Protein AF-0000000074325023 (afdb_homodimer)

Organism: Artemisia annua (NCBI:txid35608)

Secondary structure (DSSP, 8-state):
-HHHHSS--SSS-----EEEEEEEEEEEEETTTEEEEEEEESS---THHHHTHHHH--SEEEEEE-GGGS-SSS-HHHHHHTTTHHHHHHHTT--EEEEEE-TT-HHHHHHHHHHHHTT-EEEEEEES---SS--HHHHHHHHHSEEEEE-HHHHTTHHHHHHHHHHHH-SEEEEHHHHHHHHHH-SSSHHHHHHTTSSS------EEEE--GGG-SGGGHHHHHHHHHHHTSTTTT-SSS-EEEEEEESSSHHHHHHHHHHHHHT-SEEEEEEE-SS-HHHHHHHHHHHHHHHHHHHT--------EEEEE-SS---TT---TTHHHHHHHHHHHHS----TTTHHHHHHHHHHHHHHGGGT-PEEEEE----TTHHHHHHHHTGGG-/-HHHHSS--SSS-----EEEEEEEEEEEEETTTEEEEEEEESS---THHHHTHHHH--SEEEEEE-GGGS-SSS-HHHHHHHTTHHHHHHHTT--EEEEEE-TT-HHHHHHHHHHHHTT-EEEEEEES---SS--HHHHHHHHHSEEEEE-HHHHTTHHHHHHHHHHHH-SEEEEHHHHHHHHHH-SSSHHHHHHTTSSSS-----EEEE--GGG-SGGGHHHHHHHHHHHTSTTTT-SSS-EEEEEEESSSHHHHHHHHHHHHHT-SEEEEEEE-SS-HHHHHHHHHHHHHHHHHHHT--------EEEEE-SS---TT---TTHHHHHHHHHHHHS----TTTHHHHHHHHHHHHHHGGGT-PEEEEE----TTHHHHHHHHTGGG-

Sequence (778 aa):
MSKILNRRWTLMNPDTKVHQIKVSTSLKTLQHLGKVSFSNDSNPPLGEHVKEWHKVDQSSSFYIVRDDLLHPLVNGNKARKLDALFPLVEDHLGTDVVTCGGCQSAHAAAVAVSCAERGLKAHLLLRGEPPQILTGYNLISKLYGNVTYVPRSLYSNREEMLSSHAELIGGSVVSLDVLLKSSFTNHNSIKSNLSKVENGQSSNSKKIVIVNEGAGDAVALPGLIRLVQYLSQDHILGKEQPLKIIVDAGTGTTAVGLAIGILCLGLPWEVTAVMLADTSEGYKKQEEHLISELCHCFDLPITHNRLVNWVDRQHPRKFGNVLKGEIEACQQIAQETGVLVDPIYTLAAWELATQLSQEERKGGAKVVMLHTGGTLGMFGLAQRYKSYFMSKILNRRWTLMNPDTKVHQIKVSTSLKTLQHLGKVSFSNDSNPPLGEHVKEWHKVDQSSSFYIVRDDLLHPLVNGNKARKLDALFPLVEDHLGTDVVTCGGCQSAHAAAVAVSCAERGLKAHLLLRGEPPQILTGYNLISKLYGNVTYVPRSLYSNREEMLSSHAELIGGSVVSLDVLLKSSFTNHNSIKSNLSKVENGQSSNSKKIVIVNEGAGDAVALPGLIRLVQYLSQDHILGKEQPLKIIVDAGTGTTAVGLAIGILCLGLPWEVTAVMLADTSEGYKKQEEHLISELCHCFDLPITHNRLVNWVDRQHPRKFGNVLKGEIEACQQIAQETGVLVDPIYTLAAWELATQLSQEERKGGAKVVMLHTGGTLGMFGLAQRYKSYF

Solvent-accessible surface area (backbone atoms only — not comparable to full-atom values): 40148 Å² total; per-residue (Å²): 108,64,83,67,65,68,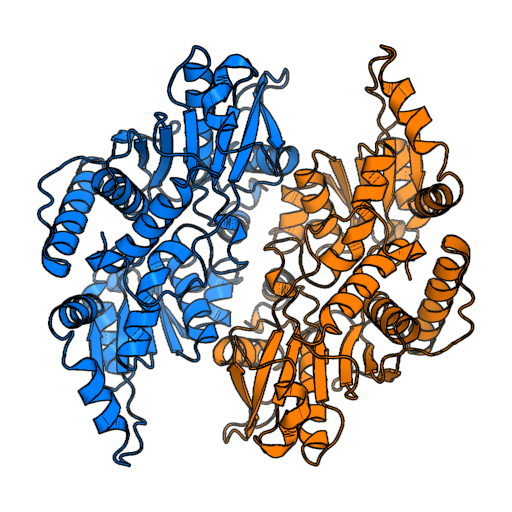66,67,56,61,56,91,59,72,78,71,51,56,30,32,38,39,50,42,84,34,92,58,68,40,88,67,73,36,39,54,43,58,40,50,37,78,75,49,78,42,12,72,44,54,72,49,38,73,78,72,50,81,61,26,40,31,34,34,36,41,31,43,62,70,28,62,75,46,23,15,50,57,37,29,29,44,15,40,40,52,42,54,41,52,76,69,59,43,41,31,37,36,37,33,35,52,54,65,22,62,49,42,21,28,48,9,43,55,23,4,49,67,63,26,43,26,37,35,42,24,43,41,74,82,62,84,55,50,35,32,28,35,33,49,22,52,40,23,23,49,69,41,69,33,52,62,78,56,53,73,43,48,69,61,46,53,53,53,51,53,56,69,73,48,63,50,76,45,48,50,70,58,52,53,43,46,60,57,72,43,67,81,49,58,69,55,62,59,56,60,66,65,64,78,70,78,76,78,70,42,24,33,34,41,43,59,60,70,50,69,49,48,62,17,29,51,27,30,24,49,37,42,58,52,46,36,32,58,74,42,60,27,59,78,58,49,32,36,36,28,28,51,21,68,77,36,50,67,50,45,16,38,28,51,26,33,59,77,67,67,38,56,55,43,35,37,28,31,46,49,66,60,49,72,67,54,42,53,51,44,46,51,48,40,53,52,48,37,22,68,50,66,73,46,93,76,79,82,82,76,67,52,46,77,39,74,47,94,75,79,67,62,65,85,56,79,58,91,45,37,59,56,43,30,28,49,43,13,29,30,33,44,47,74,50,37,67,74,45,40,37,55,25,49,52,52,44,53,54,47,18,59,67,28,58,87,69,52,60,46,37,34,30,52,40,51,37,63,67,51,48,53,37,45,44,27,59,75,43,41,90,75,107,107,65,83,66,63,70,67,66,58,60,56,93,60,72,77,70,52,56,31,32,39,37,50,41,83,33,91,59,70,40,88,66,70,35,39,54,43,58,40,49,36,77,76,51,78,42,13,70,43,56,74,51,38,72,79,72,51,79,63,27,40,32,34,33,37,42,30,45,62,71,26,62,75,47,24,16,49,56,37,28,29,44,16,39,40,52,42,53,40,53,75,67,58,44,41,32,37,37,36,33,36,53,54,63,22,63,48,42,20,30,49,9,43,56,24,4,50,69,63,26,45,26,36,36,42,24,43,41,71,83,62,85,56,50,37,32,28,34,34,48,21,53,40,23,23,48,70,41,69,33,52,62,79,55,52,73,43,48,69,60,47,52,53,52,52,52,58,70,74,49,63,48,75,44,48,50,70,58,51,54,42,47,61,58,72,45,68,82,49,59,70,55,61,58,59,58,68,65,62,77,70,80,77,76,71,43,23,33,33,41,43,61,58,71,50,69,49,47,62,17,29,50,27,30,25,47,38,43,59,54,46,36,33,60,73,42,59,28,58,80,59,48,32,36,36,28,28,50,22,68,78,37,50,67,51,45,15,38,28,51,25,33,58,76,67,66,39,54,55,43,36,37,27,32,48,48,65,60,50,74,67,54,43,52,52,43,45,51,49,41,50,51,47,38,22,68,50,67,73,45,90,76,78,82,78,78,68,52,46,76,39,76,47,94,75,82,69,64,66,86,56,78,59,91,46,40,60,55,43,31,27,51,44,13,28,30,33,43,48,73,49,38,68,71,44,42,37,56,23,49,52,50,43,54,53,48,18,60,68,29,55,86,69,51,59,47,37,33,31,53,40,52,37,62,67,51,47,53,37,45,44,28,61,73,42,41,88,75,106

Structure (mmCIF, N/CA/C/O backbone):
data_AF-0000000074325023-model_v1
#
loop_
_entity.id
_entity.type
_entity.pdbx_description
1 polymer "Pyridoxal-5'-phosphate-dependent enzyme family protein"
#
loop_
_atom_site.group_PDB
_atom_site.id
_atom_site.type_symbol
_atom_site.label_atom_id
_atom_site.label_alt_id
_atom_site.label_comp_id
_atom_site.label_asym_id
_atom_site.label_entity_id
_atom_site.label_seq_id
_atom_site.pdbx_PDB_ins_code
_atom_site.Cartn_x
_atom_site.Cartn_y
_atom_site.Cartn_z
_atom_site.occupancy
_atom_site.B_iso_or_equiv
_atom_site.auth_seq_id
_atom_site.auth_comp_id
_atom_site.auth_asym_id
_atom_site.auth_atom_id
_atom_site.pdbx_PDB_model_num
ATOM 1 N N . MET A 1 1 ? -2.748 31.547 -6.715 1 79.19 1 MET A N 1
ATOM 2 C CA . MET A 1 1 ? -2.746 30.109 -6.949 1 79.19 1 MET A CA 1
ATOM 3 C C . MET A 1 1 ? -1.544 29.703 -7.793 1 79.19 1 MET A C 1
ATOM 5 O O . MET A 1 1 ? -0.86 28.734 -7.473 1 79.19 1 MET A O 1
ATOM 9 N N . SER A 1 2 ? -1.269 30.5 -8.75 1 79.69 2 SER A N 1
ATOM 10 C CA . SER A 1 2 ? -0.156 30.141 -9.625 1 79.69 2 SER A CA 1
ATOM 11 C C . SER A 1 2 ? 1.169 30.156 -8.867 1 79.69 2 SER A C 1
ATOM 13 O O . SER A 1 2 ? 2.016 29.281 -9.07 1 79.69 2 SER A O 1
ATOM 15 N N . LYS A 1 3 ? 1.312 31.109 -8.008 1 78.88 3 LYS A N 1
ATOM 16 C CA . LYS A 1 3 ? 2.537 31.234 -7.223 1 78.88 3 LYS A CA 1
ATOM 17 C C . LYS A 1 3 ? 2.746 30 -6.34 1 78.88 3 LYS A C 1
ATOM 19 O O . LYS A 1 3 ? 3.879 29.547 -6.148 1 78.88 3 LYS A O 1
ATOM 24 N N . ILE A 1 4 ? 1.7 29.438 -5.891 1 86.19 4 ILE A N 1
ATOM 25 C CA . ILE A 1 4 ? 1.752 28.312 -4.973 1 86.19 4 ILE A CA 1
ATOM 26 C C . ILE A 1 4 ? 1.945 27.016 -5.762 1 86.19 4 ILE A C 1
ATOM 28 O O . ILE A 1 4 ? 2.73 26.141 -5.363 1 86.19 4 ILE A O 1
ATOM 32 N N . LEU A 1 5 ? 1.318 26.891 -6.93 1 92.06 5 LEU A N 1
ATOM 33 C CA . LEU A 1 5 ? 1.194 25.594 -7.578 1 92.06 5 LEU A CA 1
ATOM 34 C C . LEU A 1 5 ? 2.234 25.438 -8.68 1 92.06 5 LEU A C 1
ATOM 36 O O . LEU A 1 5 ? 2.475 24.328 -9.156 1 92.06 5 LEU A O 1
ATOM 40 N N . ASN A 1 6 ? 2.838 26.469 -9.109 1 89.88 6 ASN A N 1
ATOM 41 C CA . ASN A 1 6 ? 3.895 26.375 -10.109 1 89.88 6 ASN A CA 1
ATOM 42 C C . ASN A 1 6 ? 5.223 25.953 -9.484 1 89.88 6 ASN A C 1
ATOM 44 O O . ASN A 1 6 ? 6.094 26.797 -9.25 1 89.88 6 ASN A O 1
ATOM 48 N N . ARG A 1 7 ? 5.406 24.734 -9.344 1 91.56 7 ARG A N 1
ATOM 49 C CA . ARG A 1 7 ? 6.574 24.172 -8.68 1 91.56 7 ARG A CA 1
ATOM 50 C C . ARG A 1 7 ? 6.73 22.688 -9.031 1 91.56 7 ARG A C 1
ATOM 52 O O . ARG A 1 7 ? 5.887 22.125 -9.719 1 91.56 7 ARG A O 1
ATOM 59 N N . ARG A 1 8 ? 7.863 22.141 -8.609 1 92.88 8 ARG A N 1
ATOM 60 C CA . ARG A 1 8 ? 8.07 20.703 -8.758 1 92.88 8 ARG A CA 1
ATOM 61 C C . ARG A 1 8 ? 7.309 19.922 -7.684 1 92.88 8 ARG A C 1
ATOM 63 O O . ARG A 1 8 ? 7.078 20.438 -6.586 1 92.88 8 ARG A O 1
ATOM 70 N N . TRP A 1 9 ? 6.875 18.766 -8.023 1 95.88 9 TRP A N 1
ATOM 71 C CA . TRP A 1 9 ? 6.07 17.938 -7.121 1 95.88 9 TRP A CA 1
ATOM 72 C C . TRP A 1 9 ? 6.668 16.547 -6.98 1 95.88 9 TRP A C 1
ATOM 74 O O . TRP A 1 9 ? 7.348 16.062 -7.887 1 95.88 9 TRP A O 1
ATOM 84 N N . THR A 1 10 ? 6.453 15.945 -5.844 1 95.25 10 THR A N 1
ATOM 85 C CA . THR A 1 10 ? 6.836 14.555 -5.629 1 95.25 10 THR A CA 1
ATOM 86 C C . THR A 1 10 ? 5.914 13.617 -6.395 1 95.25 10 THR A C 1
ATOM 88 O O . THR A 1 10 ? 6.383 12.727 -7.109 1 95.25 10 THR A O 1
ATOM 91 N N . LEU A 1 11 ? 4.629 13.828 -6.23 1 94.81 11 LEU A N 1
ATOM 92 C CA . LEU A 1 11 ? 3.664 13.039 -6.988 1 94.81 11 LEU A CA 1
ATOM 93 C C . LEU A 1 11 ? 3.646 13.453 -8.453 1 94.81 11 LEU A C 1
ATOM 95 O O . LEU A 1 11 ? 3.508 14.641 -8.766 1 94.81 11 LEU A O 1
ATOM 99 N N . MET A 1 12 ? 3.781 12.555 -9.352 1 89.88 12 MET A N 1
ATOM 100 C CA . MET A 1 12 ? 3.791 12.852 -10.781 1 89.88 12 MET A CA 1
ATOM 101 C C . MET A 1 12 ? 2.504 13.555 -11.195 1 89.88 12 MET A C 1
ATOM 103 O O . MET A 1 12 ? 2.529 14.461 -12.031 1 89.88 12 MET A O 1
ATOM 107 N N . ASN A 1 13 ? 1.428 13.125 -10.648 1 92.69 13 ASN A N 1
ATOM 108 C CA . ASN A 1 13 ? 0.147 13.797 -10.836 1 92.69 13 ASN A CA 1
ATOM 109 C C . ASN A 1 13 ? -0.682 13.789 -9.555 1 92.69 13 ASN A C 1
ATOM 111 O O . ASN A 1 13 ? -0.45 12.969 -8.664 1 92.69 13 ASN A O 1
ATOM 115 N N . PRO A 1 14 ? -1.529 14.719 -9.477 1 94.81 14 PRO A N 1
ATOM 116 C CA . PRO A 1 14 ? -2.32 14.836 -8.25 1 94.81 14 PRO A CA 1
ATOM 117 C C . PRO A 1 14 ? -3.504 13.875 -8.211 1 94.81 14 PRO A C 1
ATOM 119 O O . PRO A 1 14 ? -4.293 13.898 -7.262 1 94.81 14 PRO A O 1
ATOM 122 N N . ASP A 1 15 ? -3.621 12.969 -9.18 1 94.25 15 ASP A N 1
ATOM 123 C CA . ASP A 1 15 ? -4.816 12.148 -9.352 1 94.25 15 ASP A CA 1
ATOM 124 C C . ASP A 1 15 ? -5.004 11.195 -8.172 1 94.25 15 ASP A C 1
ATOM 126 O O . ASP A 1 15 ? -4.035 10.805 -7.516 1 94.25 15 ASP A O 1
ATOM 130 N N . THR A 1 16 ? -6.223 10.891 -7.855 1 96.62 16 THR A N 1
ATOM 131 C CA . THR A 1 16 ? -6.652 9.891 -6.879 1 96.62 16 THR A CA 1
ATOM 132 C C . THR A 1 16 ? -7.996 9.289 -7.277 1 96.62 16 THR A C 1
ATOM 134 O O . THR A 1 16 ? -8.68 9.812 -8.156 1 96.62 16 THR A O 1
ATOM 137 N N . LYS A 1 17 ? -8.297 8.18 -6.695 1 96.06 17 LYS A N 1
ATOM 138 C CA . LYS A 1 17 ? -9.586 7.547 -6.969 1 96.06 17 LYS A CA 1
ATOM 139 C C . LYS A 1 17 ? -10.68 8.125 -6.078 1 96.06 17 LYS A C 1
ATOM 141 O O . LYS A 1 17 ? -10.422 8.484 -4.926 1 96.06 17 LYS A O 1
ATOM 146 N N . VAL A 1 18 ? -11.852 8.258 -6.668 1 97.56 18 VAL A N 1
ATOM 147 C CA . VAL A 1 18 ? -13.031 8.656 -5.914 1 97.56 18 VAL A CA 1
ATOM 148 C C . VAL A 1 18 ? -14.086 7.555 -5.992 1 97.56 18 VAL A C 1
ATOM 150 O O . VAL A 1 18 ? -14.5 7.152 -7.086 1 97.56 18 VAL A O 1
ATOM 153 N N . HIS A 1 19 ? -14.438 6.992 -4.812 1 97.56 19 HIS A N 1
ATOM 154 C CA . HIS A 1 19 ? -15.5 5.988 -4.719 1 97.56 19 HIS A CA 1
ATOM 155 C C . HIS A 1 19 ? -16.781 6.598 -4.176 1 97.56 19 HIS A C 1
ATOM 157 O O . HIS A 1 19 ? -16.797 7.738 -3.707 1 97.56 19 HIS A O 1
ATOM 163 N N . GLN A 1 20 ? -17.844 5.898 -4.348 1 96.12 20 GLN A N 1
ATOM 164 C CA . GLN A 1 20 ? -19.125 6.254 -3.721 1 96.12 20 GLN A CA 1
ATOM 165 C C . GLN A 1 20 ? -19.578 5.156 -2.768 1 96.12 20 GLN A C 1
ATOM 167 O O . GLN A 1 20 ? -19.672 3.986 -3.148 1 96.12 20 GLN A O 1
ATOM 172 N N . ILE A 1 21 ? -19.797 5.508 -1.55 1 96.75 21 ILE A N 1
ATOM 173 C CA . ILE A 1 21 ? -20.266 4.59 -0.52 1 96.75 21 ILE A CA 1
ATOM 174 C C . ILE A 1 21 ? -21.766 4.77 -0.316 1 96.75 21 ILE A C 1
ATOM 176 O O . ILE A 1 21 ? -22.234 5.855 0.043 1 96.75 21 ILE A O 1
ATOM 180 N N . LYS A 1 22 ? -22.484 3.756 -0.513 1 94.31 22 LYS A N 1
ATOM 181 C CA . LYS A 1 22 ? -23.922 3.766 -0.237 1 94.31 22 LYS A CA 1
ATOM 182 C C . LYS A 1 22 ? -24.219 3.277 1.181 1 94.31 22 LYS A C 1
ATOM 184 O O . LYS A 1 22 ? -23.578 2.332 1.658 1 94.31 22 LYS A O 1
ATOM 189 N N . VAL A 1 23 ? -25.125 3.939 1.834 1 93.19 23 VAL A N 1
ATOM 190 C CA . VAL A 1 23 ? -25.5 3.619 3.209 1 93.19 23 VAL A CA 1
ATOM 191 C C . VAL A 1 23 ? -26.938 3.098 3.248 1 93.19 23 VAL A C 1
ATOM 193 O O . VAL A 1 23 ? -27.844 3.76 2.766 1 93.19 23 VAL A O 1
ATOM 196 N N . SER A 1 24 ? -27.062 1.909 3.768 1 89.56 24 SER A N 1
ATOM 197 C CA . SER A 1 24 ? -28.391 1.311 3.9 1 89.56 24 SER A CA 1
ATOM 198 C C . SER A 1 24 ? -28.672 0.937 5.352 1 89.56 24 SER A C 1
ATOM 200 O O . SER A 1 24 ? -27.766 0.877 6.18 1 89.56 24 SER A O 1
ATOM 202 N N . THR A 1 25 ? -29.953 0.865 5.602 1 82.12 25 THR A N 1
ATOM 203 C CA . THR A 1 25 ? -30.359 0.438 6.934 1 82.12 25 THR A CA 1
ATOM 204 C C . THR A 1 25 ? -30.234 -1.076 7.078 1 82.12 25 THR A C 1
ATOM 206 O O . THR A 1 25 ? -30.578 -1.822 6.16 1 82.12 25 THR A O 1
ATOM 209 N N . SER A 1 26 ? -29.453 -1.44 8.086 1 71.19 26 SER A N 1
ATOM 210 C CA . SER A 1 26 ? -29.281 -2.865 8.344 1 71.19 26 SER A CA 1
ATOM 211 C C . SER A 1 26 ? -30.109 -3.309 9.539 1 71.19 26 SER A C 1
ATOM 213 O O . SER A 1 26 ? -30.422 -2.506 10.43 1 71.19 26 SER A O 1
ATOM 215 N N . LEU A 1 27 ? -30.672 -4.516 9.531 1 61.94 27 LEU A N 1
ATOM 216 C CA . LEU A 1 27 ? -31.422 -5.098 10.633 1 61.94 27 LEU A CA 1
ATOM 217 C C . LEU A 1 27 ? -30.5 -5.465 11.789 1 61.94 27 LEU A C 1
ATOM 219 O O . LEU A 1 27 ? -30.938 -5.527 12.938 1 61.94 27 LEU A O 1
ATOM 223 N N . LYS A 1 28 ? -29.359 -5.707 11.484 1 56.19 28 LYS A N 1
ATOM 224 C CA . LYS A 1 28 ? -28.406 -6.105 12.523 1 56.19 28 LYS A CA 1
ATOM 225 C C . LYS A 1 28 ? -27.719 -4.887 13.133 1 56.19 28 LYS A C 1
ATOM 227 O O . LYS A 1 28 ? -27.25 -4.008 12.406 1 56.19 28 LYS A O 1
ATOM 232 N N . THR A 1 29 ? -27.922 -4.688 14.461 1 51.03 29 THR A N 1
ATOM 233 C CA . THR A 1 29 ? -27.297 -3.562 15.156 1 51.03 29 THR A CA 1
ATOM 234 C C . THR A 1 29 ? -25.844 -3.865 15.477 1 51.03 29 THR A C 1
ATOM 236 O O . THR A 1 29 ? -25.531 -4.895 16.078 1 51.03 29 THR A O 1
ATOM 239 N N . LEU A 1 30 ? -25.016 -3.244 14.672 1 57.03 30 LEU A N 1
ATOM 240 C CA . LEU A 1 30 ? -23.672 -3.287 15.234 1 57.03 30 LEU A CA 1
ATOM 241 C C . LEU A 1 30 ? -23.438 -2.104 16.172 1 57.03 30 LEU A C 1
ATOM 243 O O . LEU A 1 30 ? -23.797 -0.97 15.844 1 57.03 30 LEU A O 1
ATOM 247 N N . GLN A 1 31 ? -23.062 -2.42 17.375 1 56.72 31 GLN A N 1
ATOM 248 C CA . GLN A 1 31 ? -22.969 -1.546 18.547 1 56.72 31 GLN A CA 1
ATOM 249 C C . GLN A 1 31 ? -22.422 -0.171 18.156 1 56.72 31 GLN A C 1
ATOM 251 O O . GLN A 1 31 ? -22.984 0.854 18.547 1 56.72 31 GLN A O 1
ATOM 256 N N . HIS A 1 32 ? -21.344 -0.097 17.344 1 70.25 32 HIS A N 1
ATOM 257 C CA . HIS A 1 32 ? -20.703 1.201 17.219 1 70.25 32 HIS A CA 1
ATOM 258 C C . HIS A 1 32 ? -21.25 1.974 16.016 1 70.25 32 HIS A C 1
ATOM 260 O O . HIS A 1 32 ? -21.422 3.191 16.094 1 70.25 32 HIS A O 1
ATOM 266 N N . LEU A 1 33 ? -21.641 1.295 14.938 1 73.94 33 LEU A N 1
ATOM 267 C CA . LEU A 1 33 ? -22.109 1.97 13.734 1 73.94 33 LEU A CA 1
ATOM 268 C C . LEU A 1 33 ? -23.641 1.991 13.688 1 73.94 33 LEU A C 1
ATOM 270 O O . LEU A 1 33 ? -24.234 2.699 12.867 1 73.94 33 LEU A O 1
ATOM 274 N N . GLY A 1 34 ? -24.25 1.383 14.633 1 75.44 34 GLY A N 1
ATOM 275 C CA . GLY A 1 34 ? -25.703 1.271 14.594 1 75.44 34 GLY A CA 1
ATOM 276 C C . GLY A 1 34 ? -26.203 0.246 13.586 1 75.44 34 GLY A C 1
ATOM 277 O O . GLY A 1 34 ? -25.547 -0.775 13.367 1 75.44 34 GLY A O 1
ATOM 278 N N . LYS A 1 35 ? -27.344 0.442 13.078 1 83.75 35 LYS A N 1
ATOM 279 C CA . LYS A 1 35 ? -27.984 -0.499 12.172 1 83.75 35 LYS A CA 1
ATOM 280 C C . LYS A 1 35 ? -27.781 -0.099 10.711 1 83.75 35 LYS A C 1
ATOM 282 O O . LYS A 1 35 ? -28.75 0.126 9.977 1 83.75 35 LYS A O 1
ATOM 287 N N . VAL A 1 36 ? -26.484 0.056 10.398 1 90.56 36 VAL A N 1
ATOM 288 C CA . VAL A 1 36 ? -26.219 0.477 9.023 1 90.56 36 VAL A CA 1
ATOM 289 C C . VAL A 1 36 ? -25.328 -0.548 8.328 1 90.56 36 VAL A C 1
ATOM 291 O O . VAL A 1 36 ? -24.562 -1.259 8.977 1 90.56 36 VAL A O 1
ATOM 294 N N . SER A 1 37 ? -25.469 -0.678 7.016 1 92.81 37 SER A N 1
ATOM 295 C CA . SER A 1 37 ? -24.594 -1.437 6.125 1 92.81 37 SER A CA 1
ATOM 296 C C . SER A 1 37 ? -24.094 -0.571 4.977 1 92.81 37 SER A C 1
ATOM 298 O O . SER A 1 37 ? -24.672 0.474 4.676 1 92.81 37 SER A O 1
ATOM 300 N N . PHE A 1 38 ? -23 -0.989 4.43 1 95.75 38 PHE A N 1
ATOM 301 C CA . PHE A 1 38 ? -22.359 -0.174 3.4 1 95.75 38 PHE A CA 1
ATOM 302 C C . PHE A 1 38 ? -22.125 -0.991 2.137 1 95.75 38 PHE A C 1
ATOM 304 O O . PHE A 1 38 ? -22 -2.217 2.195 1 95.75 38 PHE A O 1
ATOM 311 N N . SER A 1 39 ? -22.125 -0.355 1.052 1 95.31 39 SER A N 1
ATOM 312 C CA . SER A 1 39 ? -21.656 -0.9 -0.221 1 95.31 39 SER A CA 1
ATOM 313 C C . SER A 1 39 ? -20.797 0.108 -0.975 1 95.31 39 SER A C 1
ATOM 315 O O . SER A 1 39 ? -21 1.318 -0.851 1 95.31 39 SER A O 1
ATOM 317 N N . ASN A 1 40 ? -19.859 -0.362 -1.725 1 97.12 40 ASN A N 1
ATOM 318 C CA . ASN A 1 40 ? -18.875 0.492 -2.387 1 97.12 40 ASN A CA 1
ATOM 319 C C . ASN A 1 40 ? -19 0.414 -3.904 1 97.12 40 ASN A C 1
ATOM 321 O O . ASN A 1 40 ? -18.969 -0.676 -4.48 1 97.12 40 ASN A O 1
ATOM 325 N N . ASP A 1 41 ? -19.203 1.534 -4.516 1 95.44 41 ASP A N 1
ATOM 326 C CA . ASP A 1 41 ? -19 1.683 -5.953 1 95.44 41 ASP A CA 1
ATOM 327 C C . ASP A 1 41 ? -17.641 2.311 -6.258 1 95.44 41 ASP A C 1
ATOM 329 O O . ASP A 1 41 ? -17.469 3.518 -6.086 1 95.44 41 ASP A O 1
ATOM 333 N N . SER A 1 42 ? -16.75 1.48 -6.75 1 94.81 42 SER A N 1
ATOM 334 C CA . SER A 1 42 ? -15.375 1.92 -6.945 1 94.81 42 SER A CA 1
ATOM 335 C C . SER A 1 42 ? -15.227 2.738 -8.227 1 94.81 42 SER A C 1
ATOM 337 O O . SER A 1 42 ? -14.188 3.354 -8.461 1 94.81 42 SER A O 1
ATOM 339 N N . ASN A 1 43 ? -16.203 2.75 -9.055 1 92.19 43 ASN A N 1
ATOM 340 C CA . ASN A 1 43 ? -16.234 3.533 -10.281 1 92.19 43 ASN A CA 1
ATOM 341 C C . ASN A 1 43 ? -17.562 4.258 -10.461 1 92.19 43 ASN A C 1
ATOM 343 O O . ASN A 1 43 ? -18.234 4.082 -11.477 1 92.19 43 ASN A O 1
ATOM 347 N N . PRO A 1 44 ? -17.781 5.141 -9.547 1 93.38 44 PRO A N 1
ATOM 348 C CA . PRO A 1 44 ? -19.047 5.855 -9.672 1 93.38 44 PRO A CA 1
ATOM 349 C C . PRO A 1 44 ? -19.047 6.887 -10.797 1 93.38 44 PRO A C 1
ATOM 351 O O . PRO A 1 44 ? -17.984 7.375 -11.188 1 93.38 44 PRO A O 1
ATOM 354 N N . PRO A 1 45 ? -20.234 7.094 -11.328 1 89.56 45 PRO A N 1
ATOM 355 C CA . PRO A 1 45 ? -20.281 8.234 -12.242 1 89.56 45 PRO A CA 1
ATOM 356 C C . PRO A 1 45 ? -19.969 9.555 -11.555 1 89.56 45 PRO A C 1
ATOM 358 O O . PRO A 1 45 ? -20.484 9.836 -10.477 1 89.56 45 PRO A O 1
ATOM 361 N N . LEU A 1 46 ? -19.047 10.273 -12.086 1 92.62 46 LEU A N 1
ATOM 362 C CA . LEU A 1 46 ? -18.641 11.57 -11.539 1 92.62 46 LEU A CA 1
ATOM 363 C C . LEU A 1 46 ? -19 12.695 -12.5 1 92.62 46 LEU A C 1
ATOM 365 O O . LEU A 1 46 ? -19.906 12.562 -13.32 1 92.62 46 LEU A O 1
ATOM 369 N N . GLY A 1 47 ? -18.5 13.844 -12.32 1 87.75 47 GLY A N 1
ATOM 370 C CA . GLY A 1 47 ? -18.797 14.969 -13.188 1 87.75 47 GLY A CA 1
ATOM 371 C C . GLY A 1 47 ? -20.25 15.414 -13.109 1 87.75 47 GLY A C 1
ATOM 372 O O . GLY A 1 47 ? -20.766 15.703 -12.031 1 87.75 47 GLY A O 1
ATOM 373 N N . GLU A 1 48 ? -20.906 15.297 -14.266 1 79.62 48 GLU A N 1
ATOM 374 C CA . GLU A 1 48 ? -22.281 15.758 -14.383 1 79.62 48 GLU A CA 1
ATOM 375 C C . GLU A 1 48 ? -23.219 14.953 -13.477 1 79.62 48 GLU A C 1
ATOM 377 O O . GLU A 1 48 ? -24.219 15.469 -12.992 1 79.62 48 GLU A O 1
ATOM 382 N N . HIS A 1 49 ? -22.781 13.797 -13.219 1 75.25 49 HIS A N 1
ATOM 383 C CA . HIS A 1 49 ? -23.609 12.914 -12.398 1 75.25 49 HIS A CA 1
ATOM 384 C C . HIS A 1 49 ? -23.578 13.336 -10.938 1 75.25 49 HIS A C 1
ATOM 386 O O . HIS A 1 49 ? -24.547 13.109 -10.203 1 75.25 49 HIS A O 1
ATOM 392 N N . VAL A 1 50 ? -22.578 13.867 -10.539 1 73.5 50 VAL A N 1
ATOM 393 C CA . VAL A 1 50 ? -22.516 14.398 -9.18 1 73.5 50 VAL A CA 1
ATOM 394 C C . VAL A 1 50 ? -23.516 15.547 -9.023 1 73.5 50 VAL A C 1
ATOM 396 O O . VAL A 1 50 ? -24.141 15.688 -7.977 1 73.5 50 VAL A O 1
ATOM 399 N N . LYS A 1 51 ? -23.656 16.172 -10.102 1 67.25 51 LYS A N 1
ATOM 400 C CA . LYS A 1 51 ? -24.594 17.297 -10.109 1 67.25 51 LYS A CA 1
ATOM 401 C C . LYS A 1 51 ? -26.031 16.812 -10 1 67.25 51 LYS A C 1
ATOM 403 O O . LYS A 1 51 ? -26.844 17.422 -9.297 1 67.25 51 LYS A O 1
ATOM 408 N N . GLU A 1 52 ? -26.266 15.664 -10.656 1 66.5 52 GLU A N 1
ATOM 409 C CA . GLU A 1 52 ? -27.641 15.18 -10.75 1 66.5 52 GLU A CA 1
ATOM 410 C C . GLU A 1 52 ? -27.938 14.141 -9.672 1 66.5 52 GLU A C 1
ATOM 412 O O . GLU A 1 52 ? -28.938 13.43 -9.742 1 66.5 52 GLU A O 1
ATOM 417 N N . TRP A 1 53 ? -27.172 14 -8.734 1 62.16 53 TRP A N 1
ATOM 418 C CA . TRP A 1 53 ? -27.156 12.969 -7.699 1 62.16 53 TRP A CA 1
ATOM 419 C C . TRP A 1 53 ? -28.516 12.844 -7.02 1 62.16 53 TRP A C 1
ATOM 421 O O . TRP A 1 53 ? -29.031 11.742 -6.832 1 62.16 53 TRP A O 1
ATOM 431 N N . HIS A 1 54 ? -29.047 13.836 -6.527 1 55.66 54 HIS A N 1
ATOM 432 C CA . HIS A 1 54 ? -30.25 13.781 -5.719 1 55.66 54 HIS A CA 1
ATOM 433 C C . HIS A 1 54 ? -31.469 13.422 -6.562 1 55.66 54 HIS A C 1
ATOM 435 O O . HIS A 1 54 ? -32.5 13.016 -6.031 1 55.66 54 HIS A O 1
ATOM 441 N N . LYS A 1 55 ? -31.328 13.562 -7.766 1 53.72 55 LYS A N 1
ATOM 442 C CA . LYS A 1 55 ? -32.5 13.289 -8.586 1 53.72 55 LYS A CA 1
ATOM 443 C C . LYS A 1 55 ? -32.688 11.789 -8.812 1 53.72 55 LYS A C 1
ATOM 445 O O . LYS A 1 55 ? -33.781 11.305 -9.016 1 53.72 55 LYS A O 1
ATOM 450 N N . VAL A 1 56 ? -31.688 11.133 -8.68 1 51.72 56 VAL A N 1
ATOM 451 C CA . VAL A 1 56 ? -31.75 9.773 -9.203 1 51.72 56 VAL A CA 1
ATOM 452 C C . VAL A 1 56 ? -31.766 8.773 -8.039 1 51.72 56 VAL A C 1
ATOM 454 O O . VAL A 1 56 ? -32.5 7.785 -8.078 1 51.72 56 VAL A O 1
ATOM 457 N N . ASP A 1 57 ? -30.875 8.969 -7.078 1 56.38 57 ASP A N 1
ATOM 458 C CA . ASP A 1 57 ? -30.703 7.922 -6.074 1 56.38 57 ASP A CA 1
ATOM 459 C C . ASP A 1 57 ? -31.031 8.438 -4.676 1 56.38 57 ASP A C 1
ATOM 461 O O . ASP A 1 57 ? -30.359 9.352 -4.176 1 56.38 57 ASP A O 1
ATOM 465 N N . GLN A 1 58 ? -32.188 8.047 -4.215 1 62.78 58 GLN A N 1
ATOM 466 C CA . GLN A 1 58 ? -32.719 8.445 -2.92 1 62.78 58 GLN A CA 1
ATOM 467 C C . GLN A 1 58 ? -31.969 7.762 -1.778 1 62.78 58 GLN A C 1
ATOM 469 O O . GLN A 1 58 ? -32.219 8.039 -0.605 1 62.78 58 GLN A O 1
ATOM 474 N N . SER A 1 59 ? -30.953 7.016 -2.186 1 76.31 59 SER A N 1
ATOM 475 C CA . SER A 1 59 ? -30.25 6.32 -1.11 1 76.31 59 SER A CA 1
ATOM 476 C C . SER A 1 59 ? -29.141 7.184 -0.532 1 76.31 59 SER A C 1
ATOM 478 O O . SER A 1 59 ? -28.609 8.055 -1.219 1 76.31 59 SER A O 1
ATOM 480 N N . SER A 1 60 ? -29.031 7.133 0.802 1 89.06 60 SER A N 1
ATOM 481 C CA . SER A 1 60 ? -27.953 7.844 1.476 1 89.06 60 SER A CA 1
ATOM 482 C C . SER A 1 60 ? -26.594 7.34 1.011 1 89.06 60 SER A C 1
ATOM 484 O O . SER A 1 60 ? -26.359 6.129 0.944 1 89.06 60 SER A O 1
ATOM 486 N N . SER A 1 61 ? -25.812 8.297 0.55 1 92.94 61 SER A N 1
ATOM 487 C CA . SER A 1 61 ? -24.469 7.93 0.094 1 92.94 61 SER A CA 1
ATOM 488 C C . SER A 1 61 ? -23.5 9.078 0.276 1 92.94 61 SER A C 1
ATOM 490 O O . SER A 1 61 ? -23.906 10.219 0.5 1 92.94 61 SER A O 1
ATOM 492 N N . PHE A 1 62 ? -22.312 8.828 0.236 1 95.25 62 PHE A N 1
ATOM 493 C CA . PHE A 1 62 ? -21.25 9.836 0.206 1 95.25 62 PHE A CA 1
ATOM 494 C C . PHE A 1 62 ? -20.078 9.375 -0.656 1 95.25 62 PHE A C 1
ATOM 496 O O . PHE A 1 62 ? -19.906 8.172 -0.888 1 95.25 62 PHE A O 1
ATOM 503 N N . TYR A 1 63 ? -19.328 10.312 -1.18 1 96.81 63 TYR A N 1
ATOM 504 C CA . TYR A 1 63 ? -18.109 10 -1.912 1 96.81 63 TYR A CA 1
ATOM 505 C C . TYR A 1 63 ? -16.922 9.906 -0.967 1 96.81 63 TYR A C 1
ATOM 507 O O . TYR A 1 63 ? -16.922 10.516 0.104 1 96.81 63 TYR A O 1
ATOM 515 N N . ILE A 1 64 ? -15.984 9.133 -1.317 1 98.5 64 ILE A N 1
ATOM 516 C CA . ILE A 1 64 ? -14.742 9.023 -0.558 1 98.5 64 ILE A CA 1
ATOM 517 C C . ILE A 1 64 ? -13.547 9.172 -1.497 1 98.5 64 ILE A C 1
ATOM 519 O O . ILE A 1 64 ? -13.484 8.5 -2.533 1 98.5 64 ILE A O 1
ATOM 523 N N . VAL A 1 65 ? -12.688 10.148 -1.202 1 98.75 65 VAL A N 1
ATOM 524 C CA . VAL A 1 65 ? -11.406 10.305 -1.883 1 98.75 65 VAL A CA 1
ATOM 525 C C . VAL A 1 65 ? -10.406 9.297 -1.328 1 98.75 65 VAL A C 1
ATOM 527 O O . VAL A 1 65 ? -10.016 9.383 -0.161 1 98.75 65 VAL A O 1
ATOM 530 N N . ARG A 1 66 ? -9.93 8.406 -2.195 1 98.31 66 ARG A N 1
ATOM 531 C CA . ARG A 1 66 ? -9.172 7.238 -1.749 1 98.31 66 ARG A CA 1
ATOM 532 C C . ARG A 1 66 ? -7.668 7.512 -1.805 1 98.31 66 ARG A C 1
ATOM 534 O O . ARG A 1 66 ? -6.922 6.766 -2.438 1 98.31 66 ARG A O 1
ATOM 541 N N . ASP A 1 67 ? -7.254 8.484 -1.04 1 98.38 67 ASP A N 1
ATOM 542 C CA . ASP A 1 67 ? -5.836 8.82 -0.981 1 98.38 67 ASP A CA 1
ATOM 543 C C . ASP A 1 67 ? -5.035 7.711 -0.304 1 98.38 67 ASP A C 1
ATOM 545 O O . ASP A 1 67 ? -3.807 7.68 -0.396 1 98.38 67 ASP A O 1
ATOM 549 N N . ASP A 1 68 ? -5.723 6.77 0.455 1 97.5 68 ASP A N 1
ATOM 550 C CA . ASP A 1 68 ? -5.055 5.617 1.046 1 97.5 68 ASP A CA 1
ATOM 551 C C . ASP A 1 68 ? -4.48 4.703 -0.035 1 97.5 68 ASP A C 1
ATOM 553 O O . ASP A 1 68 ? -3.615 3.869 0.245 1 97.5 68 ASP A O 1
ATOM 557 N N . LEU A 1 69 ? -4.867 4.895 -1.285 1 96.31 69 LEU A N 1
ATOM 558 C CA . LEU A 1 69 ? -4.449 4 -2.361 1 96.31 69 LEU A CA 1
ATOM 559 C C . LEU A 1 69 ? -3.293 4.605 -3.15 1 96.31 69 LEU A C 1
ATOM 561 O O . LEU A 1 69 ? -2.805 3.996 -4.105 1 96.31 69 LEU A O 1
ATOM 565 N N . LEU A 1 70 ? -2.758 5.766 -2.746 1 96.19 70 LEU A N 1
ATOM 566 C CA . LEU A 1 70 ? -1.76 6.488 -3.523 1 96.19 70 LEU A CA 1
ATOM 567 C C . LEU A 1 70 ? -0.443 5.723 -3.568 1 96.19 70 LEU A C 1
ATOM 569 O O . LEU A 1 70 ? 0.304 5.816 -4.543 1 96.19 70 LEU A O 1
ATOM 573 N N . HIS A 1 71 ? -0.12 5.035 -2.576 1 95.12 71 HIS A N 1
ATOM 574 C CA . HIS A 1 71 ? 1.148 4.348 -2.367 1 95.12 71 HIS A CA 1
ATOM 575 C C . HIS A 1 71 ? 1.051 3.352 -1.215 1 95.12 71 HIS A C 1
ATOM 577 O O . HIS A 1 71 ? 0.355 3.604 -0.229 1 95.12 71 HIS A O 1
ATOM 583 N N . PRO A 1 72 ? 1.75 2.295 -1.27 1 94.69 72 PRO A N 1
ATOM 584 C CA . PRO A 1 72 ? 1.62 1.281 -0.219 1 94.69 72 PRO A CA 1
ATOM 585 C C . PRO A 1 72 ? 2.105 1.776 1.142 1 94.69 72 PRO A C 1
ATOM 587 O O . PRO A 1 72 ? 1.574 1.368 2.178 1 94.69 72 PRO A O 1
ATOM 590 N N . LEU A 1 73 ? 3.127 2.668 1.081 1 96.12 73 LEU A N 1
ATOM 591 C CA . LEU A 1 73 ? 3.758 3.016 2.35 1 96.12 73 LEU A CA 1
ATOM 592 C C . LEU A 1 73 ? 3.643 4.512 2.621 1 96.12 73 LEU A C 1
ATOM 594 O O . LEU A 1 73 ? 3.738 4.949 3.77 1 96.12 73 LEU A O 1
ATOM 598 N N . VAL A 1 74 ? 3.564 5.301 1.574 1 96.31 74 VAL A N 1
ATOM 599 C CA . VAL A 1 74 ? 3.422 6.746 1.688 1 96.31 74 VAL A CA 1
ATOM 600 C C . VAL A 1 74 ? 2.121 7.191 1.023 1 96.31 74 VAL A C 1
ATOM 602 O O . VAL A 1 74 ? 2.092 7.465 -0.179 1 96.31 74 VAL A O 1
ATOM 605 N N . ASN A 1 75 ? 1.09 7.273 1.825 1 94.69 75 ASN A N 1
ATOM 606 C CA . ASN A 1 75 ? -0.204 7.59 1.232 1 94.69 75 ASN A CA 1
ATOM 607 C C . ASN A 1 75 ? -1.021 8.516 2.133 1 94.69 75 ASN A C 1
ATOM 609 O O . ASN A 1 75 ? -0.485 9.109 3.072 1 94.69 75 ASN A O 1
ATOM 613 N N . GLY A 1 76 ? -2.203 8.773 1.701 1 97.06 76 GLY A N 1
ATOM 614 C CA . GLY A 1 76 ? -3.059 9.664 2.473 1 97.06 76 GLY A CA 1
ATOM 615 C C . GLY A 1 76 ? -2.531 11.086 2.545 1 97.06 76 GLY A C 1
ATOM 616 O O . GLY A 1 76 ? -1.96 11.586 1.577 1 97.06 76 GLY A O 1
ATOM 617 N N . ASN A 1 77 ? -2.846 11.664 3.699 1 97.56 77 ASN A N 1
ATOM 618 C CA . ASN A 1 77 ? -2.494 13.07 3.859 1 97.56 77 ASN A CA 1
ATOM 619 C C . ASN A 1 77 ? -0.983 13.266 3.951 1 97.56 77 ASN A C 1
ATOM 621 O O . ASN A 1 77 ? -0.468 14.336 3.627 1 97.56 77 ASN A O 1
ATOM 625 N N . LYS A 1 78 ? -0.257 12.188 4.34 1 97.69 78 LYS A N 1
ATOM 626 C CA . LYS A 1 78 ? 1.194 12.336 4.398 1 97.69 78 LYS A CA 1
ATOM 627 C C . LYS A 1 78 ? 1.791 12.484 3.002 1 97.69 78 LYS A C 1
ATOM 629 O O . LYS A 1 78 ? 2.725 13.266 2.801 1 97.69 78 LYS A O 1
ATOM 634 N N . ALA A 1 79 ? 1.262 11.766 2.082 1 97.56 79 ALA A N 1
ATOM 635 C CA . ALA A 1 79 ? 1.716 11.93 0.705 1 97.56 79 ALA A CA 1
ATOM 636 C C . ALA A 1 79 ? 1.472 13.359 0.214 1 97.56 79 ALA A C 1
ATOM 638 O O . ALA A 1 79 ? 2.322 13.938 -0.462 1 97.56 79 ALA A O 1
ATOM 639 N N . ARG A 1 80 ? 0.366 13.914 0.53 1 98.38 80 ARG A N 1
ATOM 640 C CA . ARG A 1 80 ? 0.005 15.258 0.096 1 98.38 80 ARG A CA 1
ATOM 641 C C . ARG A 1 80 ? 0.878 16.312 0.779 1 98.38 80 ARG A C 1
ATOM 643 O O . ARG A 1 80 ? 1.346 17.25 0.134 1 98.38 80 ARG A O 1
ATOM 650 N N . LYS A 1 81 ? 1.104 16.109 2.053 1 97.5 81 LYS A N 1
ATOM 651 C CA . LYS A 1 81 ? 1.888 17.078 2.812 1 97.5 81 LYS A CA 1
ATOM 652 C C . LYS A 1 81 ? 3.35 17.062 2.377 1 97.5 81 LYS A C 1
ATOM 654 O O . LYS A 1 81 ? 4.023 18.094 2.414 1 97.5 81 LYS A O 1
ATOM 659 N N . LEU A 1 82 ? 3.865 15.93 1.929 1 97.69 82 LEU A N 1
ATOM 660 C CA . LEU A 1 82 ? 5.262 15.797 1.533 1 97.69 82 LEU A CA 1
ATOM 661 C C . LEU A 1 82 ? 5.445 16.141 0.057 1 97.69 82 LEU A C 1
ATOM 663 O O . LEU A 1 82 ? 6.57 16.188 -0.439 1 97.69 82 LEU A O 1
ATOM 667 N N . ASP A 1 83 ? 4.367 16.406 -0.633 1 97.25 83 ASP A N 1
ATOM 668 C CA . ASP A 1 83 ? 4.344 16.547 -2.086 1 97.25 83 ASP A CA 1
ATOM 669 C C . ASP A 1 83 ? 5.23 17.703 -2.539 1 97.25 83 ASP A C 1
ATOM 671 O O . ASP A 1 83 ? 5.988 17.578 -3.5 1 97.25 83 ASP A O 1
ATOM 675 N N . ALA A 1 84 ? 5.227 18.812 -1.885 1 94.94 84 ALA A N 1
ATOM 676 C CA . ALA A 1 84 ? 6.051 19.953 -2.24 1 94.94 84 ALA A CA 1
ATOM 677 C C . ALA A 1 84 ? 7.352 19.969 -1.441 1 94.94 84 ALA A C 1
ATOM 679 O O . ALA A 1 84 ? 8.289 20.703 -1.778 1 94.94 84 ALA A O 1
ATOM 680 N N . LEU A 1 85 ? 7.391 19.203 -0.404 1 95.69 85 LEU A N 1
ATOM 681 C CA . LEU A 1 85 ? 8.484 19.266 0.559 1 95.69 85 LEU A CA 1
ATOM 682 C C . LEU A 1 85 ? 9.766 18.703 -0.043 1 95.69 85 LEU A C 1
ATOM 684 O O . LEU A 1 85 ? 10.812 19.359 0.004 1 95.69 85 LEU A O 1
ATOM 688 N N . PHE A 1 86 ? 9.719 17.547 -0.653 1 96.12 86 PHE A N 1
ATOM 689 C CA . PHE A 1 86 ? 10.945 16.844 -1.019 1 96.12 86 PHE A CA 1
ATOM 690 C C . PHE A 1 86 ? 11.602 17.5 -2.229 1 96.12 86 PHE A C 1
ATOM 692 O O . PHE A 1 86 ? 12.828 17.594 -2.295 1 96.12 86 PHE A O 1
ATOM 699 N N . PRO A 1 87 ? 10.797 17.969 -3.229 1 94.56 87 PRO A N 1
ATOM 700 C CA . PRO A 1 87 ? 11.461 18.75 -4.277 1 94.56 87 PRO A CA 1
ATOM 701 C C . PRO A 1 87 ? 12.242 19.938 -3.725 1 94.56 87 PRO A C 1
ATOM 703 O O . PRO A 1 87 ? 13.312 20.266 -4.234 1 94.56 87 PRO A O 1
ATOM 706 N N . LEU A 1 88 ? 11.703 20.547 -2.695 1 93.06 88 LEU A N 1
ATOM 707 C CA . LEU A 1 88 ? 12.398 21.656 -2.055 1 93.06 88 LEU A CA 1
ATOM 708 C C . LEU A 1 88 ? 13.719 21.203 -1.439 1 93.06 88 LEU A C 1
ATOM 710 O O . LEU A 1 88 ? 14.742 21.875 -1.562 1 93.06 88 LEU A O 1
ATOM 714 N N . VAL A 1 89 ? 13.742 20.047 -0.752 1 95.38 89 VAL A N 1
ATOM 715 C CA . VAL A 1 89 ? 14.938 19.469 -0.16 1 95.38 89 VAL A CA 1
ATOM 716 C C . VAL A 1 89 ? 15.961 19.172 -1.253 1 95.38 89 VAL A C 1
ATOM 718 O O . VAL A 1 89 ? 17.141 19.516 -1.117 1 95.38 89 VAL A O 1
ATOM 721 N N . GLU A 1 90 ? 15.484 18.594 -2.342 1 94 90 GLU A N 1
ATOM 722 C CA . GLU A 1 90 ? 16.344 18.234 -3.453 1 94 90 GLU A CA 1
ATOM 723 C C . GLU A 1 90 ? 16.938 19.453 -4.133 1 94 90 GLU A C 1
ATOM 725 O O . GLU A 1 90 ? 18.125 19.484 -4.445 1 94 90 GLU A O 1
ATOM 730 N N . ASP A 1 91 ? 16.094 20.422 -4.367 1 91.44 91 ASP A N 1
ATOM 731 C CA . ASP A 1 91 ? 16.516 21.641 -5.051 1 91.44 91 ASP A CA 1
ATOM 732 C C . ASP A 1 91 ? 17.609 22.375 -4.254 1 91.44 91 ASP A C 1
ATOM 734 O O . ASP A 1 91 ? 18.406 23.125 -4.824 1 91.44 91 ASP A O 1
ATOM 738 N N . HIS A 1 92 ? 17.703 22.141 -3.021 1 91.38 92 HIS A N 1
ATOM 739 C CA . HIS A 1 92 ? 18.703 22.781 -2.172 1 91.38 92 HIS A CA 1
ATOM 740 C C . HIS A 1 92 ? 19.797 21.812 -1.788 1 91.38 92 HIS A C 1
ATOM 742 O O . HIS A 1 92 ? 20.484 22 -0.785 1 91.38 92 HIS A O 1
ATOM 748 N N . LEU A 1 93 ? 19.812 20.672 -2.434 1 92.94 93 LEU A N 1
ATOM 749 C CA . LEU A 1 93 ? 20.875 19.688 -2.371 1 92.94 93 LEU A CA 1
ATOM 750 C C . LEU A 1 93 ? 20.953 19.047 -0.988 1 92.94 93 LEU A C 1
ATOM 752 O O . LEU A 1 93 ? 22.031 18.766 -0.479 1 92.94 93 LEU A O 1
ATOM 756 N N . GLY A 1 94 ? 19.781 18.953 -0.374 1 95.44 94 GLY A N 1
ATOM 757 C CA . GLY A 1 94 ? 19.734 18.203 0.872 1 95.44 94 GLY A CA 1
ATOM 758 C C . GLY A 1 94 ? 20.188 16.766 0.722 1 95.44 94 GLY A C 1
ATOM 759 O O . GLY A 1 94 ? 19.875 16.109 -0.274 1 95.44 94 GLY A O 1
ATOM 760 N N . THR A 1 95 ? 20.984 16.297 1.745 1 97.06 95 THR A N 1
ATOM 761 C CA . THR A 1 95 ? 21.453 14.914 1.711 1 97.06 95 THR A CA 1
ATOM 762 C C . THR A 1 95 ? 20.797 14.078 2.803 1 97.06 95 THR A C 1
ATOM 764 O O . THR A 1 95 ? 20.641 12.867 2.658 1 97.06 95 THR A O 1
ATOM 767 N N . ASP A 1 96 ? 20.453 14.734 3.914 1 97.94 96 ASP A N 1
ATOM 768 C CA . ASP A 1 96 ? 19.859 14.094 5.082 1 97.94 96 ASP A CA 1
ATOM 769 C C . ASP A 1 96 ? 18.625 14.852 5.555 1 97.94 96 ASP A C 1
ATOM 771 O O . ASP A 1 96 ? 18.562 16.078 5.445 1 97.94 96 ASP A O 1
ATOM 775 N N . VAL A 1 97 ? 17.719 14.125 6.031 1 98.31 97 VAL A N 1
ATOM 776 C CA . VAL A 1 97 ? 16.531 14.711 6.633 1 98.31 97 VAL A CA 1
ATOM 777 C C . VAL A 1 97 ? 16.375 14.211 8.07 1 98.31 97 VAL A C 1
ATOM 779 O O . VAL A 1 97 ? 16.5 13.016 8.336 1 98.31 97 VAL A O 1
ATOM 782 N N . VAL A 1 98 ? 16.172 15.133 9.023 1 98.44 98 VAL A N 1
ATOM 783 C CA . VAL A 1 98 ? 15.938 14.805 10.422 1 98.44 98 VAL A CA 1
ATOM 784 C C . VAL A 1 98 ? 14.508 15.164 10.812 1 98.44 98 VAL A C 1
ATOM 786 O O . VAL A 1 98 ? 14.047 16.281 10.539 1 98.44 98 VAL A O 1
ATOM 789 N N . THR A 1 99 ? 13.82 14.289 11.336 1 98.31 99 THR A N 1
ATOM 790 C CA . THR A 1 99 ? 12.461 14.539 11.812 1 98.31 99 THR A CA 1
ATOM 791 C C . THR A 1 99 ? 12.156 13.688 13.047 1 98.31 99 THR A C 1
ATOM 793 O O . THR A 1 99 ? 13.039 12.984 13.555 1 98.31 99 THR A O 1
ATOM 796 N N . CYS A 1 100 ? 10.969 13.82 13.625 1 98.19 100 CYS A N 1
ATOM 797 C CA . CYS A 1 100 ? 10.625 13.102 14.844 1 98.19 100 CYS A CA 1
ATOM 798 C C . CYS A 1 100 ? 9.148 12.727 14.859 1 98.19 100 CYS A C 1
ATOM 800 O O . CYS A 1 100 ? 8.391 13.133 13.984 1 98.19 100 CYS A O 1
ATOM 802 N N . GLY A 1 101 ? 8.758 11.875 15.734 1 97 101 GLY A N 1
ATOM 803 C CA . GLY A 1 101 ? 7.395 11.422 15.922 1 97 101 GLY A CA 1
ATOM 804 C C . GLY A 1 101 ? 7.266 10.352 16.984 1 97 101 GLY A C 1
ATOM 805 O O . GLY A 1 101 ? 8.258 9.969 17.609 1 97 101 GLY A O 1
ATOM 806 N N . GLY A 1 102 ? 6.051 9.953 17.25 1 95.06 102 GLY A N 1
ATOM 807 C CA . GLY A 1 102 ? 5.84 8.82 18.141 1 95.06 102 GLY A CA 1
ATOM 808 C C . GLY A 1 102 ? 6.367 7.516 17.578 1 95.06 102 GLY A C 1
ATOM 809 O O . GLY A 1 102 ? 6.785 7.453 16.422 1 95.06 102 GLY A O 1
ATOM 810 N N . CYS A 1 103 ? 6.266 6.469 18.344 1 94.38 103 CYS A N 1
ATOM 811 C CA . CYS A 1 103 ? 6.777 5.156 17.969 1 94.38 103 CYS A CA 1
ATOM 812 C C . CYS A 1 103 ? 6.047 4.617 16.734 1 94.38 103 CYS A C 1
ATOM 814 O O . CYS A 1 103 ? 6.629 3.891 15.938 1 94.38 103 CYS A O 1
ATOM 816 N N . GLN A 1 104 ? 4.77 4.93 16.578 1 95.62 104 GLN A N 1
ATOM 817 C CA . GLN A 1 104 ? 3.955 4.48 15.461 1 95.62 104 GLN A CA 1
ATOM 818 C C . GLN A 1 104 ? 3.617 5.641 14.531 1 95.62 104 GLN A C 1
ATOM 820 O O . GLN A 1 104 ? 2.521 5.699 13.969 1 95.62 104 GLN A O 1
ATOM 825 N N . SER A 1 105 ? 4.547 6.566 14.344 1 96.5 105 SER A N 1
ATOM 826 C CA . SER A 1 105 ? 4.305 7.773 13.562 1 96.5 105 SER A CA 1
ATOM 827 C C . SER A 1 105 ? 4.262 7.461 12.07 1 96.5 105 SER A C 1
ATOM 829 O O . SER A 1 105 ? 5.277 7.102 11.477 1 96.5 105 SER A O 1
ATOM 831 N N . ALA A 1 106 ? 3.1 7.754 11.484 1 97.06 106 ALA A N 1
ATOM 832 C CA . ALA A 1 106 ? 2.965 7.645 10.039 1 97.06 106 ALA A CA 1
ATOM 833 C C . ALA A 1 106 ? 3.859 8.656 9.32 1 97.06 106 ALA A C 1
ATOM 835 O O . ALA A 1 106 ? 4.414 8.359 8.258 1 97.06 106 ALA A O 1
ATOM 836 N N . HIS A 1 107 ? 4.059 9.789 9.883 1 97.44 107 HIS A N 1
ATOM 837 C CA . HIS A 1 107 ? 4.895 10.844 9.32 1 97.44 107 HIS A CA 1
ATOM 838 C C . HIS A 1 107 ? 6.352 10.406 9.234 1 97.44 107 HIS A C 1
ATOM 840 O O . HIS A 1 107 ? 6.973 10.508 8.172 1 97.44 107 HIS A O 1
ATOM 846 N N . ALA A 1 108 ? 6.859 9.906 10.359 1 98.44 108 ALA A N 1
ATOM 847 C CA . ALA A 1 108 ? 8.258 9.469 10.383 1 98.44 108 ALA A CA 1
ATOM 848 C C . ALA A 1 108 ? 8.508 8.375 9.352 1 98.44 108 ALA A C 1
ATOM 850 O O . ALA A 1 108 ? 9.508 8.422 8.625 1 98.44 108 ALA A O 1
ATOM 851 N N . ALA A 1 109 ? 7.574 7.473 9.281 1 98.5 109 ALA A N 1
ATOM 852 C CA . ALA A 1 109 ? 7.707 6.387 8.312 1 98.5 109 ALA A CA 1
ATOM 853 C C . ALA A 1 109 ? 7.648 6.922 6.883 1 98.5 109 ALA A C 1
ATOM 855 O O . ALA A 1 109 ? 8.43 6.504 6.023 1 98.5 109 ALA A O 1
ATOM 856 N N . ALA A 1 110 ? 6.727 7.785 6.629 1 98.5 110 ALA A N 1
ATOM 857 C CA . ALA A 1 110 ? 6.586 8.367 5.297 1 98.5 110 ALA A CA 1
ATOM 858 C C . ALA A 1 110 ? 7.852 9.109 4.887 1 98.5 110 ALA A C 1
ATOM 860 O O . ALA A 1 110 ? 8.289 9.023 3.736 1 98.5 110 ALA A O 1
ATOM 861 N N . VAL A 1 111 ? 8.43 9.836 5.801 1 98.62 111 VAL A N 1
ATOM 862 C CA . VAL A 1 111 ? 9.664 10.555 5.527 1 98.62 111 VAL A CA 1
ATOM 863 C C . VAL A 1 111 ? 10.781 9.555 5.223 1 98.62 111 VAL A C 1
ATOM 865 O O . VAL A 1 111 ? 11.547 9.742 4.273 1 98.62 111 VAL A O 1
ATOM 868 N N . ALA A 1 112 ? 10.875 8.508 6.004 1 98.81 112 ALA A N 1
ATOM 869 C CA . ALA A 1 112 ? 11.906 7.488 5.797 1 98.81 112 ALA A CA 1
ATOM 870 C C . ALA A 1 112 ? 11.82 6.891 4.398 1 98.81 112 ALA A C 1
ATOM 872 O O . ALA A 1 112 ? 12.812 6.84 3.672 1 98.81 112 ALA A O 1
ATOM 873 N N . VAL A 1 113 ? 10.648 6.48 4.031 1 98.44 113 VAL A N 1
ATOM 874 C CA . VAL A 1 113 ? 10.43 5.848 2.734 1 98.44 113 VAL A CA 1
ATOM 875 C C . VAL A 1 113 ? 10.711 6.848 1.617 1 98.44 113 VAL A C 1
ATOM 877 O O . VAL A 1 113 ? 11.391 6.527 0.643 1 98.44 113 VAL A O 1
ATOM 880 N N . SER A 1 114 ? 10.188 8.039 1.761 1 98.31 114 SER A N 1
ATOM 881 C CA . SER A 1 114 ? 10.367 9.07 0.739 1 98.31 114 SER A CA 1
ATOM 882 C C . SER A 1 114 ? 11.836 9.406 0.543 1 98.31 114 SER A C 1
ATOM 884 O O . SER A 1 114 ? 12.289 9.602 -0.587 1 98.31 114 SER A O 1
ATOM 886 N N . CYS A 1 115 ? 12.555 9.516 1.622 1 98.44 115 CYS A N 1
ATOM 887 C CA . CYS A 1 115 ? 13.992 9.758 1.534 1 98.44 115 CYS A CA 1
ATOM 888 C C . CYS A 1 115 ? 14.688 8.625 0.781 1 98.44 115 CYS A C 1
ATOM 890 O O . CYS A 1 115 ? 15.453 8.883 -0.155 1 98.44 115 CYS A O 1
ATOM 892 N N . ALA A 1 116 ? 14.391 7.434 1.145 1 98.19 116 ALA A N 1
ATOM 893 C CA . ALA A 1 116 ? 15.039 6.27 0.539 1 98.19 116 ALA A CA 1
ATOM 894 C C . ALA A 1 116 ? 14.773 6.219 -0.963 1 98.19 116 ALA A C 1
ATOM 896 O O . ALA A 1 116 ? 15.672 5.914 -1.749 1 98.19 116 ALA A O 1
ATOM 897 N N . GLU A 1 117 ? 13.609 6.547 -1.358 1 96.88 117 GLU A N 1
ATOM 898 C CA . GLU A 1 117 ? 13.234 6.523 -2.77 1 96.88 117 GLU A CA 1
ATOM 899 C C . GLU A 1 117 ? 14.008 7.566 -3.564 1 96.88 117 GLU A C 1
ATOM 901 O O . GLU A 1 117 ? 14.07 7.504 -4.793 1 96.88 117 GLU A O 1
ATOM 906 N N . ARG A 1 118 ? 14.633 8.477 -2.873 1 95.69 118 ARG A N 1
ATOM 907 C CA . ARG A 1 118 ? 15.305 9.594 -3.531 1 95.69 118 ARG A CA 1
ATOM 908 C C . ARG A 1 118 ? 16.812 9.562 -3.277 1 95.69 118 ARG A C 1
ATOM 910 O O . ARG A 1 118 ? 17.531 10.484 -3.662 1 95.69 118 ARG A O 1
ATOM 917 N N . GLY A 1 119 ? 17.219 8.539 -2.582 1 94.81 119 GLY A N 1
ATOM 918 C CA . GLY A 1 119 ? 18.641 8.422 -2.264 1 94.81 119 GLY A CA 1
ATOM 919 C C . GLY A 1 119 ? 19.062 9.336 -1.132 1 94.81 119 GLY A C 1
ATOM 920 O O . GLY A 1 119 ? 20.25 9.656 -1.003 1 94.81 119 GLY A O 1
ATOM 921 N N . LEU A 1 120 ? 18.141 9.867 -0.352 1 97.25 120 LEU A N 1
ATOM 922 C CA . LEU A 1 120 ? 18.422 10.672 0.832 1 97.25 120 LEU A CA 1
ATOM 923 C C . LEU A 1 120 ? 18.438 9.805 2.088 1 97.25 120 LEU A C 1
ATOM 925 O O . LEU A 1 120 ? 17.906 8.695 2.09 1 97.25 120 LEU A O 1
ATOM 929 N N . LYS A 1 121 ? 19.078 10.32 3.082 1 97.94 121 LYS A N 1
ATOM 930 C CA . LYS A 1 121 ? 19.125 9.609 4.352 1 97.94 121 LYS A CA 1
ATOM 931 C C . LYS A 1 121 ? 18.141 10.195 5.359 1 97.94 121 LYS A C 1
ATOM 933 O O . LYS A 1 121 ? 18.078 11.414 5.531 1 97.94 121 LYS A O 1
ATOM 938 N N . ALA A 1 122 ? 17.422 9.359 5.969 1 98.62 122 ALA A N 1
ATOM 939 C CA . ALA A 1 122 ? 16.453 9.812 6.969 1 98.62 122 ALA A CA 1
ATOM 940 C C . ALA A 1 122 ? 16.922 9.477 8.383 1 98.62 122 ALA A C 1
ATOM 942 O O . ALA A 1 122 ? 17.328 8.344 8.656 1 98.62 122 ALA A O 1
ATOM 943 N N . HIS A 1 123 ? 16.922 10.422 9.227 1 98.75 123 HIS A N 1
ATOM 944 C CA . HIS A 1 123 ? 17.156 10.281 10.664 1 98.75 123 HIS A CA 1
ATOM 945 C C . HIS A 1 123 ? 15.883 10.539 11.453 1 98.75 123 HIS A C 1
ATOM 947 O O . HIS A 1 123 ? 15.367 11.664 11.461 1 98.75 123 HIS A O 1
ATOM 953 N N . LEU A 1 124 ? 15.445 9.516 12.156 1 98.75 124 LEU A N 1
ATOM 954 C CA . LEU A 1 124 ? 14.133 9.578 12.805 1 98.75 124 LEU A CA 1
ATOM 955 C C . LEU A 1 124 ? 14.273 9.484 14.32 1 98.75 124 LEU A C 1
ATOM 957 O O . LEU A 1 124 ? 14.734 8.469 14.844 1 98.75 124 LEU A O 1
ATOM 961 N N . LEU A 1 125 ? 13.93 10.516 14.977 1 98.69 125 LEU A N 1
ATOM 962 C CA . LEU A 1 125 ? 13.875 10.516 16.438 1 98.69 125 LEU A CA 1
ATOM 963 C C . LEU A 1 125 ? 12.492 10.125 16.938 1 98.69 125 LEU A C 1
ATOM 965 O O . LEU A 1 125 ? 11.555 10.93 16.859 1 98.69 125 LEU A O 1
ATOM 969 N N . LEU A 1 126 ? 12.344 8.898 17.438 1 98.31 126 LEU A N 1
ATOM 970 C CA . LEU A 1 126 ? 11.055 8.367 17.859 1 98.31 126 LEU A CA 1
ATOM 971 C C . LEU A 1 126 ? 10.914 8.414 19.375 1 98.31 126 LEU A C 1
ATOM 973 O O . LEU A 1 126 ? 11.836 8.023 20.094 1 98.31 126 LEU A O 1
ATOM 977 N N . ARG A 1 127 ? 9.812 8.836 19.812 1 97.38 127 ARG A N 1
ATOM 978 C CA . ARG A 1 127 ? 9.555 9.031 21.234 1 97.38 127 ARG A CA 1
ATOM 979 C C . ARG A 1 127 ? 9.391 7.691 21.953 1 97.38 127 ARG A C 1
ATOM 981 O O . ARG A 1 127 ? 8.57 6.863 21.531 1 97.38 127 ARG A O 1
ATOM 988 N N . GLY A 1 128 ? 10.125 7.508 23.062 1 94.94 128 GLY A N 1
ATOM 989 C CA . GLY A 1 128 ? 9.953 6.34 23.906 1 94.94 128 GLY A CA 1
ATOM 990 C C . GLY A 1 128 ? 11.016 5.285 23.703 1 94.94 128 GLY A C 1
ATOM 991 O O . GLY A 1 128 ? 12.188 5.609 23.469 1 94.94 128 GLY A O 1
ATOM 992 N N . GLU A 1 129 ? 10.609 3.984 23.891 1 93.75 129 GLU A N 1
ATOM 993 C CA . GLU A 1 129 ? 11.516 2.846 23.797 1 93.75 129 GLU A CA 1
ATOM 994 C C . GLU A 1 129 ? 11.125 1.926 22.641 1 93.75 129 GLU A C 1
ATOM 996 O O . GLU A 1 129 ? 9.969 1.911 22.219 1 93.75 129 GLU A O 1
ATOM 1001 N N . PRO A 1 130 ? 12.094 1.251 22.141 1 91.25 130 PRO A N 1
ATOM 1002 C CA . PRO A 1 130 ? 11.75 0.28 21.094 1 91.25 130 PRO A CA 1
ATOM 1003 C C . PRO A 1 130 ? 10.781 -0.794 21.594 1 91.25 130 PRO A C 1
ATOM 1005 O O . PRO A 1 130 ? 10.945 -1.316 22.703 1 91.25 130 PRO A O 1
ATOM 1008 N N . PRO A 1 131 ? 9.828 -1.096 20.812 1 91.69 131 PRO A N 1
ATOM 1009 C CA . PRO A 1 131 ? 8.961 -2.213 21.188 1 91.69 131 PRO A CA 1
ATOM 1010 C C . PRO A 1 131 ? 9.664 -3.564 21.094 1 91.69 131 PRO A C 1
ATOM 1012 O O . PRO A 1 131 ? 10.68 -3.691 20.406 1 91.69 131 PRO A O 1
ATOM 1015 N N . GLN A 1 132 ? 9.117 -4.496 21.828 1 90.31 132 GLN A N 1
ATOM 1016 C CA . GLN A 1 132 ? 9.688 -5.84 21.797 1 90.31 132 GLN A CA 1
ATOM 1017 C C . GLN A 1 132 ? 9.602 -6.441 20.391 1 90.31 132 GLN A C 1
ATOM 1019 O O . GLN A 1 132 ? 10.555 -7.059 19.922 1 90.31 132 GLN A O 1
ATOM 1024 N N . ILE A 1 133 ? 8.469 -6.273 19.828 1 94.44 133 ILE A N 1
ATOM 1025 C CA . ILE A 1 133 ? 8.25 -6.707 18.453 1 94.44 133 ILE A CA 1
ATOM 1026 C C . ILE A 1 133 ? 7.941 -5.496 17.578 1 94.44 133 ILE A C 1
ATOM 1028 O O . ILE A 1 133 ? 6.938 -4.809 17.797 1 94.44 133 ILE A O 1
ATOM 1032 N N . LEU A 1 134 ? 8.82 -5.258 16.641 1 96.06 134 LEU A N 1
ATOM 1033 C CA . LEU A 1 134 ? 8.586 -4.148 15.711 1 96.06 134 LEU A CA 1
ATOM 1034 C C . LEU A 1 134 ? 7.41 -4.453 14.789 1 96.06 134 LEU A C 1
ATOM 1036 O O . LEU A 1 134 ? 7.277 -5.574 14.289 1 96.06 134 LEU A O 1
ATOM 1040 N N . THR A 1 135 ? 6.523 -3.496 14.633 1 96.75 135 THR A N 1
ATOM 1041 C CA . THR A 1 135 ? 5.379 -3.637 13.742 1 96.75 135 THR A CA 1
ATOM 1042 C C . THR A 1 135 ? 4.887 -2.271 13.273 1 96.75 135 THR A C 1
ATOM 1044 O O . THR A 1 135 ? 5.406 -1.238 13.695 1 96.75 135 THR A O 1
ATOM 1047 N N . GLY A 1 136 ? 3.99 -2.279 12.297 1 96.44 136 GLY A N 1
ATOM 1048 C CA . GLY A 1 136 ? 3.377 -1.047 11.828 1 96.44 136 GLY A CA 1
ATOM 1049 C C . GLY A 1 136 ? 4.387 -0.034 11.32 1 96.44 136 GLY A C 1
ATOM 1050 O O . GLY A 1 136 ? 5.34 -0.394 10.625 1 96.44 136 GLY A O 1
ATOM 1051 N N . TYR A 1 137 ? 4.102 1.199 11.672 1 97.44 137 TYR A N 1
ATOM 1052 C CA . TYR A 1 137 ? 4.949 2.281 11.18 1 97.44 137 TYR A CA 1
ATOM 1053 C C . TYR A 1 137 ? 6.328 2.229 11.828 1 97.44 137 TYR A C 1
ATOM 1055 O O . TYR A 1 137 ? 7.316 2.656 11.227 1 97.44 137 TYR A O 1
ATOM 1063 N N . ASN A 1 138 ? 6.398 1.657 13.016 1 97.75 138 ASN A N 1
ATOM 1064 C CA . ASN A 1 138 ? 7.695 1.516 13.672 1 97.75 138 ASN A CA 1
ATOM 1065 C C . ASN A 1 138 ? 8.641 0.625 12.867 1 97.75 138 ASN A C 1
ATOM 1067 O O . ASN A 1 138 ? 9.805 0.961 12.672 1 97.75 138 ASN A O 1
ATOM 1071 N N . LEU A 1 139 ? 8.094 -0.45 12.383 1 97.94 139 LEU A N 1
ATOM 1072 C CA . LEU A 1 139 ? 8.906 -1.353 11.57 1 97.94 139 LEU A CA 1
ATOM 1073 C C . LEU A 1 139 ? 9.336 -0.681 10.273 1 97.94 139 LEU A C 1
ATOM 1075 O O . LEU A 1 139 ? 10.492 -0.784 9.867 1 97.94 139 LEU A O 1
ATOM 1079 N N . ILE A 1 140 ? 8.43 -0.015 9.633 1 98.25 140 ILE A N 1
ATOM 1080 C CA . ILE A 1 140 ? 8.727 0.658 8.375 1 98.25 140 ILE A CA 1
ATOM 1081 C C . ILE A 1 140 ? 9.82 1.702 8.602 1 98.25 140 ILE A C 1
ATOM 1083 O O . ILE A 1 140 ? 10.766 1.802 7.812 1 98.25 140 ILE A O 1
ATOM 1087 N N . SER A 1 141 ? 9.688 2.465 9.672 1 98.44 141 SER A N 1
ATOM 1088 C CA . SER A 1 141 ? 10.711 3.451 10.008 1 98.44 141 SER A CA 1
ATOM 1089 C C . SER A 1 141 ? 12.078 2.799 10.164 1 98.44 141 SER A C 1
ATOM 1091 O O . SER A 1 141 ? 13.07 3.301 9.633 1 98.44 141 SER A O 1
ATOM 1093 N N . LYS A 1 142 ? 12.094 1.706 10.812 1 97.75 142 LYS A N 1
ATOM 1094 C CA . LYS A 1 142 ? 13.352 1.013 11.07 1 97.75 142 LYS A CA 1
ATOM 1095 C C . LYS A 1 142 ? 13.945 0.455 9.781 1 97.75 142 LYS A C 1
ATOM 1097 O O . LYS A 1 142 ? 15.164 0.474 9.586 1 97.75 142 LYS A O 1
ATOM 1102 N N . LEU A 1 143 ? 13.125 -0.035 8.922 1 97.88 143 LEU A N 1
ATOM 1103 C CA . LEU A 1 143 ? 13.586 -0.664 7.691 1 97.88 143 LEU A CA 1
ATOM 1104 C C . LEU A 1 143 ? 14.141 0.377 6.727 1 97.88 143 LEU A C 1
ATOM 1106 O O . LEU A 1 143 ? 15.109 0.108 6.008 1 97.88 143 LEU A O 1
ATOM 1110 N N . TYR A 1 144 ? 13.578 1.583 6.742 1 98.38 144 TYR A N 1
ATOM 1111 C CA . TYR A 1 144 ? 13.906 2.549 5.699 1 98.38 144 TYR A CA 1
ATOM 1112 C C . TYR A 1 144 ? 14.805 3.656 6.242 1 98.38 144 TYR A C 1
ATOM 1114 O O . TYR A 1 144 ? 15.438 4.383 5.477 1 98.38 144 TYR A O 1
ATOM 1122 N N . GLY A 1 145 ? 14.781 3.844 7.562 1 98.06 145 GLY A N 1
ATOM 1123 C CA . GLY A 1 145 ? 15.469 5 8.117 1 98.06 145 GLY A CA 1
ATOM 1124 C C . GLY A 1 145 ? 16.406 4.645 9.25 1 98.06 145 GLY A C 1
ATOM 1125 O O . GLY A 1 145 ? 16.469 3.486 9.672 1 98.06 145 GLY A O 1
ATOM 1126 N N . ASN A 1 146 ? 17.25 5.621 9.695 1 97.94 146 ASN A N 1
ATOM 1127 C CA . ASN A 1 146 ? 18.031 5.539 10.922 1 97.94 146 ASN A CA 1
ATOM 1128 C C . ASN A 1 146 ? 17.234 6 12.133 1 97.94 146 ASN A C 1
ATOM 1130 O O . ASN A 1 146 ? 17 7.199 12.32 1 97.94 146 ASN A O 1
ATOM 1134 N N . VAL A 1 147 ? 16.906 5.059 12.977 1 98.19 147 VAL A N 1
ATOM 1135 C CA . VAL A 1 147 ? 15.977 5.355 14.07 1 98.19 147 VAL A CA 1
ATOM 1136 C C . VAL A 1 147 ? 16.75 5.539 15.375 1 98.19 147 VAL A C 1
ATOM 1138 O O . VAL A 1 147 ? 17.641 4.746 15.688 1 98.19 147 VAL A O 1
ATOM 1141 N N . THR A 1 148 ? 16.453 6.551 16.062 1 98.06 148 THR A N 1
ATOM 1142 C CA . THR A 1 148 ? 16.906 6.777 17.422 1 98.06 148 THR A CA 1
ATOM 1143 C C . THR A 1 148 ? 15.703 6.961 18.359 1 98.06 148 THR A C 1
ATOM 1145 O O . THR A 1 148 ? 14.875 7.848 18.141 1 98.06 148 THR A O 1
ATOM 1148 N N . TYR A 1 149 ? 15.641 6.137 19.375 1 97.88 149 TYR A N 1
ATOM 1149 C CA . TYR A 1 149 ? 14.594 6.305 20.375 1 97.88 149 TYR A CA 1
ATOM 1150 C C . TYR A 1 149 ? 15 7.328 21.438 1 97.88 149 TYR A C 1
ATOM 1152 O O . TYR A 1 149 ? 16.125 7.301 21.938 1 97.88 149 TYR A O 1
ATOM 1160 N N . VAL A 1 150 ? 14.062 8.188 21.703 1 97.62 150 VAL A N 1
ATOM 1161 C CA . VAL A 1 150 ? 14.375 9.305 22.594 1 97.62 150 VAL A CA 1
ATOM 1162 C C . VAL A 1 150 ? 13.438 9.289 23.797 1 97.62 150 VAL A C 1
ATOM 1164 O O . VAL A 1 150 ? 12.234 9.055 23.641 1 97.62 150 VAL A O 1
ATOM 1167 N N . PRO A 1 151 ? 13.977 9.555 24.984 1 96 151 PRO A N 1
ATOM 1168 C CA . PRO A 1 151 ? 13.117 9.641 26.172 1 96 151 PRO A CA 1
ATOM 1169 C C . PRO A 1 151 ? 12.086 10.766 26.062 1 96 151 PRO A C 1
ATOM 1171 O O . PRO A 1 151 ? 12.359 11.797 25.453 1 96 151 PRO A O 1
ATOM 1174 N N . ARG A 1 152 ? 11.023 10.562 26.766 1 93.44 152 ARG A N 1
ATOM 1175 C CA . ARG A 1 152 ? 9.914 11.508 26.75 1 93.44 152 ARG A CA 1
ATOM 1176 C C . ARG A 1 152 ? 10.359 12.883 27.234 1 93.44 152 ARG A C 1
ATOM 1178 O O . ARG A 1 152 ? 9.875 13.906 26.75 1 93.44 152 ARG A O 1
ATOM 1185 N N . SER A 1 153 ? 11.234 12.922 28.156 1 94.25 153 SER A N 1
ATOM 1186 C CA . SER A 1 153 ? 11.711 14.18 28.734 1 94.25 153 SER A CA 1
ATOM 1187 C C . SER A 1 153 ? 12.438 15.023 27.688 1 94.25 153 SER A C 1
ATOM 1189 O O . SER A 1 153 ? 12.25 16.234 27.625 1 94.25 153 SER A O 1
ATOM 1191 N N . LEU A 1 154 ? 13.172 14.359 26.844 1 94.19 154 LEU A N 1
ATOM 1192 C CA . LEU A 1 154 ? 13.883 15.062 25.781 1 94.19 154 LEU A CA 1
ATOM 1193 C C . LEU A 1 154 ? 12.938 15.445 24.656 1 94.19 154 LEU A C 1
ATOM 1195 O O . LEU A 1 154 ? 13.07 16.516 24.062 1 94.19 154 LEU A O 1
ATOM 1199 N N . TYR A 1 155 ? 11.953 14.633 24.453 1 95.12 155 TYR A N 1
ATOM 1200 C CA . TYR A 1 155 ? 11.008 14.82 23.359 1 95.12 155 TYR A CA 1
ATOM 1201 C C . TYR A 1 155 ? 10.148 16.047 23.594 1 95.12 155 TYR A C 1
ATOM 1203 O O . TYR A 1 155 ? 9.625 16.641 22.641 1 95.12 155 TYR A O 1
ATOM 1211 N N . SER A 1 156 ? 10.031 16.5 24.812 1 92.44 156 SER A N 1
ATOM 1212 C CA . SER A 1 156 ? 9.195 17.641 25.156 1 92.44 156 SER A CA 1
ATOM 1213 C C . SER A 1 156 ? 9.734 18.922 24.531 1 92.44 156 SER A C 1
ATOM 1215 O O . SER A 1 156 ? 8.977 19.875 24.281 1 92.44 156 SER A O 1
ATOM 1217 N N . ASN A 1 157 ? 11.016 18.953 24.297 1 94 157 ASN A N 1
ATOM 1218 C CA . ASN A 1 157 ? 11.641 20.062 23.578 1 94 157 ASN A CA 1
ATOM 1219 C C . ASN A 1 157 ? 12.102 19.641 22.188 1 94 157 ASN A C 1
ATOM 1221 O O . ASN A 1 157 ? 13.305 19.594 21.906 1 94 157 ASN A O 1
ATOM 1225 N N . ARG A 1 158 ? 11.18 19.484 21.328 1 93.12 158 ARG A N 1
ATOM 1226 C CA . ARG A 1 158 ? 11.398 18.875 20.016 1 93.12 158 ARG A CA 1
ATOM 1227 C C . ARG A 1 158 ? 12.32 19.734 19.156 1 93.12 158 ARG A C 1
ATOM 1229 O O . ARG A 1 158 ? 13.172 19.203 18.438 1 93.12 158 ARG A O 1
ATOM 1236 N N . GLU A 1 159 ? 12.141 21.016 19.234 1 92.06 159 GLU A N 1
ATOM 1237 C CA . GLU A 1 159 ? 12.945 21.906 18.406 1 92.06 159 GLU A CA 1
ATOM 1238 C C . GLU A 1 159 ? 14.43 21.766 18.734 1 92.06 159 GLU A C 1
ATOM 1240 O O . GLU A 1 159 ? 15.258 21.594 17.828 1 92.06 159 GLU A O 1
ATOM 1245 N N . GLU A 1 160 ? 14.688 21.859 20 1 95.38 160 GLU A N 1
ATOM 1246 C CA . GLU A 1 160 ? 16.062 21.719 20.438 1 95.38 160 GLU A CA 1
ATOM 1247 C C . GLU A 1 160 ? 16.594 20.312 20.156 1 95.38 160 GLU A C 1
ATOM 1249 O O . GLU A 1 160 ? 17.75 20.156 19.75 1 95.38 160 GLU A O 1
ATOM 1254 N N . MET A 1 161 ? 15.797 19.344 20.375 1 97.31 161 MET A N 1
ATOM 1255 C CA . MET A 1 161 ? 16.172 17.953 20.141 1 97.31 161 MET A CA 1
ATOM 1256 C C . MET A 1 161 ? 16.562 17.719 18.688 1 97.31 161 MET A C 1
ATOM 1258 O O . MET A 1 161 ? 17.609 17.141 18.406 1 97.31 161 MET A O 1
ATOM 1262 N N . LEU A 1 162 ? 15.773 18.219 17.812 1 97.56 162 LEU A N 1
ATOM 1263 C CA . LEU A 1 162 ? 16.016 18.047 16.375 1 97.56 162 LEU A CA 1
ATOM 1264 C C . LEU A 1 162 ? 17.281 18.781 15.953 1 97.56 162 LEU A C 1
ATOM 1266 O O . LEU A 1 162 ? 18.125 18.234 15.234 1 97.56 162 LEU A O 1
ATOM 1270 N N . SER A 1 163 ? 17.453 20.016 16.422 1 96.31 163 SER A N 1
ATOM 1271 C CA . SER A 1 163 ? 18.625 20.812 16.094 1 96.31 163 SER A CA 1
ATOM 1272 C C . SER A 1 163 ? 19.906 20.156 16.594 1 96.31 163 SER A C 1
ATOM 1274 O O . SER A 1 163 ? 20.891 20.078 15.867 1 96.31 163 SER A O 1
ATOM 1276 N N . SER A 1 164 ? 19.859 19.688 17.812 1 97.06 164 SER A N 1
ATOM 1277 C CA . SER A 1 164 ? 21.016 19.047 18.406 1 97.06 164 SER A CA 1
ATOM 1278 C C . SER A 1 164 ? 21.406 17.781 17.641 1 97.06 164 SER A C 1
ATOM 1280 O O . SER A 1 164 ? 22.594 17.547 17.406 1 97.06 164 SER A O 1
ATOM 1282 N N . HIS A 1 165 ? 20.453 17.016 17.297 1 97.56 165 HIS A N 1
ATOM 1283 C CA . HIS A 1 165 ? 20.734 15.789 16.562 1 97.56 165 HIS A CA 1
ATOM 1284 C C . HIS A 1 165 ? 21.312 16.094 15.18 1 97.56 165 HIS A C 1
ATOM 1286 O O . HIS A 1 165 ? 22.234 15.422 14.727 1 97.56 165 HIS A O 1
ATOM 1292 N N . ALA A 1 166 ? 20.688 17.031 14.508 1 97.38 166 ALA A N 1
ATOM 1293 C CA . ALA A 1 166 ? 21.188 17.438 13.195 1 97.38 166 ALA A CA 1
ATOM 1294 C C . ALA A 1 166 ? 22.641 17.859 13.258 1 97.38 166 ALA A C 1
ATOM 1296 O O . ALA A 1 166 ? 23.438 17.516 12.375 1 97.38 166 ALA A O 1
ATOM 1297 N N . GLU A 1 167 ? 23.031 18.547 14.289 1 96.12 167 GLU A N 1
ATOM 1298 C CA . GLU A 1 167 ? 24.406 18.984 14.484 1 96.12 167 GLU A CA 1
ATOM 1299 C C . GLU A 1 167 ? 25.344 17.797 14.695 1 96.12 167 GLU A C 1
ATOM 1301 O O . GLU A 1 167 ? 26.484 17.812 14.227 1 96.12 167 GLU A O 1
ATOM 1306 N N . LEU A 1 168 ? 24.891 16.844 15.375 1 96.25 168 LEU A N 1
ATOM 1307 C CA . LEU A 1 168 ? 25.688 15.664 15.672 1 96.25 168 LEU A CA 1
ATOM 1308 C C . LEU A 1 168 ? 26.016 14.891 14.391 1 96.25 168 LEU A C 1
ATOM 1310 O O . LEU A 1 168 ? 27.062 14.25 14.297 1 96.25 168 LEU A O 1
ATOM 1314 N N . ILE A 1 169 ? 25.078 14.828 13.438 1 94.5 169 ILE A N 1
ATOM 1315 C CA . ILE A 1 169 ? 25.297 14.133 12.172 1 94.5 169 ILE A CA 1
ATOM 1316 C C . ILE A 1 169 ? 26.484 14.758 11.438 1 94.5 169 ILE A C 1
ATOM 1318 O O . ILE A 1 169 ? 27.281 14.047 10.812 1 94.5 169 ILE A O 1
ATOM 1322 N N . GLY A 1 170 ? 26.656 16.094 11.547 1 91.5 170 GLY A N 1
ATOM 1323 C CA . GLY A 1 170 ? 27.75 16.797 10.883 1 91.5 170 GLY A CA 1
ATOM 1324 C C . GLY A 1 170 ? 27.375 17.328 9.516 1 91.5 170 GLY A C 1
ATOM 1325 O O . GLY A 1 170 ? 26.625 16.688 8.773 1 91.5 170 GLY A O 1
ATOM 1326 N N . GLY A 1 171 ? 27.797 18.484 9.219 1 92.81 171 GLY A N 1
ATOM 1327 C CA . GLY A 1 171 ? 27.484 19.172 7.98 1 92.81 171 GLY A CA 1
ATOM 1328 C C . GLY A 1 171 ? 26.703 20.469 8.195 1 92.81 171 GLY A C 1
ATOM 1329 O O . GLY A 1 171 ? 26.688 21.016 9.297 1 92.81 171 GLY A O 1
ATOM 1330 N N . SER A 1 172 ? 26.172 20.984 7.137 1 95.06 172 SER A N 1
ATOM 1331 C CA . SER A 1 172 ? 25.328 22.172 7.242 1 95.06 172 SER A CA 1
ATOM 1332 C C . SER A 1 172 ? 23.891 21.812 7.594 1 95.06 172 SER A C 1
ATOM 1334 O O . SER A 1 172 ? 23.359 20.828 7.09 1 95.06 172 SER A O 1
ATOM 1336 N N . VAL A 1 173 ? 23.328 22.609 8.469 1 95.88 173 VAL A N 1
ATOM 1337 C CA . VAL A 1 173 ? 21.969 22.359 8.93 1 95.88 173 VAL A CA 1
ATOM 1338 C C . VAL A 1 173 ? 21.047 23.484 8.477 1 95.88 173 VAL A C 1
ATOM 1340 O O . VAL A 1 173 ? 21.391 24.656 8.578 1 95.88 173 VAL A O 1
ATOM 1343 N N . VAL A 1 174 ? 19.922 23.125 7.988 1 93.38 174 VAL A N 1
ATOM 1344 C CA . VAL A 1 174 ? 18.922 24.125 7.598 1 93.38 174 VAL A CA 1
ATOM 1345 C C . VAL A 1 174 ? 17.531 23.625 7.938 1 93.38 174 VAL A C 1
ATOM 1347 O O . VAL A 1 174 ? 17.234 22.438 7.832 1 93.38 174 VAL A O 1
ATOM 1350 N N . SER A 1 175 ? 16.688 24.578 8.336 1 91 175 SER A N 1
ATOM 1351 C CA . SER A 1 175 ? 15.289 24.234 8.602 1 91 175 SER A CA 1
ATOM 1352 C C . SER A 1 175 ? 14.43 24.406 7.355 1 91 175 SER A C 1
ATOM 1354 O O . SER A 1 175 ? 14.703 25.266 6.523 1 91 175 SER A O 1
ATOM 1356 N N . LEU A 1 176 ? 13.383 23.656 7.34 1 87.06 176 LEU A N 1
ATOM 1357 C CA . LEU A 1 176 ? 12.523 23.641 6.16 1 87.06 176 LEU A CA 1
ATOM 1358 C C . LEU A 1 176 ? 11.859 25 5.953 1 87.06 176 LEU A C 1
ATOM 1360 O O . LEU A 1 176 ? 11.641 25.422 4.816 1 87.06 176 LEU A O 1
ATOM 1364 N N . ASP A 1 177 ? 11.531 25.656 7.016 1 80.25 177 ASP A N 1
ATOM 1365 C CA . ASP A 1 177 ? 10.883 26.953 6.914 1 80.25 177 ASP A CA 1
ATOM 1366 C C . ASP A 1 177 ? 11.797 27.969 6.211 1 80.25 177 ASP A C 1
ATOM 1368 O O . ASP A 1 177 ? 11.32 28.812 5.457 1 80.25 177 ASP A O 1
ATOM 1372 N N . VAL A 1 178 ? 13.055 27.797 6.449 1 82.25 178 VAL A N 1
ATOM 1373 C CA . VAL A 1 178 ? 14.039 28.672 5.828 1 82.25 178 VAL A CA 1
ATOM 1374 C C . VAL A 1 178 ? 14.133 28.375 4.332 1 82.25 178 VAL A C 1
ATOM 1376 O O . VAL A 1 178 ? 14.211 29.297 3.512 1 82.25 178 VAL A O 1
ATOM 1379 N N . LEU A 1 179 ? 14.055 27.141 4.051 1 85.44 179 LEU A N 1
ATOM 1380 C CA . LEU A 1 179 ? 14.109 26.75 2.65 1 85.44 179 LEU A CA 1
ATOM 1381 C C . LEU A 1 179 ? 12.891 27.266 1.891 1 85.44 179 LEU A C 1
ATOM 1383 O O . LEU A 1 179 ? 13.016 27.719 0.75 1 85.44 179 LEU A O 1
ATOM 1387 N N . LEU A 1 180 ? 11.797 27.188 2.514 1 82.19 180 LEU A N 1
ATOM 1388 C CA . LEU A 1 180 ? 10.555 27.625 1.885 1 82.19 180 LEU A CA 1
ATOM 1389 C C . LEU A 1 180 ? 10.594 29.109 1.583 1 82.19 180 LEU A C 1
ATOM 1391 O O . LEU A 1 180 ? 10.219 29.547 0.489 1 82.19 180 LEU A O 1
ATOM 1395 N N . LYS A 1 181 ? 11.086 29.891 2.459 1 77.44 181 LYS A N 1
ATOM 1396 C CA . LYS A 1 181 ? 11.18 31.344 2.295 1 77.44 181 LYS A CA 1
ATOM 1397 C C . LYS A 1 181 ? 12.156 31.703 1.179 1 77.44 181 LYS A C 1
ATOM 1399 O O . LYS A 1 181 ? 11.906 32.625 0.396 1 77.44 181 LYS A O 1
ATOM 1404 N N . SER A 1 182 ? 13.203 30.969 1.104 1 76.56 182 SER A N 1
ATOM 1405 C CA . SER A 1 182 ? 14.234 31.234 0.105 1 76.56 182 SER A CA 1
ATOM 1406 C C . SER A 1 182 ? 13.742 30.891 -1.299 1 76.56 182 SER A C 1
ATOM 1408 O O . SER A 1 182 ? 14.195 31.484 -2.279 1 76.56 182 SER A O 1
ATOM 1410 N N . SER A 1 183 ? 12.961 29.891 -1.402 1 73.06 183 SER A N 1
ATOM 1411 C CA . SER A 1 183 ? 12.477 29.438 -2.703 1 73.06 183 SER A CA 1
ATOM 1412 C C . SER A 1 183 ? 11.602 30.5 -3.369 1 73.06 183 SER A C 1
ATOM 1414 O O . SER A 1 183 ? 11.453 30.516 -4.594 1 73.06 183 SER A O 1
ATOM 1416 N N . PHE A 1 184 ? 11.07 31.375 -2.752 1 65.88 184 PHE A N 1
ATOM 1417 C CA . PHE A 1 184 ? 10.211 32.406 -3.314 1 65.88 184 PHE A CA 1
ATOM 1418 C C . PHE A 1 184 ? 10.984 33.719 -3.525 1 65.88 184 PHE A C 1
ATOM 1420 O O . PHE A 1 184 ? 10.633 34.531 -4.383 1 65.88 184 PHE A O 1
ATOM 1427 N N . THR A 1 185 ? 11.875 34 -2.578 1 57.56 185 THR A N 1
ATOM 1428 C CA . THR A 1 185 ? 12.633 35.25 -2.791 1 57.56 185 THR A CA 1
ATOM 1429 C C . THR A 1 185 ? 13.547 35.094 -4.004 1 57.56 185 THR A C 1
ATOM 1431 O O . THR A 1 185 ? 13.812 36.094 -4.703 1 57.56 185 THR A O 1
ATOM 1434 N N . ASN A 1 186 ? 14.352 33.938 -4.141 1 50.81 186 ASN A N 1
ATOM 1435 C CA . ASN A 1 186 ? 15.398 33.844 -5.156 1 50.81 186 ASN A CA 1
ATOM 1436 C C . ASN A 1 186 ? 14.867 33.219 -6.445 1 50.81 186 ASN A C 1
ATOM 1438 O O . ASN A 1 186 ? 15.133 32.062 -6.723 1 50.81 186 ASN A O 1
ATOM 1442 N N . HIS A 1 187 ? 13.828 33.469 -6.906 1 45.75 187 HIS A N 1
ATOM 1443 C CA . HIS A 1 187 ? 13.5 33 -8.242 1 45.75 187 HIS A CA 1
ATOM 1444 C C . HIS A 1 187 ? 14.695 33.094 -9.18 1 45.75 187 HIS A C 1
ATOM 1446 O O . HIS A 1 187 ? 14.844 32.281 -10.094 1 45.75 187 HIS A O 1
ATOM 1452 N N . ASN A 1 188 ? 15.383 34.219 -9.266 1 39.78 188 ASN A N 1
ATOM 1453 C CA . ASN A 1 188 ? 16.469 34.469 -10.211 1 39.78 188 ASN A CA 1
ATOM 1454 C C . ASN A 1 188 ? 17.688 33.594 -9.898 1 39.78 188 ASN A C 1
ATOM 1456 O O . ASN A 1 188 ? 18.578 33.438 -10.734 1 39.78 188 ASN A O 1
ATOM 1460 N N . SER A 1 189 ? 18.109 33.25 -8.734 1 40.69 189 SER A N 1
ATOM 1461 C CA . SER A 1 189 ? 19.422 32.75 -8.32 1 40.69 189 SER A CA 1
ATOM 1462 C C . SER A 1 189 ? 19.469 31.234 -8.359 1 40.69 189 SER A C 1
ATOM 1464 O O . SER A 1 189 ? 20.484 30.641 -8.016 1 40.69 189 SER A O 1
ATOM 1466 N N . ILE A 1 190 ? 18.484 30.594 -8.484 1 38.59 190 ILE A N 1
ATOM 1467 C CA . ILE A 1 190 ? 18.531 29.141 -8.406 1 38.59 190 ILE A CA 1
ATOM 1468 C C . ILE A 1 190 ? 19.406 28.594 -9.531 1 38.59 190 ILE A C 1
ATOM 1470 O O . ILE A 1 190 ? 20.016 27.531 -9.398 1 38.59 190 ILE A O 1
ATOM 1474 N N . LYS A 1 191 ? 19.328 29.188 -10.68 1 40.75 191 LYS A N 1
ATOM 1475 C CA . LYS A 1 191 ? 20.219 28.75 -11.75 1 40.75 191 LYS A CA 1
ATOM 1476 C C . LYS A 1 191 ? 21.672 28.938 -11.344 1 40.75 191 LYS A C 1
ATOM 1478 O O . LYS A 1 191 ? 22.578 28.375 -11.977 1 40.75 191 LYS A O 1
ATOM 1483 N N . SER A 1 192 ? 21.984 29.953 -10.633 1 35.94 192 SER A N 1
ATOM 1484 C CA . SER A 1 192 ? 23.359 30.328 -10.344 1 35.94 192 SER A CA 1
ATOM 1485 C C . SER A 1 192 ? 24.016 29.344 -9.391 1 35.94 192 SER A C 1
ATOM 1487 O O . SER A 1 192 ? 25.219 29.062 -9.5 1 35.94 192 SER A O 1
ATOM 1489 N N . ASN A 1 193 ? 23.297 28.859 -8.359 1 38 193 ASN A N 1
ATOM 1490 C CA . ASN A 1 193 ? 23.984 28 -7.41 1 38 193 ASN A CA 1
ATOM 1491 C C . ASN A 1 193 ? 24.156 26.578 -7.953 1 38 193 ASN A C 1
ATOM 1493 O O . ASN A 1 193 ? 24.844 25.75 -7.348 1 38 193 ASN A O 1
ATOM 1497 N N . LEU A 1 194 ? 23.344 26.172 -8.898 1 38.75 194 LEU A N 1
ATOM 1498 C CA . LEU A 1 194 ? 23.625 24.938 -9.625 1 38.75 194 LEU A CA 1
ATOM 1499 C C . LEU A 1 194 ? 24.953 25.047 -10.375 1 38.75 194 LEU A C 1
ATOM 1501 O O . LEU A 1 194 ? 25.609 24.031 -10.609 1 38.75 194 LEU A O 1
ATOM 1505 N N . SER A 1 195 ? 25.281 26.172 -10.953 1 36.75 195 SER A N 1
ATOM 1506 C CA . SER A 1 195 ? 26.547 26.391 -11.641 1 36.75 195 SER A CA 1
ATOM 1507 C C . SER A 1 195 ? 27.734 26.234 -10.695 1 36.75 195 SER A C 1
ATOM 1509 O O . SER A 1 195 ? 28.875 26 -11.133 1 36.75 195 SER A O 1
ATOM 1511 N N . LYS A 1 196 ? 27.594 26.719 -9.461 1 37.81 196 LYS A N 1
ATOM 1512 C CA . LYS A 1 196 ? 28.766 26.547 -8.609 1 37.81 196 LYS A CA 1
ATOM 1513 C C . LYS A 1 196 ? 28.984 25.078 -8.266 1 37.81 196 LYS A C 1
ATOM 1515 O O . LYS A 1 196 ? 29.969 24.734 -7.609 1 37.81 196 LYS A O 1
ATOM 1520 N N . VAL A 1 197 ? 28.016 24.297 -8.453 1 38.28 197 VAL A N 1
ATOM 1521 C CA . VAL A 1 197 ? 28.219 22.875 -8.211 1 38.28 197 VAL A CA 1
ATOM 1522 C C . VAL A 1 197 ? 29.125 22.297 -9.297 1 38.28 197 VAL A C 1
ATOM 1524 O O . VAL A 1 197 ? 29.531 21.125 -9.219 1 38.28 197 VAL A O 1
ATOM 1527 N N . GLU A 1 198 ? 29.312 22.906 -10.367 1 35.78 198 GLU A N 1
ATOM 1528 C CA . GLU A 1 198 ? 30.219 22.359 -11.367 1 35.78 198 GLU A CA 1
ATOM 1529 C C . GLU A 1 198 ? 31.656 22.375 -10.867 1 35.78 198 GLU A C 1
ATOM 1531 O O . GLU A 1 198 ? 32.531 21.797 -11.5 1 35.78 198 GLU A O 1
ATOM 1536 N N . ASN A 1 199 ? 32.125 23.469 -10.281 1 32.44 199 ASN A N 1
ATOM 1537 C CA . ASN A 1 199 ? 33.562 23.594 -10.078 1 32.44 199 ASN A CA 1
ATOM 1538 C C . ASN A 1 199 ? 34.062 22.625 -9.008 1 32.44 199 ASN A C 1
ATOM 1540 O O . ASN A 1 199 ? 33.688 22.75 -7.836 1 32.44 199 ASN A O 1
ATOM 1544 N N . GLY A 1 200 ? 34.531 21.422 -9.188 1 37.25 200 GLY A N 1
ATOM 1545 C CA . GLY A 1 200 ? 35.344 20.297 -8.773 1 37.25 200 GLY A CA 1
ATOM 1546 C C . GLY A 1 200 ? 35.188 19.938 -7.312 1 37.25 200 GLY A C 1
ATOM 1547 O O . GLY A 1 200 ? 35.969 19.156 -6.762 1 37.25 200 GLY A O 1
ATOM 1548 N N . GLN A 1 201 ? 35.031 20.984 -6.398 1 37.75 201 GLN A N 1
ATOM 1549 C CA . GLN A 1 201 ? 35.125 20.547 -5.012 1 37.75 201 GLN A CA 1
ATOM 1550 C C . GLN A 1 201 ? 34.156 19.391 -4.738 1 37.75 201 GLN A C 1
ATOM 1552 O O . GLN A 1 201 ? 33 19.453 -5.086 1 37.75 201 GLN A O 1
ATOM 1557 N N . SER A 1 202 ? 34.531 18.172 -4.684 1 42.16 202 SER A N 1
ATOM 1558 C CA . SER A 1 202 ? 34.031 16.875 -4.227 1 42.16 202 SER A CA 1
ATOM 1559 C C . SER A 1 202 ? 32.875 17.078 -3.232 1 42.16 202 SER A C 1
ATOM 1561 O O . SER A 1 202 ? 33.094 17.547 -2.115 1 42.16 202 SER A O 1
ATOM 1563 N N . SER A 1 203 ? 31.812 17.656 -3.355 1 47.66 203 SER A N 1
ATOM 1564 C CA . SER A 1 203 ? 30.562 18.094 -2.734 1 47.66 203 SER A CA 1
ATOM 1565 C C . SER A 1 203 ? 30.062 17.047 -1.73 1 47.66 203 SER A C 1
ATOM 1567 O O . SER A 1 203 ? 28.984 16.484 -1.908 1 47.66 203 SER A O 1
ATOM 1569 N N . ASN A 1 204 ? 30.875 16.297 -1.225 1 59.16 204 ASN A N 1
ATOM 1570 C CA . ASN A 1 204 ? 30.734 15.281 -0.178 1 59.16 204 ASN A CA 1
ATOM 1571 C C . ASN A 1 204 ? 30.172 15.883 1.104 1 59.16 204 ASN A C 1
ATOM 1573 O O . ASN A 1 204 ? 30.125 15.219 2.139 1 59.16 204 ASN A O 1
ATOM 1577 N N . SER A 1 205 ? 29.859 17.125 1.129 1 83.81 205 SER A N 1
ATOM 1578 C CA . SER A 1 205 ? 29.406 17.672 2.408 1 83.81 205 SER A CA 1
ATOM 1579 C C . SER A 1 205 ? 27.938 17.391 2.65 1 83.81 205 SER A C 1
ATOM 1581 O O . SER A 1 205 ? 27.109 17.531 1.742 1 83.81 205 SER A O 1
ATOM 1583 N N . LYS A 1 206 ? 27.625 16.922 3.828 1 93.5 206 LYS A N 1
ATOM 1584 C CA . LYS A 1 206 ? 26.266 16.609 4.254 1 93.5 206 LYS A CA 1
ATOM 1585 C C . LYS A 1 206 ? 25.453 17.891 4.465 1 93.5 206 LYS A C 1
ATOM 1587 O O . LYS A 1 206 ? 25.969 18.875 4.988 1 93.5 206 LYS A O 1
ATOM 1592 N N . LYS A 1 207 ? 24.375 17.984 3.941 1 96.31 207 LYS A N 1
ATOM 1593 C CA . LYS A 1 207 ? 23.375 19.016 4.219 1 96.31 207 LYS A CA 1
ATOM 1594 C C . LYS A 1 207 ? 22.125 18.422 4.863 1 96.31 207 LYS A C 1
ATOM 1596 O O . LYS A 1 207 ? 21.391 17.672 4.219 1 96.31 207 LYS A O 1
ATOM 1601 N N . ILE A 1 208 ? 21.906 18.797 6.121 1 97.69 208 ILE A N 1
ATOM 1602 C CA . ILE A 1 208 ? 20.844 18.203 6.93 1 97.69 208 ILE A CA 1
ATOM 1603 C C . ILE A 1 208 ? 19.641 19.141 6.969 1 97.69 208 ILE A C 1
ATOM 1605 O O . ILE A 1 208 ? 19.766 20.312 7.336 1 97.69 208 ILE A O 1
ATOM 1609 N N . VAL A 1 209 ? 18.547 18.688 6.535 1 97.31 209 VAL A N 1
ATOM 1610 C CA . VAL A 1 209 ? 17.312 19.453 6.57 1 97.31 209 VAL A CA 1
ATOM 1611 C C . VAL A 1 209 ? 16.438 18.969 7.727 1 97.31 209 VAL A C 1
ATOM 1613 O O . VAL A 1 209 ? 16.156 17.766 7.84 1 97.31 209 VAL A O 1
ATOM 1616 N N . ILE A 1 210 ? 15.961 19.875 8.578 1 97.5 210 ILE A N 1
ATOM 1617 C CA . ILE A 1 210 ? 15.094 19.547 9.703 1 97.5 210 ILE A CA 1
ATOM 1618 C C . ILE A 1 210 ? 13.633 19.703 9.289 1 97.5 210 ILE A C 1
ATOM 1620 O O . ILE A 1 210 ? 13.234 20.75 8.781 1 97.5 210 ILE A O 1
ATOM 1624 N N . VAL A 1 211 ? 12.914 18.672 9.406 1 96.69 211 VAL A N 1
ATOM 1625 C CA . VAL A 1 211 ? 11.469 18.672 9.203 1 96.69 211 VAL A CA 1
ATOM 1626 C C . VAL A 1 211 ? 10.75 18.5 10.539 1 96.69 211 VAL A C 1
ATOM 1628 O O . VAL A 1 211 ? 10.984 17.5 11.234 1 96.69 211 VAL A O 1
ATOM 1631 N N . ASN A 1 212 ? 9.875 19.391 10.859 1 93.81 212 ASN A N 1
ATOM 1632 C CA . ASN A 1 212 ? 9.164 19.312 12.125 1 93.81 212 ASN A CA 1
ATOM 1633 C C . ASN A 1 212 ? 8.211 18.125 12.164 1 93.81 212 ASN A C 1
ATOM 1635 O O . ASN A 1 212 ? 7.879 17.562 11.125 1 93.81 212 ASN A O 1
ATOM 1639 N N . GLU A 1 213 ? 7.781 17.797 13.383 1 93.44 213 GLU A N 1
ATOM 1640 C CA . GLU A 1 213 ? 6.852 16.703 13.594 1 93.44 213 GLU A CA 1
ATOM 1641 C C . GLU A 1 213 ? 5.594 16.859 12.75 1 93.44 213 GLU A C 1
ATOM 1643 O O . GLU A 1 213 ? 4.996 17.938 12.719 1 93.44 213 GLU A O 1
ATOM 1648 N N . GLY A 1 214 ? 5.285 15.812 12 1 91.38 214 GLY A N 1
ATOM 1649 C CA . GLY A 1 214 ? 4.039 15.781 11.242 1 91.38 214 GLY A CA 1
ATOM 1650 C C . GLY A 1 214 ? 4.078 16.641 9.992 1 91.38 214 GLY A C 1
ATOM 1651 O O . GLY A 1 214 ? 3.088 16.734 9.266 1 91.38 214 GLY A O 1
ATOM 1652 N N . ALA A 1 215 ? 5.176 17.297 9.711 1 88.75 215 ALA A N 1
ATOM 1653 C CA . ALA A 1 215 ? 5.215 18.266 8.625 1 88.75 215 ALA A CA 1
ATOM 1654 C C . ALA A 1 215 ? 4.027 19.234 8.703 1 88.75 215 ALA A C 1
ATOM 1656 O O . ALA A 1 215 ? 3.342 19.453 7.707 1 88.75 215 ALA A O 1
ATOM 1657 N N . GLY A 1 216 ? 3.77 19.688 9.836 1 88.06 216 GLY A N 1
ATOM 1658 C CA . GLY A 1 216 ? 2.611 20.516 10.102 1 88.06 216 GLY A CA 1
ATOM 1659 C C . GLY A 1 216 ? 2.871 22 9.852 1 88.06 216 GLY A C 1
ATOM 1660 O O . GLY A 1 216 ? 2.352 22.859 10.57 1 88.06 216 GLY A O 1
ATOM 1661 N N . ASP A 1 217 ? 3.73 22.312 8.867 1 91 217 ASP A N 1
ATOM 1662 C CA . ASP A 1 217 ? 4.086 23.672 8.516 1 91 217 ASP A CA 1
ATOM 1663 C C . ASP A 1 217 ? 3.508 24.062 7.152 1 91 217 ASP A C 1
ATOM 1665 O O . ASP A 1 217 ? 2.895 23.234 6.477 1 91 217 ASP A O 1
ATOM 1669 N N . ALA A 1 218 ? 3.74 25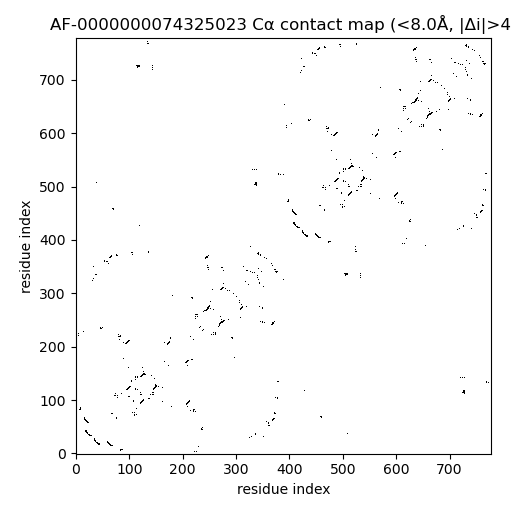.266 6.797 1 91.12 218 ALA A N 1
ATOM 1670 C CA . ALA A 1 218 ? 3.135 25.828 5.59 1 91.12 218 ALA A CA 1
ATOM 1671 C C . ALA A 1 218 ? 3.605 25.078 4.344 1 91.12 218 ALA A C 1
ATOM 1673 O O . ALA A 1 218 ? 2.916 25.062 3.322 1 91.12 218 ALA A O 1
ATOM 1674 N N . VAL A 1 219 ? 4.719 24.438 4.418 1 91.31 219 VAL A N 1
ATOM 1675 C CA . VAL A 1 219 ? 5.285 23.734 3.271 1 91.31 219 VAL A CA 1
ATOM 1676 C C . VAL A 1 219 ? 4.379 22.562 2.883 1 91.31 219 VAL A C 1
ATOM 1678 O O . VAL A 1 219 ? 4.438 22.062 1.754 1 91.31 219 VAL A O 1
ATOM 1681 N N . ALA A 1 220 ? 3.51 22.156 3.814 1 94.81 220 ALA A N 1
ATOM 1682 C CA . ALA A 1 220 ? 2.613 21.016 3.59 1 94.81 220 ALA A CA 1
ATOM 1683 C C . ALA A 1 220 ? 1.381 21.438 2.799 1 94.81 220 ALA A C 1
ATOM 1685 O O . ALA A 1 220 ? 0.677 20.609 2.236 1 94.81 220 ALA A O 1
ATOM 1686 N N . LEU A 1 221 ? 1.051 22.719 2.775 1 95.69 221 LEU A N 1
ATOM 1687 C CA . LEU A 1 221 ? -0.254 23.219 2.35 1 95.69 221 LEU A CA 1
ATOM 1688 C C . LEU A 1 221 ? -0.397 23.125 0.834 1 95.69 221 LEU A C 1
ATOM 1690 O O . LEU A 1 221 ? -1.458 22.766 0.325 1 95.69 221 LEU A O 1
ATOM 1694 N N . PRO A 1 222 ? 0.678 23.391 0.047 1 95.19 222 PRO A N 1
ATOM 1695 C CA . PRO A 1 222 ? 0.529 23.375 -1.41 1 95.19 222 PRO A CA 1
ATOM 1696 C C . PRO A 1 222 ? 0.015 22.031 -1.936 1 95.19 222 PRO A C 1
ATOM 1698 O O . PRO A 1 222 ? -0.787 22 -2.873 1 95.19 222 PRO A O 1
ATOM 1701 N N . GLY A 1 223 ? 0.469 20.906 -1.356 1 97.38 223 GLY A N 1
ATOM 1702 C CA . GLY A 1 223 ? -0.002 19.609 -1.797 1 97.38 223 GLY A CA 1
ATOM 1703 C C . GLY A 1 223 ? -1.497 19.422 -1.619 1 97.38 223 GLY A C 1
ATOM 1704 O O . GLY A 1 223 ? -2.152 18.781 -2.451 1 97.38 223 GLY A O 1
ATOM 1705 N N . LEU A 1 224 ? -2.021 19.984 -0.577 1 98.12 224 LEU A N 1
ATOM 1706 C CA . LEU A 1 224 ? -3.453 19.891 -0.314 1 98.12 224 LEU A CA 1
ATOM 1707 C C . LEU A 1 224 ? -4.23 20.812 -1.249 1 98.12 224 LEU A C 1
ATOM 1709 O O . LEU A 1 224 ? -5.312 20.453 -1.724 1 98.12 224 LEU A O 1
ATOM 1713 N N . ILE A 1 225 ? -3.68 21.953 -1.481 1 97.19 225 ILE A N 1
ATOM 1714 C CA . ILE A 1 225 ? -4.293 22.891 -2.416 1 97.19 225 ILE A CA 1
ATOM 1715 C C . ILE A 1 225 ? -4.336 22.281 -3.812 1 97.19 225 ILE A C 1
ATOM 1717 O O . ILE A 1 225 ? -5.348 22.375 -4.512 1 97.19 225 ILE A O 1
ATOM 1721 N N . ARG A 1 226 ? -3.236 21.609 -4.176 1 97.94 226 ARG A N 1
ATOM 1722 C CA . ARG A 1 226 ? -3.15 20.891 -5.449 1 97.94 226 ARG A CA 1
ATOM 1723 C C . ARG A 1 226 ? -4.234 19.828 -5.559 1 97.94 226 ARG A C 1
ATOM 1725 O O . ARG A 1 226 ? -4.816 19.625 -6.625 1 97.94 226 ARG A O 1
ATOM 1732 N N . LEU A 1 227 ? -4.516 19.141 -4.496 1 98.5 227 LEU A N 1
ATOM 1733 C CA . LEU A 1 227 ? -5.57 18.141 -4.461 1 98.5 227 LEU A CA 1
ATOM 1734 C C . LEU A 1 227 ? -6.934 18.766 -4.727 1 98.5 227 LEU A C 1
ATOM 1736 O O . LEU A 1 227 ? -7.73 18.234 -5.5 1 98.5 227 LEU A O 1
ATOM 1740 N N . VAL A 1 228 ? -7.215 19.875 -4.078 1 98.31 228 VAL A N 1
ATOM 1741 C CA . VAL A 1 228 ? -8.492 20.562 -4.258 1 98.31 228 VAL A CA 1
ATOM 1742 C C . VAL A 1 228 ? -8.656 20.969 -5.719 1 98.31 228 VAL A C 1
ATOM 1744 O O . VAL A 1 228 ? -9.734 20.828 -6.293 1 98.31 228 VAL A O 1
ATOM 1747 N N . GLN A 1 229 ? -7.586 21.469 -6.285 1 97.81 229 GLN A N 1
ATOM 1748 C CA . GLN A 1 229 ? -7.629 21.844 -7.695 1 97.81 229 GLN A CA 1
ATOM 1749 C C . GLN A 1 229 ? -7.977 20.625 -8.562 1 97.81 229 GLN A C 1
ATOM 1751 O O . GLN A 1 229 ? -8.789 20.734 -9.492 1 97.81 229 GLN A O 1
ATOM 1756 N N . TYR A 1 230 ? -7.395 19.547 -8.281 1 98 230 TYR A N 1
ATOM 1757 C CA . TYR A 1 230 ? -7.688 18.328 -9.039 1 98 230 TYR A CA 1
ATOM 1758 C C . TYR A 1 230 ? -9.148 17.922 -8.875 1 98 230 TYR A C 1
ATOM 1760 O O . TYR A 1 230 ? -9.836 17.656 -9.859 1 98 230 TYR A O 1
ATOM 1768 N N . LEU A 1 231 ? -9.609 17.859 -7.633 1 98 231 LEU A N 1
ATOM 1769 C CA . LEU A 1 231 ? -10.945 17.375 -7.32 1 98 231 LEU A CA 1
ATOM 1770 C C . LEU A 1 231 ? -12.008 18.281 -7.914 1 98 231 LEU A C 1
ATOM 1772 O O . LEU A 1 231 ? -13.125 17.844 -8.195 1 98 231 LEU A O 1
ATOM 1776 N N . SER A 1 232 ? -11.688 19.531 -8.156 1 97.25 232 SER A N 1
ATOM 1777 C CA . SER A 1 232 ? -12.672 20.516 -8.617 1 97.25 232 SER A CA 1
ATOM 1778 C C . SER A 1 232 ? -12.828 20.469 -10.133 1 97.25 232 SER A C 1
ATOM 1780 O O . SER A 1 232 ? -13.625 21.219 -10.703 1 97.25 232 SER A O 1
ATOM 1782 N N . GLN A 1 233 ? -12.086 19.609 -10.773 1 97 233 GLN A N 1
ATOM 1783 C CA . GLN A 1 233 ? -12.25 19.469 -12.211 1 97 233 GLN A CA 1
ATOM 1784 C C . GLN A 1 233 ? -13.664 19.016 -12.562 1 97 233 GLN A C 1
ATOM 1786 O O . GLN A 1 233 ? -14.281 18.25 -11.812 1 97 233 GLN A O 1
ATOM 1791 N N . ASP A 1 234 ? -14.07 19.312 -13.773 1 95.12 234 ASP A N 1
ATOM 1792 C CA . ASP A 1 234 ? -15.453 19.094 -14.203 1 95.12 234 ASP A CA 1
ATOM 1793 C C . ASP A 1 234 ? -15.766 17.594 -14.258 1 95.12 234 ASP A C 1
ATOM 1795 O O . ASP A 1 234 ? -16.891 17.188 -13.945 1 95.12 234 ASP A O 1
ATOM 1799 N N . HIS A 1 235 ? -14.797 16.844 -14.609 1 94.56 235 HIS A N 1
ATOM 1800 C CA . HIS A 1 235 ? -15.055 15.422 -14.805 1 94.56 235 HIS A CA 1
ATOM 1801 C C . HIS A 1 235 ? -14.914 14.656 -13.5 1 94.56 235 HIS A C 1
ATOM 1803 O O . HIS A 1 235 ? -15.117 13.438 -13.461 1 94.56 235 HIS A O 1
ATOM 1809 N N . ILE A 1 236 ? -14.539 15.336 -12.422 1 96.12 236 ILE A N 1
ATOM 1810 C CA . ILE A 1 236 ? -14.414 14.703 -11.109 1 96.12 236 ILE A CA 1
ATOM 1811 C C . ILE A 1 236 ? -15.562 15.148 -10.211 1 96.12 236 ILE A C 1
ATOM 1813 O O . ILE A 1 236 ? -16.672 14.609 -10.289 1 96.12 236 ILE A O 1
ATOM 1817 N N . LEU A 1 237 ? -15.422 16.219 -9.328 1 95.56 237 LEU A N 1
ATOM 1818 C CA . LEU A 1 237 ? -16.5 16.656 -8.461 1 95.56 237 LEU A CA 1
ATOM 1819 C C . LEU A 1 237 ? -17.141 17.938 -8.984 1 95.56 237 LEU A C 1
ATOM 1821 O O . LEU A 1 237 ? -18.25 18.297 -8.602 1 95.56 237 LEU A O 1
ATOM 1825 N N . GLY A 1 238 ? -16.438 18.734 -9.805 1 93.94 238 GLY A N 1
ATOM 1826 C CA . GLY A 1 238 ? -16.953 19.969 -10.383 1 93.94 238 GLY A CA 1
ATOM 1827 C C . GLY A 1 238 ? -16.812 21.172 -9.461 1 93.94 238 GLY A C 1
ATOM 1828 O O . GLY A 1 238 ? -16.375 21.031 -8.32 1 93.94 238 GLY A O 1
ATOM 1829 N N . LYS A 1 239 ? -17.188 22.375 -9.953 1 94.12 239 LYS A N 1
ATOM 1830 C CA . LYS A 1 239 ? -16.938 23.625 -9.227 1 94.12 239 LYS A CA 1
ATOM 1831 C C . LYS A 1 239 ? -18.25 24.25 -8.75 1 94.12 239 LYS A C 1
ATOM 1833 O O . LYS A 1 239 ? -18.234 25.172 -7.945 1 94.12 239 LYS A O 1
ATOM 1838 N N . GLU A 1 240 ? -19.312 23.766 -9.203 1 90.75 240 GLU A N 1
ATOM 1839 C CA . GLU A 1 240 ? -20.562 24.531 -9.055 1 90.75 240 GLU A CA 1
ATOM 1840 C C . GLU A 1 240 ? -21.391 24 -7.883 1 90.75 240 GLU A C 1
ATOM 1842 O O . GLU A 1 240 ? -22.156 24.75 -7.273 1 90.75 240 GLU A O 1
ATOM 1847 N N . GLN A 1 241 ? -21.266 22.781 -7.598 1 88.5 241 GLN A N 1
ATOM 1848 C CA . GLN A 1 241 ? -22.141 22.203 -6.582 1 88.5 241 GLN A CA 1
ATOM 1849 C C . GLN A 1 241 ? -21.547 22.359 -5.188 1 88.5 241 GLN A C 1
ATOM 1851 O O . GLN A 1 241 ? -20.328 22.25 -5.016 1 88.5 241 GLN A O 1
ATOM 1856 N N . PRO A 1 242 ? -22.469 22.609 -4.23 1 92.31 242 PRO A N 1
ATOM 1857 C CA . PRO A 1 242 ? -21.969 22.641 -2.852 1 92.31 242 PRO A CA 1
ATOM 1858 C C . PRO A 1 242 ? -21.547 21.266 -2.338 1 92.31 242 PRO A C 1
ATOM 1860 O O . PRO A 1 242 ? -22.234 20.281 -2.586 1 92.31 242 PRO A O 1
ATOM 1863 N N . LEU A 1 243 ? -20.422 21.234 -1.714 1 95.31 243 LEU A N 1
ATOM 1864 C CA . LEU A 1 243 ? -19.922 19.984 -1.132 1 95.31 243 LEU A CA 1
ATOM 1865 C C . LEU A 1 243 ? -19.516 20.203 0.322 1 95.31 243 LEU A C 1
ATOM 1867 O O . LEU A 1 243 ? -19.078 21.281 0.697 1 95.31 243 LEU A O 1
ATOM 1871 N N . LYS A 1 244 ? -19.719 19.203 1.084 1 96.31 244 LYS A N 1
ATOM 1872 C CA . LYS A 1 244 ? -19.156 19.125 2.43 1 96.31 244 LYS A CA 1
ATOM 1873 C C . LYS A 1 244 ? -17.984 18.141 2.484 1 96.31 244 LYS A C 1
ATOM 1875 O O . LYS A 1 244 ? -18.188 16.938 2.373 1 96.31 244 LYS A O 1
ATOM 1880 N N . ILE A 1 245 ? -16.859 18.672 2.648 1 98.44 245 ILE A N 1
ATOM 1881 C CA . ILE A 1 245 ? -15.648 17.844 2.73 1 98.44 245 ILE A CA 1
ATOM 1882 C C . ILE A 1 245 ? -15.398 17.438 4.184 1 98.44 245 ILE A C 1
ATOM 1884 O O . ILE A 1 245 ? -15.172 18.297 5.039 1 98.44 245 ILE A O 1
ATOM 1888 N N . ILE A 1 246 ? -15.406 16.172 4.441 1 98.62 246 ILE A N 1
ATOM 1889 C CA . ILE A 1 246 ? -15.219 15.648 5.793 1 98.62 246 ILE A CA 1
ATOM 1890 C C . ILE A 1 246 ? -13.812 15.07 5.938 1 98.62 246 ILE A C 1
ATOM 1892 O O . ILE A 1 246 ? -13.367 14.281 5.102 1 98.62 246 ILE A O 1
ATOM 1896 N N . VAL A 1 247 ? -13.109 15.461 7 1 98.75 247 VAL A N 1
ATOM 1897 C CA . VAL A 1 247 ? -11.75 14.977 7.219 1 98.75 247 VAL A CA 1
ATOM 1898 C C . VAL A 1 247 ? -11.477 14.867 8.719 1 98.75 247 VAL A C 1
ATOM 1900 O O . VAL A 1 247 ? -12.078 15.586 9.516 1 98.75 247 VAL A O 1
ATOM 1903 N N . ASP A 1 248 ? -10.664 13.914 9.117 1 98.06 248 ASP A N 1
ATOM 1904 C CA . ASP A 1 248 ? -10.188 13.812 10.492 1 98.06 248 ASP A CA 1
ATOM 1905 C C . ASP A 1 248 ? -8.977 14.719 10.711 1 98.06 248 ASP A C 1
ATOM 1907 O O . ASP A 1 248 ? -8.203 14.977 9.781 1 98.06 248 ASP A O 1
ATOM 1911 N N . ALA A 1 249 ? -8.836 15.227 11.984 1 97.44 249 ALA A N 1
ATOM 1912 C CA . ALA A 1 249 ? -7.781 16.203 12.211 1 97.44 249 ALA A CA 1
ATOM 1913 C C . ALA A 1 249 ? -6.918 15.812 13.406 1 97.44 249 ALA A C 1
ATOM 1915 O O . ALA A 1 249 ? -7.391 15.812 14.547 1 97.44 249 ALA A O 1
ATOM 1916 N N . GLY A 1 250 ? -5.695 15.43 13.086 1 94.69 250 GLY A N 1
ATOM 1917 C CA . GLY A 1 250 ? -4.688 15.375 14.133 1 94.69 250 GLY A CA 1
ATOM 1918 C C . GLY A 1 250 ? -4.105 16.734 14.477 1 94.69 250 GLY A C 1
ATOM 1919 O O . GLY A 1 250 ? -4.555 17.375 15.422 1 94.69 250 GLY A O 1
ATOM 1920 N N . THR A 1 251 ? -3.291 17.281 13.57 1 93.12 251 THR A N 1
ATOM 1921 C CA . THR A 1 251 ? -2.74 18.625 13.75 1 93.12 251 THR A CA 1
ATOM 1922 C C . THR A 1 251 ? -3.66 19.672 13.133 1 93.12 251 THR A C 1
ATOM 1924 O O . THR A 1 251 ? -3.557 20.859 13.453 1 93.12 251 THR A O 1
ATOM 1927 N N . GLY A 1 252 ? -4.465 19.25 12.242 1 96.62 252 GLY A N 1
ATOM 1928 C CA . GLY A 1 252 ? -5.367 20.156 11.555 1 96.62 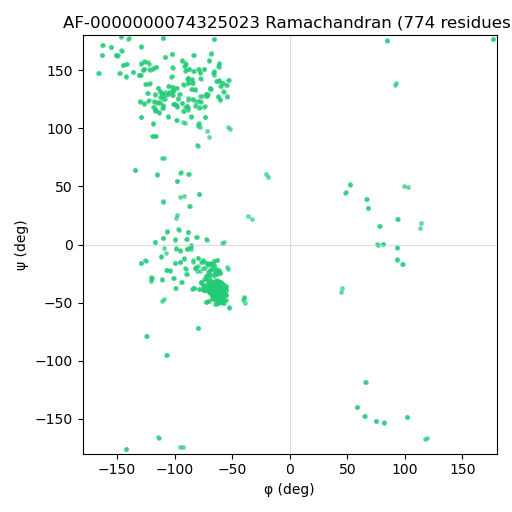252 GLY A CA 1
ATOM 1929 C C . GLY A 1 252 ? -4.801 20.688 10.25 1 96.62 252 GLY A C 1
ATOM 1930 O O . GLY A 1 252 ? -5.512 21.328 9.477 1 96.62 252 GLY A O 1
ATOM 1931 N N . THR A 1 253 ? -3.604 20.328 9.906 1 97.19 253 THR A N 1
ATOM 1932 C CA . THR A 1 253 ? -2.906 20.875 8.742 1 97.19 253 THR A CA 1
ATOM 1933 C C . THR A 1 253 ? -3.631 20.5 7.453 1 97.19 253 THR A C 1
ATOM 1935 O O . THR A 1 253 ? -3.807 21.328 6.562 1 97.19 253 THR A O 1
ATOM 1938 N N . THR A 1 254 ? -4.086 19.281 7.352 1 98.38 254 THR A N 1
ATOM 1939 C CA . THR A 1 254 ? -4.789 18.812 6.156 1 98.38 254 THR A CA 1
ATOM 1940 C C . THR A 1 254 ? -6.082 19.609 5.957 1 98.38 254 THR A C 1
ATOM 1942 O O . THR A 1 254 ? -6.359 20.078 4.855 1 98.38 254 THR A O 1
ATOM 1945 N N . ALA A 1 255 ? -6.816 19.766 7.012 1 98.44 255 ALA A N 1
ATOM 1946 C CA . ALA A 1 255 ? -8.078 20.5 6.941 1 98.44 255 ALA A CA 1
ATOM 1947 C C . ALA A 1 255 ? -7.852 21.938 6.492 1 98.44 255 ALA A C 1
ATOM 1949 O O . ALA A 1 255 ? -8.562 22.438 5.617 1 98.44 255 ALA A O 1
ATOM 1950 N N . VAL A 1 256 ? -6.887 22.562 7.066 1 97.62 256 VAL A N 1
ATOM 1951 C CA . VAL A 1 256 ? -6.59 23.953 6.75 1 97.62 256 VAL A CA 1
ATOM 1952 C C . VAL A 1 256 ? -6.152 24.078 5.293 1 97.62 256 VAL A C 1
ATOM 1954 O O . VAL A 1 256 ? -6.586 24.984 4.578 1 97.62 256 VAL A O 1
ATOM 1957 N N . GLY A 1 257 ? -5.297 23.141 4.84 1 97.5 257 GLY A N 1
ATOM 1958 C CA . GLY A 1 257 ? -4.871 23.141 3.451 1 97.5 257 GLY A CA 1
ATOM 1959 C C . GLY A 1 257 ? -6.023 23.016 2.473 1 97.5 257 GLY A C 1
ATOM 1960 O O . GLY A 1 257 ? -6.07 23.719 1.465 1 97.5 257 GLY A O 1
ATOM 1961 N N . LEU A 1 258 ? -6.91 22.109 2.74 1 98.5 258 LEU A N 1
ATOM 1962 C CA . LEU A 1 258 ? -8.094 21.953 1.91 1 98.5 258 LEU A CA 1
ATOM 1963 C C . LEU A 1 258 ? -8.914 23.234 1.874 1 98.5 258 LEU A C 1
ATOM 1965 O O . LEU A 1 258 ? -9.328 23.688 0.802 1 98.5 258 LEU A O 1
ATOM 1969 N N . ALA A 1 259 ? -9.117 23.828 3.012 1 97.81 259 ALA A N 1
ATOM 1970 C CA . ALA A 1 259 ? -9.938 25.031 3.127 1 97.81 259 ALA A CA 1
ATOM 1971 C C . ALA A 1 259 ? -9.328 26.203 2.344 1 97.81 259 ALA A C 1
ATOM 1973 O O . ALA A 1 259 ? -10.047 26.953 1.688 1 97.81 259 ALA A O 1
ATOM 1974 N N . ILE A 1 260 ? -8.047 26.344 2.443 1 96.06 260 ILE A N 1
ATOM 1975 C CA . ILE A 1 260 ? -7.367 27.406 1.711 1 96.06 260 ILE A CA 1
ATOM 1976 C C . ILE A 1 260 ? -7.539 27.188 0.209 1 96.06 260 ILE A C 1
ATOM 1978 O O . ILE A 1 260 ? -7.805 28.141 -0.534 1 96.06 260 ILE A O 1
ATOM 1982 N N . GLY A 1 261 ? -7.336 25.906 -0.246 1 96.44 261 GLY A N 1
ATOM 1983 C CA . GLY A 1 261 ? -7.566 25.609 -1.649 1 96.44 261 GLY A CA 1
ATOM 1984 C C . GLY A 1 261 ? -8.961 25.969 -2.117 1 96.44 261 GLY A C 1
ATOM 1985 O O . GLY A 1 261 ? -9.133 26.547 -3.191 1 96.44 261 GLY A O 1
ATOM 1986 N N . ILE A 1 262 ? -9.93 25.656 -1.312 1 97.19 262 ILE A N 1
ATOM 1987 C CA . ILE A 1 262 ? -11.328 25.938 -1.615 1 97.19 262 ILE A CA 1
ATOM 1988 C C . ILE A 1 262 ? -11.547 27.453 -1.712 1 97.19 262 ILE A C 1
ATOM 1990 O O . ILE A 1 262 ? -12.195 27.922 -2.645 1 97.19 262 ILE A O 1
ATOM 1994 N N . LEU A 1 263 ? -11.016 28.172 -0.789 1 94.88 263 LEU A N 1
ATOM 1995 C CA . LEU A 1 263 ? -11.109 29.625 -0.779 1 94.88 263 LEU A CA 1
ATOM 1996 C C . LEU A 1 263 ? -10.469 30.219 -2.029 1 94.88 263 LEU A C 1
ATOM 1998 O O . LEU A 1 263 ? -11.078 31.047 -2.707 1 94.88 263 LEU A O 1
ATOM 2002 N N . CYS A 1 264 ? -9.25 29.781 -2.33 1 92.44 264 CYS A N 1
ATOM 2003 C CA . CYS A 1 264 ? -8.492 30.328 -3.449 1 92.44 264 CYS A CA 1
ATOM 2004 C C . CYS A 1 264 ? -9.203 30.062 -4.773 1 92.44 264 CYS A C 1
ATOM 2006 O O . CYS A 1 264 ? -9.125 30.891 -5.691 1 92.44 264 CYS A O 1
ATOM 2008 N N . LEU A 1 265 ? -9.914 28.984 -4.824 1 94.69 265 LEU A N 1
ATOM 2009 C CA . LEU A 1 265 ? -10.555 28.594 -6.078 1 94.69 265 LEU A CA 1
ATOM 2010 C C . LEU A 1 265 ? -11.992 29.094 -6.125 1 94.69 265 LEU A C 1
ATOM 2012 O O . LEU A 1 265 ? -12.68 28.922 -7.137 1 94.69 265 LEU A O 1
ATOM 2016 N N . GLY A 1 266 ? -12.445 29.656 -5.047 1 95.06 266 GLY A N 1
ATOM 2017 C CA . GLY A 1 266 ? -13.797 30.188 -4.984 1 95.06 266 GLY A CA 1
ATOM 2018 C C . GLY A 1 266 ? -14.867 29.109 -5.062 1 95.06 266 GLY A C 1
ATOM 2019 O O . GLY A 1 266 ? -15.883 29.281 -5.738 1 95.06 266 GLY A O 1
ATOM 2020 N N . LEU A 1 267 ? -14.633 27.984 -4.426 1 96.62 267 LEU A N 1
ATOM 2021 C CA . LEU A 1 267 ? -15.562 26.859 -4.504 1 96.62 267 LEU A CA 1
ATOM 2022 C C . LEU A 1 267 ? -16.625 26.953 -3.422 1 96.62 267 LEU A C 1
ATOM 2024 O O . LEU A 1 267 ? -16.344 27.391 -2.301 1 96.62 267 LEU A O 1
ATOM 2028 N N . PRO A 1 268 ? -17.844 26.578 -3.762 1 96.06 268 PRO A N 1
ATOM 2029 C CA . PRO A 1 268 ? -18.875 26.516 -2.73 1 96.06 268 PRO A CA 1
ATOM 2030 C C . PRO A 1 268 ? -18.781 25.25 -1.876 1 96.06 268 PRO A C 1
ATOM 2032 O O . PRO A 1 268 ? -19.797 24.609 -1.612 1 96.06 268 PRO A O 1
ATOM 2035 N N . TRP A 1 269 ? -17.641 24.859 -1.479 1 96.94 269 TRP A N 1
ATOM 2036 C CA . TRP A 1 269 ? -17.359 23.703 -0.624 1 96.94 269 TRP A CA 1
ATOM 2037 C C . TRP A 1 269 ? -17.094 24.156 0.81 1 96.94 269 TRP A C 1
ATOM 2039 O O . TRP A 1 269 ? -16.672 25.281 1.05 1 96.94 269 TRP A O 1
ATOM 2049 N N . GLU A 1 270 ? -17.375 23.312 1.727 1 96.88 270 GLU A N 1
ATOM 2050 C CA . GLU A 1 270 ? -17.047 23.516 3.135 1 96.88 270 GLU A CA 1
ATOM 2051 C C . GLU A 1 270 ? -16.234 22.359 3.691 1 96.88 270 GLU A C 1
ATOM 2053 O O . GLU A 1 270 ? -16.5 21.203 3.375 1 96.88 270 GLU A O 1
ATOM 2058 N N . VAL A 1 271 ? -15.234 22.703 4.477 1 98.44 271 VAL A N 1
ATOM 2059 C CA . VAL A 1 271 ? -14.445 21.672 5.141 1 98.44 271 VAL A CA 1
ATOM 2060 C C . VAL A 1 271 ? -14.93 21.5 6.582 1 98.44 271 VAL A C 1
ATOM 2062 O O . VAL A 1 271 ? -14.984 22.469 7.344 1 98.44 271 VAL A O 1
ATOM 2065 N N . THR A 1 272 ? -15.352 20.391 6.902 1 98.38 272 THR A N 1
ATOM 2066 C CA . THR A 1 272 ? -15.664 20 8.273 1 98.38 272 THR A CA 1
ATOM 2067 C C . THR A 1 272 ? -14.656 18.984 8.789 1 98.38 272 THR A C 1
ATOM 2069 O O . THR A 1 272 ? -14.508 17.891 8.219 1 98.38 272 THR A O 1
ATOM 2072 N N . ALA A 1 273 ? -13.953 19.328 9.875 1 98.69 273 ALA A N 1
ATOM 2073 C CA . ALA A 1 273 ? -12.875 18.484 10.391 1 98.69 273 ALA A CA 1
ATOM 2074 C C . ALA A 1 273 ? -13.195 17.984 11.797 1 98.69 273 ALA A C 1
ATOM 2076 O O . ALA A 1 273 ? -13.562 18.766 12.68 1 98.69 273 ALA A O 1
ATOM 2077 N N . VAL A 1 274 ? -13.078 16.719 11.984 1 98.44 274 VAL A N 1
ATOM 2078 C CA . VAL A 1 274 ? -13.297 16.109 13.297 1 98.44 274 VAL A CA 1
ATOM 2079 C C . VAL A 1 274 ? -12.039 16.266 14.148 1 98.44 274 VAL A C 1
ATOM 2081 O O . VAL A 1 274 ? -10.984 15.734 13.797 1 98.44 274 VAL A O 1
ATOM 2084 N N . MET A 1 275 ? -12.156 16.938 15.297 1 98.06 275 MET A N 1
ATOM 2085 C CA . MET A 1 275 ? -11.031 17.188 16.188 1 98.06 275 MET A CA 1
ATOM 2086 C C . MET A 1 275 ? -10.695 15.938 17 1 98.06 275 MET A C 1
ATOM 2088 O O . MET A 1 275 ? -11.562 15.398 17.688 1 98.06 275 MET A O 1
ATOM 2092 N N . LEU A 1 276 ? -9.367 15.555 16.953 1 97 276 LEU A N 1
ATOM 2093 C CA . LEU A 1 276 ? -9.031 14.281 17.578 1 97 276 LEU A CA 1
ATOM 2094 C C . LEU A 1 276 ? -8 14.469 18.688 1 97 276 LEU A C 1
ATOM 2096 O O . LEU A 1 276 ? -7.996 13.734 19.672 1 97 276 LEU A O 1
ATOM 2100 N N . ALA A 1 277 ? -7.105 15.453 18.562 1 93.88 277 ALA A N 1
ATOM 2101 C CA . ALA A 1 277 ? -5.875 15.391 19.344 1 93.88 277 ALA A CA 1
ATOM 2102 C C . ALA A 1 277 ? -5.688 16.656 20.172 1 93.88 277 ALA A C 1
ATOM 2104 O O . ALA A 1 277 ? -4.789 16.734 21.016 1 93.88 277 ALA A O 1
ATOM 2105 N N . ASP A 1 278 ? -6.438 17.688 19.875 1 93.81 278 ASP A N 1
ATOM 2106 C CA . ASP A 1 278 ? -6.277 18.969 20.547 1 93.81 278 ASP A CA 1
ATOM 2107 C C . ASP A 1 278 ? -7.633 19.609 20.844 1 93.81 278 ASP A C 1
ATOM 2109 O O . ASP A 1 278 ? -8.672 19.062 20.469 1 93.81 278 ASP A O 1
ATOM 2113 N N . THR A 1 279 ? -7.598 20.75 21.5 1 94.81 279 THR A N 1
ATOM 2114 C CA . THR A 1 279 ? -8.805 21.5 21.781 1 94.81 279 THR A CA 1
ATOM 2115 C C . THR A 1 279 ? -9.203 22.375 20.594 1 94.81 279 THR A C 1
ATOM 2117 O O . THR A 1 279 ? -8.398 22.594 19.688 1 94.81 279 THR A O 1
ATOM 2120 N N . SER A 1 280 ? -10.43 22.766 20.688 1 95.31 280 SER A N 1
ATOM 2121 C CA . SER A 1 280 ? -10.93 23.672 19.641 1 95.31 280 SER A CA 1
ATOM 2122 C C . SER A 1 280 ? -10.047 24.906 19.531 1 95.31 280 SER A C 1
ATOM 2124 O O . SER A 1 280 ? -9.734 25.344 18.422 1 95.31 280 SER A O 1
ATOM 2126 N N . GLU A 1 281 ? -9.664 25.453 20.641 1 96.19 281 GLU A N 1
ATOM 2127 C CA . GLU A 1 281 ? -8.789 26.625 20.641 1 96.19 281 GLU A CA 1
ATOM 2128 C C . GLU A 1 281 ? -7.434 26.312 20.031 1 96.19 281 GLU A C 1
ATOM 2130 O O . GLU A 1 281 ? -6.871 27.125 19.297 1 96.19 281 GLU A O 1
ATOM 2135 N N . GLY A 1 282 ? -6.934 25.141 20.328 1 96 282 GLY A N 1
ATOM 2136 C CA . GLY A 1 282 ? -5.672 24.719 19.75 1 96 282 GLY A CA 1
ATOM 2137 C C . GLY A 1 282 ? -5.719 24.625 18.234 1 96 282 GLY A C 1
ATOM 2138 O O . GLY A 1 282 ? -4.793 25.078 17.547 1 96 282 GLY A O 1
ATOM 2139 N N . TYR A 1 283 ? -6.801 24.094 17.703 1 96.56 283 TYR A N 1
ATOM 2140 C CA . TYR A 1 283 ? -6.957 23.969 16.266 1 96.56 283 TYR A CA 1
ATOM 2141 C C . TYR A 1 283 ? -7.109 25.328 15.602 1 96.56 283 TYR A C 1
ATOM 2143 O O . TYR A 1 283 ? -6.562 25.578 14.523 1 96.56 283 TYR A O 1
ATOM 2151 N N . LYS A 1 284 ? -7.832 26.219 16.25 1 95.94 284 LYS A N 1
ATOM 2152 C CA . LYS A 1 284 ? -8.008 27.562 15.711 1 95.94 284 LYS A CA 1
ATOM 2153 C C . LYS A 1 284 ? -6.68 28.312 15.664 1 95.94 284 LYS A C 1
ATOM 2155 O O . LYS A 1 284 ? -6.391 29.016 14.695 1 95.94 284 LYS A O 1
ATOM 2160 N N . LYS A 1 285 ? -5.91 28.156 16.719 1 95.12 285 LYS A N 1
ATOM 2161 C CA . LYS A 1 285 ? -4.586 28.781 16.75 1 95.12 285 LYS A CA 1
ATOM 2162 C C . LYS A 1 285 ? -3.689 28.219 15.656 1 95.12 285 LYS A C 1
ATOM 2164 O O . LYS A 1 285 ? -2.961 28.969 15 1 95.12 285 LYS A O 1
ATOM 2169 N N . GLN A 1 286 ? -3.721 26.922 15.508 1 94.38 286 GLN A N 1
ATOM 2170 C CA . GLN A 1 286 ? -2.943 26.281 14.453 1 94.38 286 GLN A CA 1
ATOM 2171 C C . GLN A 1 286 ? -3.379 26.766 13.078 1 94.38 286 GLN A C 1
ATOM 2173 O O . GLN A 1 286 ? -2.543 27 12.203 1 94.38 286 GLN A O 1
ATOM 2178 N N . GLU A 1 287 ? -4.645 26.859 12.875 1 96.19 287 GLU A N 1
ATOM 2179 C CA . GLU A 1 287 ? -5.195 27.375 11.633 1 96.19 287 GLU A CA 1
ATOM 2180 C C . GLU A 1 287 ? -4.664 28.781 11.328 1 96.19 287 GLU A C 1
ATOM 2182 O O . GLU A 1 287 ? -4.191 29.047 10.219 1 96.19 287 GLU A O 1
ATOM 2187 N N . GLU A 1 288 ? -4.691 29.641 12.305 1 94.81 288 GLU A N 1
ATOM 2188 C CA . GLU A 1 288 ? -4.191 31 12.148 1 94.81 288 GLU A CA 1
ATOM 2189 C C . GLU A 1 288 ? -2.699 31.016 11.828 1 94.81 288 GLU A C 1
ATOM 2191 O O . GLU A 1 288 ? -2.246 31.766 10.969 1 94.81 288 GLU A O 1
ATOM 2196 N N . HIS A 1 289 ? -2.021 30.188 12.523 1 93.31 289 HIS A N 1
ATOM 2197 C CA . HIS A 1 289 ? -0.576 30.109 12.336 1 93.31 289 HIS A CA 1
ATOM 2198 C C . HIS A 1 289 ? -0.226 29.672 10.922 1 93.31 289 HIS A C 1
ATOM 2200 O O . HIS A 1 289 ? 0.614 30.281 10.266 1 93.31 289 HIS A O 1
ATOM 2206 N N . LEU A 1 290 ? -0.865 28.609 10.461 1 93.94 290 LEU A N 1
ATOM 2207 C CA . LEU A 1 290 ? -0.595 28.078 9.133 1 93.94 290 LEU A CA 1
ATOM 2208 C C . LEU A 1 290 ? -0.932 29.094 8.047 1 93.94 290 LEU A C 1
ATOM 2210 O O . LEU A 1 290 ? -0.172 29.266 7.094 1 93.94 290 LEU A O 1
ATOM 2214 N N . ILE A 1 291 ? -2.02 29.781 8.203 1 93.62 291 ILE A N 1
ATOM 2215 C CA . ILE A 1 291 ? -2.445 30.781 7.227 1 93.62 291 ILE A CA 1
ATOM 2216 C C . ILE A 1 291 ? -1.444 31.938 7.203 1 93.62 291 ILE A C 1
ATOM 2218 O O . ILE A 1 291 ? -1.024 32.375 6.129 1 93.62 291 ILE A O 1
ATOM 2222 N N . SER A 1 292 ? -1.058 32.375 8.367 1 91.75 292 SER A N 1
ATOM 2223 C CA . SER A 1 292 ? -0.098 33.469 8.469 1 91.75 292 SER A CA 1
ATOM 2224 C C . SER A 1 292 ? 1.231 33.094 7.82 1 91.75 292 SER A C 1
ATOM 2226 O O . SER A 1 292 ? 1.804 33.906 7.074 1 91.75 292 SER A O 1
ATOM 2228 N N . GLU A 1 293 ? 1.671 31.922 8.117 1 89.62 293 GLU A N 1
ATOM 2229 C CA . GLU A 1 293 ? 2.932 31.453 7.539 1 89.62 293 GLU A CA 1
ATOM 2230 C C . GLU A 1 293 ? 2.842 31.359 6.02 1 89.62 293 GLU A C 1
ATOM 2232 O O . GLU A 1 293 ? 3.779 31.75 5.312 1 89.62 293 GLU A O 1
ATOM 2237 N N . LEU A 1 294 ? 1.758 30.797 5.594 1 89.38 294 LEU A N 1
ATOM 2238 C CA . LEU A 1 294 ? 1.562 30.688 4.152 1 89.38 294 LEU A CA 1
ATOM 2239 C C . LEU A 1 294 ? 1.562 32.062 3.496 1 89.38 294 LEU A C 1
ATOM 2241 O O . LEU A 1 294 ? 2.189 32.25 2.453 1 89.38 294 LEU A O 1
ATOM 2245 N N . CYS A 1 295 ? 0.865 32.969 4.102 1 88.5 295 CYS A N 1
ATOM 2246 C CA . CYS A 1 295 ? 0.778 34.344 3.582 1 88.5 295 CYS A CA 1
ATOM 2247 C C . CYS A 1 295 ? 2.152 35 3.541 1 88.5 295 CYS A C 1
ATOM 2249 O O . CYS A 1 295 ? 2.484 35.688 2.58 1 88.5 295 CYS A O 1
ATOM 2251 N N . HIS A 1 296 ? 2.891 34.781 4.488 1 85.12 296 HIS A N 1
ATOM 2252 C CA . HIS A 1 296 ? 4.23 35.375 4.555 1 85.12 296 HIS A CA 1
ATOM 2253 C C . HIS A 1 296 ? 5.137 34.781 3.484 1 85.12 296 HIS A C 1
ATOM 2255 O O . HIS A 1 296 ? 5.891 35.5 2.826 1 85.12 296 HIS A O 1
ATOM 2261 N N . CYS A 1 297 ? 5.016 33.5 3.307 1 82.44 297 CYS A N 1
ATOM 2262 C CA . CYS A 1 297 ? 5.898 32.781 2.383 1 82.44 297 CYS A CA 1
ATOM 2263 C C . CYS A 1 297 ? 5.52 33.094 0.936 1 82.44 297 CYS A C 1
ATOM 2265 O O . CYS A 1 297 ? 6.391 33.219 0.074 1 82.44 297 CYS A O 1
ATOM 2267 N N . PHE A 1 298 ? 4.199 33.188 0.69 1 80.62 298 PHE A N 1
ATOM 2268 C CA . PHE A 1 298 ? 3.764 33.281 -0.699 1 80.62 298 PHE A CA 1
ATOM 2269 C C . PHE A 1 298 ? 3.215 34.656 -1.014 1 80.62 298 PHE A C 1
ATOM 2271 O O . PHE A 1 298 ? 2.732 34.906 -2.121 1 80.62 298 PHE A O 1
ATOM 2278 N N . ASP A 1 299 ? 3.303 35.594 -0.087 1 78.5 299 ASP A N 1
ATOM 2279 C CA . ASP A 1 299 ? 2.809 36.969 -0.247 1 78.5 299 ASP A CA 1
ATOM 2280 C C . ASP A 1 299 ? 1.35 36.969 -0.695 1 78.5 299 ASP A C 1
ATOM 2282 O O . ASP A 1 299 ? 1.011 37.562 -1.712 1 78.5 299 ASP A O 1
ATOM 2286 N N . LEU A 1 300 ? 0.599 36.219 0.079 1 79.94 300 LEU A N 1
ATOM 2287 C CA . LEU A 1 300 ? -0.829 36.094 -0.204 1 79.94 300 LEU A CA 1
ATOM 2288 C C . LEU A 1 300 ? -1.645 36.906 0.808 1 79.94 300 LEU A C 1
ATOM 2290 O O . LEU A 1 300 ? -1.31 36.938 1.994 1 79.94 300 LEU A O 1
ATOM 2294 N N . PRO A 1 301 ? -2.615 37.594 0.293 1 79.88 301 PRO A N 1
ATOM 2295 C CA . PRO A 1 301 ? -3.445 38.406 1.194 1 79.88 301 PRO A CA 1
ATOM 2296 C C . PRO A 1 301 ? -4.625 37.625 1.763 1 79.88 301 PRO A C 1
ATOM 2298 O O . PRO A 1 301 ? -5.781 37.938 1.456 1 79.88 301 PRO A O 1
ATOM 2301 N N . ILE A 1 302 ? -4.402 36.625 2.439 1 77.12 302 ILE A N 1
ATOM 2302 C CA . ILE A 1 302 ? -5.52 35.906 3.041 1 77.12 302 ILE A CA 1
ATOM 2303 C C . ILE A 1 302 ? -5.84 36.5 4.41 1 77.12 302 ILE A C 1
ATOM 2305 O O . ILE A 1 302 ? -4.977 36.531 5.289 1 77.12 302 ILE A O 1
ATOM 2309 N N . THR A 1 303 ? -7.012 37.031 4.539 1 75.31 303 THR A N 1
ATOM 2310 C CA . THR A 1 303 ? -7.418 37.656 5.785 1 75.31 303 THR A CA 1
ATOM 2311 C C . THR A 1 303 ? -8.469 36.844 6.504 1 75.31 303 THR A C 1
ATOM 2313 O O . THR A 1 303 ? -8.914 37.188 7.598 1 75.31 303 THR A O 1
ATOM 2316 N N . HIS A 1 304 ? -8.875 35.812 5.926 1 70.31 304 HIS A N 1
ATOM 2317 C CA . HIS A 1 304 ? -9.953 35.031 6.508 1 70.31 304 HIS A CA 1
ATOM 2318 C C . HIS A 1 304 ? -9.414 34.094 7.578 1 70.31 304 HIS A C 1
ATOM 2320 O O . HIS A 1 304 ? -8.43 33.375 7.352 1 70.31 304 HIS A O 1
ATOM 2326 N N . ASN A 1 305 ? -10.148 34.406 8.766 1 74.62 305 ASN A N 1
ATOM 2327 C CA . ASN A 1 305 ? -9.867 33.469 9.859 1 74.62 305 ASN A CA 1
ATOM 2328 C C . ASN A 1 305 ? -11.07 32.562 10.148 1 74.62 305 ASN A C 1
ATOM 2330 O O . ASN A 1 305 ? -12.203 32.906 9.805 1 74.62 305 ASN A O 1
ATOM 2334 N N . ARG A 1 306 ? -10.961 31.234 10.195 1 87.19 306 ARG A N 1
ATOM 2335 C CA . ARG A 1 306 ? -11.961 30.234 10.539 1 87.19 306 ARG A CA 1
ATOM 2336 C C . ARG A 1 306 ? -12.508 29.562 9.289 1 87.19 306 ARG A C 1
ATOM 2338 O O . ARG A 1 306 ? -13.719 29.5 9.086 1 87.19 306 ARG A O 1
ATOM 2345 N N . LEU A 1 307 ? -11.641 29.141 8.492 1 95.25 307 LEU A N 1
ATOM 2346 C CA . LEU A 1 307 ? -11.969 28.5 7.219 1 95.25 307 LEU A CA 1
ATOM 2347 C C . LEU A 1 307 ? -12.5 27.094 7.434 1 95.25 307 LEU A C 1
ATOM 2349 O O . LEU A 1 307 ? -13.219 26.562 6.586 1 95.25 307 LEU A O 1
ATOM 2353 N N . VAL A 1 308 ? -12.203 26.547 8.57 1 98.06 308 VAL A N 1
ATOM 2354 C CA . VAL A 1 308 ? -12.531 25.141 8.812 1 98.06 308 VAL A CA 1
ATOM 2355 C C . VAL A 1 308 ? -13.641 25.062 9.867 1 98.06 308 VAL A C 1
ATOM 2357 O O . VAL A 1 308 ? -13.609 25.766 10.867 1 98.06 308 VAL A O 1
ATOM 2360 N N . ASN A 1 309 ? -14.664 24.312 9.594 1 98 309 ASN A N 1
ATOM 2361 C CA . ASN A 1 309 ? -15.641 23.953 10.617 1 98 309 ASN A CA 1
ATOM 2362 C C . ASN A 1 309 ? -15.133 22.812 11.5 1 98 309 ASN A C 1
ATOM 2364 O O . ASN A 1 309 ? -15.172 21.641 11.102 1 98 309 ASN A O 1
ATOM 2368 N N . TRP A 1 310 ? -14.672 23.188 12.711 1 97.94 310 TRP A N 1
ATOM 2369 C CA . TRP A 1 310 ? -14.133 22.219 13.656 1 97.94 310 TRP A CA 1
ATOM 2370 C C . TRP A 1 310 ? -15.25 21.578 14.484 1 97.94 310 TRP A C 1
ATOM 2372 O O . TRP A 1 310 ? -16.031 22.297 15.125 1 97.94 310 TRP A O 1
ATOM 2382 N N . VAL A 1 311 ? -15.328 20.203 14.477 1 97.75 311 VAL A N 1
ATOM 2383 C CA . VAL A 1 311 ? -16.406 19.547 15.203 1 97.75 311 VAL A CA 1
ATOM 2384 C C . VAL A 1 311 ? -15.82 18.469 16.109 1 97.75 311 VAL A C 1
ATOM 2386 O O . VAL A 1 311 ? -14.734 17.938 15.852 1 97.75 311 VAL A O 1
ATOM 2389 N N . ASP A 1 312 ? -16.547 18.125 17.156 1 96.12 312 ASP A N 1
ATOM 2390 C CA . ASP A 1 312 ? -16.125 17.094 18.078 1 96.12 312 ASP A CA 1
ATOM 2391 C C . ASP A 1 312 ? -16.406 15.703 17.516 1 96.12 312 ASP A C 1
ATOM 2393 O O . ASP A 1 312 ? -17.328 15.523 16.719 1 96.12 312 ASP A O 1
ATOM 2397 N N . ARG A 1 313 ? -15.57 14.82 17.953 1 92.44 313 ARG A N 1
ATOM 2398 C CA . ARG A 1 313 ? -15.828 13.414 17.641 1 92.44 313 ARG A CA 1
ATOM 2399 C C . ARG A 1 313 ? -17.094 12.93 18.328 1 92.44 313 ARG A C 1
ATOM 2401 O O . ARG A 1 313 ? -17.422 13.359 19.438 1 92.44 313 ARG A O 1
ATOM 2408 N N . GLN A 1 314 ? -17.828 12.047 17.688 1 87.19 314 GLN A N 1
ATOM 2409 C CA . GLN A 1 314 ? -19.094 11.531 18.219 1 87.19 314 GLN A CA 1
ATOM 2410 C C . GLN A 1 314 ? -18.891 10.836 19.547 1 87.19 314 GLN A C 1
ATOM 2412 O O . GLN A 1 314 ? -19.719 10.969 20.469 1 87.19 314 GLN A O 1
ATOM 2417 N N . HIS A 1 315 ? -17.781 10.07 19.688 1 88.38 315 HIS A N 1
ATOM 2418 C CA . HIS A 1 315 ? -17.453 9.344 20.906 1 88.38 315 HIS A CA 1
ATOM 2419 C C . HIS A 1 315 ? -16.156 9.859 21.531 1 88.38 315 HIS A C 1
ATOM 2421 O O . HIS A 1 315 ? -15.07 9.398 21.188 1 88.38 315 HIS A O 1
ATOM 2427 N N . PRO A 1 316 ? -16.297 10.781 22.438 1 88.94 316 PRO A N 1
ATOM 2428 C CA . PRO A 1 316 ? -15.102 11.414 23 1 88.94 316 PRO A CA 1
ATOM 2429 C C . PRO A 1 316 ? -14.195 10.422 23.719 1 88.94 316 PRO A C 1
ATOM 2431 O O . PRO A 1 316 ? -14.672 9.469 24.344 1 88.94 316 PRO A O 1
ATOM 2434 N N . ARG A 1 317 ? -12.898 10.547 23.609 1 91.81 317 ARG A N 1
ATOM 2435 C CA . ARG A 1 317 ? -11.859 9.789 24.297 1 91.81 317 ARG A CA 1
ATOM 2436 C C . ARG A 1 317 ? -10.516 10.5 24.203 1 91.81 317 ARG A C 1
ATOM 2438 O O . ARG A 1 317 ? -10.344 11.414 23.391 1 91.81 317 ARG A O 1
ATOM 2445 N N . LYS A 1 318 ? -9.641 10.086 25.062 1 92.31 318 LYS A N 1
ATOM 2446 C CA . LYS A 1 318 ? -8.266 10.562 24.922 1 92.31 318 LYS A CA 1
ATOM 2447 C C . LYS A 1 318 ? -7.652 10.086 23.609 1 92.31 318 LYS A C 1
ATOM 2449 O O . LYS A 1 318 ? -7.84 8.938 23.203 1 92.31 318 LYS A O 1
ATOM 2454 N N . PHE A 1 319 ? -6.926 10.984 23.062 1 92.81 319 PHE A N 1
ATOM 2455 C CA . PHE A 1 319 ? -6.285 10.656 21.781 1 92.81 319 PHE A CA 1
ATOM 2456 C C . PHE A 1 319 ? -5.441 9.391 21.906 1 92.81 319 PHE A C 1
ATOM 2458 O O . PHE A 1 319 ? -4.715 9.219 22.891 1 92.81 319 PHE A O 1
ATOM 2465 N N . GLY A 1 320 ? -5.551 8.555 20.891 1 91.5 320 GLY A N 1
ATOM 2466 C CA . GLY A 1 320 ? -4.758 7.34 20.859 1 91.5 320 GLY A C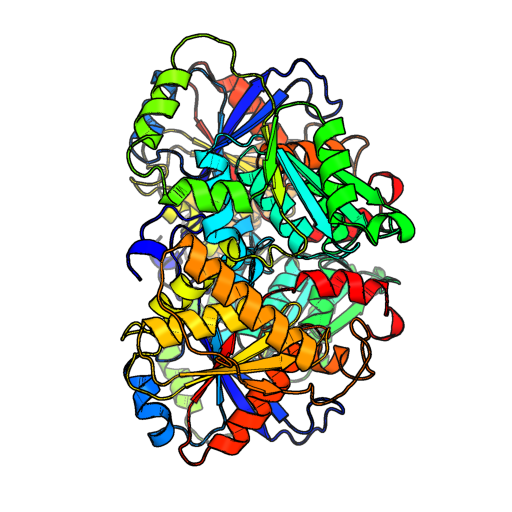A 1
ATOM 2467 C C . GLY A 1 320 ? -5.473 6.141 21.453 1 91.5 320 GLY A C 1
ATOM 2468 O O . GLY A 1 320 ? -5.039 5 21.281 1 91.5 320 GLY A O 1
ATOM 2469 N N . ASN A 1 321 ? -6.535 6.352 22.141 1 94.25 321 ASN A N 1
ATOM 2470 C CA . ASN A 1 321 ? -7.273 5.25 22.734 1 94.25 321 ASN A CA 1
ATOM 2471 C C . ASN A 1 321 ? -8.352 4.719 21.797 1 94.25 321 ASN A C 1
ATOM 2473 O O . ASN A 1 321 ? -8.938 5.48 21.016 1 94.25 321 ASN A O 1
ATOM 2477 N N . VAL A 1 322 ? -8.617 3.439 21.938 1 95.06 322 VAL A N 1
ATOM 2478 C CA . VAL A 1 322 ? -9.633 2.76 21.141 1 95.06 322 VAL A CA 1
ATOM 2479 C C . VAL A 1 322 ? -10.789 2.326 22.047 1 95.06 322 VAL A C 1
ATOM 2481 O O . VAL A 1 322 ? -10.57 1.762 23.109 1 95.06 322 VAL A O 1
ATOM 2484 N N . LEU A 1 323 ? -11.992 2.604 21.641 1 93.44 323 LEU A N 1
ATOM 2485 C CA . LEU A 1 323 ? -13.172 2.201 22.406 1 93.44 323 LEU A CA 1
ATOM 2486 C C . LEU A 1 323 ? -13.664 0.828 21.953 1 93.44 323 LEU A C 1
ATOM 2488 O O . LEU A 1 323 ? -13.43 0.419 20.812 1 93.44 323 LEU A O 1
ATOM 2492 N N . LYS A 1 324 ? -14.383 0.195 22.922 1 91.38 324 LYS A N 1
ATOM 2493 C CA . LYS A 1 324 ? -14.977 -1.099 22.609 1 91.38 324 LYS A CA 1
ATOM 2494 C C . LYS A 1 324 ? -15.914 -0.993 21.406 1 91.38 324 LYS A C 1
ATOM 2496 O O . LYS A 1 324 ? -16.703 -0.047 21.297 1 91.38 324 LYS A O 1
ATOM 2501 N N . GLY A 1 325 ? -15.773 -1.891 20.469 1 93.12 325 GLY A N 1
ATOM 2502 C CA . GLY A 1 325 ? -16.656 -1.925 19.312 1 93.12 325 GLY A CA 1
ATOM 2503 C C . GLY A 1 325 ? -16.078 -1.242 18.094 1 93.12 325 GLY A C 1
ATOM 2504 O O . GLY A 1 325 ? -16.562 -1.451 16.969 1 93.12 325 GLY A O 1
ATOM 2505 N N . GLU A 1 326 ? -15.047 -0.416 18.266 1 95.12 326 GLU A N 1
ATOM 2506 C CA . GLU A 1 326 ? -14.523 0.356 17.156 1 95.12 326 GLU A CA 1
ATOM 2507 C C . GLU A 1 326 ? -13.75 -0.534 16.188 1 95.12 326 GLU A C 1
ATOM 2509 O O . GLU A 1 326 ? -13.781 -0.316 14.969 1 95.12 326 GLU A O 1
ATOM 2514 N N . ILE A 1 327 ? -13.039 -1.523 16.734 1 95.44 327 ILE A N 1
ATOM 2515 C CA . ILE A 1 327 ? -12.328 -2.445 15.852 1 95.44 327 ILE A CA 1
ATOM 2516 C C . ILE A 1 327 ? -13.336 -3.254 15.031 1 95.44 327 ILE A C 1
ATOM 2518 O O . ILE A 1 327 ? -13.141 -3.457 13.828 1 95.44 327 ILE A O 1
ATOM 2522 N N . GLU A 1 328 ? -14.406 -3.652 15.625 1 94.88 328 GLU A N 1
ATOM 2523 C CA . GLU A 1 328 ? -15.469 -4.363 14.922 1 94.88 328 GLU A CA 1
ATOM 2524 C C . GLU A 1 328 ? -16.094 -3.498 13.828 1 94.88 328 GLU A C 1
ATOM 2526 O O . GLU A 1 328 ? -16.438 -3.996 12.75 1 94.88 328 GLU A O 1
ATOM 2531 N N . ALA A 1 329 ? -16.25 -2.246 14.133 1 95.44 329 ALA A N 1
ATOM 2532 C CA . ALA A 1 329 ? -16.781 -1.314 13.141 1 95.44 329 ALA A CA 1
ATOM 2533 C C . ALA A 1 329 ? -15.844 -1.219 11.938 1 95.44 329 ALA A C 1
ATOM 2535 O O . ALA A 1 329 ? -16.297 -1.234 10.789 1 95.44 329 ALA A O 1
ATOM 2536 N N . CYS A 1 330 ? -14.562 -1.124 12.234 1 96.75 330 CYS A N 1
ATOM 2537 C CA . CYS A 1 330 ? -13.578 -1.074 11.164 1 96.75 330 CYS A CA 1
ATOM 2538 C C . CYS A 1 330 ? -13.625 -2.342 10.312 1 96.75 330 CYS A C 1
ATOM 2540 O O . CYS A 1 330 ? -13.531 -2.279 9.086 1 96.75 330 CYS A O 1
ATOM 2542 N N . GLN A 1 331 ? -13.789 -3.461 10.945 1 96.12 331 GLN A N 1
ATOM 2543 C CA . GLN A 1 331 ? -13.867 -4.742 10.25 1 96.12 331 GLN A CA 1
ATOM 2544 C C . GLN A 1 331 ? -15.102 -4.809 9.359 1 96.12 331 GLN A C 1
ATOM 2546 O O . GLN A 1 331 ? -15.023 -5.266 8.219 1 96.12 331 GLN A O 1
ATOM 2551 N N . GLN A 1 332 ? -16.203 -4.348 9.898 1 96 332 GLN A N 1
ATOM 2552 C CA . GLN A 1 332 ? -17.422 -4.328 9.102 1 96 332 GLN A CA 1
ATOM 2553 C C . GLN A 1 332 ? -17.25 -3.486 7.844 1 96 332 GLN A C 1
ATOM 2555 O O . GLN A 1 332 ? -17.594 -3.93 6.742 1 96 332 GLN A O 1
ATOM 2560 N N . ILE A 1 333 ? -16.734 -2.312 8.023 1 97.31 333 ILE A N 1
ATOM 2561 C CA . ILE A 1 333 ? -16.516 -1.408 6.895 1 97.31 333 ILE A CA 1
ATOM 2562 C C . ILE A 1 333 ? -15.594 -2.064 5.875 1 97.31 333 ILE A C 1
ATOM 2564 O O . ILE A 1 333 ? -15.875 -2.047 4.672 1 97.31 333 ILE A O 1
ATOM 2568 N N . ALA A 1 334 ? -14.5 -2.654 6.34 1 98 334 ALA A N 1
ATOM 2569 C CA . ALA A 1 334 ? -13.539 -3.312 5.461 1 98 334 ALA A CA 1
ATOM 2570 C C . ALA A 1 334 ? -14.203 -4.445 4.68 1 98 334 ALA A C 1
ATOM 2572 O O . ALA A 1 334 ? -14.047 -4.539 3.459 1 98 334 ALA A O 1
ATOM 2573 N N . GLN A 1 335 ? -14.945 -5.234 5.336 1 97.38 335 GLN A N 1
ATOM 2574 C CA . GLN A 1 335 ? -15.547 -6.418 4.73 1 97.38 335 GLN A CA 1
ATOM 2575 C C . GLN A 1 335 ? -16.656 -6.031 3.754 1 97.38 335 GLN A C 1
ATOM 2577 O O . GLN A 1 335 ? -16.844 -6.703 2.738 1 97.38 335 GLN A O 1
ATOM 2582 N N . GLU A 1 336 ? -17.297 -4.949 4.027 1 96.56 336 GLU A N 1
ATOM 2583 C CA . GLU A 1 336 ? -18.453 -4.574 3.213 1 96.56 336 GLU A CA 1
ATOM 2584 C C . GLU A 1 336 ? -18.016 -3.713 2.027 1 96.56 336 GLU A C 1
ATOM 2586 O O . GLU A 1 336 ? -18.688 -3.699 0.993 1 96.56 336 GLU A O 1
ATOM 2591 N N . THR A 1 337 ? -16.859 -2.996 2.16 1 97.94 337 THR A N 1
ATOM 2592 C CA . THR A 1 337 ? -16.609 -1.967 1.158 1 97.94 337 THR A CA 1
ATOM 2593 C C . THR A 1 337 ? -15.203 -2.121 0.573 1 97.94 337 THR A C 1
ATOM 2595 O O . THR A 1 337 ? -14.883 -1.521 -0.457 1 97.94 337 THR A O 1
ATOM 2598 N N . GLY A 1 338 ? -14.344 -2.875 1.232 1 97.94 338 GLY A N 1
ATOM 2599 C CA . GLY A 1 338 ? -12.953 -2.938 0.825 1 97.94 338 GLY A CA 1
ATOM 2600 C C . GLY A 1 338 ? -12.133 -1.762 1.323 1 97.94 338 GLY A C 1
ATOM 2601 O O . GLY A 1 338 ? -10.922 -1.698 1.092 1 97.94 338 GLY A O 1
ATOM 2602 N N . VAL A 1 339 ? -12.758 -0.829 2.068 1 98.31 339 VAL A N 1
ATOM 2603 C CA . VAL A 1 339 ? -12.055 0.337 2.6 1 98.31 339 VAL A CA 1
ATOM 2604 C C . VAL A 1 339 ? -11.641 0.076 4.047 1 98.31 339 VAL A C 1
ATOM 2606 O O . VAL A 1 339 ? -12.469 -0.296 4.879 1 98.31 339 VAL A O 1
ATOM 2609 N N . LEU A 1 340 ? -10.383 0.24 4.32 1 98 340 LEU A N 1
ATOM 2610 C CA . LEU A 1 340 ? -9.914 0.08 5.691 1 98 340 LEU A CA 1
ATOM 2611 C C . LEU A 1 340 ? -9.781 1.434 6.379 1 98 340 LEU A C 1
ATOM 2613 O O . LEU A 1 340 ? -9.031 2.299 5.914 1 98 340 LEU A O 1
ATOM 2617 N N . VAL A 1 341 ? -10.531 1.618 7.438 1 97.69 341 VAL A N 1
ATOM 2618 C CA . VAL A 1 341 ? -10.406 2.787 8.305 1 97.69 341 VAL A CA 1
ATOM 2619 C C . VAL A 1 341 ? -9.773 2.383 9.633 1 97.69 341 VAL A C 1
ATOM 2621 O O . VAL A 1 341 ? -9.656 1.192 9.93 1 97.69 341 VAL A O 1
ATOM 2624 N N . ASP A 1 342 ? -9.266 3.309 10.352 1 95.81 342 ASP A N 1
ATOM 2625 C CA . ASP A 1 342 ? -8.688 3.014 11.664 1 95.81 342 ASP A CA 1
ATOM 2626 C C . ASP A 1 342 ? -9.422 3.766 12.773 1 95.81 342 ASP A C 1
ATOM 2628 O O . ASP A 1 342 ? -9.875 4.895 12.57 1 95.81 342 ASP A O 1
ATOM 2632 N N . PRO A 1 343 ? -9.438 3.252 13.906 1 95.38 343 PRO A N 1
ATOM 2633 C CA . PRO A 1 343 ? -10.25 3.824 14.984 1 95.38 343 PRO A CA 1
ATOM 2634 C C . PRO A 1 343 ? -9.672 5.133 15.523 1 95.38 343 PRO A C 1
ATOM 2636 O O . PRO A 1 343 ? -10.375 5.891 16.188 1 95.38 343 PRO A O 1
ATOM 2639 N N . ILE A 1 344 ? -8.453 5.426 15.234 1 95.44 344 ILE A N 1
ATOM 2640 C CA . ILE A 1 344 ? -7.816 6.617 15.781 1 95.44 344 ILE A CA 1
ATOM 2641 C C . ILE A 1 344 ? -8.156 7.828 14.914 1 95.44 344 ILE A C 1
ATOM 2643 O O . ILE A 1 344 ? -8.414 8.914 15.438 1 95.44 344 ILE A O 1
ATOM 2647 N N . TYR A 1 345 ? -8.203 7.613 13.625 1 96.38 345 TYR A N 1
ATOM 2648 C CA . TYR A 1 345 ? -8.359 8.742 12.719 1 96.38 345 TYR A CA 1
ATOM 2649 C C . TYR A 1 345 ? -9.578 8.562 11.82 1 96.38 345 TYR A C 1
ATOM 2651 O O . TYR A 1 345 ? -10.68 8.992 12.164 1 96.38 345 TYR A O 1
ATOM 2659 N N . THR A 1 346 ? -9.531 7.789 10.781 1 97.81 346 THR A N 1
ATOM 2660 C CA . THR A 1 346 ? -10.43 7.797 9.633 1 97.81 346 THR A CA 1
ATOM 2661 C C . THR A 1 346 ? -11.805 7.277 10.016 1 97.81 346 THR A C 1
ATOM 2663 O O . THR A 1 346 ? -12.805 7.613 9.375 1 97.81 346 THR A O 1
ATOM 2666 N N . LEU A 1 347 ? -11.898 6.469 11.102 1 97 347 LEU A N 1
ATOM 2667 C CA . LEU A 1 347 ? -13.219 6.035 11.539 1 97 347 LEU A CA 1
ATOM 2668 C C . LEU A 1 347 ? -14.07 7.23 11.961 1 97 347 LEU A C 1
ATOM 2670 O O . LEU A 1 347 ? -15.281 7.254 11.703 1 97 347 LEU A O 1
ATOM 2674 N N . ALA A 1 348 ? -13.438 8.211 12.594 1 97 348 ALA A N 1
ATOM 2675 C CA . ALA A 1 348 ? -14.172 9.398 13.023 1 97 348 ALA A CA 1
ATOM 2676 C C . ALA A 1 348 ? -14.766 10.141 11.836 1 97 348 ALA A C 1
ATOM 2678 O O . ALA A 1 348 ? -15.922 10.562 11.875 1 97 348 ALA A O 1
ATOM 2679 N N . ALA A 1 349 ? -14 10.305 10.82 1 97.94 349 ALA A N 1
ATOM 2680 C CA . ALA A 1 349 ? -14.484 10.961 9.609 1 97.94 349 ALA A CA 1
ATOM 2681 C C . ALA A 1 349 ? -15.586 10.133 8.945 1 97.94 349 ALA A C 1
ATOM 2683 O O . ALA A 1 349 ? -16.578 10.68 8.461 1 97.94 349 ALA A O 1
ATOM 2684 N N . TRP A 1 350 ? -15.406 8.812 8.922 1 97.62 350 TRP A N 1
ATOM 2685 C CA . TRP A 1 350 ? -16.391 7.918 8.328 1 97.62 350 TRP A CA 1
ATOM 2686 C C . TRP A 1 350 ? -17.734 8.047 9.047 1 97.62 350 TRP A C 1
ATOM 2688 O O . TRP A 1 350 ? -18.781 8.133 8.398 1 97.62 350 TRP A O 1
ATOM 2698 N N . GLU A 1 351 ? -17.703 8.055 10.359 1 96.19 351 GLU A N 1
ATOM 2699 C CA . GLU A 1 351 ? -18.922 8.164 11.156 1 96.19 351 GLU A CA 1
ATOM 2700 C C . GLU A 1 351 ? -19.641 9.469 10.867 1 96.19 351 GLU A C 1
ATOM 2702 O O . GLU A 1 351 ? -20.875 9.484 10.695 1 96.19 351 GLU A O 1
ATOM 2707 N N . LEU A 1 352 ? -18.922 10.523 10.797 1 96.5 352 LEU A N 1
ATOM 2708 C CA . LEU A 1 352 ? -19.547 11.82 10.516 1 96.5 352 LEU A CA 1
ATOM 2709 C C . LEU A 1 352 ? -20.094 11.852 9.094 1 96.5 352 LEU A C 1
ATOM 2711 O O . LEU A 1 352 ? -21.203 12.352 8.875 1 96.5 352 LEU A O 1
ATOM 2715 N N . ALA A 1 353 ? -19.328 11.344 8.133 1 96.5 353 ALA A N 1
ATOM 2716 C CA . ALA A 1 353 ? -19.797 11.297 6.754 1 96.5 353 ALA A CA 1
ATOM 2717 C C . ALA A 1 353 ? -21.078 10.484 6.645 1 96.5 353 ALA A C 1
ATOM 2719 O O . ALA A 1 353 ? -22.016 10.883 5.938 1 96.5 353 ALA A O 1
ATOM 2720 N N . THR A 1 354 ? -21.094 9.359 7.316 1 94.62 354 THR A N 1
ATOM 2721 C CA . THR A 1 354 ? -22.266 8.508 7.328 1 94.62 354 THR A CA 1
ATOM 2722 C C . THR A 1 354 ? -23.469 9.258 7.898 1 94.62 354 THR A C 1
ATOM 2724 O O . THR A 1 354 ? -24.547 9.266 7.293 1 94.62 354 THR A O 1
ATOM 2727 N N . GLN A 1 355 ? -23.297 9.898 9.016 1 92.44 355 GLN A N 1
ATOM 2728 C CA . GLN A 1 355 ? -24.359 10.656 9.672 1 92.44 355 GLN A CA 1
ATOM 2729 C C . GLN A 1 355 ? -24.891 11.766 8.758 1 92.44 355 GLN A C 1
ATOM 2731 O O . GLN A 1 355 ? -26.094 11.891 8.547 1 92.44 355 GLN A O 1
ATOM 2736 N N . LEU A 1 356 ? -24 12.508 8.203 1 92.94 356 LEU A N 1
ATOM 2737 C CA . LEU A 1 356 ? -24.375 13.656 7.387 1 92.94 356 LEU A CA 1
ATOM 2738 C C . LEU A 1 356 ? -25.047 13.203 6.094 1 92.94 356 LEU A C 1
ATOM 2740 O O . LEU A 1 356 ? -25.938 13.883 5.582 1 92.94 356 LEU A O 1
ATOM 2744 N N . SER A 1 357 ? -24.531 12.109 5.559 1 91 357 SER A N 1
ATOM 2745 C CA . SER A 1 357 ? -25.156 11.594 4.34 1 91 357 SER A CA 1
ATOM 2746 C C . SER A 1 357 ? -26.609 11.242 4.562 1 91 357 SER A C 1
ATOM 2748 O O . SER A 1 357 ? -27.438 11.359 3.648 1 91 357 SER A O 1
ATOM 2750 N N . GLN A 1 358 ? -26.953 10.797 5.746 1 86.56 358 GLN A N 1
ATOM 2751 C CA . GLN A 1 358 ? -28.328 10.461 6.086 1 86.56 358 GLN A CA 1
ATOM 2752 C C . GLN A 1 358 ? -29.156 11.719 6.336 1 86.56 358 GLN A C 1
ATOM 2754 O O . GLN A 1 358 ? -30.344 11.758 6.023 1 86.56 358 GLN A O 1
ATOM 2759 N N . GLU A 1 359 ? -28.562 12.672 6.84 1 84.19 359 GLU A N 1
ATOM 2760 C CA . GLU A 1 359 ? -29.25 13.93 7.125 1 84.19 359 GLU A CA 1
ATOM 2761 C C . GLU A 1 359 ? -29.516 14.711 5.844 1 84.19 359 GLU A C 1
ATOM 2763 O O . GLU A 1 359 ? -30.531 15.406 5.73 1 84.19 359 GLU A O 1
ATOM 2768 N N . GLU A 1 360 ? -28.672 14.656 4.922 1 73.38 360 GLU A N 1
ATOM 2769 C CA . GLU A 1 360 ? -28.734 15.469 3.713 1 73.38 360 GLU A CA 1
ATOM 2770 C C . GLU A 1 360 ? -29.531 14.766 2.611 1 73.38 360 GLU A C 1
ATOM 2772 O O . GLU A 1 360 ? -29.594 15.25 1.48 1 73.38 360 GLU A O 1
ATOM 2777 N N . ARG A 1 361 ? -30.094 13.711 2.791 1 65 361 ARG A N 1
ATOM 2778 C CA . ARG A 1 361 ? -30.828 12.945 1.797 1 65 361 ARG A CA 1
ATOM 2779 C C . ARG A 1 361 ? -31.906 13.805 1.131 1 65 361 ARG A C 1
ATOM 2781 O O . ARG A 1 361 ? -32.219 13.609 -0.043 1 65 361 ARG A O 1
ATOM 2788 N N . LYS A 1 362 ? -32.312 14.898 1.729 1 60.59 362 LYS A N 1
ATOM 2789 C CA . LYS A 1 362 ? -33.438 15.672 1.236 1 60.59 362 LYS A CA 1
ATOM 2790 C C . LYS A 1 362 ? -33 16.875 0.413 1 60.59 362 LYS A C 1
ATOM 2792 O O . LYS A 1 362 ? -33.719 17.859 0.285 1 60.59 362 LYS A O 1
ATOM 2797 N N . GLY A 1 363 ? -31.719 16.734 -0.124 1 63.25 363 GLY A N 1
ATOM 2798 C CA . GLY A 1 363 ? -31.375 17.797 -1.067 1 63.25 363 GLY A CA 1
ATOM 2799 C C . GLY A 1 363 ? -30.25 18.688 -0.584 1 63.25 363 GLY A C 1
ATOM 2800 O O . GLY A 1 363 ? -29.969 19.719 -1.192 1 63.25 363 GLY A O 1
ATOM 2801 N N . GLY A 1 364 ? -29.547 18.266 0.292 1 66.62 364 GLY A N 1
ATOM 2802 C CA . GLY A 1 364 ? -28.484 19.141 0.767 1 66.62 364 GLY A CA 1
ATOM 2803 C C . GLY A 1 364 ? -27.141 18.875 0.099 1 66.62 364 GLY A C 1
ATOM 2804 O O . GLY A 1 364 ? -27.094 18.328 -1.011 1 66.62 364 GLY A O 1
ATOM 2805 N N . ALA A 1 365 ? -26.172 19.531 0.552 1 74.38 365 ALA A N 1
ATOM 2806 C CA . ALA A 1 365 ? -24.812 19.391 0.05 1 74.38 365 ALA A CA 1
ATOM 2807 C C . ALA A 1 365 ? -24.375 17.938 0.071 1 74.38 365 ALA A C 1
ATOM 2809 O O . ALA A 1 365 ? -24.719 17.188 0.988 1 74.38 365 ALA A O 1
ATOM 2810 N N . LYS A 1 366 ? -23.656 17.609 -0.952 1 88.94 366 LYS A N 1
ATOM 2811 C CA . LYS A 1 366 ? -23.125 16.25 -1.029 1 88.94 366 LYS A CA 1
ATOM 2812 C C . LYS A 1 366 ? -21.906 16.094 -0.123 1 88.94 366 LYS A C 1
ATOM 2814 O O . LYS A 1 366 ? -21.109 17.016 0.02 1 88.94 366 LYS A O 1
ATOM 2819 N N . VAL A 1 367 ? -21.844 14.992 0.425 1 95.56 367 VAL A N 1
ATOM 2820 C CA . VAL A 1 367 ? -20.797 14.719 1.395 1 95.56 367 VAL A CA 1
ATOM 2821 C C . VAL A 1 367 ? -19.625 14.008 0.708 1 95.56 367 VAL A C 1
ATOM 2823 O O . VAL A 1 367 ? -19.844 13.07 -0.067 1 95.56 367 VAL A O 1
ATOM 2826 N N . VAL A 1 368 ? -18.438 14.484 0.885 1 97.62 368 VAL A N 1
ATOM 2827 C CA . VAL A 1 368 ? -17.203 13.867 0.394 1 97.62 368 VAL A CA 1
ATOM 2828 C C . VAL A 1 368 ? -16.219 13.68 1.55 1 97.62 368 VAL A C 1
ATOM 2830 O O . VAL A 1 368 ? -15.844 14.641 2.221 1 97.62 368 VAL A O 1
ATOM 2833 N N . MET A 1 369 ? -15.812 12.469 1.795 1 98.69 369 MET A N 1
ATOM 2834 C CA . MET A 1 369 ? -14.828 12.172 2.83 1 98.69 369 MET A CA 1
ATOM 2835 C C . MET A 1 369 ? -13.438 12.008 2.229 1 98.69 369 MET A C 1
ATOM 2837 O O . MET A 1 369 ? -13.281 11.391 1.174 1 98.69 369 MET A O 1
ATOM 2841 N N . LEU A 1 370 ? -12.469 12.602 2.836 1 98.88 370 LEU A N 1
ATOM 2842 C CA . LEU A 1 370 ? -11.078 12.336 2.469 1 98.88 370 LEU A CA 1
ATOM 2843 C C . LEU A 1 370 ? -10.5 11.219 3.328 1 98.88 370 LEU A C 1
ATOM 2845 O O . LEU A 1 370 ? -10.445 11.336 4.555 1 98.88 370 LEU A O 1
ATOM 2849 N N . HIS A 1 371 ? -10.172 10.117 2.719 1 98.81 371 HIS A N 1
ATOM 2850 C CA . HIS A 1 371 ? -9.43 9.078 3.428 1 98.81 371 HIS A CA 1
ATOM 2851 C C . HIS A 1 371 ? -7.977 9.477 3.629 1 98.81 371 HIS A C 1
ATOM 2853 O O . HIS A 1 371 ? -7.188 9.469 2.68 1 98.81 371 HIS A O 1
ATOM 2859 N N . THR A 1 372 ? -7.578 9.758 4.797 1 98.31 372 THR A N 1
ATOM 2860 C CA . THR A 1 372 ? -6.285 10.375 5.07 1 98.31 372 THR A CA 1
ATOM 2861 C C . THR A 1 372 ? -5.203 9.312 5.242 1 98.31 372 THR A C 1
ATOM 2863 O O . THR A 1 372 ? -4.086 9.617 5.66 1 98.31 372 THR A O 1
ATOM 2866 N N . GLY A 1 373 ? -5.504 8.086 4.926 1 97.06 373 GLY A N 1
ATOM 2867 C CA . GLY A 1 373 ? -4.535 7.008 5.051 1 97.06 373 GLY A CA 1
ATOM 2868 C C . GLY A 1 373 ? -4.422 6.469 6.465 1 97.06 373 GLY A C 1
ATOM 2869 O O . GLY A 1 373 ? -5.418 6.391 7.188 1 97.06 373 GLY A O 1
ATOM 2870 N N . GLY A 1 374 ? -3.238 5.922 6.789 1 91.06 374 GLY A N 1
ATOM 2871 C CA . GLY A 1 374 ? -2.992 5.438 8.141 1 91.06 374 GLY A CA 1
ATOM 2872 C C . GLY A 1 374 ? -3.311 3.967 8.312 1 91.06 374 GLY A C 1
ATOM 2873 O O . GLY A 1 374 ? -3.479 3.492 9.438 1 91.06 374 GLY A O 1
ATOM 2874 N N . THR A 1 375 ? -3.326 3.199 7.258 1 89.5 375 THR A N 1
ATOM 2875 C CA . THR A 1 375 ? -3.807 1.822 7.312 1 89.5 375 THR A CA 1
ATOM 2876 C C . THR A 1 375 ? -2.809 0.928 8.039 1 89.5 375 THR A C 1
ATOM 2878 O O . THR A 1 375 ? -3.199 -0.024 8.719 1 89.5 375 THR A O 1
ATOM 2881 N N . LEU A 1 376 ? -1.541 1.303 8.008 1 95.12 376 LEU A N 1
ATOM 2882 C CA . LEU A 1 376 ? -0.544 0.486 8.695 1 95.12 376 LEU A CA 1
ATOM 2883 C C . LEU A 1 376 ? -0.624 0.681 10.203 1 95.12 376 LEU A C 1
ATOM 2885 O O . LEU A 1 376 ? -0.054 -0.103 10.969 1 95.12 376 LEU A O 1
ATOM 2889 N N . GLY A 1 377 ? -1.339 1.719 10.602 1 95.25 377 GLY A N 1
ATOM 2890 C CA . GLY A 1 377 ? -1.553 1.931 12.023 1 95.25 377 GLY A CA 1
ATOM 2891 C C . GLY A 1 377 ? -2.279 0.782 12.695 1 95.25 377 GLY A C 1
ATOM 2892 O O . GLY A 1 377 ? -2.125 0.561 13.898 1 95.25 377 GLY A O 1
ATOM 2893 N N . MET A 1 378 ? -3.041 0.011 11.953 1 96.5 378 MET A N 1
ATOM 2894 C CA . MET A 1 378 ? -3.801 -1.12 12.477 1 96.5 378 MET A CA 1
ATOM 2895 C C . MET A 1 378 ? -2.869 -2.17 13.07 1 96.5 378 MET A C 1
ATOM 2897 O O . MET A 1 378 ? -3.223 -2.84 14.047 1 96.5 378 MET A O 1
ATOM 2901 N N . PHE A 1 379 ? -1.668 -2.322 12.531 1 96.94 379 PHE A N 1
ATOM 2902 C CA . PHE A 1 379 ? -0.717 -3.305 13.039 1 96.94 379 PHE A CA 1
ATOM 2903 C C . PHE A 1 379 ? -0.268 -2.941 14.453 1 96.94 379 PHE A C 1
ATOM 2905 O O . PHE A 1 379 ? -0.172 -3.811 15.32 1 96.94 379 PHE A O 1
ATOM 2912 N N . GLY A 1 380 ? 0.014 -1.642 14.672 1 95.88 380 GLY A N 1
ATOM 2913 C CA . GLY A 1 380 ? 0.339 -1.188 16.016 1 95.88 380 GLY A CA 1
ATOM 2914 C C . GLY A 1 380 ? -0.806 -1.355 16.984 1 95.88 380 GLY A C 1
ATOM 2915 O O . GLY A 1 380 ? -0.592 -1.724 18.141 1 95.88 380 GLY A O 1
ATOM 2916 N N . LEU A 1 381 ? -1.992 -1.122 16.547 1 96.19 381 LEU A N 1
ATOM 2917 C CA . LEU A 1 381 ? -3.172 -1.241 17.391 1 96.19 381 LEU A CA 1
ATOM 2918 C C . LEU A 1 381 ? -3.428 -2.697 17.766 1 96.19 381 LEU A C 1
ATOM 2920 O O . LEU A 1 381 ? -3.811 -2.994 18.906 1 96.19 381 LEU A O 1
ATOM 2924 N N . ALA A 1 382 ? -3.229 -3.568 16.781 1 96.5 382 ALA A N 1
ATOM 2925 C CA . ALA A 1 382 ? -3.41 -4.992 17.062 1 96.5 382 ALA A CA 1
ATOM 2926 C C . ALA A 1 382 ? -2.449 -5.465 18.141 1 96.5 382 ALA A C 1
ATOM 2928 O O . ALA A 1 382 ? -2.779 -6.359 18.922 1 96.5 382 ALA A O 1
ATOM 2929 N N . GLN A 1 383 ? -1.288 -4.918 18.141 1 95.56 383 GLN A N 1
ATOM 2930 C CA . GLN A 1 383 ? -0.297 -5.254 19.156 1 95.56 383 GLN A CA 1
ATOM 2931 C C . GLN A 1 383 ? -0.69 -4.68 20.516 1 95.56 383 GLN A C 1
ATOM 2933 O O . GLN A 1 383 ? -0.556 -5.355 21.531 1 95.56 383 GLN A O 1
ATOM 2938 N N . ARG A 1 384 ? -1.2 -3.49 20.547 1 93.94 384 ARG A N 1
ATOM 2939 C CA . ARG A 1 384 ? -1.538 -2.797 21.797 1 93.94 384 ARG A CA 1
ATOM 2940 C C . ARG A 1 384 ? -2.852 -3.312 22.359 1 93.94 384 ARG A C 1
ATOM 2942 O O . ARG A 1 384 ? -2.998 -3.432 23.578 1 93.94 384 ARG A O 1
ATOM 2949 N N . TYR A 1 385 ? -3.83 -3.6 21.5 1 94.38 385 TYR A N 1
ATOM 2950 C CA . TYR A 1 385 ? -5.168 -4.031 21.891 1 94.38 385 TYR A CA 1
ATOM 2951 C C . TYR A 1 385 ? -5.441 -5.457 21.422 1 94.38 385 TYR A C 1
ATOM 2953 O O . TYR A 1 385 ? -6.441 -5.715 20.75 1 94.38 385 TYR A O 1
ATOM 2961 N N . LYS A 1 386 ? -4.66 -6.398 21.859 1 91.62 386 LYS A N 1
ATOM 2962 C CA . LYS A 1 386 ? -4.703 -7.777 21.391 1 91.62 386 LYS A CA 1
ATOM 2963 C C . LYS A 1 386 ? -6.094 -8.383 21.578 1 91.62 386 LYS A C 1
ATOM 2965 O O . LYS A 1 386 ? -6.594 -9.086 20.703 1 91.62 386 LYS A O 1
ATOM 2970 N N . SER A 1 387 ? -6.77 -8 22.625 1 91.44 387 SER A N 1
ATOM 2971 C CA . SER A 1 387 ? -8.039 -8.625 22.984 1 91.44 387 SER A CA 1
ATOM 2972 C C . SER A 1 387 ? -9.172 -8.133 22.094 1 91.44 387 SER A C 1
ATOM 2974 O O . SER A 1 387 ? -10.234 -8.758 22.031 1 91.44 387 SER A O 1
ATOM 2976 N N . TYR A 1 388 ? -8.914 -7.031 21.391 1 90.62 388 TYR A N 1
ATOM 2977 C CA . TYR A 1 388 ? -9.953 -6.469 20.547 1 90.62 388 TYR A CA 1
ATOM 2978 C C . T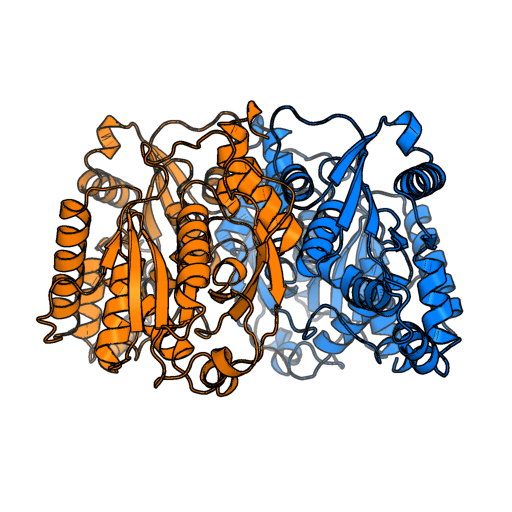YR A 1 388 ? -9.984 -7.176 19.188 1 90.62 388 TYR A C 1
ATOM 2980 O O . TYR A 1 388 ? -10.945 -7.031 18.438 1 90.62 388 TYR A O 1
ATOM 2988 N N . PHE A 1 389 ? -8.938 -7.895 18.922 1 90.62 389 PHE A N 1
ATOM 2989 C CA . PHE A 1 389 ? -8.805 -8.508 17.609 1 90.62 389 PHE A CA 1
ATOM 2990 C C . PHE A 1 389 ? -9.023 -10.016 17.688 1 90.62 389 PHE A C 1
ATOM 2992 O O . PHE A 1 389 ? -9.406 -10.648 16.703 1 90.62 389 PHE A O 1
ATOM 2999 N N . MET B 1 1 ? -3.479 -15.898 -28.531 1 79.12 1 MET B N 1
ATOM 3000 C CA . MET B 1 1 ? -3.344 -14.789 -27.594 1 79.12 1 MET B CA 1
ATOM 3001 C C . MET B 1 1 ? -4.672 -14.055 -27.422 1 79.12 1 MET B C 1
ATOM 3003 O O . MET B 1 1 ? -5.078 -13.75 -26.297 1 79.12 1 MET B O 1
ATOM 3007 N N . SER B 1 2 ? -5.336 -13.891 -28.5 1 79.38 2 SER B N 1
ATOM 3008 C CA . SER B 1 2 ? -6.598 -13.164 -28.422 1 79.38 2 SER B CA 1
ATOM 3009 C C . SER B 1 2 ? -7.617 -13.922 -27.578 1 79.38 2 SER B C 1
ATOM 3011 O O . SER B 1 2 ? -8.352 -13.32 -26.797 1 79.38 2 SER B O 1
ATOM 3013 N N . LYS B 1 3 ? -7.609 -15.211 -27.719 1 78.88 3 LYS B N 1
ATOM 3014 C CA . LYS B 1 3 ? -8.547 -16.031 -26.969 1 78.88 3 LYS B CA 1
ATOM 3015 C C . LYS B 1 3 ? -8.297 -15.906 -25.453 1 78.88 3 LYS B C 1
ATOM 3017 O O . LYS B 1 3 ? -9.242 -15.906 -24.672 1 78.88 3 LYS B O 1
ATOM 3022 N N . ILE B 1 4 ? -7.098 -15.719 -25.094 1 86.31 4 ILE B N 1
ATOM 3023 C CA . ILE B 1 4 ? -6.707 -15.656 -23.688 1 86.31 4 ILE B CA 1
ATOM 3024 C C . ILE B 1 4 ? -6.945 -14.25 -23.141 1 86.31 4 ILE B C 1
ATOM 3026 O O . ILE B 1 4 ? -7.441 -14.078 -22.031 1 86.31 4 ILE B O 1
ATOM 3030 N N . LEU B 1 5 ? -6.703 -13.227 -23.953 1 92 5 LEU B N 1
ATOM 3031 C CA . LEU B 1 5 ? -6.598 -11.867 -23.422 1 92 5 LEU B CA 1
ATOM 3032 C C . LEU B 1 5 ? -7.895 -11.102 -23.641 1 92 5 LEU B C 1
ATOM 3034 O O . LEU B 1 5 ? -8.109 -10.047 -23.031 1 92 5 LEU B O 1
ATOM 3038 N N . ASN B 1 6 ? -8.75 -11.555 -24.484 1 89.69 6 ASN B N 1
ATOM 3039 C CA . ASN B 1 6 ? -10.031 -10.898 -24.672 1 89.69 6 ASN B CA 1
ATOM 3040 C C . ASN B 1 6 ? -11.031 -11.281 -23.594 1 89.69 6 ASN B C 1
ATOM 3042 O O . ASN B 1 6 ? -11.898 -12.133 -23.797 1 89.69 6 ASN B O 1
ATOM 3046 N N . ARG B 1 7 ? -10.984 -10.602 -22.547 1 91.44 7 ARG B N 1
ATOM 3047 C CA . ARG B 1 7 ? -11.797 -10.883 -21.359 1 91.44 7 ARG B CA 1
ATOM 3048 C C . ARG B 1 7 ? -11.844 -9.672 -20.438 1 91.44 7 ARG B C 1
ATOM 3050 O O . ARG B 1 7 ? -11.18 -8.664 -20.688 1 91.44 7 ARG B O 1
ATOM 3057 N N . ARG B 1 8 ? -12.703 -9.789 -19.422 1 92.75 8 ARG B N 1
ATOM 3058 C CA . ARG B 1 8 ? -12.742 -8.766 -18.391 1 92.75 8 ARG B CA 1
ATOM 3059 C C . ARG B 1 8 ? -11.586 -8.938 -17.406 1 92.75 8 ARG B C 1
ATOM 3061 O O . ARG B 1 8 ? -11.102 -10.047 -17.188 1 92.75 8 ARG B O 1
ATOM 3068 N N . TRP B 1 9 ? -11.117 -7.859 -16.875 1 95.81 9 TRP B N 1
ATOM 3069 C CA . TRP B 1 9 ? -9.969 -7.867 -15.977 1 95.81 9 TRP B CA 1
ATOM 3070 C C . TRP B 1 9 ? -10.297 -7.137 -14.68 1 95.81 9 TRP B C 1
ATOM 3072 O O . TRP B 1 9 ? -11.148 -6.246 -14.656 1 95.81 9 TRP B O 1
ATOM 3082 N N . THR B 1 10 ? -9.664 -7.559 -13.633 1 95.12 10 THR B N 1
ATOM 3083 C CA . THR B 1 10 ? -9.766 -6.855 -12.359 1 95.12 10 THR B CA 1
ATOM 3084 C C . THR B 1 10 ? -9 -5.539 -12.398 1 95.12 10 THR B C 1
ATOM 3086 O O . THR B 1 10 ? -9.531 -4.488 -12.031 1 95.12 10 THR B O 1
ATOM 3089 N N . LEU B 1 11 ? -7.754 -5.629 -12.852 1 94.81 11 LEU B N 1
ATOM 3090 C CA . LEU B 1 11 ? -6.965 -4.414 -13.016 1 94.81 11 LEU B CA 1
ATOM 3091 C C . LEU B 1 11 ? -7.457 -3.602 -14.203 1 94.81 11 LEU B C 1
ATOM 3093 O O . LEU B 1 11 ? -7.582 -4.129 -15.312 1 94.81 11 LEU B O 1
ATOM 3097 N N . MET B 1 12 ? -7.734 -2.348 -14.031 1 89.81 12 MET B N 1
ATOM 3098 C CA . MET B 1 12 ? -8.227 -1.49 -15.102 1 89.81 12 MET B CA 1
ATOM 3099 C C . MET B 1 12 ? -7.242 -1.46 -16.266 1 89.81 12 MET B C 1
ATOM 3101 O O . MET B 1 12 ? -7.652 -1.431 -17.438 1 89.81 12 MET B O 1
ATOM 3105 N N . ASN B 1 13 ? -6 -1.426 -15.953 1 92.62 13 ASN B N 1
ATOM 3106 C CA . ASN B 1 13 ? -4.945 -1.545 -16.953 1 92.62 13 ASN B CA 1
ATOM 3107 C C . ASN B 1 13 ? -3.773 -2.375 -16.438 1 92.62 13 ASN B C 1
ATOM 3109 O O . ASN B 1 13 ? -3.598 -2.525 -15.234 1 92.62 13 ASN B O 1
ATOM 3113 N N . PRO B 1 14 ? -3.09 -2.918 -17.344 1 94.88 14 PRO B N 1
ATOM 3114 C CA . PRO B 1 14 ? -1.987 -3.799 -16.953 1 94.88 14 PRO B CA 1
ATOM 3115 C C . PRO B 1 14 ? -0.723 -3.029 -16.578 1 94.88 14 PRO B C 1
ATOM 3117 O O . PRO B 1 14 ? 0.307 -3.637 -16.266 1 94.88 14 PRO B O 1
ATOM 3120 N N . ASP B 1 15 ? -0.777 -1.698 -16.516 1 94.12 15 ASP B N 1
ATOM 3121 C CA . ASP B 1 15 ? 0.412 -0.863 -16.375 1 94.12 15 ASP B CA 1
ATOM 3122 C C . ASP B 1 15 ? 1.086 -1.084 -15.023 1 94.12 15 ASP B C 1
ATOM 3124 O O . ASP B 1 15 ? 0.427 -1.455 -14.047 1 94.12 15 ASP B O 1
ATOM 3128 N N . THR B 1 16 ? 2.367 -0.938 -14.984 1 96.62 16 THR B N 1
ATOM 3129 C CA . THR B 1 16 ? 3.211 -0.947 -13.789 1 96.62 16 THR B CA 1
ATOM 3130 C C . THR B 1 16 ? 4.438 -0.063 -13.992 1 96.62 16 THR B C 1
ATOM 3132 O O . THR B 1 16 ? 4.742 0.34 -15.117 1 96.62 16 THR B O 1
ATOM 3135 N N . LYS B 1 17 ? 5.059 0.283 -12.914 1 96.12 17 LYS B N 1
ATOM 3136 C CA . LYS B 1 17 ? 6.277 1.083 -13 1 96.12 17 LYS B CA 1
ATOM 3137 C C . LYS B 1 17 ? 7.5 0.199 -13.234 1 96.12 17 LYS B C 1
ATOM 3139 O O . LYS B 1 17 ? 7.562 -0.926 -12.734 1 96.12 17 LYS B O 1
ATOM 3144 N N . VAL B 1 18 ? 8.406 0.707 -14.055 1 97.56 18 VAL B N 1
ATOM 3145 C CA . VAL B 1 18 ? 9.695 0.056 -14.258 1 97.56 18 VAL B CA 1
ATOM 3146 C C . VAL B 1 18 ? 10.82 0.985 -13.812 1 97.56 18 VAL B C 1
ATOM 3148 O O . VAL B 1 18 ? 10.93 2.115 -14.289 1 97.56 18 VAL B O 1
ATOM 3151 N N . HIS B 1 19 ? 11.586 0.541 -12.797 1 97.56 19 HIS B N 1
ATOM 3152 C CA . HIS B 1 19 ? 12.75 1.278 -12.32 1 97.56 19 HIS B CA 1
ATOM 3153 C C . HIS B 1 19 ? 14.047 0.662 -12.844 1 97.56 19 HIS B C 1
ATOM 3155 O O . HIS B 1 19 ? 14.031 -0.439 -13.398 1 97.56 19 HIS B O 1
ATOM 3161 N N . GLN B 1 20 ? 15.086 1.402 -12.758 1 96.12 20 GLN B N 1
ATOM 3162 C CA . GLN B 1 20 ? 16.422 0.885 -13.031 1 96.12 20 GLN B CA 1
ATOM 3163 C C . GLN B 1 20 ? 17.312 0.965 -11.789 1 96.12 20 GLN B C 1
ATOM 3165 O O . GLN B 1 20 ? 17.438 2.027 -11.18 1 96.12 20 GLN B O 1
ATOM 3170 N N . ILE B 1 21 ? 17.828 -0.141 -11.383 1 96.75 21 ILE B N 1
ATOM 3171 C CA . ILE B 1 21 ? 18.719 -0.233 -10.234 1 96.75 21 ILE B CA 1
ATOM 3172 C C . ILE B 1 21 ? 20.172 -0.289 -10.703 1 96.75 21 ILE B C 1
ATOM 3174 O O . ILE B 1 21 ? 20.562 -1.204 -11.43 1 96.75 21 ILE B O 1
ATOM 3178 N N . LYS B 1 22 ? 20.938 0.626 -10.289 1 94.38 22 LYS B N 1
ATOM 3179 C CA . LYS B 1 22 ? 22.359 0.62 -10.562 1 94.38 22 LYS B CA 1
ATOM 3180 C C . LYS B 1 22 ? 23.141 -0.066 -9.445 1 94.38 22 LYS B C 1
ATOM 3182 O O . LYS B 1 22 ? 22.828 0.113 -8.266 1 94.38 22 LYS B O 1
ATOM 3187 N N . VAL B 1 23 ? 24.094 -0.862 -9.82 1 93.19 23 VAL B N 1
ATOM 3188 C CA . VAL B 1 23 ? 24.922 -1.613 -8.867 1 93.19 23 VAL B CA 1
ATOM 3189 C C . VAL B 1 23 ? 26.359 -1.094 -8.898 1 93.19 23 VAL B C 1
ATOM 3191 O O . VAL B 1 23 ? 26.984 -1.046 -9.961 1 93.19 23 VAL B O 1
ATOM 3194 N N . SER B 1 24 ? 26.797 -0.664 -7.754 1 89.44 24 SER B N 1
ATOM 3195 C CA . SER B 1 24 ? 28.172 -0.178 -7.637 1 89.44 24 SER B CA 1
ATOM 3196 C C . SER B 1 24 ? 28.953 -0.958 -6.578 1 89.44 24 SER B C 1
ATOM 3198 O O . SER B 1 24 ? 28.359 -1.646 -5.746 1 89.44 24 SER B O 1
ATOM 3200 N N . THR B 1 25 ? 30.219 -0.942 -6.766 1 81.88 25 THR B N 1
ATOM 3201 C CA . THR B 1 25 ? 31.078 -1.587 -5.777 1 81.88 25 THR B CA 1
ATOM 3202 C C . THR B 1 25 ? 31.234 -0.709 -4.535 1 81.88 25 THR B C 1
ATOM 3204 O O . THR B 1 25 ? 31.359 0.51 -4.645 1 81.88 25 THR B O 1
ATOM 3207 N N . SER B 1 26 ? 30.844 -1.319 -3.43 1 70.69 26 SER B N 1
ATOM 3208 C CA . SER B 1 26 ? 30.969 -0.592 -2.17 1 70.69 26 SER B CA 1
ATOM 3209 C C . SER B 1 26 ? 32.188 -1.062 -1.377 1 70.69 26 SER B C 1
ATOM 3211 O O . SER B 1 26 ? 32.625 -2.203 -1.53 1 70.69 26 SER B O 1
ATOM 3213 N N . LEU B 1 27 ? 32.875 -0.182 -0.658 1 61.41 27 LEU B N 1
ATOM 3214 C CA . LEU B 1 27 ? 34 -0.502 0.209 1 61.41 27 LEU B CA 1
ATOM 3215 C C . LEU B 1 27 ? 33.531 -1.254 1.452 1 61.41 27 LEU B C 1
ATOM 3217 O O . LEU B 1 27 ? 34.312 -2 2.057 1 61.41 27 LEU B O 1
ATOM 3221 N N . LYS B 1 28 ? 32.375 -1.042 1.798 1 55.59 28 LYS B N 1
ATOM 3222 C CA . LYS B 1 28 ? 31.875 -1.688 3.004 1 55.59 28 LYS B CA 1
ATOM 3223 C C . LYS B 1 28 ? 31.234 -3.035 2.678 1 55.59 28 LYS B C 1
ATOM 3225 O O . LYS B 1 28 ? 30.453 -3.143 1.74 1 55.59 28 LYS B O 1
ATOM 3230 N N . THR B 1 29 ? 31.812 -4.121 3.244 1 50.78 29 THR B N 1
ATOM 3231 C CA . THR B 1 29 ? 31.281 -5.465 3.02 1 50.78 29 THR B CA 1
ATOM 3232 C C . THR B 1 29 ? 30.062 -5.719 3.891 1 50.78 29 THR B C 1
ATOM 3234 O O . THR B 1 29 ? 30.109 -5.527 5.109 1 50.78 29 THR B O 1
ATOM 3237 N N . LEU B 1 30 ? 28.953 -5.676 3.219 1 57.19 30 LEU B N 1
ATOM 3238 C CA . LEU B 1 30 ? 27.859 -6.25 4.008 1 57.19 30 LEU B CA 1
ATOM 3239 C C . LEU B 1 30 ? 27.766 -7.754 3.771 1 57.19 30 LEU B C 1
ATOM 3241 O O . LEU B 1 30 ? 27.844 -8.219 2.633 1 57.19 30 LEU B O 1
ATOM 3245 N N . GLN B 1 31 ? 27.797 -8.477 4.84 1 56.28 31 GLN B N 1
ATOM 3246 C CA . GLN B 1 31 ? 27.938 -9.93 4.938 1 56.28 31 GLN B CA 1
ATOM 3247 C C . GLN B 1 31 ? 27.125 -10.625 3.846 1 56.28 31 GLN B C 1
ATOM 3249 O O . GLN B 1 31 ? 27.641 -11.531 3.176 1 56.28 31 GLN B O 1
ATOM 3254 N N . HIS B 1 32 ? 25.859 -10.211 3.609 1 69.94 32 HIS B N 1
ATOM 3255 C CA . HIS B 1 32 ? 25.031 -11.062 2.76 1 69.94 32 HIS B CA 1
ATOM 3256 C C . HIS B 1 32 ? 25.078 -10.602 1.308 1 69.94 32 HIS B C 1
ATOM 3258 O O . HIS B 1 32 ? 25.109 -11.422 0.39 1 69.94 32 HIS B O 1
ATOM 3264 N N . LEU B 1 33 ? 25.219 -9.305 1.041 1 73.62 33 LEU B N 1
ATOM 3265 C CA . LEU B 1 33 ? 25.203 -8.789 -0.323 1 73.62 33 LEU B CA 1
ATOM 3266 C C . LEU B 1 33 ? 26.625 -8.562 -0.833 1 73.62 33 LEU B C 1
ATOM 3268 O O . LEU B 1 33 ? 26.828 -8.352 -2.029 1 73.62 33 LEU B O 1
ATOM 3272 N N . GLY B 1 34 ? 27.594 -8.766 -0.001 1 75.12 34 GLY B N 1
ATOM 3273 C CA . GLY B 1 34 ? 28.953 -8.453 -0.386 1 75.12 34 GLY B CA 1
ATOM 3274 C C . GLY B 1 34 ? 29.25 -6.969 -0.38 1 75.12 34 GLY B C 1
ATOM 3275 O O . GLY B 1 34 ? 28.719 -6.227 0.446 1 75.12 34 GLY B O 1
ATOM 3276 N N . LYS B 1 35 ? 30.141 -6.555 -1.181 1 83.62 35 LYS B N 1
ATOM 3277 C CA . LYS B 1 35 ? 30.609 -5.172 -1.226 1 83.62 35 LYS B CA 1
ATOM 3278 C C . LYS B 1 35 ? 29.906 -4.391 -2.33 1 83.62 35 LYS B C 1
ATOM 3280 O O . LYS B 1 35 ? 30.547 -3.855 -3.23 1 83.62 35 LYS B O 1
ATOM 3285 N N . VAL B 1 36 ? 28.547 -4.438 -2.238 1 90.56 36 VAL B N 1
ATOM 3286 C CA . VAL B 1 36 ? 27.828 -3.734 -3.295 1 90.56 36 VAL B CA 1
ATOM 3287 C C . VAL B 1 36 ? 26.922 -2.676 -2.682 1 90.56 36 VAL B C 1
ATOM 3289 O O . VAL B 1 36 ? 26.5 -2.803 -1.531 1 90.56 36 VAL B O 1
ATOM 3292 N N . SER B 1 37 ? 26.672 -1.606 -3.414 1 92.81 37 SER B N 1
ATOM 3293 C CA . SER B 1 37 ? 25.672 -0.575 -3.117 1 92.81 37 SER B CA 1
ATOM 3294 C C . SER B 1 37 ? 24.734 -0.363 -4.293 1 92.81 37 SER B C 1
ATOM 3296 O O . SER B 1 37 ? 25.047 -0.747 -5.426 1 92.81 37 SER B O 1
ATOM 3298 N N . PHE B 1 38 ? 23.594 0.159 -3.977 1 95.75 38 PHE B N 1
ATOM 3299 C CA . PHE B 1 38 ? 22.562 0.296 -5 1 95.75 38 PHE B CA 1
ATOM 3300 C C . PHE B 1 38 ? 22.062 1.734 -5.078 1 95.75 38 PHE B C 1
ATOM 3302 O O . PHE B 1 38 ? 22.141 2.477 -4.098 1 95.75 38 PHE B O 1
ATOM 3309 N N . SER B 1 39 ? 21.641 2.121 -6.207 1 95.38 39 SER B N 1
ATOM 3310 C CA . SER B 1 39 ? 20.891 3.355 -6.422 1 95.38 39 SER B CA 1
ATOM 3311 C C . SER B 1 39 ? 19.719 3.127 -7.359 1 95.38 39 SER B C 1
ATOM 3313 O O . SER B 1 39 ? 19.766 2.268 -8.242 1 95.38 39 SER B O 1
ATOM 3315 N N . ASN B 1 40 ? 18.656 3.85 -7.168 1 97.12 40 ASN B N 1
ATOM 3316 C CA . ASN B 1 40 ? 17.406 3.639 -7.895 1 97.12 40 ASN B CA 1
ATOM 3317 C C . ASN B 1 40 ? 17.062 4.832 -8.781 1 97.12 40 ASN B C 1
ATOM 3319 O O . ASN B 1 40 ? 17.016 5.969 -8.312 1 97.12 40 ASN B O 1
ATOM 3323 N N . ASP B 1 41 ? 16.922 4.586 -10.047 1 95.44 41 ASP B N 1
ATOM 3324 C CA . ASP B 1 41 ? 16.266 5.523 -10.953 1 95.44 41 ASP B CA 1
ATOM 3325 C C . ASP B 1 41 ? 14.812 5.141 -11.188 1 95.44 41 ASP B C 1
ATOM 3327 O O . ASP B 1 41 ? 14.523 4.191 -11.922 1 95.44 41 ASP B O 1
ATOM 3331 N N . SER B 1 42 ? 13.93 5.922 -10.594 1 94.94 42 SER B N 1
ATOM 3332 C CA . SER B 1 42 ? 12.516 5.578 -10.617 1 94.94 42 SER B CA 1
ATOM 3333 C C . SER B 1 42 ? 11.875 5.969 -11.945 1 94.94 42 SER B C 1
ATOM 3335 O O . SER B 1 42 ? 10.734 5.59 -12.227 1 94.94 42 SER B O 1
ATOM 3337 N N . ASN B 1 43 ? 12.547 6.707 -12.734 1 92.31 43 ASN B N 1
ATOM 3338 C CA . ASN B 1 43 ? 12.078 7.109 -14.062 1 92.31 43 ASN B CA 1
ATOM 3339 C C . ASN B 1 43 ? 13.172 6.953 -15.109 1 92.31 43 ASN B C 1
ATOM 3341 O O . ASN B 1 43 ? 13.523 7.918 -15.797 1 92.31 43 ASN B O 1
ATOM 3345 N N . PRO B 1 44 ? 13.539 5.727 -15.289 1 93.38 44 PRO B N 1
ATOM 3346 C CA . PRO B 1 44 ? 14.594 5.531 -16.281 1 93.38 44 PRO B CA 1
ATOM 3347 C C . PRO B 1 44 ? 14.094 5.676 -17.719 1 93.38 44 PRO B C 1
ATOM 3349 O O . PRO B 1 44 ? 12.906 5.488 -17.984 1 93.38 44 PRO B O 1
ATOM 3352 N N . PRO B 1 45 ? 15.023 6.105 -18.547 1 89.62 45 PRO B N 1
ATOM 3353 C CA . PRO B 1 45 ? 14.625 6.039 -19.953 1 89.62 45 PRO B CA 1
ATOM 3354 C C . PRO B 1 45 ? 14.352 4.613 -20.422 1 89.62 45 PRO B C 1
ATOM 3356 O O . PRO B 1 45 ? 15.133 3.703 -20.141 1 89.62 45 PRO B O 1
ATOM 3359 N N . LEU B 1 46 ? 13.219 4.402 -21 1 92.69 46 LEU B N 1
ATOM 3360 C CA . LEU B 1 46 ? 12.828 3.092 -21.5 1 92.69 46 LEU B CA 1
ATOM 3361 C C . LEU B 1 46 ? 12.711 3.105 -23.016 1 92.69 46 LEU B C 1
ATOM 3363 O O . LEU B 1 46 ? 13.344 3.924 -23.688 1 92.69 46 LEU B O 1
ATOM 3367 N N . GLY B 1 47 ? 12.133 2.162 -23.609 1 87.69 47 GLY B N 1
ATOM 3368 C CA . GLY B 1 47 ? 11.984 2.105 -25.047 1 87.69 47 GLY B CA 1
ATOM 3369 C C . GLY B 1 47 ? 13.312 1.964 -25.781 1 87.69 47 GLY B C 1
ATOM 3370 O O . GLY B 1 47 ? 14.078 1.045 -25.5 1 87.69 47 GLY B O 1
ATOM 3371 N N . GLU B 1 48 ? 13.578 2.98 -26.594 1 79.88 48 GLU B N 1
ATOM 3372 C CA . GLU B 1 48 ? 14.781 2.955 -27.422 1 79.88 48 GLU B CA 1
ATOM 3373 C C . GLU B 1 48 ? 16.047 2.955 -26.562 1 79.88 48 GLU B C 1
ATOM 3375 O O . GLU B 1 48 ? 17.078 2.408 -26.969 1 79.88 48 GLU B O 1
ATOM 3380 N N . HIS B 1 49 ? 15.883 3.469 -25.422 1 75.75 49 HIS B N 1
ATOM 3381 C CA . HIS B 1 49 ? 17.031 3.562 -24.531 1 75.75 49 HIS B CA 1
ATOM 3382 C C . HIS B 1 49 ? 17.406 2.199 -23.953 1 75.75 49 HIS B C 1
ATOM 3384 O O . HIS B 1 49 ? 18.562 1.948 -23.641 1 75.75 49 HIS B O 1
ATOM 3390 N N . VAL B 1 50 ? 16.516 1.412 -23.812 1 74.06 50 VAL B N 1
ATOM 3391 C CA . VAL B 1 50 ? 16.797 0.051 -23.359 1 74.06 50 VAL B CA 1
ATOM 3392 C C . VAL B 1 50 ? 17.625 -0.683 -24.406 1 74.06 50 VAL B C 1
ATOM 3394 O O . VAL B 1 50 ? 18.516 -1.452 -24.078 1 74.06 50 VAL B O 1
ATOM 3397 N N . LYS B 1 51 ? 17.359 -0.286 -25.562 1 67.94 51 LYS B N 1
ATOM 3398 C CA . LYS B 1 51 ? 18.062 -0.893 -26.688 1 67.94 51 LYS B CA 1
ATOM 3399 C C . LYS B 1 51 ? 19.531 -0.449 -26.703 1 67.94 51 LYS B C 1
ATOM 3401 O O . LYS B 1 51 ? 20.422 -1.254 -26.969 1 67.94 51 LYS B O 1
ATOM 3406 N N . GLU B 1 52 ? 19.703 0.84 -26.344 1 66.31 52 GLU B N 1
ATOM 3407 C CA . GLU B 1 52 ? 21.047 1.427 -26.469 1 66.31 52 GLU B CA 1
ATOM 3408 C C . GLU B 1 52 ? 21.797 1.365 -25.156 1 66.31 52 GLU B C 1
ATOM 3410 O O . GLU B 1 52 ? 22.828 2.033 -24.984 1 66.31 52 GLU B O 1
ATOM 3415 N N . TRP B 1 53 ? 21.391 0.678 -24.219 1 61.88 53 TRP B N 1
ATOM 3416 C CA . TRP B 1 53 ? 21.844 0.619 -22.828 1 61.88 53 TRP B CA 1
ATOM 3417 C C . TRP B 1 53 ? 23.359 0.381 -22.766 1 61.88 53 TRP B C 1
ATOM 3419 O O . TRP B 1 53 ? 24.062 1.051 -22 1 61.88 53 TRP B O 1
ATOM 3429 N N . HIS B 1 54 ? 23.859 -0.578 -23.359 1 55.44 54 HIS B N 1
ATOM 3430 C CA . HIS B 1 54 ? 25.266 -0.971 -23.203 1 55.44 54 HIS B CA 1
ATOM 3431 C C . HIS B 1 54 ? 26.203 0.06 -23.828 1 55.44 54 HIS B C 1
ATOM 3433 O O . HIS B 1 54 ? 27.391 0.089 -23.516 1 55.44 54 HIS B O 1
ATOM 3439 N N . LYS B 1 55 ? 25.656 0.837 -24.594 1 53.12 55 LYS B N 1
ATOM 3440 C CA . LYS B 1 55 ? 26.562 1.781 -25.25 1 53.12 55 LYS B CA 1
ATOM 3441 C C . LYS B 1 55 ? 26.875 2.965 -24.344 1 53.12 55 LYS B C 1
ATOM 3443 O O . LYS B 1 55 ? 27.938 3.586 -24.453 1 53.12 55 LYS B O 1
ATOM 3448 N N . VAL B 1 56 ? 26.094 3.141 -23.453 1 51.28 56 VAL B N 1
ATOM 3449 C CA . VAL B 1 56 ? 26.188 4.43 -22.781 1 51.28 56 VAL B CA 1
ATOM 3450 C C . VAL B 1 56 ? 26.703 4.223 -21.359 1 51.28 56 VAL B C 1
ATOM 3452 O O . VAL B 1 56 ? 27.531 4.996 -20.875 1 51.28 56 VAL B O 1
ATOM 3455 N N . ASP B 1 57 ? 26.125 3.283 -20.625 1 56.28 57 ASP B N 1
ATOM 3456 C CA . ASP B 1 57 ? 26.438 3.201 -19.203 1 56.28 57 ASP B CA 1
ATOM 3457 C C . ASP B 1 57 ? 27.078 1.858 -18.844 1 56.28 57 ASP B C 1
ATOM 3459 O O . ASP B 1 57 ? 26.453 0.809 -19.016 1 56.28 57 ASP B O 1
ATOM 3463 N N . GLN B 1 58 ? 28.359 1.912 -18.641 1 62.72 58 GLN B N 1
ATOM 3464 C CA . GLN B 1 58 ? 29.172 0.746 -18.328 1 62.72 58 GLN B CA 1
ATOM 3465 C C . GLN B 1 58 ? 28.922 0.251 -16.906 1 62.72 58 GLN B C 1
ATOM 3467 O O . GLN B 1 58 ? 29.469 -0.774 -16.5 1 62.72 58 GLN B O 1
ATOM 3472 N N . SER B 1 59 ? 27.953 0.914 -16.297 1 76.06 59 SER B N 1
ATOM 3473 C CA . SER B 1 59 ? 27.719 0.476 -14.922 1 76.06 59 SER B CA 1
ATOM 3474 C C . SER B 1 59 ? 26.719 -0.673 -14.875 1 76.06 59 SER B C 1
ATOM 3476 O O . SER B 1 59 ? 25.875 -0.811 -15.766 1 76.06 59 SER B O 1
ATOM 3478 N N . SER B 1 60 ? 27.031 -1.643 -14 1 89 60 SER B N 1
ATOM 3479 C CA . SER B 1 60 ? 26.109 -2.758 -13.789 1 89 60 SER B CA 1
ATOM 3480 C C . SER B 1 60 ? 24.766 -2.275 -13.281 1 89 60 SER B C 1
ATOM 3482 O O . SER B 1 60 ? 24.688 -1.46 -12.359 1 89 60 SER B O 1
ATOM 3484 N N . SER B 1 61 ? 23.75 -2.678 -14.039 1 92.88 61 SER B N 1
ATOM 3485 C CA . SER B 1 61 ? 22.406 -2.291 -13.625 1 92.88 61 SER B CA 1
ATOM 3486 C C . SER B 1 61 ? 21.375 -3.324 -14.07 1 92.88 61 SER B C 1
ATOM 3488 O O . SER B 1 61 ? 21.656 -4.18 -14.906 1 92.88 61 SER B O 1
ATOM 3490 N N . PHE B 1 62 ? 20.266 -3.295 -13.531 1 95.25 62 PHE B N 1
ATOM 3491 C CA . PHE B 1 62 ? 19.125 -4.086 -13.969 1 95.25 62 PHE B CA 1
ATOM 3492 C C . PHE B 1 62 ? 17.828 -3.309 -13.789 1 95.25 62 PHE B C 1
ATOM 3494 O O . PHE B 1 62 ? 17.766 -2.371 -12.992 1 95.25 62 PHE B O 1
ATOM 3501 N N . TYR B 1 63 ? 16.828 -3.645 -14.57 1 96.81 63 TYR B N 1
ATOM 3502 C CA . TYR B 1 63 ? 15.5 -3.072 -14.406 1 96.81 63 TYR B CA 1
ATOM 3503 C C . TYR B 1 63 ? 14.688 -3.879 -13.398 1 96.81 63 TYR B C 1
ATOM 3505 O O . TYR B 1 63 ? 14.922 -5.074 -13.211 1 96.81 63 TYR B O 1
ATOM 3513 N N . ILE B 1 64 ? 13.812 -3.242 -12.758 1 98.5 64 ILE B N 1
ATOM 3514 C CA . ILE B 1 64 ? 12.891 -3.91 -11.844 1 98.5 64 ILE B CA 1
ATOM 3515 C C . ILE B 1 64 ? 11.453 -3.479 -12.156 1 98.5 64 ILE B C 1
ATOM 3517 O O . ILE B 1 64 ? 11.172 -2.285 -12.266 1 98.5 64 ILE B O 1
ATOM 3521 N N . VAL B 1 65 ? 10.594 -4.465 -12.438 1 98.75 65 VAL B N 1
ATOM 3522 C CA . VAL B 1 65 ? 9.156 -4.242 -12.57 1 98.75 65 VAL B CA 1
ATOM 3523 C C . VAL B 1 65 ? 8.523 -4.133 -11.18 1 98.75 65 VAL B C 1
ATOM 3525 O O . VAL B 1 65 ? 8.5 -5.109 -10.422 1 98.75 65 VAL B O 1
ATOM 3528 N N . ARG B 1 66 ? 7.941 -2.969 -10.891 1 98.31 66 ARG B N 1
ATOM 3529 C CA . ARG B 1 66 ? 7.527 -2.643 -9.523 1 98.31 66 ARG B CA 1
ATOM 3530 C C . ARG B 1 66 ? 6.059 -2.992 -9.305 1 98.31 66 ARG B C 1
ATOM 3532 O O . ARG B 1 66 ? 5.266 -2.139 -8.898 1 98.31 66 ARG B O 1
ATOM 3539 N N . ASP B 1 67 ? 5.766 -4.258 -9.438 1 98.31 67 ASP B N 1
ATOM 3540 C CA . ASP B 1 67 ? 4.398 -4.723 -9.219 1 98.31 67 ASP B CA 1
ATOM 3541 C C . ASP B 1 67 ? 4.012 -4.602 -7.746 1 98.31 67 ASP B C 1
ATOM 3543 O O . ASP B 1 67 ? 2.83 -4.688 -7.402 1 98.31 67 ASP B O 1
ATOM 3547 N N . ASP B 1 68 ? 5.02 -4.445 -6.809 1 97.44 68 ASP B N 1
ATOM 3548 C CA . ASP B 1 68 ? 4.73 -4.219 -5.395 1 97.44 68 ASP B CA 1
ATOM 3549 C C . ASP B 1 68 ? 3.988 -2.902 -5.191 1 97.44 68 ASP B C 1
ATOM 3551 O O . ASP B 1 68 ? 3.377 -2.684 -4.145 1 97.44 68 ASP B O 1
ATOM 3555 N N . LEU B 1 69 ? 3.945 -2.049 -6.191 1 96.25 69 LEU B N 1
ATOM 3556 C CA . LEU B 1 69 ? 3.35 -0.724 -6.051 1 96.25 69 LEU B CA 1
ATOM 3557 C C . LEU B 1 69 ? 1.933 -0.702 -6.617 1 96.25 69 LEU B C 1
ATOM 3559 O O . LEU B 1 69 ? 1.267 0.335 -6.594 1 96.25 69 LEU B O 1
ATOM 3563 N N . LEU B 1 70 ? 1.387 -1.841 -7.07 1 96.19 70 LEU B N 1
ATOM 3564 C CA . LEU B 1 70 ? 0.106 -1.885 -7.766 1 96.19 70 LEU B CA 1
ATOM 3565 C C . LEU B 1 70 ? -1.038 -1.533 -6.82 1 96.19 70 LEU B C 1
ATOM 3567 O O . LEU B 1 70 ? -2.053 -0.977 -7.246 1 96.19 70 LEU B O 1
ATOM 3571 N N . HIS B 1 71 ? -0.942 -1.872 -5.617 1 95.06 71 HIS B N 1
ATOM 3572 C CA . HIS B 1 71 ? -1.975 -1.753 -4.594 1 95.06 71 HIS B CA 1
ATOM 3573 C C . HIS B 1 71 ? -1.39 -1.938 -3.197 1 95.06 71 HIS B C 1
ATOM 3575 O O . HIS B 1 71 ? -0.469 -2.736 -3.006 1 95.06 71 HIS B O 1
ATOM 3581 N N . PRO B 1 72 ? -1.911 -1.29 -2.236 1 94.62 72 PRO B N 1
ATOM 3582 C CA . PRO B 1 72 ? -1.324 -1.383 -0.896 1 94.62 72 PRO B CA 1
ATOM 3583 C C . PRO B 1 72 ? -1.435 -2.783 -0.299 1 94.62 72 PRO B C 1
ATOM 3585 O O . PRO B 1 72 ? -0.559 -3.205 0.46 1 94.62 72 PRO B O 1
ATOM 3588 N N . LEU B 1 73 ? -2.545 -3.469 -0.682 1 96.12 73 LEU B N 1
ATOM 3589 C CA . LEU B 1 73 ? -2.799 -4.727 0.011 1 96.12 73 LEU B CA 1
ATOM 3590 C C . LEU B 1 73 ? -2.814 -5.895 -0.97 1 96.12 73 LEU B C 1
ATOM 3592 O O . LEU B 1 73 ? -2.605 -7.047 -0.577 1 96.12 73 LEU B O 1
ATOM 3596 N N . VAL B 1 74 ? -3.176 -5.637 -2.195 1 96.31 74 VAL B N 1
ATOM 3597 C CA . VAL B 1 74 ? -3.209 -6.652 -3.244 1 96.31 74 VAL B CA 1
ATOM 3598 C C . VAL B 1 74 ? -2.252 -6.266 -4.371 1 96.31 74 VAL B C 1
ATOM 3600 O O . VAL B 1 74 ? -2.635 -5.555 -5.301 1 96.31 74 VAL B O 1
ATOM 3603 N N . ASN B 1 75 ? -1.047 -6.77 -4.27 1 94.56 75 ASN B N 1
ATOM 3604 C CA . ASN B 1 75 ? -0.056 -6.355 -5.258 1 94.56 75 ASN B CA 1
ATOM 3605 C C . ASN B 1 75 ? 0.859 -7.512 -5.652 1 94.56 75 ASN B C 1
ATOM 3607 O O . ASN B 1 75 ? 0.557 -8.672 -5.367 1 94.56 75 ASN B O 1
ATOM 3611 N N . GLY B 1 76 ? 1.808 -7.195 -6.465 1 97 76 GLY B N 1
ATOM 3612 C CA . GLY B 1 76 ? 2.725 -8.227 -6.926 1 97 76 GLY B CA 1
ATOM 3613 C C . GLY B 1 76 ? 2.051 -9.289 -7.77 1 97 76 GLY B C 1
ATOM 3614 O O . GLY B 1 76 ? 1.146 -8.984 -8.555 1 97 76 GLY B O 1
ATOM 3615 N N . ASN B 1 77 ? 2.617 -10.484 -7.609 1 97.56 77 ASN B N 1
ATOM 3616 C CA . ASN B 1 77 ? 2.137 -11.578 -8.445 1 97.56 77 ASN B CA 1
ATOM 3617 C C . ASN B 1 77 ? 0.717 -11.992 -8.07 1 97.56 77 ASN B C 1
ATOM 3619 O O . ASN B 1 77 ? -0.015 -12.539 -8.891 1 97.56 77 ASN B O 1
ATOM 3623 N N . LYS B 1 78 ? 0.299 -11.672 -6.816 1 97.69 78 LYS B N 1
ATOM 3624 C CA . LYS B 1 78 ? -1.069 -12.016 -6.441 1 97.69 78 LYS B CA 1
ATOM 3625 C C . LYS B 1 78 ? -2.08 -11.172 -7.207 1 97.69 78 LYS B C 1
ATOM 3627 O O . LYS B 1 78 ? -3.131 -11.664 -7.617 1 97.69 78 LYS B O 1
ATOM 3632 N N . ALA B 1 79 ? -1.766 -9.938 -7.379 1 97.56 79 ALA B N 1
ATOM 3633 C CA . ALA B 1 79 ? -2.641 -9.094 -8.188 1 97.56 79 ALA B CA 1
ATOM 3634 C C . ALA B 1 79 ? -2.76 -9.633 -9.609 1 97.56 79 ALA B C 1
ATOM 3636 O O . ALA B 1 79 ? -3.848 -9.633 -10.195 1 97.56 79 ALA B O 1
ATOM 3637 N N . ARG B 1 80 ? -1.701 -10.078 -10.172 1 98.38 80 ARG B N 1
ATOM 3638 C CA . ARG B 1 80 ? -1.684 -10.594 -11.539 1 98.38 80 ARG B CA 1
ATOM 3639 C C . ARG B 1 80 ? -2.443 -11.906 -11.641 1 98.38 80 ARG B C 1
ATOM 3641 O O . ARG B 1 80 ? -3.217 -12.117 -12.578 1 98.38 80 ARG B O 1
ATOM 3648 N N . LYS B 1 81 ? -2.234 -12.75 -10.656 1 97.44 81 LYS B N 1
ATOM 3649 C CA . LYS B 1 81 ? -2.873 -14.062 -10.68 1 97.44 81 LYS B CA 1
ATOM 3650 C C . LYS B 1 81 ? -4.383 -13.938 -10.484 1 97.44 81 LYS B C 1
ATOM 3652 O O . LYS B 1 81 ? -5.148 -14.742 -11.023 1 97.44 81 LYS B O 1
ATOM 3657 N N . LEU B 1 82 ? -4.852 -12.945 -9.758 1 97.69 82 LEU B N 1
ATOM 3658 C CA . LEU B 1 82 ? -6.27 -12.766 -9.469 1 97.69 82 LEU B CA 1
ATOM 3659 C C . LEU B 1 82 ? -6.941 -11.922 -10.539 1 97.69 82 LEU B C 1
ATOM 3661 O O . LEU B 1 82 ? -8.164 -11.75 -10.531 1 97.69 82 LEU B O 1
ATOM 3665 N N . ASP B 1 83 ? -6.176 -11.43 -11.484 1 97.25 83 ASP B N 1
ATOM 3666 C CA . ASP B 1 83 ? -6.621 -10.445 -12.461 1 97.25 83 ASP B CA 1
ATOM 3667 C C . ASP B 1 83 ? -7.758 -10.992 -13.32 1 97.25 83 ASP B C 1
ATOM 3669 O O . ASP B 1 83 ? -8.75 -10.305 -13.562 1 97.25 83 ASP B O 1
ATOM 3673 N N . ALA B 1 84 ? -7.707 -12.203 -13.75 1 94.88 84 ALA B N 1
ATOM 3674 C CA . ALA B 1 84 ? -8.758 -12.812 -14.562 1 94.88 84 ALA B CA 1
ATOM 3675 C C . ALA B 1 84 ? -9.734 -13.602 -13.695 1 94.88 84 ALA B C 1
ATOM 3677 O O . ALA B 1 84 ? -10.82 -13.961 -14.148 1 94.88 84 ALA B O 1
ATOM 3678 N N . LEU B 1 85 ? -9.344 -13.867 -12.5 1 95.62 85 LEU B N 1
ATOM 3679 C CA . LEU B 1 85 ? -10.094 -14.773 -11.633 1 95.62 85 LEU B CA 1
ATOM 3680 C C . LEU B 1 85 ? -11.406 -14.148 -11.188 1 95.62 85 LEU B C 1
ATOM 3682 O O . LEU B 1 85 ? -12.469 -14.758 -11.32 1 95.62 85 LEU B O 1
ATOM 3686 N N . PHE B 1 86 ? -11.383 -12.93 -10.711 1 96.12 86 PHE B N 1
ATOM 3687 C CA . PHE B 1 86 ? -12.547 -12.367 -10.031 1 96.12 86 PHE B CA 1
ATOM 3688 C C . PHE B 1 86 ? -13.633 -12 -11.039 1 96.12 86 PHE B C 1
ATOM 3690 O O . PHE B 1 86 ? -14.82 -12.188 -10.773 1 96.12 86 PHE B O 1
ATOM 3697 N N . PRO B 1 87 ? -13.242 -11.445 -12.234 1 94.38 87 PRO B N 1
ATOM 3698 C CA . PRO B 1 87 ? -14.297 -11.273 -13.234 1 94.38 87 PRO B CA 1
ATOM 3699 C C . PRO B 1 87 ? -15.031 -12.578 -13.547 1 94.38 87 PRO B C 1
ATOM 3701 O O . PRO B 1 87 ? -16.25 -12.578 -13.773 1 94.38 87 PRO B O 1
ATOM 3704 N N . LEU B 1 88 ? -14.297 -13.68 -13.547 1 93 88 LEU B N 1
ATOM 3705 C CA . LEU B 1 88 ? -14.914 -14.977 -13.766 1 93 88 LEU B CA 1
ATOM 3706 C C . LEU B 1 88 ? -15.898 -15.312 -12.648 1 93 88 LEU B C 1
ATOM 3708 O O . LEU B 1 88 ? -17 -15.812 -12.914 1 93 88 LEU B O 1
ATOM 3712 N N . VAL B 1 89 ? -15.539 -15.07 -11.375 1 95.38 89 VAL B N 1
ATOM 3713 C CA . VAL B 1 89 ? -16.406 -15.289 -10.227 1 95.38 89 VAL B CA 1
ATOM 3714 C C . VAL B 1 89 ? -17.672 -14.438 -10.344 1 95.38 89 VAL B C 1
ATOM 3716 O O . VAL B 1 89 ? -18.781 -14.93 -10.156 1 95.38 89 VAL B O 1
ATOM 3719 N N . GLU B 1 90 ? -17.469 -13.188 -10.727 1 93.88 90 GLU B N 1
ATOM 3720 C CA . GLU B 1 90 ? -18.562 -12.242 -10.852 1 93.88 90 GLU B CA 1
ATOM 3721 C C . GLU B 1 90 ? -19.5 -12.633 -11.984 1 93.88 90 GLU B C 1
ATOM 3723 O O . GLU B 1 90 ? -20.734 -12.594 -11.836 1 93.88 90 GLU B O 1
ATOM 3728 N N . ASP B 1 91 ? -18.922 -12.984 -13.094 1 91.12 91 ASP B N 1
ATOM 3729 C CA . ASP B 1 91 ? -19.703 -13.344 -14.273 1 91.12 91 ASP B CA 1
ATOM 3730 C C . ASP B 1 91 ? -20.578 -14.555 -14 1 91.12 91 ASP B C 1
ATOM 3732 O O . ASP B 1 91 ? -21.609 -14.742 -14.648 1 91.12 91 ASP B O 1
ATOM 3736 N N . HIS B 1 92 ? -20.266 -15.336 -13.07 1 91.19 92 HIS B N 1
ATOM 3737 C CA . HIS B 1 92 ? -21.031 -16.531 -12.727 1 91.19 92 HIS B CA 1
ATOM 3738 C C . HIS B 1 92 ? -21.812 -16.328 -11.438 1 91.19 92 HIS B C 1
ATOM 3740 O O . HIS B 1 92 ? -22.188 -17.297 -10.766 1 91.19 92 HIS B O 1
ATOM 3746 N N . LEU B 1 93 ? -21.859 -15.109 -10.984 1 92.75 93 LEU B N 1
ATOM 3747 C CA . LEU B 1 93 ? -22.703 -14.648 -9.883 1 92.75 93 LEU B CA 1
ATOM 3748 C C . LEU B 1 93 ? -22.25 -15.258 -8.562 1 92.75 93 LEU B C 1
ATOM 3750 O O . LEU B 1 93 ? -23.078 -15.609 -7.715 1 92.75 93 LEU B O 1
ATOM 3754 N N . GLY B 1 94 ? -20.953 -15.484 -8.492 1 95.38 94 GLY B N 1
ATOM 3755 C CA . GLY B 1 94 ? -20.422 -15.906 -7.203 1 95.38 94 GLY B CA 1
ATOM 3756 C C . GLY B 1 94 ? -20.703 -14.914 -6.09 1 95.38 94 GLY B C 1
ATOM 3757 O O . GLY B 1 94 ? -20.625 -13.703 -6.293 1 95.38 94 GLY B O 1
ATOM 3758 N N . THR B 1 95 ? -21.062 -15.461 -4.883 1 97.06 95 THR B N 1
ATOM 3759 C CA . THR B 1 95 ? -21.328 -14.602 -3.734 1 97.06 95 THR B CA 1
ATOM 3760 C C . THR B 1 95 ? -20.25 -14.766 -2.666 1 97.06 95 THR B C 1
ATOM 3762 O O . THR B 1 95 ? -19.984 -13.836 -1.898 1 97.06 95 THR B O 1
ATOM 3765 N N . ASP B 1 96 ? -19.688 -15.969 -2.598 1 97.88 96 ASP B N 1
ATOM 3766 C CA . ASP B 1 96 ? -18.672 -16.328 -1.605 1 97.88 96 ASP B CA 1
ATOM 3767 C C . ASP B 1 96 ? -17.469 -17 -2.264 1 97.88 96 ASP B C 1
ATOM 3769 O O . ASP B 1 96 ? -17.625 -17.719 -3.258 1 97.88 96 ASP B O 1
ATOM 3773 N N . VAL B 1 97 ? -16.375 -16.75 -1.72 1 98.31 97 VAL B N 1
ATOM 3774 C CA . VAL B 1 97 ? -15.148 -17.422 -2.156 1 98.31 97 VAL B CA 1
ATOM 3775 C C . VAL B 1 97 ? -14.5 -18.125 -0.976 1 98.31 97 VAL B C 1
ATOM 3777 O O . VAL B 1 97 ? -14.352 -17.547 0.105 1 98.31 97 VAL B O 1
ATOM 3780 N N . VAL B 1 98 ? -14.141 -19.406 -1.151 1 98.44 98 VAL B N 1
ATOM 3781 C CA . VAL B 1 98 ? -13.445 -20.188 -0.138 1 98.44 98 VAL B CA 1
ATOM 3782 C C . VAL B 1 98 ? -12.031 -20.516 -0.613 1 98.44 98 VAL B C 1
ATOM 3784 O O . VAL B 1 98 ? -11.836 -20.984 -1.739 1 98.44 98 VAL B O 1
ATOM 3787 N N . THR B 1 99 ? -11.094 -20.234 0.138 1 98.31 99 THR B N 1
ATOM 3788 C CA . THR B 1 99 ? -9.711 -20.547 -0.175 1 98.31 99 THR B CA 1
ATOM 3789 C C . THR B 1 99 ? -8.93 -20.875 1.098 1 98.31 99 THR B C 1
ATOM 3791 O O . THR B 1 99 ? -9.5 -20.906 2.189 1 98.31 99 THR B O 1
ATOM 3794 N N . CYS B 1 100 ? -7.648 -21.203 0.978 1 98.19 100 CYS B N 1
ATOM 3795 C CA . CYS B 1 100 ? -6.848 -21.594 2.137 1 98.19 100 CYS B CA 1
ATOM 3796 C C . CYS B 1 100 ? -5.402 -21.141 1.971 1 98.19 100 CYS B C 1
ATOM 3798 O O . CYS B 1 100 ? -5.016 -20.656 0.906 1 98.19 100 CYS B O 1
ATOM 3800 N N . GLY B 1 101 ? -4.648 -21.188 2.996 1 96.94 101 GLY B N 1
ATOM 3801 C CA . GLY B 1 101 ? -3.24 -20.828 3.027 1 96.94 101 GLY B CA 1
ATOM 3802 C C . GLY B 1 101 ? -2.637 -20.906 4.418 1 96.94 101 GLY B C 1
ATOM 3803 O O . GLY B 1 101 ? -3.32 -21.25 5.379 1 96.94 101 GLY B O 1
ATOM 3804 N N . GLY B 1 102 ? -1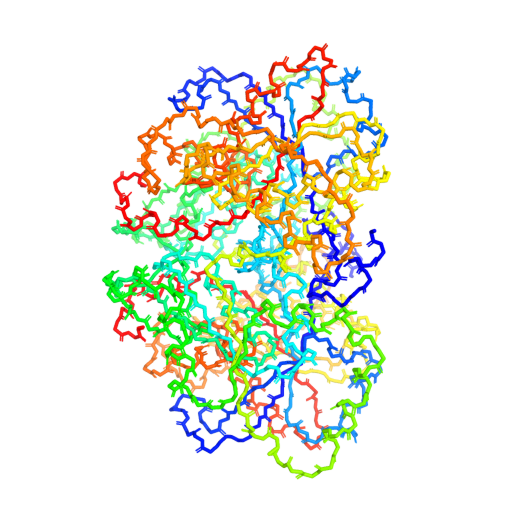.353 -20.656 4.504 1 95 102 GLY B N 1
ATOM 3805 C CA . GLY B 1 102 ? -0.721 -20.531 5.809 1 95 102 GLY B CA 1
ATOM 3806 C C . GLY B 1 102 ? -1.205 -19.344 6.602 1 95 102 GLY B C 1
ATOM 3807 O O . GLY B 1 102 ? -1.941 -18.5 6.078 1 95 102 GLY B O 1
ATOM 3808 N N . CYS B 1 103 ? -0.714 -19.219 7.797 1 94.31 103 CYS B N 1
ATOM 3809 C CA . CYS B 1 103 ? -1.123 -18.141 8.703 1 94.31 103 CYS B CA 1
ATOM 3810 C C . CYS B 1 103 ? -0.737 -16.781 8.141 1 94.31 103 CYS B C 1
ATOM 3812 O O . CYS B 1 103 ? -1.427 -15.789 8.383 1 94.31 103 CYS B O 1
ATOM 3814 N N . GLN B 1 104 ? 0.363 -16.688 7.422 1 95.62 104 GLN B N 1
ATOM 3815 C CA . GLN B 1 104 ? 0.845 -15.438 6.832 1 95.62 104 GLN B CA 1
ATOM 3816 C C . GLN B 1 104 ? 0.712 -15.469 5.312 1 95.62 104 GLN B C 1
ATOM 3818 O O . GLN B 1 104 ? 1.564 -14.93 4.598 1 95.62 104 GLN B O 1
ATOM 3823 N N . SER B 1 105 ? -0.349 -16.062 4.801 1 96.44 105 SER B N 1
ATOM 3824 C CA . SER B 1 105 ? -0.534 -16.25 3.365 1 96.44 105 SER B CA 1
ATOM 3825 C C . SER B 1 105 ? -0.906 -14.93 2.689 1 96.44 105 SER B C 1
ATOM 3827 O O . SER B 1 105 ? -1.997 -14.398 2.91 1 96.44 105 SER B O 1
ATOM 3829 N N . ALA B 1 106 ? -0.03 -14.523 1.77 1 97.06 106 ALA B N 1
ATOM 3830 C CA . ALA B 1 106 ? -0.334 -13.359 0.943 1 97.06 106 ALA B CA 1
ATOM 3831 C C . ALA B 1 106 ? -1.538 -13.625 0.044 1 97.06 106 ALA B C 1
ATOM 3833 O O . ALA B 1 106 ? -2.348 -12.727 -0.201 1 97.06 106 ALA B O 1
ATOM 3834 N N . HIS B 1 107 ? -1.715 -14.812 -0.397 1 97.38 107 HIS B N 1
ATOM 3835 C CA . HIS B 1 107 ? -2.824 -15.211 -1.257 1 97.38 107 HIS B CA 1
ATOM 3836 C C . HIS B 1 107 ? -4.16 -15.062 -0.537 1 97.38 107 HIS B C 1
ATOM 3838 O O . HIS B 1 107 ? -5.086 -14.43 -1.06 1 97.38 107 HIS B O 1
ATOM 3844 N N . ALA B 1 108 ? -4.219 -15.641 0.663 1 98.44 108 ALA B N 1
ATOM 3845 C CA . ALA B 1 108 ? -5.461 -15.57 1.428 1 98.44 108 ALA B CA 1
ATOM 3846 C C . ALA B 1 108 ? -5.863 -14.125 1.691 1 98.44 108 ALA B C 1
ATOM 3848 O O . ALA B 1 108 ? -7.031 -13.758 1.531 1 98.44 108 ALA B O 1
ATOM 3849 N N . ALA B 1 109 ? -4.883 -13.336 2.035 1 98.5 109 ALA B N 1
ATOM 3850 C CA . ALA B 1 109 ? -5.152 -11.922 2.297 1 98.5 109 ALA B CA 1
ATOM 3851 C C . ALA B 1 109 ? -5.609 -11.211 1.027 1 98.5 109 ALA B C 1
ATOM 3853 O O . ALA B 1 109 ? -6.547 -10.414 1.061 1 98.5 109 ALA B O 1
ATOM 3854 N N . ALA B 1 110 ? -4.945 -11.461 -0.042 1 98.5 110 ALA B N 1
ATOM 3855 C CA . ALA B 1 110 ? -5.301 -10.836 -1.314 1 98.5 110 ALA B CA 1
ATOM 3856 C C . ALA B 1 110 ? -6.727 -11.211 -1.724 1 98.5 110 ALA B C 1
ATOM 3858 O O . ALA B 1 110 ? -7.477 -10.367 -2.219 1 98.5 110 ALA B O 1
ATOM 3859 N N . VAL B 1 111 ? -7.086 -12.445 -1.533 1 98.62 111 VAL B N 1
ATOM 3860 C CA . VAL B 1 111 ? -8.438 -12.891 -1.849 1 98.62 111 VAL B CA 1
ATOM 3861 C C . VAL B 1 111 ? -9.445 -12.172 -0.95 1 98.62 111 VAL B C 1
ATOM 3863 O O . VAL B 1 111 ? -10.477 -11.695 -1.421 1 98.62 111 VAL B O 1
ATOM 3866 N N . ALA B 1 112 ? -9.141 -12.07 0.331 1 98.81 112 ALA B N 1
ATOM 3867 C CA . ALA B 1 112 ? -10.031 -11.391 1.274 1 98.81 112 ALA B CA 1
ATOM 3868 C C . ALA B 1 112 ? -10.289 -9.953 0.848 1 98.81 112 ALA B C 1
ATOM 3870 O O . ALA B 1 112 ? -11.445 -9.523 0.758 1 98.81 112 ALA B O 1
ATOM 3871 N N . VAL B 1 113 ? -9.25 -9.25 0.575 1 98.38 113 VAL B N 1
ATOM 3872 C CA . VAL B 1 113 ? -9.352 -7.84 0.2 1 98.38 113 VAL B CA 1
ATOM 3873 C C . VAL B 1 113 ? -10.102 -7.715 -1.124 1 98.38 113 VAL B C 1
ATOM 3875 O O . VAL B 1 113 ? -11 -6.879 -1.259 1 98.38 113 VAL B O 1
ATOM 3878 N N . SER B 1 114 ? -9.734 -8.523 -2.08 1 98.31 114 SER B N 1
ATOM 3879 C CA . SER B 1 114 ? -10.359 -8.469 -3.398 1 98.31 114 SER B CA 1
ATOM 3880 C C . SER B 1 114 ? -11.852 -8.758 -3.314 1 98.31 114 SER B C 1
ATOM 3882 O O . SER B 1 114 ? -12.656 -8.109 -3.996 1 98.31 114 SER B O 1
ATOM 3884 N N . CYS B 1 115 ? -12.203 -9.727 -2.525 1 98.44 115 CYS B N 1
ATOM 3885 C CA . CYS B 1 115 ? -13.617 -10.023 -2.316 1 98.44 115 CYS B CA 1
ATOM 3886 C C . CYS B 1 115 ? -14.344 -8.828 -1.719 1 98.44 115 CYS B C 1
ATOM 3888 O O . CYS B 1 115 ? -15.383 -8.406 -2.23 1 98.44 115 CYS B O 1
ATOM 3890 N N . ALA B 1 116 ? -13.789 -8.273 -0.708 1 98.19 116 ALA B N 1
ATOM 3891 C CA . ALA B 1 116 ? -14.422 -7.152 -0.013 1 98.19 116 ALA B CA 1
ATOM 3892 C C . ALA B 1 116 ? -14.625 -5.969 -0.956 1 98.19 116 ALA B C 1
ATOM 3894 O O . ALA B 1 116 ? -15.672 -5.32 -0.928 1 98.19 116 ALA B O 1
ATOM 3895 N N . GLU B 1 117 ? -13.703 -5.715 -1.796 1 96.81 117 GLU B N 1
ATOM 3896 C CA . GLU B 1 117 ? -13.781 -4.605 -2.738 1 96.81 117 GLU B CA 1
ATOM 3897 C C . GLU B 1 117 ? -14.906 -4.816 -3.752 1 96.81 117 GLU B C 1
ATOM 3899 O O . GLU B 1 117 ? -15.32 -3.871 -4.426 1 96.81 117 GLU B O 1
ATOM 3904 N N . ARG B 1 118 ? -15.398 -6.012 -3.814 1 95.62 118 ARG B N 1
ATOM 3905 C CA . ARG B 1 118 ? -16.391 -6.355 -4.836 1 95.62 118 ARG B CA 1
ATOM 3906 C C . ARG B 1 118 ? -17.719 -6.738 -4.199 1 95.62 118 ARG B C 1
ATOM 3908 O O . ARG B 1 118 ? -18.641 -7.164 -4.895 1 95.62 118 ARG B O 1
ATOM 3915 N N . GLY B 1 119 ? -17.75 -6.645 -2.898 1 94.69 119 GLY B N 1
ATOM 3916 C CA . GLY B 1 119 ? -18.969 -7.004 -2.191 1 94.69 119 GLY B CA 1
ATOM 3917 C C . GLY B 1 119 ? -19.156 -8.5 -2.053 1 94.69 119 GLY B C 1
ATOM 3918 O O . GLY B 1 119 ? -20.281 -8.977 -1.85 1 94.69 119 GLY B O 1
ATOM 3919 N N . LEU B 1 120 ? -18.125 -9.297 -2.258 1 97.19 120 LEU B N 1
ATOM 3920 C CA . LEU B 1 120 ? -18.125 -10.742 -2.066 1 97.19 120 LEU B CA 1
ATOM 3921 C C . LEU B 1 120 ? -17.641 -11.109 -0.667 1 97.19 120 LEU B C 1
ATOM 3923 O O . LEU B 1 120 ? -16.984 -10.312 -0.008 1 97.19 120 LEU B O 1
ATOM 3927 N N . LYS B 1 121 ? -18.016 -12.266 -0.252 1 97.88 121 LYS B N 1
ATOM 3928 C CA . LYS B 1 121 ? -17.578 -12.742 1.058 1 97.88 121 LYS B CA 1
ATOM 3929 C C . LYS B 1 121 ? -16.422 -13.734 0.925 1 97.88 121 LYS B C 1
ATOM 3931 O O . LYS B 1 121 ? -16.484 -14.656 0.109 1 97.88 121 LYS B O 1
ATOM 3936 N N . ALA B 1 122 ? -15.43 -13.531 1.687 1 98.62 122 ALA B N 1
ATOM 3937 C CA . ALA B 1 122 ? -14.273 -14.43 1.66 1 98.62 122 ALA B CA 1
ATOM 3938 C C . ALA B 1 122 ? -14.25 -15.328 2.896 1 98.62 122 ALA B C 1
ATOM 3940 O O . ALA B 1 122 ? -14.383 -14.844 4.023 1 98.62 122 ALA B O 1
ATOM 3941 N N . HIS B 1 123 ? -14.117 -16.562 2.691 1 98.75 123 HIS B N 1
ATOM 3942 C CA . HIS B 1 123 ? -13.875 -17.562 3.727 1 98.75 123 HIS B CA 1
ATOM 3943 C C . HIS B 1 123 ? -12.469 -18.141 3.617 1 98.75 123 HIS B C 1
ATOM 3945 O O . HIS B 1 123 ? -12.141 -18.812 2.633 1 98.75 123 HIS B O 1
ATOM 3951 N N . LEU B 1 124 ? -11.703 -17.922 4.648 1 98.75 124 LEU B N 1
ATOM 3952 C CA . LEU B 1 124 ? -10.281 -18.266 4.594 1 98.75 124 LEU B CA 1
ATOM 3953 C C . LEU B 1 124 ? -9.938 -19.344 5.609 1 98.75 124 LEU B C 1
ATOM 3955 O O . LEU B 1 124 ? -10.062 -19.125 6.82 1 98.75 124 LEU B O 1
ATOM 3959 N N . LEU B 1 125 ? -9.547 -20.453 5.145 1 98.69 125 LEU B N 1
ATOM 3960 C CA . LEU B 1 125 ? -9.055 -21.531 6 1 98.69 125 LEU B CA 1
ATOM 3961 C C . LEU B 1 125 ? -7.539 -21.453 6.16 1 98.69 125 LEU B C 1
ATOM 3963 O O . LEU B 1 125 ? -6.793 -21.797 5.242 1 98.69 125 LEU B O 1
ATOM 3967 N N . LEU B 1 126 ? -7.086 -21 7.336 1 98.31 126 LEU B N 1
ATOM 3968 C CA . LEU B 1 126 ? -5.664 -20.781 7.582 1 98.31 126 LEU B CA 1
ATOM 3969 C C . LEU B 1 126 ? -5.074 -21.906 8.414 1 98.31 126 LEU B C 1
ATOM 3971 O O . LEU B 1 126 ? -5.66 -22.328 9.414 1 98.31 126 LEU B O 1
ATOM 3975 N N . ARG B 1 127 ? -3.955 -22.344 8.016 1 97.38 127 ARG B N 1
ATOM 3976 C CA . ARG B 1 127 ? -3.303 -23.484 8.648 1 97.38 127 ARG B CA 1
ATOM 3977 C C . ARG B 1 127 ? -2.74 -23.109 10.008 1 97.38 127 ARG B C 1
ATOM 3979 O O . ARG B 1 127 ? -1.98 -22.141 10.133 1 97.38 127 ARG B O 1
ATOM 3986 N N . GLY B 1 128 ? -3.062 -23.922 11.039 1 94.81 128 GLY B N 1
ATOM 3987 C CA . GLY B 1 128 ? -2.473 -23.75 12.359 1 94.81 128 GLY B CA 1
ATOM 3988 C C . GLY B 1 128 ? -3.396 -23.062 13.344 1 94.81 128 GLY B C 1
ATOM 3989 O O . GLY B 1 128 ? -4.609 -23.281 13.32 1 94.81 128 GLY B O 1
ATOM 3990 N N . GLU B 1 129 ? -2.766 -22.281 14.297 1 93.69 129 GLU B N 1
ATOM 3991 C CA . GLU B 1 129 ? -3.492 -21.594 15.359 1 93.69 129 GLU B CA 1
ATOM 3992 C C . GLU B 1 129 ? -3.357 -20.078 15.227 1 93.69 129 GLU B C 1
ATOM 3994 O O . GLU B 1 129 ? -2.4 -19.578 14.625 1 93.69 129 GLU B O 1
ATOM 3999 N N . PRO B 1 130 ? -4.324 -19.406 15.719 1 91.31 130 PRO B N 1
ATOM 4000 C CA . PRO B 1 130 ? -4.184 -17.938 15.711 1 91.31 130 PRO B CA 1
ATOM 4001 C C . PRO B 1 130 ? -2.969 -17.453 16.5 1 91.31 130 PRO B C 1
ATOM 4003 O O . PRO B 1 130 ? -2.711 -17.953 17.609 1 91.31 130 PRO B O 1
ATOM 4006 N N . PRO B 1 131 ? -2.268 -16.547 15.969 1 91.75 131 PRO B N 1
ATOM 4007 C CA . PRO B 1 131 ? -1.173 -15.977 16.75 1 91.75 131 PRO B CA 1
ATOM 4008 C C . PRO B 1 131 ? -1.67 -15.117 17.906 1 91.75 131 PRO B C 1
ATOM 4010 O O . PRO B 1 131 ? -2.816 -14.664 17.906 1 91.75 131 PRO B O 1
ATOM 4013 N N . GLN B 1 132 ? -0.792 -14.961 18.859 1 90.25 132 GLN B N 1
ATOM 4014 C CA . GLN B 1 132 ? -1.148 -14.141 20.016 1 90.25 132 GLN B CA 1
ATOM 4015 C C . GLN B 1 132 ? -1.409 -12.695 19.609 1 90.25 132 GLN B C 1
ATOM 4017 O O . GLN B 1 132 ? -2.367 -12.078 20.078 1 90.25 132 GLN B O 1
ATOM 4022 N N . ILE B 1 133 ? -0.543 -12.234 18.797 1 94.44 133 ILE B N 1
ATOM 4023 C CA . ILE B 1 133 ? -0.697 -10.898 18.234 1 94.44 133 ILE B CA 1
ATOM 4024 C C . ILE B 1 133 ? -0.846 -11 16.719 1 94.44 133 ILE B C 1
ATOM 4026 O O . ILE B 1 133 ? 0.067 -11.461 16.031 1 94.44 133 ILE B O 1
ATOM 4030 N N . LEU B 1 134 ? -2 -10.594 16.25 1 96.19 134 LEU B N 1
ATOM 4031 C CA . LEU B 1 134 ? -2.217 -10.609 14.805 1 96.19 134 LEU B CA 1
ATOM 4032 C C . LEU B 1 134 ? -1.353 -9.562 14.117 1 96.19 134 LEU B C 1
ATOM 4034 O O . LEU B 1 134 ? -1.216 -8.438 14.609 1 96.19 134 LEU B O 1
ATOM 4038 N N . THR B 1 135 ? -0.704 -9.953 13.047 1 96.75 135 THR B N 1
ATOM 4039 C CA . THR B 1 135 ? 0.12 -9.031 12.266 1 96.75 135 THR B CA 1
ATOM 4040 C C . THR B 1 135 ? 0.245 -9.516 10.828 1 96.75 135 THR B C 1
ATOM 4042 O O . THR B 1 135 ? -0.26 -10.586 10.477 1 96.75 135 THR B O 1
ATOM 4045 N N . GLY B 1 136 ? 0.794 -8.664 9.969 1 96.44 136 GLY B N 1
ATOM 4046 C CA . GLY B 1 136 ? 1.051 -9.039 8.586 1 96.44 136 GLY B CA 1
ATOM 4047 C C . GLY B 1 136 ? -0.2 -9.469 7.848 1 96.44 136 GLY B C 1
ATOM 4048 O O . GLY B 1 136 ? -1.259 -8.859 7.992 1 96.44 136 GLY B O 1
ATOM 4049 N N . TYR B 1 137 ? -0.002 -10.5 7.059 1 97.44 137 TYR B N 1
ATOM 4050 C CA . TYR B 1 137 ? -1.104 -10.969 6.223 1 97.44 137 TYR B CA 1
ATOM 4051 C C . TYR B 1 137 ? -2.195 -11.609 7.07 1 97.44 137 TYR B C 1
ATOM 4053 O O . TYR B 1 137 ? -3.371 -11.586 6.699 1 97.44 137 TYR B O 1
ATOM 4061 N N . ASN B 1 138 ? -1.817 -12.125 8.219 1 97.75 138 ASN B N 1
ATOM 4062 C CA . ASN B 1 138 ? -2.816 -12.695 9.117 1 97.75 138 ASN B CA 1
ATOM 4063 C C . ASN B 1 138 ? -3.824 -11.648 9.578 1 97.75 138 ASN B C 1
ATOM 4065 O O . ASN B 1 138 ? -5.031 -11.891 9.57 1 97.75 138 ASN B O 1
ATOM 4069 N N . LEU B 1 139 ? -3.307 -10.508 9.922 1 97.94 139 LEU B N 1
ATOM 4070 C CA . LEU B 1 139 ? -4.188 -9.43 10.352 1 97.94 139 LEU B CA 1
ATOM 4071 C C . LEU B 1 139 ? -5.086 -8.969 9.211 1 97.94 139 LEU B C 1
ATOM 4073 O O . LEU B 1 139 ? -6.285 -8.766 9.398 1 97.94 139 LEU B O 1
ATOM 4077 N N . ILE B 1 140 ? -4.523 -8.812 8.055 1 98.25 140 ILE B N 1
ATOM 4078 C CA . ILE B 1 140 ? -5.289 -8.367 6.895 1 98.25 140 ILE B CA 1
ATOM 4079 C C . ILE B 1 140 ? -6.398 -9.367 6.59 1 98.25 140 ILE B C 1
ATOM 4081 O O . ILE B 1 140 ? -7.543 -8.984 6.332 1 98.25 140 ILE B O 1
ATOM 4085 N N . SER B 1 141 ? -6.051 -10.641 6.633 1 98.44 141 SER B N 1
ATOM 4086 C CA . SER B 1 141 ? -7.055 -11.68 6.418 1 98.44 141 SER B CA 1
ATOM 4087 C C . SER B 1 141 ? -8.203 -11.555 7.41 1 98.44 141 SER B C 1
ATOM 4089 O O . SER B 1 141 ? -9.375 -11.633 7.031 1 98.44 141 SER B O 1
ATOM 4091 N N . LYS B 1 142 ? -7.855 -11.312 8.609 1 97.81 142 LYS B N 1
ATOM 4092 C CA . LYS B 1 142 ? -8.859 -11.227 9.664 1 97.81 142 LYS B CA 1
ATOM 4093 C C . LYS B 1 142 ? -9.734 -9.984 9.484 1 97.81 142 LYS B C 1
ATOM 4095 O O . LYS B 1 142 ? -10.945 -10.031 9.719 1 97.81 142 LYS B O 1
ATOM 4100 N N . LEU B 1 143 ? -9.156 -8.914 9.086 1 97.88 143 LEU B N 1
ATOM 4101 C CA . LEU B 1 143 ? -9.883 -7.656 8.953 1 97.88 143 LEU B CA 1
ATOM 4102 C C . LEU B 1 143 ? -10.852 -7.707 7.777 1 97.88 143 LEU B C 1
ATOM 4104 O O . LEU B 1 143 ? -11.938 -7.137 7.844 1 97.88 143 LEU B O 1
ATOM 4108 N N . TYR B 1 144 ? -10.492 -8.438 6.719 1 98.38 144 TYR B N 1
ATOM 4109 C CA . TYR B 1 144 ? -11.25 -8.344 5.48 1 98.38 144 TYR B CA 1
ATOM 4110 C C . TYR B 1 144 ? -12.086 -9.602 5.258 1 98.38 144 TYR B C 1
ATOM 4112 O O . TYR B 1 144 ? -13.016 -9.602 4.453 1 98.38 144 TYR B O 1
ATOM 4120 N N . GLY B 1 145 ? -11.68 -10.695 5.902 1 98.06 145 GLY B N 1
ATOM 4121 C CA . GLY B 1 145 ? -12.328 -11.961 5.59 1 98.06 145 GLY B CA 1
ATOM 4122 C C . GLY B 1 145 ? -12.812 -12.703 6.82 1 98.06 145 GLY B C 1
ATOM 4123 O O . GLY B 1 145 ? -12.578 -12.266 7.949 1 98.06 145 GLY B O 1
ATOM 4124 N N . ASN B 1 146 ? -13.594 -13.797 6.621 1 98 146 ASN B N 1
ATOM 4125 C CA . ASN B 1 146 ? -13.945 -14.766 7.656 1 98 146 ASN B CA 1
ATOM 4126 C C . ASN B 1 146 ? -12.883 -15.852 7.801 1 98 146 ASN B C 1
ATOM 4128 O O . ASN B 1 146 ? -12.789 -16.75 6.957 1 98 146 ASN B O 1
ATOM 4132 N N . VAL B 1 147 ? -12.18 -15.812 8.898 1 98.19 147 VAL B N 1
ATOM 4133 C CA . VAL B 1 147 ? -11.016 -16.672 9.047 1 98.19 147 VAL B CA 1
ATOM 4134 C C . VAL B 1 147 ? -11.375 -17.875 9.93 1 98.19 147 VAL B C 1
ATOM 4136 O O . VAL B 1 147 ? -12.008 -17.719 10.977 1 98.19 147 VAL B O 1
ATOM 4139 N N . THR B 1 148 ? -11.039 -19 9.508 1 98.06 148 THR B N 1
ATOM 4140 C CA . THR B 1 148 ? -11.062 -20.219 10.297 1 98.06 148 THR B CA 1
ATOM 4141 C C . THR B 1 148 ? -9.68 -20.859 10.352 1 98.06 148 THR B C 1
ATOM 4143 O O . THR B 1 148 ? -9.094 -21.172 9.312 1 98.06 148 THR B O 1
ATOM 4146 N N . TYR B 1 149 ? -9.195 -21.078 11.547 1 97.88 149 TYR B N 1
ATOM 4147 C CA . TYR B 1 149 ? -7.922 -21.781 11.703 1 97.88 149 TYR B CA 1
ATOM 4148 C C . TYR B 1 149 ? -8.125 -23.281 11.703 1 97.88 149 TYR B C 1
ATOM 4150 O O . TYR B 1 149 ? -9.039 -23.797 12.367 1 97.88 149 TYR B O 1
ATOM 4158 N N . VAL B 1 150 ? -7.285 -23.922 10.945 1 97.62 150 VAL B N 1
ATOM 4159 C CA . VAL B 1 150 ? -7.469 -25.359 10.742 1 97.62 150 VAL B CA 1
ATOM 4160 C C . VAL B 1 150 ? -6.211 -26.094 11.188 1 97.62 150 VAL B C 1
ATOM 4162 O O . VAL B 1 150 ? -5.094 -25.672 10.906 1 97.62 150 VAL B O 1
ATOM 4165 N N . PRO B 1 151 ? -6.395 -27.234 11.875 1 95.94 151 PRO B N 1
ATOM 4166 C CA . PRO B 1 151 ? -5.234 -28.047 12.25 1 95.94 151 PRO B CA 1
ATOM 4167 C C . PRO B 1 151 ? -4.453 -28.562 11.047 1 95.94 151 PRO B C 1
ATOM 4169 O O . PRO B 1 151 ? -5.039 -28.828 9.992 1 95.94 151 PRO B O 1
ATOM 4172 N N . ARG B 1 152 ? -3.219 -28.781 11.281 1 93.5 152 ARG B N 1
ATOM 4173 C CA . ARG B 1 152 ? -2.314 -29.234 10.227 1 93.5 152 ARG B CA 1
ATOM 4174 C C . ARG B 1 152 ? -2.773 -30.562 9.641 1 93.5 152 ARG B C 1
ATOM 4176 O O . ARG B 1 152 ? -2.609 -30.812 8.438 1 93.5 152 ARG B O 1
ATOM 4183 N N . SER B 1 153 ? -3.314 -31.406 10.438 1 94.25 153 SER B N 1
ATOM 4184 C CA . SER B 1 153 ? -3.762 -32.719 10 1 94.25 153 SER B CA 1
ATOM 4185 C C . SER B 1 153 ? -4.883 -32.594 8.969 1 94.25 153 SER B C 1
ATOM 4187 O O . SER B 1 153 ? -4.895 -33.344 7.973 1 94.25 153 SER B O 1
ATOM 4189 N N . LEU B 1 154 ? -5.734 -31.656 9.18 1 94.12 154 LEU B N 1
ATOM 4190 C CA . LEU B 1 154 ? -6.832 -31.438 8.242 1 94.12 154 LEU B CA 1
ATOM 4191 C C . LEU B 1 154 ? -6.344 -30.719 6.992 1 94.12 154 LEU B C 1
ATOM 4193 O O . LEU B 1 154 ? -6.812 -31 5.887 1 94.12 154 LEU B O 1
ATOM 4197 N N . TYR B 1 155 ? -5.379 -29.891 7.18 1 95.12 155 TYR B N 1
ATOM 4198 C CA . TYR B 1 155 ? -4.859 -29.078 6.094 1 95.12 155 TYR B CA 1
ATOM 4199 C C . TYR B 1 155 ? -4.148 -29.922 5.055 1 95.12 155 TYR B C 1
ATOM 4201 O O . TYR B 1 155 ? -4.047 -29.547 3.887 1 95.12 155 TYR B O 1
ATOM 4209 N N . SER B 1 156 ? -3.719 -31.109 5.418 1 92.44 156 SER B N 1
ATOM 4210 C CA . SER B 1 156 ? -2.99 -32 4.516 1 92.44 156 SER B CA 1
ATOM 4211 C C . SER B 1 156 ? -3.875 -32.469 3.361 1 92.44 156 SER B C 1
ATOM 4213 O O . SER B 1 156 ? -3.377 -32.781 2.279 1 92.44 156 SER B O 1
ATOM 4215 N N . ASN B 1 157 ? -5.152 -32.469 3.59 1 94 157 ASN B N 1
ATOM 4216 C CA . ASN B 1 157 ? -6.121 -32.75 2.537 1 94 157 ASN B CA 1
ATOM 4217 C C . ASN B 1 157 ? -6.922 -31.516 2.162 1 94 157 ASN B C 1
ATOM 4219 O O . ASN B 1 157 ? -8.125 -31.453 2.404 1 94 157 ASN B O 1
ATOM 4223 N N . ARG B 1 158 ? -6.293 -30.656 1.469 1 93.12 158 ARG B N 1
ATOM 4224 C CA . ARG B 1 158 ? -6.816 -29.328 1.211 1 93.12 158 ARG B CA 1
ATOM 4225 C C . ARG B 1 158 ? -8.07 -29.391 0.341 1 93.12 158 ARG B C 1
ATOM 4227 O O . ARG B 1 158 ? -9.016 -28.625 0.556 1 93.12 158 ARG B O 1
ATOM 4234 N N . GLU B 1 159 ? -8.055 -30.266 -0.618 1 92.12 159 GLU B N 1
ATOM 4235 C CA . GLU B 1 159 ? -9.195 -30.344 -1.526 1 92.12 159 GLU B CA 1
ATOM 4236 C C . GLU B 1 159 ? -10.477 -30.719 -0.778 1 92.12 159 GLU B C 1
ATOM 4238 O O . GLU B 1 159 ? -11.5 -30.047 -0.931 1 92.12 159 GLU B O 1
ATOM 4243 N N . GLU B 1 160 ? -10.336 -31.734 -0.004 1 95.38 160 GLU B N 1
ATOM 4244 C CA . GLU B 1 160 ? -11.484 -32.156 0.781 1 95.38 160 GLU B CA 1
ATOM 4245 C C . GLU B 1 160 ? -11.867 -31.109 1.817 1 95.38 160 GLU B C 1
ATOM 4247 O O . GLU B 1 160 ? -13.055 -30.859 2.049 1 95.38 160 GLU B O 1
ATOM 4252 N N . MET B 1 161 ? -10.914 -30.516 2.418 1 97.31 161 MET B N 1
ATOM 4253 C CA . MET B 1 161 ? -11.133 -29.484 3.424 1 97.31 161 MET B CA 1
ATOM 4254 C C . MET B 1 161 ? -11.914 -28.312 2.836 1 97.31 161 MET B C 1
ATOM 4256 O O . MET B 1 161 ? -12.914 -27.875 3.414 1 97.31 161 MET B O 1
ATOM 4260 N N . LEU B 1 162 ? -11.508 -27.875 1.71 1 97.56 162 LEU B N 1
ATOM 4261 C CA . LEU B 1 162 ? -12.156 -26.75 1.051 1 97.56 162 LEU B CA 1
ATOM 4262 C C . LEU B 1 162 ? -13.586 -27.094 0.643 1 97.56 162 LEU B C 1
ATOM 4264 O O . LEU B 1 162 ? -14.508 -26.312 0.872 1 97.56 162 LEU B O 1
ATOM 4268 N N . SER B 1 163 ? -13.773 -28.281 0.059 1 96.31 163 SER B N 1
ATOM 4269 C CA . SER B 1 163 ? -15.094 -28.734 -0.373 1 96.31 163 SER B CA 1
ATOM 4270 C C . SER B 1 163 ? -16.047 -28.844 0.809 1 96.31 163 SER B C 1
ATOM 4272 O O . SER B 1 163 ? -17.203 -28.391 0.735 1 96.31 163 SER B O 1
ATOM 4274 N N . SER B 1 164 ? -15.562 -29.422 1.864 1 97.12 164 SER B N 1
ATOM 4275 C CA . SER B 1 164 ? -16.391 -29.609 3.053 1 97.12 164 SER B CA 1
ATOM 4276 C C . SER B 1 164 ? -16.812 -28.281 3.648 1 97.12 164 SER B C 1
ATOM 4278 O O . SER B 1 164 ? -17.969 -28.094 4.043 1 97.12 164 SER B O 1
ATOM 4280 N N . HIS B 1 165 ? -15.906 -27.375 3.73 1 97.56 165 HIS B N 1
ATOM 4281 C CA . HIS B 1 165 ? -16.219 -26.062 4.277 1 97.56 165 HIS B CA 1
ATOM 4282 C C . HIS B 1 165 ? -17.234 -25.328 3.398 1 97.56 165 HIS B C 1
ATOM 4284 O O . HIS B 1 165 ? -18.156 -24.688 3.908 1 97.56 165 HIS B O 1
ATOM 4290 N N . ALA B 1 166 ? -16.984 -25.359 2.109 1 97.44 166 ALA B N 1
ATOM 4291 C CA . ALA B 1 166 ? -17.922 -24.719 1.175 1 97.44 166 ALA B CA 1
ATOM 4292 C C . ALA B 1 166 ? -19.328 -25.266 1.352 1 97.44 166 ALA B C 1
ATOM 4294 O O . ALA B 1 166 ? -20.297 -24.5 1.317 1 97.44 166 ALA B O 1
ATOM 4295 N N . GLU B 1 167 ? -19.469 -26.531 1.571 1 96.19 167 GLU B N 1
ATOM 4296 C CA . GLU B 1 167 ? -20.766 -27.156 1.784 1 96.19 167 GLU B CA 1
ATOM 4297 C C . GLU B 1 167 ? -21.406 -26.672 3.076 1 96.19 167 GLU B C 1
ATOM 4299 O O . GLU B 1 167 ? -22.625 -26.484 3.137 1 96.19 167 GLU B O 1
ATOM 4304 N N . LEU B 1 168 ? -20.641 -26.484 4.062 1 96.25 168 LEU B N 1
ATOM 4305 C CA . LEU B 1 168 ? -21.141 -26.031 5.359 1 96.25 168 LEU B CA 1
ATOM 4306 C C . LEU B 1 168 ? -21.719 -24.625 5.262 1 96.25 168 LEU B C 1
ATOM 4308 O O . LEU B 1 168 ? -22.641 -24.281 6 1 96.25 168 LEU B O 1
ATOM 4312 N N . ILE B 1 169 ? -21.125 -23.75 4.453 1 94.5 169 ILE B N 1
ATOM 4313 C CA . ILE B 1 169 ? -21.625 -22.391 4.273 1 94.5 169 ILE B CA 1
ATOM 4314 C C . ILE B 1 169 ? -23.047 -22.422 3.738 1 94.5 169 ILE B C 1
ATOM 4316 O O . ILE B 1 169 ? -23.891 -21.609 4.129 1 94.5 169 ILE B O 1
ATOM 4320 N N . GLY B 1 170 ? -23.375 -23.422 2.865 1 91.44 170 GLY B N 1
ATOM 4321 C CA . GLY B 1 170 ? -24.703 -23.547 2.291 1 91.44 170 GLY B CA 1
ATOM 4322 C C . GLY B 1 170 ? -24.859 -22.812 0.965 1 91.44 170 GLY B C 1
ATOM 4323 O O . GLY B 1 170 ? -24.297 -21.734 0.778 1 91.44 170 GLY B O 1
ATOM 4324 N N . GLY B 1 171 ? -25.484 -23.422 0.052 1 92.75 171 GLY B N 1
ATOM 4325 C CA . GLY B 1 171 ? -25.672 -22.906 -1.296 1 92.75 171 GLY B CA 1
ATOM 4326 C C . GLY B 1 171 ? -25.062 -23.797 -2.363 1 92.75 171 GLY B C 1
ATOM 4327 O O . GLY B 1 171 ? -24.797 -24.969 -2.115 1 92.75 171 GLY B O 1
ATOM 4328 N N . SER B 1 172 ? -24.953 -23.281 -3.541 1 95 172 SER B N 1
ATOM 4329 C CA . SER B 1 172 ? -24.297 -24.031 -4.621 1 95 172 SER B CA 1
ATOM 4330 C C . SER B 1 172 ? -22.797 -23.844 -4.59 1 95 172 SER B C 1
ATOM 4332 O O . SER B 1 172 ? -22.297 -22.75 -4.32 1 95 172 SER B O 1
ATOM 4334 N N . VAL B 1 173 ? -22.094 -24.922 -4.816 1 95.88 173 VAL B N 1
ATOM 4335 C CA . VAL B 1 173 ? -20.641 -24.906 -4.766 1 95.88 173 VAL B CA 1
ATOM 4336 C C . VAL B 1 173 ? -20.078 -25.188 -6.156 1 95.88 173 VAL B C 1
ATOM 4338 O O . VAL B 1 173 ? -20.547 -26.078 -6.855 1 95.88 173 VAL B O 1
ATOM 4341 N N . VAL B 1 174 ? -19.125 -24.438 -6.535 1 93.31 174 VAL B N 1
ATOM 4342 C CA . VAL B 1 174 ? -18.453 -24.656 -7.812 1 93.31 174 VAL B CA 1
ATOM 4343 C C . VAL B 1 174 ? -16.953 -24.391 -7.672 1 93.31 174 VAL B C 1
ATOM 4345 O O . VAL B 1 174 ? -16.547 -23.484 -6.938 1 93.31 174 VAL B O 1
ATOM 4348 N N . SER B 1 175 ? -16.172 -25.188 -8.391 1 91.06 175 SER B N 1
ATOM 4349 C CA . SER B 1 175 ? -14.734 -24.953 -8.391 1 91.06 175 SER B CA 1
ATOM 4350 C C . SER B 1 175 ? -14.328 -24.031 -9.531 1 91.06 175 SER B C 1
ATOM 4352 O O . SER B 1 175 ? -14.961 -24.016 -10.586 1 91.06 175 SER B O 1
ATOM 4354 N N . LEU B 1 176 ? -13.25 -23.375 -9.305 1 86.94 176 LEU B N 1
ATOM 4355 C CA . LEU B 1 176 ? -12.797 -22.375 -10.266 1 86.94 176 LEU B CA 1
ATOM 4356 C C . LEU B 1 176 ? -12.414 -23.016 -11.594 1 86.94 176 LEU B C 1
ATOM 4358 O O . LEU B 1 176 ? -12.609 -22.422 -12.656 1 86.94 176 LEU B O 1
ATOM 4362 N N . ASP B 1 177 ? -11.891 -24.188 -11.539 1 80.31 177 ASP B N 1
ATOM 4363 C CA . ASP B 1 177 ? -11.492 -24.891 -12.75 1 80.31 177 ASP B CA 1
ATOM 4364 C C . ASP B 1 177 ? -12.703 -25.156 -13.648 1 80.31 177 ASP B C 1
ATOM 4366 O O . ASP B 1 177 ? -12.602 -25.094 -14.875 1 80.31 177 ASP B O 1
ATOM 4370 N N . VAL B 1 178 ? -13.789 -25.406 -13 1 82.38 178 VAL B N 1
ATOM 4371 C CA . VAL B 1 178 ? -15.031 -25.656 -13.719 1 82.38 178 VAL B CA 1
ATOM 4372 C C . VAL B 1 178 ? -15.523 -24.359 -14.367 1 82.38 178 VAL B C 1
ATOM 4374 O O . VAL B 1 178 ? -15.984 -24.375 -15.516 1 82.38 178 VAL B O 1
ATOM 4377 N N . LEU B 1 179 ? -15.367 -23.328 -13.656 1 85.31 179 LEU B N 1
ATOM 4378 C CA . LEU B 1 179 ? -15.789 -22.047 -14.18 1 85.31 179 LEU B CA 1
ATOM 4379 C C . LEU B 1 179 ? -14.945 -21.656 -15.391 1 85.31 179 LEU B C 1
ATOM 4381 O O . LEU B 1 179 ? -15.477 -21.125 -16.375 1 85.31 179 LEU B O 1
ATOM 4385 N N . LEU B 1 180 ? -13.711 -21.906 -15.289 1 82.25 180 LEU B N 1
ATOM 4386 C CA . LEU B 1 180 ? -12.797 -21.547 -16.375 1 82.25 180 LEU B CA 1
ATOM 4387 C C . LEU B 1 180 ? -13.141 -22.312 -17.641 1 82.25 180 LEU B C 1
ATOM 4389 O O . LEU B 1 180 ? -13.18 -21.734 -18.734 1 82.25 180 LEU B O 1
ATOM 4393 N N . LYS B 1 181 ? -13.445 -23.531 -17.531 1 77.62 181 LYS B N 1
ATOM 4394 C CA . LYS B 1 181 ? -13.797 -24.375 -18.672 1 77.62 181 LYS B CA 1
ATOM 4395 C C . LYS B 1 181 ? -15.109 -23.922 -19.312 1 77.62 181 LYS B C 1
ATOM 4397 O O . LYS B 1 181 ? -15.242 -23.922 -20.531 1 77.62 181 LYS B O 1
ATOM 4402 N N . SER B 1 182 ? -16 -23.547 -18.5 1 76.5 182 SER B N 1
ATOM 4403 C CA . SER B 1 182 ? -17.312 -23.125 -18.969 1 76.5 182 SER B CA 1
ATOM 4404 C C . SER B 1 182 ? -17.234 -21.797 -19.719 1 76.5 182 SER B C 1
ATOM 4406 O O . SER B 1 182 ? -18.047 -21.516 -20.609 1 76.5 182 SER B O 1
ATOM 4408 N N . SER B 1 183 ? -16.375 -20.938 -19.281 1 73 183 SER B N 1
ATOM 4409 C CA . SER B 1 183 ? -16.25 -19.609 -19.875 1 73 183 SER B CA 1
ATOM 4410 C C . SER B 1 183 ? -15.797 -19.688 -21.328 1 73 183 SER B C 1
ATOM 4412 O O . SER B 1 183 ? -16.031 -18.766 -22.109 1 73 183 SER B O 1
ATOM 4414 N N . PHE B 1 184 ? -15.242 -20.641 -21.781 1 65.88 184 PHE B N 1
ATOM 4415 C CA . PHE B 1 184 ? -14.75 -20.781 -23.141 1 65.88 184 PHE B CA 1
ATOM 4416 C C . PHE B 1 184 ? -15.727 -21.594 -23.984 1 65.88 184 PHE B C 1
ATOM 4418 O O . PHE B 1 184 ? -15.766 -21.438 -25.219 1 65.88 184 PHE B O 1
ATOM 4425 N N . THR B 1 185 ? -16.328 -22.609 -23.359 1 57.75 185 THR B N 1
ATOM 4426 C CA . THR B 1 185 ? -17.281 -23.359 -24.156 1 57.75 185 THR B CA 1
ATOM 4427 C C . THR B 1 185 ? -18.5 -22.516 -24.5 1 57.75 185 THR B C 1
ATOM 4429 O O . THR B 1 185 ? -19.109 -22.688 -25.547 1 57.75 185 THR B O 1
ATOM 4432 N N . ASN B 1 186 ? -19.109 -21.734 -23.484 1 50.94 186 ASN B N 1
ATOM 4433 C CA . ASN B 1 186 ? -20.391 -21.062 -23.688 1 50.94 186 ASN B CA 1
ATOM 4434 C C . ASN B 1 186 ? -20.203 -19.625 -24.125 1 50.94 186 ASN B C 1
ATOM 4436 O O . ASN B 1 186 ? -20.359 -18.688 -23.328 1 50.94 186 ASN B O 1
ATOM 4440 N N . HIS B 1 187 ? -19.406 -19.281 -24.891 1 45.88 187 HIS B N 1
ATOM 4441 C CA . HIS B 1 187 ? -19.406 -17.906 -25.406 1 45.88 187 HIS B CA 1
ATOM 4442 C C . HIS B 1 187 ? -20.812 -17.422 -25.688 1 45.88 187 HIS B C 1
ATOM 4444 O O . HIS B 1 187 ? -21.094 -16.219 -25.562 1 45.88 187 HIS B O 1
ATOM 4450 N N . ASN B 1 188 ? -21.688 -18.156 -26.359 1 40.19 188 ASN B N 1
ATOM 4451 C CA . ASN B 1 188 ? -23.016 -17.734 -26.781 1 40.19 188 ASN B CA 1
ATOM 4452 C C . ASN B 1 188 ? -23.953 -17.562 -25.594 1 40.19 188 ASN B C 1
ATOM 4454 O O . ASN B 1 188 ? -25.016 -16.938 -25.734 1 40.19 188 ASN B O 1
ATOM 4458 N N . SER B 1 189 ? -23.984 -18.234 -24.516 1 40.62 189 SER B N 1
ATOM 4459 C CA . SER B 1 189 ? -25.031 -18.375 -23.5 1 40.62 189 SER B CA 1
ATOM 4460 C C . SER B 1 189 ? -24.859 -17.359 -22.391 1 40.62 189 SER B C 1
ATOM 4462 O O . SER B 1 189 ? -25.656 -17.312 -21.453 1 40.62 189 SER B O 1
ATOM 4464 N N . ILE B 1 190 ? -23.891 -16.703 -22.266 1 38.88 190 ILE B N 1
ATOM 4465 C CA . ILE B 1 190 ? -23.672 -15.844 -21.109 1 38.88 190 ILE B CA 1
ATOM 4466 C C . ILE B 1 190 ? -24.703 -14.711 -21.125 1 38.88 190 ILE B C 1
ATOM 4468 O O . ILE B 1 190 ? -25.109 -14.219 -20.078 1 38.88 190 ILE B O 1
ATOM 4472 N N . LYS B 1 191 ? -25.031 -14.227 -22.297 1 40.59 191 LYS B N 1
ATOM 4473 C CA . LYS B 1 191 ? -26.094 -13.227 -22.359 1 40.59 191 LYS B CA 1
ATOM 4474 C C . LYS B 1 191 ? -27.422 -13.805 -21.844 1 40.59 191 LYS B C 1
ATOM 4476 O O . LYS B 1 191 ? -28.344 -13.055 -21.516 1 40.59 191 LYS B O 1
ATOM 4481 N N . SER B 1 192 ? -27.672 -15.016 -22.109 1 36.62 192 SER B N 1
ATOM 4482 C CA . SER B 1 192 ? -28.969 -15.617 -21.812 1 36.62 192 SER B CA 1
ATOM 4483 C C . SER B 1 192 ? -29.172 -15.789 -20.312 1 36.62 192 SER B C 1
ATOM 4485 O O . SER B 1 192 ? -30.297 -15.648 -19.797 1 36.62 192 SER B O 1
ATOM 4487 N N . ASN B 1 193 ? -28.141 -16.203 -19.562 1 38.09 193 ASN B N 1
ATOM 4488 C CA . ASN B 1 193 ? -28.391 -16.484 -18.156 1 38.09 193 ASN B CA 1
ATOM 4489 C C . ASN B 1 193 ? -28.438 -15.195 -17.328 1 38.09 193 ASN B C 1
ATOM 4491 O O . ASN B 1 193 ? -28.797 -15.219 -16.156 1 38.09 193 ASN B O 1
ATOM 4495 N N . LEU B 1 194 ? -27.922 -14.094 -17.812 1 39.31 194 LEU B N 1
ATOM 4496 C CA . LEU B 1 194 ? -28.141 -12.797 -17.188 1 39.31 194 LEU B CA 1
ATOM 4497 C C . LEU B 1 194 ? -29.609 -12.398 -17.266 1 39.31 194 LEU B C 1
ATOM 4499 O O . LEU B 1 194 ? -30.109 -11.68 -16.406 1 39.31 194 LEU B O 1
ATOM 4503 N N . SER B 1 195 ? -30.297 -12.688 -18.438 1 37.03 195 SER B N 1
ATOM 4504 C CA . SER B 1 195 ? -31.719 -12.359 -18.562 1 37.03 195 SER B CA 1
ATOM 4505 C C . SER B 1 195 ? -32.562 -13.078 -17.5 1 37.03 195 SER B C 1
ATOM 4507 O O . SER B 1 195 ? -33.688 -12.664 -17.203 1 37.03 195 SER B O 1
ATOM 4509 N N . LYS B 1 196 ? -32.094 -14.312 -17.188 1 38.88 196 LYS B N 1
ATOM 4510 C CA . LYS B 1 196 ? -32.938 -15.008 -16.219 1 38.88 196 LYS B CA 1
ATOM 4511 C C . LYS B 1 196 ? -32.812 -14.375 -14.836 1 38.88 196 LYS B C 1
ATOM 4513 O O . LYS B 1 196 ? -33.469 -14.812 -13.883 1 38.88 196 LYS B O 1
ATOM 4518 N N . VAL B 1 197 ? -31.766 -13.578 -14.602 1 38.78 197 VAL B N 1
ATOM 4519 C CA . VAL B 1 197 ? -31.734 -12.867 -13.328 1 38.78 197 VAL B CA 1
ATOM 4520 C C . VAL B 1 197 ? -32.906 -11.875 -13.258 1 38.78 197 VAL B C 1
ATOM 4522 O O . VAL B 1 197 ? -33.125 -11.258 -12.219 1 38.78 197 VAL B O 1
ATOM 4525 N N . GLU B 1 198 ? -33.438 -11.469 -14.289 1 35.62 198 GLU B N 1
ATOM 4526 C CA . GLU B 1 198 ? -34.562 -10.516 -14.195 1 35.62 198 GLU B CA 1
ATOM 4527 C C . GLU B 1 198 ? -35.75 -11.148 -13.516 1 35.62 198 GLU B C 1
ATOM 4529 O O . GLU B 1 198 ? -36.719 -10.453 -13.148 1 35.62 198 GLU B O 1
ATOM 4534 N N . ASN B 1 199 ? -36.156 -12.352 -13.891 1 31.81 199 ASN B N 1
ATOM 4535 C CA . ASN B 1 199 ? -37.469 -12.812 -13.445 1 31.81 199 ASN B CA 1
ATOM 4536 C C . ASN B 1 199 ? -37.469 -13.148 -11.961 1 31.81 199 ASN B C 1
ATOM 4538 O O . ASN B 1 199 ? -36.75 -14.055 -11.523 1 31.81 199 ASN B O 1
ATOM 4542 N N . GLY B 1 200 ? -37.875 -12.352 -10.984 1 37.03 200 GLY B N 1
ATOM 4543 C CA . GLY B 1 200 ? -38.406 -12.125 -9.641 1 37.03 200 GLY B CA 1
ATOM 4544 C C . GLY B 1 200 ? -37.719 -12.992 -8.594 1 37.03 200 GLY B C 1
ATOM 4545 O O . GLY B 1 200 ? -38.188 -13.062 -7.449 1 37.03 200 GLY B O 1
ATOM 4546 N N . GLN B 1 201 ? -37.438 -14.289 -8.938 1 37.59 201 GLN B N 1
ATOM 4547 C CA . GLN B 1 201 ? -37.031 -15.109 -7.801 1 37.59 201 GLN B CA 1
ATOM 4548 C C . GLN B 1 201 ? -35.906 -14.453 -7.023 1 37.59 201 GLN B C 1
ATOM 4550 O O . GLN B 1 201 ? -34.906 -14.016 -7.613 1 37.59 201 GLN B O 1
ATOM 4555 N N . SER B 1 202 ? -36.094 -13.797 -5.938 1 42.06 202 SER B N 1
ATOM 4556 C CA . SER B 1 202 ? -35.281 -13.266 -4.836 1 42.06 202 SER B CA 1
ATOM 4557 C C . SER B 1 202 ? -33.938 -13.961 -4.742 1 42.06 202 SER B C 1
ATOM 4559 O O . SER B 1 202 ? -33.844 -15.148 -4.422 1 42.06 202 SER B O 1
ATOM 4561 N N . SER B 1 203 ? -33 -14.047 -5.562 1 47.88 203 SER B N 1
ATOM 4562 C CA . SER B 1 203 ? -31.672 -14.523 -5.91 1 47.88 203 SER B CA 1
ATOM 4563 C C . SER B 1 203 ? -30.766 -14.578 -4.688 1 47.88 203 SER B C 1
ATOM 4565 O O . SER B 1 203 ? -29.734 -13.898 -4.645 1 47.88 203 SER B O 1
ATOM 4567 N N . ASN B 1 204 ? -31.281 -14.633 -3.592 1 59.22 204 ASN B N 1
ATOM 4568 C CA . ASN B 1 204 ? -30.688 -14.75 -2.26 1 59.22 204 ASN B CA 1
ATOM 4569 C C . ASN B 1 204 ? -29.844 -16.016 -2.127 1 59.22 204 ASN B C 1
ATOM 4571 O O . ASN B 1 204 ? -29.391 -16.344 -1.032 1 59.22 204 ASN B O 1
ATOM 4575 N N . SER B 1 205 ? -29.719 -16.812 -3.141 1 83.75 205 SER B N 1
ATOM 4576 C CA . SER B 1 205 ? -29 -18.047 -2.926 1 83.75 205 SER B CA 1
ATOM 4577 C C . SER B 1 205 ? -27.484 -17.828 -3.018 1 83.75 205 SER B C 1
ATOM 4579 O O . SER B 1 205 ? -27.016 -17.141 -3.918 1 83.75 205 SER B O 1
ATOM 4581 N N . LYS B 1 206 ? -26.781 -18.375 -2.066 1 93.5 206 LYS B N 1
ATOM 4582 C CA . LYS B 1 206 ? -25.328 -18.297 -1.999 1 93.5 206 LYS B CA 1
ATOM 4583 C C . LYS B 1 206 ? -24.672 -19.172 -3.064 1 93.5 206 LYS B C 1
ATOM 4585 O O . LYS B 1 206 ? -25.141 -20.281 -3.33 1 93.5 206 LYS B O 1
ATOM 4590 N N . LYS B 1 207 ? -23.828 -18.688 -3.791 1 96.25 207 LYS B N 1
ATOM 4591 C CA . LYS B 1 207 ? -22.953 -19.438 -4.691 1 96.25 207 LYS B CA 1
ATOM 4592 C C . LYS B 1 207 ? -21.484 -19.344 -4.25 1 96.25 207 LYS B C 1
ATOM 4594 O O . LYS B 1 207 ? -20.891 -18.266 -4.312 1 96.25 207 LYS B O 1
ATOM 4599 N N . ILE B 1 208 ? -20.938 -20.5 -3.844 1 97.69 208 ILE B N 1
ATOM 4600 C CA . ILE B 1 208 ? -19.609 -20.547 -3.246 1 97.69 208 ILE B CA 1
ATOM 4601 C C . ILE B 1 208 ? -18.594 -21.016 -4.285 1 97.69 208 ILE B C 1
ATOM 4603 O O . ILE B 1 208 ? -18.766 -22.078 -4.891 1 97.69 208 ILE B O 1
ATOM 4607 N N . VAL B 1 209 ? -17.656 -20.234 -4.543 1 97.31 209 VAL B N 1
ATOM 4608 C CA . VAL B 1 209 ? -16.578 -20.594 -5.465 1 97.31 209 VAL B CA 1
ATOM 4609 C C . VAL B 1 209 ? -15.336 -21 -4.684 1 97.31 209 VAL B C 1
ATOM 4611 O O . VAL B 1 209 ? -14.867 -20.266 -3.814 1 97.31 209 VAL B O 1
ATOM 4614 N N . ILE B 1 210 ? -14.758 -22.156 -4.992 1 97.5 210 ILE B N 1
ATOM 4615 C CA . ILE B 1 210 ? -13.555 -22.656 -4.34 1 97.5 210 ILE B CA 1
ATOM 4616 C C . ILE B 1 210 ? -12.32 -22.25 -5.148 1 97.5 210 ILE B C 1
ATOM 4618 O O . ILE B 1 210 ? -12.25 -22.516 -6.352 1 97.5 210 ILE B O 1
ATOM 4622 N N . VAL B 1 211 ? -11.461 -21.562 -4.535 1 96.69 211 VAL B N 1
ATOM 4623 C CA . VAL B 1 211 ? -10.164 -21.203 -5.109 1 96.69 211 VAL B CA 1
ATOM 4624 C C . VAL B 1 211 ? -9.062 -21.969 -4.387 1 96.69 211 VAL B C 1
ATOM 4626 O O . VAL B 1 211 ? -8.922 -21.875 -3.166 1 96.69 211 VAL B O 1
ATOM 4629 N N . ASN B 1 212 ? -8.266 -22.672 -5.133 1 93.81 212 ASN B N 1
ATOM 4630 C CA . ASN B 1 212 ? -7.199 -23.469 -4.531 1 93.81 212 ASN B CA 1
ATOM 4631 C C . ASN B 1 212 ? -6.117 -22.562 -3.928 1 93.81 212 ASN B C 1
ATOM 4633 O O . ASN B 1 212 ? -6.047 -21.375 -4.234 1 93.81 212 ASN B O 1
ATOM 4637 N N . GLU B 1 213 ? -5.297 -23.203 -3.088 1 93.38 213 GLU B N 1
ATOM 4638 C CA . GLU B 1 213 ? -4.203 -22.5 -2.432 1 93.38 213 GLU B CA 1
ATOM 4639 C C . GLU B 1 213 ? -3.307 -21.797 -3.449 1 93.38 213 GLU B C 1
ATOM 4641 O O . GLU B 1 213 ? -2.904 -22.406 -4.445 1 93.38 213 GLU B O 1
ATOM 4646 N N . GLY B 1 214 ? -3.09 -20.5 -3.219 1 91.38 214 GLY B N 1
ATOM 4647 C CA . GLY B 1 214 ? -2.148 -19.75 -4.027 1 91.38 214 GLY B CA 1
ATOM 4648 C C . GLY B 1 214 ? -2.689 -19.391 -5.398 1 91.38 214 GLY B C 1
ATOM 4649 O O . GLY B 1 214 ? -1.999 -18.766 -6.199 1 91.38 214 GLY B O 1
ATOM 4650 N N . ALA B 1 215 ? -3.896 -19.781 -5.715 1 88.81 215 ALA B N 1
ATOM 4651 C CA . ALA B 1 215 ? -4.402 -19.625 -7.074 1 88.81 215 ALA B CA 1
ATOM 4652 C C . ALA B 1 215 ? -3.396 -20.141 -8.094 1 88.81 215 ALA B C 1
ATOM 4654 O O . ALA B 1 215 ? -3.09 -19.469 -9.078 1 88.81 215 ALA B O 1
ATOM 4655 N N . GLY B 1 216 ? -2.861 -21.25 -7.828 1 88.06 216 GLY B N 1
ATOM 4656 C CA . GLY B 1 216 ? -1.806 -21.812 -8.648 1 88.06 216 GLY B CA 1
ATOM 4657 C C . GLY B 1 216 ? -2.33 -22.641 -9.805 1 88.06 216 GLY B C 1
ATOM 4658 O O . GLY B 1 216 ? -1.744 -23.672 -10.164 1 88.06 216 GLY B O 1
ATOM 4659 N N . ASP B 1 217 ? -3.484 -22.25 -10.359 1 90.94 217 ASP B N 1
ATOM 4660 C CA . ASP B 1 217 ? -4.117 -22.938 -11.484 1 90.94 217 ASP B CA 1
ATOM 4661 C C . ASP B 1 217 ? -4.055 -22.094 -12.75 1 90.94 217 ASP B C 1
ATOM 4663 O O . ASP B 1 217 ? -3.557 -20.969 -12.734 1 90.94 217 ASP B O 1
ATOM 4667 N N . ALA B 1 218 ? -4.547 -22.656 -13.781 1 91 218 ALA B N 1
ATOM 4668 C CA . ALA B 1 218 ? -4.43 -22.047 -15.102 1 91 218 ALA B CA 1
ATOM 4669 C C . ALA B 1 218 ? -5.148 -20.703 -15.148 1 91 218 ALA B C 1
ATOM 4671 O O . ALA B 1 218 ? -4.812 -19.828 -15.961 1 91 218 ALA B O 1
ATOM 4672 N N . VAL B 1 219 ? -6.086 -20.5 -14.289 1 91.25 219 VAL B N 1
ATOM 4673 C CA . VAL B 1 219 ? -6.871 -19.266 -14.281 1 91.25 219 VAL B CA 1
ATOM 4674 C C . VAL B 1 219 ? -5.973 -18.078 -13.922 1 91.25 219 VAL B C 1
ATOM 4676 O O . VAL B 1 219 ? -6.309 -16.938 -14.219 1 91.25 219 VAL B O 1
ATOM 4679 N N . ALA B 1 220 ? -4.805 -18.375 -13.336 1 94.69 220 ALA B N 1
ATOM 4680 C CA . ALA B 1 220 ? -3.871 -17.344 -12.906 1 94.69 220 ALA B CA 1
ATOM 4681 C C . ALA B 1 220 ? -3.014 -16.859 -14.07 1 94.69 220 ALA B C 1
ATOM 4683 O O . ALA B 1 220 ? -2.402 -15.789 -14 1 94.69 220 ALA B O 1
ATOM 4684 N N . LEU B 1 221 ? -2.9 -17.625 -15.133 1 95.62 221 LEU B N 1
ATOM 4685 C CA . LEU B 1 221 ? -1.873 -17.438 -16.156 1 95.62 221 LEU B CA 1
ATOM 4686 C C . LEU B 1 221 ? -2.193 -16.25 -17.047 1 95.62 221 LEU B C 1
ATOM 4688 O O . LEU B 1 221 ? -1.299 -15.477 -17.406 1 95.62 221 LEU B O 1
ATOM 4692 N N . PRO B 1 222 ? -3.479 -15.984 -17.375 1 95.12 222 PRO B N 1
ATOM 4693 C CA . PRO B 1 222 ? -3.785 -14.883 -18.281 1 95.12 222 PRO B CA 1
ATOM 4694 C C . PRO B 1 222 ? -3.273 -13.539 -17.766 1 95.12 222 PRO B C 1
ATOM 4696 O O . PRO B 1 222 ? -2.803 -12.711 -18.547 1 95.12 222 PRO B O 1
ATOM 4699 N N . GLY B 1 223 ? -3.363 -13.289 -16.453 1 97.38 223 GLY B N 1
ATOM 4700 C CA . GLY B 1 223 ? -2.871 -12.039 -15.898 1 97.38 223 GLY B CA 1
ATOM 4701 C C . GLY B 1 223 ? -1.383 -11.836 -16.109 1 97.38 223 GLY B C 1
ATOM 4702 O O . GLY B 1 223 ? -0.933 -10.711 -16.344 1 97.38 223 GLY B O 1
ATOM 4703 N N . LEU B 1 224 ? -0.646 -12.898 -16.062 1 98.12 224 LEU B N 1
ATOM 4704 C CA . LEU B 1 224 ? 0.794 -12.836 -16.281 1 98.12 224 LEU B CA 1
ATOM 4705 C C . LEU B 1 224 ? 1.108 -12.641 -17.766 1 98.12 224 LEU B C 1
ATOM 4707 O O . LEU B 1 224 ? 2.031 -11.906 -18.109 1 98.12 224 LEU B O 1
ATOM 4711 N N . ILE B 1 225 ? 0.361 -13.297 -18.578 1 97.19 225 ILE B N 1
ATOM 4712 C CA . ILE B 1 225 ? 0.517 -13.133 -20.016 1 97.19 225 ILE B CA 1
ATOM 4713 C C . ILE B 1 225 ? 0.216 -11.688 -20.406 1 97.19 225 ILE B C 1
ATOM 4715 O O . ILE B 1 225 ? 0.938 -11.094 -21.203 1 97.19 225 ILE B O 1
ATOM 4719 N N . ARG B 1 226 ? -0.837 -11.141 -19.797 1 97.88 226 ARG B N 1
ATOM 4720 C CA . ARG B 1 226 ? -1.208 -9.75 -20 1 97.88 226 ARG B CA 1
ATOM 4721 C C . ARG B 1 226 ? -0.069 -8.812 -19.609 1 97.88 226 ARG B C 1
ATOM 4723 O O . ARG B 1 226 ? 0.179 -7.809 -20.281 1 97.88 226 ARG B O 1
ATOM 4730 N N . LEU B 1 227 ? 0.619 -9.102 -18.562 1 98.5 227 LEU B N 1
ATOM 4731 C CA . LEU B 1 227 ? 1.764 -8.312 -18.109 1 98.5 227 LEU B CA 1
ATOM 4732 C C . LEU B 1 227 ? 2.877 -8.336 -19.156 1 98.5 227 LEU B C 1
ATOM 4734 O O . LEU B 1 227 ? 3.463 -7.301 -19.469 1 98.5 227 LEU B O 1
ATOM 4738 N N . VAL B 1 228 ? 3.172 -9.508 -19.688 1 98.31 228 VAL B N 1
ATOM 4739 C CA . VAL B 1 228 ? 4.223 -9.641 -20.688 1 98.31 228 VAL B CA 1
ATOM 4740 C C . VAL B 1 228 ? 3.871 -8.812 -21.922 1 98.31 228 VAL B C 1
ATOM 4742 O O . VAL B 1 228 ? 4.734 -8.141 -22.484 1 98.31 228 VAL B O 1
ATOM 4745 N N . GLN B 1 229 ? 2.629 -8.875 -22.297 1 97.81 229 GLN B N 1
ATOM 4746 C CA . GLN B 1 229 ? 2.18 -8.062 -23.422 1 97.81 229 GLN B CA 1
ATOM 4747 C C . GLN B 1 229 ? 2.414 -6.578 -23.156 1 97.81 229 GLN B C 1
ATOM 4749 O O . GLN B 1 229 ? 2.877 -5.848 -24.031 1 97.81 229 GLN B O 1
ATOM 4754 N N . TYR B 1 230 ? 2.094 -6.156 -22 1 98 230 TYR B N 1
ATOM 4755 C CA . TYR B 1 230 ? 2.307 -4.758 -21.641 1 98 230 TYR B CA 1
ATOM 4756 C C . TYR B 1 230 ? 3.789 -4.402 -21.688 1 98 230 TYR B C 1
ATOM 4758 O O . TYR B 1 230 ? 4.172 -3.402 -22.297 1 98 230 TYR B O 1
ATOM 4766 N N . LEU B 1 231 ? 4.621 -5.215 -21.047 1 98 231 LEU B N 1
ATOM 4767 C CA . LEU B 1 231 ? 6.043 -4.934 -20.906 1 98 231 LEU B CA 1
ATOM 4768 C C . LEU B 1 231 ? 6.734 -4.941 -22.266 1 98 231 LEU B C 1
ATOM 4770 O O . LEU B 1 231 ? 7.762 -4.281 -22.453 1 98 231 LEU B O 1
ATOM 4774 N N . SER B 1 232 ? 6.18 -5.625 -23.234 1 97.31 232 SER B N 1
ATOM 4775 C CA . SER B 1 232 ? 6.828 -5.781 -24.531 1 97.31 232 SER B CA 1
ATOM 4776 C C . SER B 1 232 ? 6.523 -4.605 -25.453 1 97.31 232 SER B C 1
ATOM 4778 O O . SER B 1 232 ? 6.992 -4.562 -26.594 1 97.31 232 SER B O 1
ATOM 4780 N N . GLN B 1 233 ? 5.746 -3.686 -24.984 1 97.06 233 GLN B N 1
ATOM 4781 C CA . GLN B 1 233 ? 5.473 -2.502 -25.797 1 97.06 233 GLN B CA 1
ATOM 4782 C C . GLN B 1 233 ? 6.758 -1.735 -26.094 1 97.06 233 GLN B C 1
ATOM 4784 O O . GLN B 1 233 ? 7.68 -1.71 -25.281 1 97.06 233 GLN B O 1
ATOM 4789 N N . ASP B 1 234 ? 6.746 -0.986 -27.172 1 95.12 234 ASP B N 1
ATOM 4790 C CA . ASP B 1 234 ? 7.945 -0.327 -27.688 1 95.12 234 ASP B CA 1
ATOM 4791 C C . ASP B 1 234 ? 8.438 0.737 -26.703 1 95.12 234 ASP B C 1
ATOM 4793 O O . ASP B 1 234 ? 9.648 0.936 -26.562 1 95.12 234 ASP B O 1
ATOM 4797 N N . HIS B 1 235 ? 7.516 1.365 -26.062 1 94.5 235 HIS B N 1
ATOM 4798 C CA . HIS B 1 235 ? 7.902 2.48 -25.203 1 94.5 235 HIS B CA 1
ATOM 4799 C C . HIS B 1 235 ? 8.289 1.999 -23.812 1 94.5 235 HIS B C 1
ATOM 4801 O O . HIS B 1 235 ? 8.656 2.803 -22.953 1 94.5 235 HIS B O 1
ATOM 4807 N N . ILE B 1 236 ? 8.156 0.703 -23.562 1 96.12 236 ILE B N 1
ATOM 4808 C CA . ILE B 1 236 ? 8.531 0.134 -22.266 1 96.12 236 ILE B CA 1
ATOM 4809 C C . ILE B 1 236 ? 9.828 -0.662 -22.406 1 96.12 236 ILE B C 1
ATOM 4811 O O . ILE B 1 236 ? 10.922 -0.089 -22.391 1 96.12 236 ILE B O 1
ATOM 4815 N N . LEU B 1 237 ? 9.805 -2.043 -22.625 1 95.62 237 LEU B N 1
ATOM 4816 C CA . LEU B 1 237 ? 11.031 -2.822 -22.766 1 95.62 237 LEU B CA 1
ATOM 4817 C C . LEU B 1 237 ? 11.281 -3.189 -24.219 1 95.62 237 LEU B C 1
ATOM 4819 O O . LEU B 1 237 ? 12.398 -3.543 -24.594 1 95.62 237 LEU B O 1
ATOM 4823 N N . GLY B 1 238 ? 10.266 -3.207 -25.094 1 94 238 GLY B N 1
ATOM 4824 C CA . GLY B 1 238 ? 10.398 -3.516 -26.5 1 94 238 GLY B CA 1
ATOM 4825 C C . GLY B 1 238 ? 10.383 -5.004 -26.797 1 94 238 GLY B C 1
ATOM 4826 O O . GLY B 1 238 ? 10.352 -5.82 -25.875 1 94 238 GLY B O 1
ATOM 4827 N N . LYS B 1 239 ? 10.406 -5.375 -28.094 1 94.12 239 LYS B N 1
ATOM 4828 C CA . LYS B 1 239 ? 10.219 -6.758 -28.516 1 94.12 239 LYS B CA 1
ATOM 4829 C C . LYS B 1 239 ? 11.508 -7.336 -29.109 1 94.12 239 LYS B C 1
ATOM 4831 O O . LYS B 1 239 ? 11.609 -8.547 -29.328 1 94.12 239 LYS B O 1
ATOM 4836 N N . GLU B 1 240 ? 12.461 -6.531 -29.328 1 90.69 240 GLU B N 1
ATOM 4837 C CA . GLU B 1 240 ? 13.562 -6.961 -30.188 1 90.69 240 GLU B CA 1
ATOM 4838 C C . GLU B 1 240 ? 14.773 -7.367 -29.359 1 90.69 240 GLU B C 1
ATOM 4840 O O . GLU B 1 240 ? 15.578 -8.195 -29.797 1 90.69 240 GLU B O 1
ATOM 4845 N N . GLN B 1 241 ? 14.93 -6.809 -28.25 1 88.38 241 GLN B N 1
ATOM 4846 C CA . GLN B 1 241 ? 16.141 -7.055 -27.484 1 88.38 241 GLN B CA 1
ATOM 4847 C C . GLN B 1 241 ? 15.984 -8.266 -26.578 1 88.38 241 GLN B C 1
ATOM 4849 O O . GLN B 1 241 ? 14.906 -8.492 -26.016 1 88.38 241 GLN B O 1
ATOM 4854 N N . PRO B 1 242 ? 17.109 -9.016 -26.469 1 92.38 242 PRO B N 1
ATOM 4855 C CA . PRO B 1 242 ? 17.062 -10.125 -25.516 1 92.38 242 PRO B CA 1
ATOM 4856 C C . PRO B 1 242 ? 17.016 -9.656 -24.062 1 92.38 242 PRO B C 1
ATOM 4858 O O . PRO B 1 242 ? 17.719 -8.719 -23.688 1 92.38 242 PRO B O 1
ATOM 4861 N N . LEU B 1 243 ? 16.156 -10.258 -23.312 1 95.31 243 LEU B N 1
ATOM 4862 C CA . LEU B 1 243 ? 16.047 -9.945 -21.891 1 95.31 243 LEU B CA 1
ATOM 4863 C C . LEU B 1 243 ? 16.062 -11.219 -21.047 1 95.31 243 LEU B C 1
ATOM 4865 O O . LEU B 1 243 ? 15.625 -12.273 -21.5 1 95.31 243 LEU B O 1
ATOM 4869 N N . LYS B 1 244 ? 16.625 -11.094 -19.922 1 96.31 244 LYS B N 1
ATOM 4870 C CA . LYS B 1 244 ? 16.531 -12.125 -18.891 1 96.31 244 LYS B CA 1
ATOM 4871 C C . LYS B 1 244 ? 15.578 -11.688 -17.766 1 96.31 244 LYS B C 1
ATOM 4873 O O . LYS B 1 244 ? 15.898 -10.789 -16.984 1 96.31 244 LYS B O 1
ATOM 4878 N N . ILE B 1 245 ? 14.484 -12.312 -17.703 1 98.44 245 ILE B N 1
ATOM 4879 C CA . ILE B 1 245 ? 13.5 -12.008 -16.672 1 98.44 245 ILE B CA 1
ATOM 4880 C C . ILE B 1 245 ? 13.766 -12.859 -15.43 1 98.44 245 ILE B C 1
ATOM 4882 O O . ILE B 1 245 ? 13.695 -14.086 -15.484 1 98.44 245 ILE B O 1
ATOM 4886 N N . ILE B 1 246 ? 14.031 -12.211 -14.328 1 98.62 246 ILE B N 1
ATOM 4887 C CA . ILE B 1 246 ? 14.344 -12.898 -13.086 1 98.62 246 ILE B CA 1
ATOM 4888 C C . ILE B 1 246 ? 13.148 -12.828 -12.141 1 98.62 246 ILE B C 1
ATOM 4890 O O . ILE B 1 246 ? 12.586 -11.75 -11.914 1 98.62 246 ILE B O 1
ATOM 4894 N N . VAL B 1 247 ? 12.758 -13.969 -11.578 1 98.75 247 VAL B N 1
ATOM 4895 C CA . VAL B 1 247 ? 11.609 -14 -10.672 1 98.75 247 VAL B CA 1
ATOM 4896 C C . VAL B 1 247 ? 11.82 -15.078 -9.609 1 98.75 247 VAL B C 1
ATOM 4898 O O . VAL B 1 247 ? 12.531 -16.062 -9.844 1 98.75 247 VAL B O 1
ATOM 4901 N N . ASP B 1 248 ? 11.32 -14.859 -8.422 1 98.06 248 ASP B N 1
ATOM 4902 C CA . ASP B 1 248 ? 11.305 -15.883 -7.379 1 98.06 248 ASP B CA 1
ATOM 4903 C C . ASP B 1 248 ? 10.109 -16.812 -7.547 1 98.06 248 ASP B C 1
ATOM 4905 O O . ASP B 1 248 ? 9.062 -16.406 -8.055 1 98.06 248 ASP B O 1
ATOM 4909 N N . ALA B 1 249 ? 10.297 -18.109 -7.113 1 97.44 249 ALA B N 1
ATOM 4910 C CA . ALA B 1 249 ? 9.234 -19.078 -7.379 1 97.44 249 ALA B CA 1
ATOM 4911 C C . ALA B 1 249 ? 8.844 -19.828 -6.109 1 97.44 249 ALA B C 1
ATOM 4913 O O . ALA B 1 249 ? 9.633 -20.609 -5.574 1 97.44 249 ALA B O 1
ATOM 4914 N N . GLY B 1 250 ? 7.645 -19.516 -5.645 1 94.62 250 GLY B N 1
ATOM 4915 C CA . GLY B 1 250 ? 7.027 -20.391 -4.668 1 94.62 250 GLY B CA 1
ATOM 4916 C C . GLY B 1 250 ? 6.398 -21.625 -5.289 1 94.62 250 GLY B C 1
ATOM 4917 O O . GLY B 1 250 ? 7.023 -22.688 -5.344 1 94.62 250 GLY B O 1
ATOM 4918 N N . THR B 1 251 ? 5.266 -21.438 -6 1 93.12 251 THR B N 1
ATOM 4919 C CA . THR B 1 251 ? 4.617 -22.531 -6.715 1 93.12 251 THR B CA 1
ATOM 4920 C C . THR B 1 251 ? 5.141 -22.625 -8.141 1 93.12 251 THR B C 1
ATOM 4922 O O . THR B 1 251 ? 4.969 -23.656 -8.805 1 93.12 251 THR B O 1
ATOM 4925 N N . GLY B 1 252 ? 5.695 -21.578 -8.602 1 96.62 252 GLY B N 1
ATOM 4926 C CA . GLY B 1 252 ? 6.199 -21.531 -9.969 1 96.62 252 GLY B CA 1
ATOM 4927 C C . GLY B 1 252 ? 5.191 -20.984 -10.961 1 96.62 252 GLY B C 1
ATOM 4928 O O . GLY B 1 252 ? 5.527 -20.734 -12.117 1 96.62 252 GLY B O 1
ATOM 4929 N N . THR B 1 253 ? 4.008 -20.672 -10.531 1 97.19 253 THR B N 1
ATOM 4930 C CA . THR B 1 253 ? 2.918 -20.266 -11.414 1 97.19 253 THR B CA 1
ATOM 4931 C C . THR B 1 253 ? 3.256 -18.969 -12.125 1 97.19 253 THR B C 1
ATOM 4933 O O . THR B 1 253 ? 3.031 -18.828 -13.328 1 97.19 253 THR B O 1
ATOM 4936 N N . THR B 1 254 ? 3.83 -18.016 -11.43 1 98.38 254 THR B N 1
ATOM 4937 C CA . THR B 1 254 ? 4.191 -16.734 -12.016 1 98.38 254 THR B CA 1
ATOM 4938 C C . THR B 1 254 ? 5.234 -16.922 -13.117 1 98.38 254 THR B C 1
ATOM 4940 O O . THR B 1 254 ? 5.09 -16.375 -14.211 1 98.38 254 THR B O 1
ATOM 4943 N N . ALA B 1 255 ? 6.223 -17.703 -12.836 1 98.44 255 ALA B N 1
ATOM 4944 C CA . ALA B 1 255 ? 7.285 -17.953 -13.805 1 98.44 255 ALA B CA 1
ATOM 4945 C C . ALA B 1 255 ? 6.73 -18.594 -15.07 1 98.44 255 ALA B C 1
ATOM 4947 O O . ALA B 1 255 ? 7.059 -18.172 -16.188 1 98.44 255 ALA B O 1
ATOM 4948 N N . VAL B 1 256 ? 5.902 -19.562 -14.898 1 97.62 256 VAL B N 1
ATOM 4949 C CA . VAL B 1 256 ? 5.328 -20.297 -16.031 1 97.62 256 VAL B CA 1
ATOM 4950 C C . VAL B 1 256 ? 4.453 -19.344 -16.859 1 97.62 256 VAL B C 1
ATOM 4952 O O . VAL B 1 256 ? 4.512 -19.359 -18.094 1 97.62 256 VAL B O 1
ATOM 4955 N N . GLY B 1 257 ? 3.65 -18.531 -16.172 1 97.5 257 GLY B N 1
ATOM 4956 C CA . GLY B 1 257 ? 2.822 -17.562 -16.875 1 97.5 257 GLY B CA 1
ATOM 4957 C C . GLY B 1 257 ? 3.627 -16.578 -17.703 1 97.5 257 GLY B C 1
ATOM 4958 O O . GLY B 1 257 ? 3.262 -16.297 -18.859 1 97.5 257 GLY B O 1
ATOM 4959 N N . LEU B 1 258 ? 4.676 -16.062 -17.156 1 98.5 258 LEU B N 1
ATOM 4960 C CA . LEU B 1 258 ? 5.562 -15.172 -17.891 1 98.5 258 LEU B CA 1
ATOM 4961 C C . LEU B 1 258 ? 6.137 -15.875 -19.125 1 98.5 258 LEU B C 1
ATOM 4963 O O . LEU B 1 258 ? 6.133 -15.32 -20.219 1 98.5 258 LEU B O 1
ATOM 4967 N N . ALA B 1 259 ? 6.59 -17.078 -18.953 1 97.81 259 ALA B N 1
ATOM 4968 C CA . ALA B 1 259 ? 7.223 -17.844 -20.016 1 97.81 259 ALA B CA 1
ATOM 4969 C C . ALA B 1 259 ? 6.242 -18.109 -21.156 1 97.81 259 ALA B C 1
ATOM 4971 O O . ALA B 1 259 ? 6.605 -18.031 -22.328 1 97.81 259 ALA B O 1
ATOM 4972 N N . ILE B 1 260 ? 5.051 -18.453 -20.812 1 96 260 ILE B N 1
ATOM 4973 C CA . ILE B 1 260 ? 4.031 -18.703 -21.828 1 96 260 ILE B CA 1
ATOM 4974 C C . ILE B 1 260 ? 3.766 -17.438 -22.625 1 96 260 ILE B C 1
ATOM 4976 O O . ILE B 1 260 ? 3.652 -17.469 -23.844 1 96 260 ILE B O 1
ATOM 4980 N N . GLY B 1 261 ? 3.615 -16.281 -21.891 1 96.31 261 GLY B N 1
ATOM 4981 C CA . GLY B 1 261 ? 3.441 -15.016 -22.578 1 96.31 261 GLY B CA 1
ATOM 4982 C C . GLY B 1 261 ? 4.562 -14.711 -23.547 1 96.31 261 GLY B C 1
ATOM 4983 O O . GLY B 1 261 ? 4.309 -14.266 -24.672 1 96.31 261 GLY B O 1
ATOM 4984 N N . ILE B 1 262 ? 5.766 -14.969 -23.125 1 97.19 262 ILE B N 1
ATOM 4985 C CA . ILE B 1 262 ? 6.949 -14.727 -23.953 1 97.19 262 ILE B CA 1
ATOM 4986 C C . ILE B 1 262 ? 6.91 -15.609 -25.188 1 97.19 262 ILE B C 1
ATOM 4988 O O . ILE B 1 262 ? 7.164 -15.141 -26.297 1 97.19 262 ILE B O 1
ATOM 4992 N N . LEU B 1 263 ? 6.586 -16.844 -25 1 94.88 263 LEU B N 1
ATOM 4993 C CA . LEU B 1 263 ? 6.473 -17.797 -26.109 1 94.88 263 LEU B CA 1
ATOM 4994 C C . LEU B 1 263 ? 5.402 -17.359 -27.094 1 94.88 263 LEU B C 1
ATOM 4996 O O . LEU B 1 263 ? 5.648 -17.312 -28.297 1 94.88 263 LEU B O 1
ATOM 5000 N N . CYS B 1 264 ? 4.227 -17.016 -26.594 1 92.31 264 CYS B N 1
ATOM 5001 C CA . CYS B 1 264 ? 3.09 -16.656 -27.422 1 92.31 264 CYS B CA 1
ATOM 5002 C C . CYS B 1 264 ? 3.387 -15.414 -28.25 1 92.31 264 CYS B C 1
ATOM 5004 O O . CYS B 1 264 ? 2.916 -15.273 -29.375 1 92.31 264 CYS B O 1
ATOM 5006 N N . LEU B 1 265 ? 4.199 -14.555 -27.688 1 94.69 265 LEU B N 1
ATOM 5007 C CA . LEU B 1 265 ? 4.465 -13.281 -28.359 1 94.69 265 LEU B CA 1
ATOM 5008 C C . LEU B 1 265 ? 5.742 -13.352 -29.188 1 94.69 265 LEU B C 1
ATOM 5010 O O . LEU B 1 265 ? 6.098 -12.398 -29.875 1 94.69 265 LEU B O 1
ATOM 5014 N N . GLY B 1 266 ? 6.418 -14.469 -29.094 1 95.06 266 GLY B N 1
ATOM 5015 C CA . GLY B 1 266 ? 7.633 -14.672 -29.859 1 95.06 266 GLY B CA 1
ATOM 5016 C C . GLY B 1 266 ? 8.766 -13.75 -29.438 1 95.06 266 GLY B C 1
ATOM 5017 O O . GLY B 1 266 ? 9.492 -13.219 -30.297 1 95.06 266 GLY B O 1
ATOM 5018 N N . LEU B 1 267 ? 8.906 -13.516 -28.156 1 96.62 267 LEU B N 1
ATOM 5019 C CA . LEU B 1 267 ? 9.906 -12.578 -27.656 1 96.62 267 LEU B CA 1
ATOM 5020 C C . LEU B 1 267 ? 11.234 -13.289 -27.406 1 96.62 267 LEU B C 1
ATOM 5022 O O . LEU B 1 267 ? 11.25 -14.445 -26.969 1 96.62 267 LEU B O 1
ATOM 5026 N N . PRO B 1 268 ? 12.336 -12.625 -27.703 1 96 268 PRO B N 1
ATOM 5027 C CA . PRO B 1 268 ? 13.633 -13.195 -27.359 1 96 268 PRO B CA 1
ATOM 5028 C C . PRO B 1 268 ? 13.984 -13.008 -25.891 1 96 268 PRO B C 1
ATOM 5030 O O . PRO B 1 268 ? 15.109 -12.625 -25.562 1 96 268 PRO B O 1
ATOM 5033 N N . TRP B 1 269 ? 13.094 -13.211 -25 1 96.88 269 TRP B N 1
ATOM 5034 C CA . TRP B 1 269 ? 13.266 -13.125 -23.562 1 96.88 269 TRP B CA 1
ATOM 5035 C C . TRP B 1 269 ? 13.383 -14.516 -22.938 1 96.88 269 TRP B C 1
ATOM 5037 O O . TRP B 1 269 ? 12.914 -15.5 -23.516 1 96.88 269 TRP B O 1
ATOM 5047 N N . GLU B 1 270 ? 14.039 -14.609 -21.844 1 96.88 270 GLU B N 1
ATOM 5048 C CA . GLU B 1 270 ? 14.141 -15.828 -21.062 1 96.88 270 GLU B CA 1
ATOM 5049 C C . GLU B 1 270 ? 13.703 -15.594 -19.625 1 96.88 270 GLU B C 1
ATOM 5051 O O . GLU B 1 270 ? 14.008 -14.555 -19.031 1 96.88 270 GLU B O 1
ATOM 5056 N N . VAL B 1 271 ? 12.961 -16.547 -19.109 1 98.44 271 VAL B N 1
ATOM 5057 C CA . VAL B 1 271 ? 12.57 -16.484 -17.703 1 98.44 271 VAL B CA 1
ATOM 5058 C C . VAL B 1 271 ? 13.492 -17.359 -16.859 1 98.44 271 VAL B C 1
ATOM 5060 O O . VAL B 1 271 ? 13.633 -18.562 -17.141 1 98.44 271 VAL B O 1
ATOM 5063 N N . THR B 1 272 ? 14.148 -16.812 -15.961 1 98.38 272 THR B N 1
ATOM 5064 C CA . THR B 1 272 ? 14.914 -17.516 -14.945 1 98.38 272 THR B CA 1
ATOM 5065 C C . THR B 1 272 ? 14.266 -17.375 -13.578 1 98.38 272 THR B C 1
ATOM 5067 O O . THR B 1 272 ? 14.102 -16.266 -13.07 1 98.38 272 THR B O 1
ATOM 5070 N N . ALA B 1 273 ? 13.883 -18.516 -12.977 1 98.69 273 ALA B N 1
ATOM 5071 C CA . ALA B 1 273 ? 13.141 -18.5 -11.719 1 98.69 273 ALA B CA 1
ATOM 5072 C C . ALA B 1 273 ? 13.953 -19.172 -10.602 1 98.69 273 ALA B C 1
ATOM 5074 O O . ALA B 1 273 ? 14.461 -20.281 -10.773 1 98.69 273 ALA B O 1
ATOM 5075 N N . VAL B 1 274 ? 14.078 -18.484 -9.508 1 98.38 274 VAL B N 1
ATOM 5076 C CA . VAL B 1 274 ? 14.773 -19.031 -8.344 1 98.38 274 VAL B CA 1
ATOM 5077 C C . VAL B 1 274 ? 13.828 -19.922 -7.559 1 98.38 274 VAL B C 1
ATOM 5079 O O . VAL B 1 274 ? 12.805 -19.469 -7.051 1 98.38 274 VAL B O 1
ATOM 5082 N N . MET B 1 275 ? 14.18 -21.219 -7.422 1 98.06 275 MET B N 1
ATOM 5083 C CA . MET B 1 275 ? 13.367 -22.203 -6.719 1 98.06 275 MET B CA 1
ATOM 5084 C C . MET B 1 275 ? 13.477 -22.031 -5.207 1 98.06 275 MET B C 1
ATOM 5086 O O . MET B 1 275 ? 14.586 -22.062 -4.656 1 98.06 275 MET B O 1
ATOM 5090 N N . LEU B 1 276 ? 12.266 -21.922 -4.543 1 97 276 LEU B N 1
ATOM 5091 C CA . LEU B 1 276 ? 12.336 -21.609 -3.123 1 97 276 LEU B CA 1
ATOM 5092 C C . LEU B 1 276 ? 11.672 -22.688 -2.289 1 97 276 LEU B C 1
ATOM 5094 O O . LEU B 1 276 ? 12.07 -22.938 -1.15 1 97 276 LEU B O 1
ATOM 5098 N N . ALA B 1 277 ? 10.656 -23.375 -2.812 1 93.81 277 ALA B N 1
ATOM 5099 C CA . ALA B 1 277 ? 9.742 -24.078 -1.92 1 93.81 277 ALA B CA 1
ATOM 5100 C C . ALA B 1 277 ? 9.633 -25.562 -2.309 1 93.81 277 ALA B C 1
ATOM 5102 O O . ALA B 1 277 ? 9.039 -26.359 -1.58 1 93.81 277 ALA B O 1
ATOM 5103 N N . ASP B 1 278 ? 10.117 -25.906 -3.477 1 93.69 278 ASP B N 1
ATOM 5104 C CA . ASP B 1 278 ? 9.984 -27.281 -3.979 1 93.69 278 ASP B CA 1
ATOM 5105 C C . ASP B 1 278 ? 11.258 -27.719 -4.699 1 93.69 278 ASP B C 1
ATOM 5107 O O . ASP B 1 278 ? 12.203 -26.938 -4.832 1 93.69 278 ASP B O 1
ATOM 5111 N N . THR B 1 279 ? 11.258 -28.953 -5.133 1 94.75 279 THR B N 1
ATOM 5112 C CA . THR B 1 279 ? 12.375 -29.5 -5.895 1 94.75 279 THR B CA 1
ATOM 5113 C C . THR B 1 279 ? 12.266 -29.125 -7.367 1 94.75 279 THR B C 1
ATOM 5115 O O . THR B 1 279 ? 11.195 -28.703 -7.828 1 94.75 279 THR B O 1
ATOM 5118 N N . SER B 1 280 ? 13.398 -29.281 -7.977 1 95.25 280 SER B N 1
ATOM 5119 C CA . SER B 1 280 ? 13.422 -29.031 -9.414 1 95.25 280 SER B CA 1
ATOM 5120 C C . SER B 1 280 ? 12.375 -29.875 -10.141 1 95.25 280 SER B C 1
ATOM 5122 O O . SER B 1 280 ? 11.68 -29.375 -11.023 1 95.25 280 SER B O 1
ATOM 5124 N N . GLU B 1 281 ? 12.273 -31.109 -9.766 1 96.12 281 GLU B N 1
ATOM 5125 C CA . GLU B 1 281 ? 11.289 -32 -10.367 1 96.12 281 GLU B CA 1
ATOM 5126 C C . GLU B 1 281 ? 9.867 -31.531 -10.086 1 96.12 281 GLU B C 1
ATOM 5128 O O . GLU B 1 281 ? 9 -31.609 -10.953 1 96.12 281 GLU B O 1
ATOM 5133 N N . GLY B 1 282 ? 9.656 -31.078 -8.891 1 95.94 282 GLY B N 1
ATOM 5134 C CA . GLY B 1 282 ? 8.344 -30.547 -8.539 1 95.94 282 GLY B CA 1
ATOM 5135 C C . GLY B 1 282 ? 7.941 -29.344 -9.383 1 95.94 282 GLY B C 1
ATOM 5136 O O . GLY B 1 282 ? 6.801 -29.266 -9.844 1 95.94 282 GLY B O 1
ATOM 5137 N N . TYR B 1 283 ? 8.867 -28.453 -9.641 1 96.5 283 TYR B N 1
ATOM 5138 C CA . TYR B 1 283 ? 8.594 -27.281 -10.453 1 96.5 283 TYR B CA 1
ATOM 5139 C C . TYR B 1 283 ? 8.344 -27.656 -11.906 1 96.5 283 TYR B C 1
ATOM 5141 O O . TYR B 1 283 ? 7.465 -27.109 -12.562 1 96.5 283 TYR B O 1
ATOM 5149 N N . LYS B 1 284 ? 9.102 -28.625 -12.391 1 95.81 284 LYS B N 1
ATOM 5150 C CA . LYS B 1 284 ? 8.914 -29.078 -13.766 1 95.81 284 LYS B CA 1
ATOM 5151 C C . LYS B 1 284 ? 7.539 -29.734 -13.945 1 95.81 284 LYS B C 1
ATOM 5153 O O . LYS B 1 284 ? 6.867 -29.5 -14.953 1 95.81 284 LYS B O 1
ATOM 5158 N N . LYS B 1 285 ? 7.164 -30.516 -12.969 1 95.06 285 LYS B N 1
ATOM 5159 C CA . LYS B 1 285 ? 5.844 -31.141 -13 1 95.06 285 LYS B CA 1
ATOM 5160 C C . LYS B 1 285 ? 4.738 -30.094 -12.969 1 95.06 285 LYS B C 1
ATOM 5162 O O . LYS B 1 285 ? 3.746 -30.203 -13.695 1 95.06 285 LYS B O 1
ATOM 5167 N N . GLN B 1 286 ? 4.91 -29.125 -12.102 1 94.31 286 GLN B N 1
ATOM 5168 C CA . GLN B 1 286 ? 3.943 -28.031 -12.016 1 94.31 286 GLN B CA 1
ATOM 5169 C C . GLN B 1 286 ? 3.859 -27.281 -13.336 1 94.31 286 GLN B C 1
ATOM 5171 O O . GLN B 1 286 ? 2.77 -26.891 -13.773 1 94.31 286 GLN B O 1
ATOM 5176 N N . GLU B 1 287 ? 4.973 -27 -13.906 1 96.12 287 GLU B N 1
ATOM 5177 C CA . GLU B 1 287 ? 5.031 -26.344 -15.211 1 96.12 287 GLU B CA 1
ATOM 5178 C C . GLU B 1 287 ? 4.242 -27.109 -16.266 1 96.12 287 GLU B C 1
ATOM 5180 O O . GLU B 1 287 ? 3.42 -26.531 -16.969 1 96.12 287 GLU B O 1
ATOM 5185 N N . GLU B 1 288 ? 4.445 -28.391 -16.328 1 94.81 288 GLU B N 1
ATOM 5186 C CA . GLU B 1 288 ? 3.734 -29.25 -17.266 1 94.81 288 GLU B CA 1
ATOM 5187 C C . GLU B 1 288 ? 2.23 -29.234 -17.016 1 94.81 288 GLU B C 1
ATOM 5189 O O . GLU B 1 288 ? 1.434 -29.156 -17.953 1 94.81 288 GLU B O 1
ATOM 5194 N N . HIS B 1 289 ? 1.925 -29.297 -15.781 1 93.19 289 HIS B N 1
ATOM 5195 C CA . HIS B 1 289 ? 0.521 -29.312 -15.383 1 93.19 289 HIS B CA 1
ATOM 5196 C C . HIS B 1 289 ? -0.18 -28.031 -15.805 1 93.19 289 HIS B C 1
ATOM 5198 O O . HIS B 1 289 ? -1.261 -28.062 -16.391 1 93.19 289 HIS B O 1
ATOM 5204 N N . LEU B 1 290 ? 0.424 -26.906 -15.492 1 93.88 290 LEU B N 1
ATOM 5205 C CA . LEU B 1 290 ? -0.161 -25.609 -15.805 1 93.88 290 LEU B CA 1
ATOM 5206 C C . LEU B 1 290 ? -0.32 -25.438 -17.312 1 93.88 290 LEU B C 1
ATOM 5208 O O . LEU B 1 290 ? -1.354 -24.938 -17.781 1 93.88 290 LEU B O 1
ATOM 5212 N N . ILE B 1 291 ? 0.659 -25.844 -18.062 1 93.56 291 ILE B N 1
ATOM 5213 C CA . ILE B 1 291 ? 0.619 -25.719 -19.516 1 93.56 291 ILE B CA 1
ATOM 5214 C C . ILE B 1 291 ? -0.493 -26.594 -20.078 1 93.56 291 ILE B C 1
ATOM 5216 O O . ILE B 1 291 ? -1.279 -26.156 -20.922 1 93.56 291 ILE B O 1
ATOM 5220 N N . SER B 1 292 ? -0.557 -27.797 -19.594 1 91.69 292 SER B N 1
ATOM 5221 C CA . SER B 1 292 ? -1.581 -28.734 -20.047 1 91.69 292 SER B CA 1
ATOM 5222 C C . SER B 1 292 ? -2.98 -28.203 -19.75 1 91.69 292 SER B C 1
ATOM 5224 O O . SER B 1 292 ? -3.861 -28.266 -20.625 1 91.69 292 SER B O 1
ATOM 5226 N N . GLU B 1 293 ? -3.145 -27.703 -18.562 1 89.5 293 GLU B N 1
ATOM 5227 C CA . GLU B 1 293 ? -4.445 -27.156 -18.188 1 89.5 293 GLU B CA 1
ATOM 5228 C C . GLU B 1 293 ? -4.812 -25.969 -19.047 1 89.5 293 GLU B C 1
ATOM 5230 O O . GLU B 1 293 ? -5.965 -25.812 -19.469 1 89.5 293 GLU B O 1
ATOM 5235 N N . LEU B 1 294 ? -3.838 -25.109 -19.219 1 89.38 294 LEU B N 1
ATOM 5236 C CA . LEU B 1 294 ? -4.082 -23.953 -20.062 1 89.38 294 LEU B CA 1
ATOM 5237 C C . LEU B 1 294 ? -4.477 -24.359 -21.469 1 89.38 294 LEU B C 1
ATOM 5239 O O . LEU B 1 294 ? -5.414 -23.812 -22.047 1 89.38 294 LEU B O 1
ATOM 5243 N N . CYS B 1 295 ? -3.754 -25.328 -21.984 1 88.44 295 CYS B N 1
ATOM 5244 C CA . CYS B 1 295 ? -4.023 -25.812 -23.344 1 88.44 295 CYS B CA 1
ATOM 5245 C C . CYS B 1 295 ? -5.418 -26.422 -23.438 1 88.44 295 CYS B C 1
ATOM 5247 O O . CYS B 1 295 ? -6.121 -26.219 -24.422 1 88.44 295 CYS B O 1
ATOM 5249 N N . HIS B 1 296 ? -5.789 -27.094 -22.484 1 85.12 296 HIS B N 1
ATOM 5250 C CA . HIS B 1 296 ? -7.113 -27.703 -22.469 1 85.12 296 HIS B CA 1
ATOM 5251 C C . HIS B 1 296 ? -8.211 -26.656 -22.391 1 85.12 296 HIS B C 1
ATOM 5253 O O . HIS B 1 296 ? -9.219 -26.75 -23.094 1 85.12 296 HIS B O 1
ATOM 5259 N N . CYS B 1 297 ? -7.98 -25.672 -21.594 1 82.38 297 CYS B N 1
ATOM 5260 C CA . CYS B 1 297 ? -8.992 -24.641 -21.344 1 82.38 297 CYS B CA 1
ATOM 5261 C C . CYS B 1 297 ? -9.125 -23.719 -22.547 1 82.38 297 CYS B C 1
ATOM 5263 O O . CYS B 1 297 ? -10.227 -23.281 -22.891 1 82.38 297 CYS B O 1
ATOM 5265 N N . PHE B 1 298 ? -7.969 -23.406 -23.172 1 80.62 298 PHE B N 1
ATOM 5266 C CA . PHE B 1 298 ? -7.996 -22.375 -24.203 1 80.62 298 PHE B CA 1
ATOM 5267 C C . PHE B 1 298 ? -7.766 -22.984 -25.594 1 80.62 298 PHE B C 1
ATOM 5269 O O . PHE B 1 298 ? -7.68 -22.25 -26.578 1 80.62 298 PHE B O 1
ATOM 5276 N N . ASP B 1 299 ? -7.699 -24.297 -25.703 1 78.31 299 ASP B N 1
ATOM 5277 C CA . ASP B 1 299 ? -7.477 -25.016 -26.953 1 78.31 299 ASP B CA 1
ATOM 5278 C C . ASP B 1 299 ? -6.242 -24.484 -27.672 1 78.31 299 ASP B C 1
ATOM 5280 O O . ASP B 1 299 ? -6.316 -24.078 -28.844 1 78.31 299 ASP B O 1
ATOM 5284 N N . LEU B 1 300 ? -5.195 -24.438 -26.891 1 79.81 300 LEU B N 1
ATOM 5285 C CA . LEU B 1 300 ? -3.926 -23.953 -27.422 1 79.81 300 LEU B CA 1
ATOM 5286 C C . LEU B 1 300 ? -2.963 -25.109 -27.656 1 79.81 300 LEU B C 1
ATOM 5288 O O . LEU B 1 300 ? -2.918 -26.062 -26.875 1 79.81 300 LEU B O 1
ATOM 5292 N N . PRO B 1 301 ? -2.314 -25.047 -28.781 1 79.5 301 PRO B N 1
ATOM 5293 C CA . PRO B 1 301 ? -1.374 -26.125 -29.094 1 79.5 301 PRO B CA 1
ATOM 5294 C C . PRO B 1 301 ? 0.025 -25.859 -28.531 1 79.5 301 PRO B C 1
ATOM 5296 O O . PRO B 1 301 ? 0.977 -25.703 -29.297 1 79.5 301 PRO B O 1
ATOM 5299 N N . ILE B 1 302 ? 0.168 -25.734 -27.312 1 76.25 302 ILE B N 1
ATOM 5300 C CA . ILE B 1 302 ? 1.507 -25.547 -26.766 1 76.25 302 ILE B CA 1
ATOM 5301 C C . ILE B 1 302 ? 2.146 -26.906 -26.484 1 76.25 302 ILE B C 1
ATOM 5303 O O . ILE B 1 302 ? 1.602 -27.703 -25.734 1 76.25 302 ILE B O 1
ATOM 5307 N N . THR B 1 303 ? 3.199 -27.172 -27.188 1 74.25 303 THR B N 1
ATOM 5308 C CA . THR B 1 303 ? 3.871 -28.453 -27.047 1 74.25 303 THR B CA 1
ATOM 5309 C C . THR B 1 303 ? 5.199 -28.297 -26.312 1 74.25 303 THR B C 1
ATOM 5311 O O . THR B 1 303 ? 5.871 -29.281 -26.016 1 74.25 303 THR B O 1
ATOM 5314 N N . HIS B 1 304 ? 5.586 -27.141 -26.062 1 70.19 304 HIS B N 1
ATOM 5315 C CA . HIS B 1 304 ? 6.891 -26.906 -25.453 1 70.19 304 HIS B CA 1
ATOM 5316 C C . HIS B 1 304 ? 6.844 -27.141 -23.953 1 70.19 304 HIS B C 1
ATOM 5318 O O . HIS B 1 304 ? 5.945 -26.656 -23.266 1 70.19 304 HIS B O 1
ATOM 5324 N N . ASN B 1 305 ? 7.832 -28.125 -23.688 1 74.19 305 ASN B N 1
ATOM 5325 C CA . ASN B 1 305 ? 8.039 -28.359 -22.266 1 74.19 305 ASN B CA 1
ATOM 5326 C C . ASN B 1 305 ? 9.375 -27.797 -21.797 1 74.19 305 ASN B C 1
ATOM 5328 O O . ASN B 1 305 ? 10.273 -27.562 -22.609 1 74.19 305 ASN B O 1
ATOM 5332 N N . ARG B 1 306 ? 9.484 -27.016 -20.703 1 87.06 306 ARG B N 1
ATOM 5333 C CA . ARG B 1 306 ? 10.672 -26.469 -20.062 1 87.06 306 ARG B CA 1
ATOM 5334 C C . ARG B 1 306 ? 10.898 -25.016 -20.469 1 87.06 306 ARG B C 1
ATOM 5336 O O . ARG B 1 306 ? 11.984 -24.656 -20.922 1 87.06 306 ARG B O 1
ATOM 5343 N N . LEU B 1 307 ? 9.891 -24.266 -20.359 1 95.19 307 LEU B N 1
ATOM 5344 C CA . LEU B 1 307 ? 9.898 -22.859 -20.766 1 95.19 307 LEU B CA 1
ATOM 5345 C C . LEU B 1 307 ? 10.664 -22.016 -19.75 1 95.19 307 LEU B C 1
ATOM 5347 O O . LEU B 1 307 ? 11.148 -20.938 -20.078 1 95.19 307 LEU B O 1
ATOM 5351 N N . VAL B 1 308 ? 10.812 -22.531 -18.578 1 98.06 308 VAL B N 1
ATOM 5352 C CA . VAL B 1 308 ? 11.398 -21.75 -17.484 1 98.06 308 VAL B CA 1
ATOM 5353 C C . VAL B 1 308 ? 12.773 -22.312 -17.125 1 98.06 308 VAL B C 1
ATOM 5355 O O . VAL B 1 308 ? 12.953 -23.531 -17.047 1 98.06 308 VAL B O 1
ATOM 5358 N N . ASN B 1 309 ? 13.766 -21.484 -17.062 1 97.94 309 ASN B N 1
ATOM 5359 C CA . ASN B 1 309 ? 15.055 -21.859 -16.484 1 97.94 309 ASN B CA 1
ATOM 5360 C C . ASN B 1 309 ? 15.008 -21.844 -14.953 1 97.94 309 ASN B C 1
ATOM 5362 O O . ASN B 1 309 ? 15.078 -20.781 -14.336 1 97.94 309 ASN B O 1
ATOM 5366 N N . TRP B 1 310 ? 14.883 -23.047 -14.367 1 97.88 310 TRP B N 1
ATOM 5367 C CA . TRP B 1 310 ? 14.805 -23.188 -12.914 1 97.88 310 TRP B CA 1
ATOM 5368 C C . TRP B 1 310 ? 16.203 -23.219 -12.297 1 97.88 310 TRP B C 1
ATOM 5370 O O . TRP B 1 310 ? 17.031 -24.047 -12.672 1 97.88 310 TRP B O 1
ATOM 5380 N N . VAL B 1 311 ? 16.469 -22.297 -11.305 1 97.75 311 VAL B N 1
ATOM 5381 C CA . VAL B 1 311 ? 17.812 -22.25 -10.711 1 97.75 311 VAL B CA 1
ATOM 5382 C C . VAL B 1 311 ? 17.688 -22.297 -9.188 1 97.75 311 VAL B C 1
ATOM 5384 O O . VAL B 1 311 ? 16.656 -21.906 -8.625 1 97.75 311 VAL B O 1
ATOM 5387 N N . ASP B 1 312 ? 18.734 -22.75 -8.547 1 96.06 312 ASP B N 1
ATOM 5388 C CA . ASP B 1 312 ? 18.766 -22.812 -7.086 1 96.06 312 ASP B CA 1
ATOM 5389 C C . ASP B 1 312 ? 19.062 -21.438 -6.48 1 96.06 312 ASP B C 1
ATOM 5391 O O . ASP B 1 312 ? 19.703 -20.594 -7.109 1 96.06 312 ASP B O 1
ATOM 5395 N N . ARG B 1 313 ? 18.531 -21.297 -5.312 1 92.25 313 ARG B N 1
ATOM 5396 C CA . ARG B 1 313 ? 18.875 -20.094 -4.555 1 92.25 313 ARG B CA 1
ATOM 5397 C C . ARG B 1 313 ? 20.359 -20.109 -4.168 1 92.25 313 ARG B C 1
ATOM 5399 O O . ARG B 1 313 ? 20.922 -21.172 -3.92 1 92.25 313 ARG B O 1
ATOM 5406 N N . GLN B 1 314 ? 20.969 -18.969 -4.094 1 87.12 314 GLN B N 1
ATOM 5407 C CA . GLN B 1 314 ? 22.391 -18.828 -3.779 1 87.12 314 GLN B CA 1
ATOM 5408 C C . GLN B 1 314 ? 22.703 -19.391 -2.398 1 87.12 314 GLN B C 1
ATOM 5410 O O . GLN B 1 314 ? 23.734 -20.047 -2.205 1 87.12 314 GLN B O 1
ATOM 5415 N N . HIS B 1 315 ? 21.781 -19.156 -1.417 1 88.44 315 HIS B N 1
ATOM 5416 C CA . HIS B 1 315 ? 21.953 -19.625 -0.047 1 88.44 315 HIS B CA 1
ATOM 5417 C C . HIS B 1 315 ? 20.859 -20.625 0.329 1 88.44 315 HIS B C 1
ATOM 5419 O O . HIS B 1 315 ? 19.781 -20.219 0.799 1 88.44 315 HIS B O 1
ATOM 5425 N N . PRO B 1 316 ? 21.141 -21.875 0.153 1 89 316 PRO B N 1
ATOM 5426 C CA . PRO B 1 316 ? 20.094 -22.891 0.386 1 89 316 PRO B CA 1
ATOM 5427 C C . PRO B 1 316 ? 19.594 -22.906 1.829 1 89 316 PRO B C 1
ATOM 5429 O O . PRO B 1 316 ? 20.375 -22.672 2.758 1 89 316 PRO B O 1
ATOM 5432 N N . ARG B 1 317 ? 18.344 -23.078 2.064 1 91.94 317 ARG B N 1
ATOM 5433 C CA . ARG B 1 317 ? 17.672 -23.234 3.354 1 91.94 317 ARG B CA 1
ATOM 5434 C C . ARG B 1 317 ? 16.281 -23.828 3.186 1 91.94 317 ARG B C 1
ATOM 5436 O O . ARG B 1 317 ? 15.742 -23.844 2.076 1 91.94 317 ARG B O 1
ATOM 5443 N N . LYS B 1 318 ? 15.773 -24.312 4.277 1 92.38 318 LYS B N 1
ATOM 5444 C CA . LYS B 1 318 ? 14.367 -24.703 4.258 1 92.38 318 LYS B CA 1
ATOM 5445 C C . LYS B 1 318 ? 13.453 -23.516 4.016 1 92.38 318 LYS B C 1
ATOM 5447 O O . LYS B 1 318 ? 13.68 -22.438 4.566 1 92.38 318 LYS B O 1
ATOM 5452 N N . PHE B 1 319 ? 12.477 -23.797 3.244 1 92.81 319 PHE B N 1
ATOM 5453 C CA . PHE B 1 319 ? 11.531 -22.734 2.914 1 92.81 319 PHE B CA 1
ATOM 5454 C C . PHE B 1 319 ? 10.961 -22.109 4.18 1 92.81 319 PHE B C 1
ATOM 5456 O O . PHE B 1 319 ? 10.594 -22.812 5.117 1 92.81 319 PHE B O 1
ATOM 5463 N N . GLY B 1 320 ? 10.875 -20.781 4.16 1 91.5 320 GLY B N 1
ATOM 5464 C CA . GLY B 1 320 ? 10.289 -20.062 5.277 1 91.5 320 GLY B CA 1
ATOM 5465 C C . GLY B 1 320 ? 11.312 -19.609 6.301 1 91.5 320 GLY B C 1
ATOM 5466 O O . GLY B 1 320 ? 11.016 -18.781 7.164 1 91.5 320 GLY B O 1
ATOM 5467 N N . ASN B 1 321 ? 12.492 -20.094 6.23 1 94.25 321 ASN B N 1
ATOM 5468 C CA . ASN B 1 321 ? 13.523 -19.719 7.18 1 94.25 321 ASN B CA 1
ATOM 5469 C C . ASN B 1 321 ? 14.328 -18.516 6.68 1 94.25 321 ASN B C 1
ATOM 5471 O O . ASN B 1 321 ? 14.547 -18.375 5.477 1 94.25 321 ASN B O 1
ATOM 5475 N N . VAL B 1 322 ? 14.797 -17.75 7.629 1 95.12 322 VAL B N 1
ATOM 5476 C CA . VAL B 1 322 ? 15.609 -16.562 7.348 1 95.12 322 VAL B CA 1
ATOM 5477 C C . VAL B 1 322 ? 17.031 -16.781 7.852 1 95.12 322 VAL B C 1
ATOM 5479 O O . VAL B 1 322 ? 17.234 -17.25 8.977 1 95.12 322 VAL B O 1
ATOM 5482 N N . LEU B 1 323 ? 18 -16.5 7.039 1 93.62 323 LEU B N 1
ATOM 5483 C CA . LEU B 1 323 ? 19.391 -16.625 7.434 1 93.62 323 LEU B CA 1
ATOM 5484 C C . LEU B 1 323 ? 19.922 -15.328 8.031 1 93.62 323 LEU B C 1
ATOM 5486 O O . LEU B 1 323 ? 19.406 -14.25 7.719 1 93.62 323 LEU B O 1
ATOM 5490 N N . LYS B 1 324 ? 20.969 -15.531 8.867 1 91.62 324 LYS B N 1
ATOM 5491 C CA . LYS B 1 324 ? 21.625 -14.359 9.453 1 91.62 324 LYS B CA 1
ATOM 5492 C C . LYS B 1 324 ? 22.125 -13.406 8.375 1 91.62 324 LYS B C 1
ATOM 5494 O O . LYS B 1 324 ? 22.703 -13.844 7.371 1 91.62 324 LYS B O 1
ATOM 5499 N N . GLY B 1 325 ? 21.828 -12.148 8.508 1 93.19 325 GLY B N 1
ATOM 5500 C CA . GLY B 1 325 ? 22.328 -11.141 7.578 1 93.19 325 GLY B CA 1
ATOM 5501 C C . GLY B 1 325 ? 21.312 -10.766 6.52 1 93.19 325 GLY B C 1
ATOM 5502 O O . GLY B 1 325 ? 21.438 -9.734 5.859 1 93.19 325 GLY B O 1
ATOM 5503 N N . GLU B 1 326 ? 20.266 -11.586 6.328 1 95.19 326 GLU B N 1
ATOM 5504 C CA . GLU B 1 326 ? 19.328 -11.344 5.246 1 95.19 326 GLU B CA 1
ATOM 5505 C C . GLU B 1 326 ? 18.422 -10.148 5.559 1 95.19 326 GLU B C 1
ATOM 5507 O O . GLU B 1 326 ? 18.047 -9.391 4.66 1 95.19 326 GLU B O 1
ATOM 5512 N N . ILE B 1 327 ? 18.062 -10 6.84 1 95.44 327 ILE B N 1
ATOM 5513 C CA . ILE B 1 327 ? 17.25 -8.852 7.211 1 95.44 327 ILE B CA 1
ATOM 5514 C C . ILE B 1 327 ? 18.062 -7.566 7.012 1 95.44 327 ILE B C 1
ATOM 5516 O O . ILE B 1 327 ? 17.547 -6.57 6.5 1 95.44 327 ILE B O 1
ATOM 5520 N N . GLU B 1 328 ? 19.312 -7.586 7.324 1 94.88 328 GLU B N 1
ATOM 5521 C CA . GLU B 1 328 ? 20.203 -6.445 7.105 1 94.88 328 GLU B CA 1
ATOM 5522 C C . GLU B 1 328 ? 20.328 -6.121 5.621 1 94.88 328 GLU B C 1
ATOM 5524 O O . GLU B 1 328 ? 20.391 -4.949 5.238 1 94.88 328 GLU B O 1
ATOM 5529 N N . ALA B 1 329 ? 20.391 -7.152 4.824 1 95.44 329 ALA B N 1
ATOM 5530 C CA . ALA B 1 329 ? 20.453 -6.953 3.381 1 95.44 329 ALA B CA 1
ATOM 5531 C C . ALA B 1 329 ? 19.188 -6.262 2.873 1 95.44 329 ALA B C 1
ATOM 5533 O O . ALA B 1 329 ? 19.266 -5.34 2.059 1 95.44 329 ALA B O 1
ATOM 5534 N N . CYS B 1 330 ? 18.062 -6.723 3.383 1 96.75 330 CYS B N 1
ATOM 5535 C CA . CYS B 1 330 ? 16.797 -6.102 3.006 1 96.75 330 CYS B CA 1
ATOM 5536 C C . CYS B 1 330 ? 16.766 -4.637 3.422 1 96.75 330 CYS B C 1
ATOM 5538 O O . CYS B 1 330 ? 16.297 -3.785 2.668 1 96.75 330 CYS B O 1
ATOM 5540 N N . GLN B 1 331 ? 17.266 -4.34 4.578 1 96.06 331 GLN B N 1
ATOM 5541 C CA . GLN B 1 331 ? 17.312 -2.973 5.082 1 96.06 331 GLN B CA 1
ATOM 5542 C C . GLN B 1 331 ? 18.203 -2.094 4.219 1 96.06 331 GLN B C 1
ATOM 5544 O O . GLN B 1 331 ? 17.844 -0.961 3.893 1 96.06 331 GLN B O 1
ATOM 5549 N N . GLN B 1 332 ? 19.344 -2.641 3.865 1 96.06 332 GLN B N 1
ATOM 5550 C CA . GLN B 1 332 ? 20.25 -1.895 3 1 96.06 332 GLN B CA 1
ATOM 5551 C C . GLN B 1 332 ? 19.578 -1.539 1.675 1 96.06 332 GLN B C 1
ATOM 5553 O O . GLN B 1 332 ? 19.625 -0.388 1.238 1 96.06 332 GLN B O 1
ATOM 5558 N N . ILE B 1 333 ? 18.984 -2.52 1.075 1 97.31 333 ILE B N 1
ATOM 5559 C CA . ILE B 1 333 ? 18.312 -2.314 -0.203 1 97.31 333 ILE B CA 1
ATOM 5560 C C . ILE B 1 333 ? 17.219 -1.257 -0.049 1 97.31 333 ILE B C 1
ATOM 5562 O O . ILE B 1 333 ? 17.109 -0.34 -0.867 1 97.31 333 ILE B O 1
ATOM 5566 N N . ALA B 1 334 ? 16.422 -1.37 1.001 1 98.06 334 ALA B N 1
ATOM 5567 C CA . ALA B 1 334 ? 15.344 -0.421 1.254 1 98.06 334 ALA B CA 1
ATOM 5568 C C . ALA B 1 334 ? 15.883 0.995 1.423 1 98.06 334 ALA B C 1
ATOM 5570 O O . ALA B 1 334 ? 15.383 1.937 0.806 1 98.06 334 ALA B O 1
ATOM 5571 N N . GLN B 1 335 ? 16.891 1.14 2.178 1 97.44 335 GLN B N 1
ATOM 5572 C CA . GLN B 1 335 ? 17.438 2.451 2.506 1 97.44 335 GLN B CA 1
ATOM 5573 C C . GLN B 1 335 ? 18.125 3.078 1.295 1 97.44 335 GLN B C 1
ATOM 5575 O O . GLN B 1 335 ? 18.094 4.301 1.122 1 97.44 335 GLN B O 1
ATOM 5580 N N . GLU B 1 336 ? 18.656 2.254 0.458 1 96.69 336 GLU B N 1
ATOM 5581 C CA . GLU B 1 336 ? 19.438 2.773 -0.662 1 96.69 336 GLU B CA 1
ATOM 5582 C C . GLU B 1 336 ? 18.547 3.023 -1.88 1 96.69 336 GLU B C 1
ATOM 5584 O O . GLU B 1 336 ? 18.859 3.875 -2.717 1 96.69 336 GLU B O 1
ATOM 5589 N N . THR B 1 337 ? 17.406 2.291 -1.97 1 97.94 337 THR B N 1
ATOM 5590 C CA . THR B 1 337 ? 16.703 2.32 -3.252 1 97.94 337 THR B CA 1
ATOM 5591 C C . THR B 1 337 ? 15.227 2.65 -3.059 1 97.94 337 THR B C 1
ATOM 5593 O O . THR B 1 337 ? 14.531 2.973 -4.023 1 97.94 337 THR B O 1
ATOM 5596 N N . GLY B 1 338 ? 14.734 2.537 -1.842 1 98 338 GLY B N 1
ATOM 5597 C CA . GLY B 1 338 ? 13.305 2.676 -1.612 1 98 338 GLY B CA 1
ATOM 5598 C C . GLY B 1 338 ? 12.523 1.414 -1.931 1 98 338 GLY B C 1
ATOM 5599 O O . GLY B 1 338 ? 11.305 1.364 -1.735 1 98 338 GLY B O 1
ATOM 5600 N N . VAL B 1 339 ? 13.203 0.345 -2.373 1 98.31 339 VAL B N 1
ATOM 5601 C CA . VAL B 1 339 ? 12.547 -0.916 -2.703 1 98.31 339 VAL B CA 1
ATOM 5602 C C . VAL B 1 339 ? 12.641 -1.872 -1.516 1 98.31 339 VAL B C 1
ATOM 5604 O O . VAL B 1 339 ? 13.727 -2.129 -0.999 1 98.31 339 VAL B O 1
ATOM 5607 N N . LEU B 1 340 ? 11.523 -2.359 -1.086 1 97.94 340 LEU B N 1
ATOM 5608 C CA . LEU B 1 340 ? 11.523 -3.336 -0.002 1 97.94 340 LEU B CA 1
ATOM 5609 C C . LEU B 1 340 ? 11.414 -4.754 -0.548 1 97.94 340 LEU B C 1
ATOM 5611 O O . LEU B 1 340 ? 10.445 -5.086 -1.238 1 97.94 340 LEU B O 1
ATOM 5615 N N . VAL B 1 341 ? 12.422 -5.551 -0.277 1 97.69 341 VAL B N 1
ATOM 5616 C CA . VAL B 1 341 ? 12.406 -6.977 -0.59 1 97.69 341 VAL B CA 1
ATOM 5617 C C . VAL B 1 341 ? 12.273 -7.785 0.697 1 97.69 341 VAL B C 1
ATOM 5619 O O . VAL B 1 341 ? 12.422 -7.246 1.796 1 97.69 341 VAL B O 1
ATOM 5622 N N . ASP B 1 342 ? 11.883 -9.008 0.592 1 95.81 342 ASP B N 1
ATOM 5623 C CA . ASP B 1 342 ? 11.773 -9.867 1.769 1 95.81 342 ASP B CA 1
ATOM 5624 C C . ASP B 1 342 ? 12.703 -11.078 1.648 1 95.81 342 ASP B C 1
ATOM 5626 O O . ASP B 1 342 ? 12.898 -11.609 0.554 1 95.81 342 ASP B O 1
ATOM 5630 N N . PRO B 1 343 ? 13.148 -11.57 2.707 1 95.31 343 PRO B N 1
ATOM 5631 C CA . PRO B 1 343 ? 14.156 -12.633 2.68 1 95.31 343 PRO B CA 1
ATOM 5632 C C . PRO B 1 343 ? 13.594 -13.969 2.207 1 95.31 343 PRO B C 1
ATOM 5634 O O . PRO B 1 343 ? 14.359 -14.867 1.837 1 95.31 343 PRO B O 1
ATOM 5637 N N . ILE B 1 344 ? 12.312 -14.125 2.197 1 95.38 344 ILE B N 1
ATOM 5638 C CA . ILE B 1 344 ? 11.711 -15.406 1.838 1 95.38 344 ILE B CA 1
ATOM 5639 C C . ILE B 1 344 ? 11.594 -15.516 0.319 1 95.38 344 ILE B C 1
ATOM 5641 O O . ILE B 1 344 ? 11.836 -16.578 -0.256 1 95.38 344 ILE B O 1
ATOM 5645 N N . TYR B 1 345 ? 11.281 -14.398 -0.311 1 96.31 345 TYR B N 1
ATOM 5646 C CA . TYR B 1 345 ? 10.984 -14.453 -1.738 1 96.31 345 TYR B CA 1
ATOM 5647 C C . TYR B 1 345 ? 11.875 -13.492 -2.516 1 96.31 345 TYR B C 1
ATOM 5649 O O . TYR B 1 345 ? 12.961 -13.875 -2.973 1 96.31 345 TYR B O 1
ATOM 5657 N N . THR B 1 346 ? 11.633 -12.227 -2.547 1 97.81 346 THR B N 1
ATOM 5658 C CA . THR B 1 346 ? 12.125 -11.25 -3.514 1 97.81 346 THR B CA 1
ATOM 5659 C C . THR B 1 346 ? 13.617 -11 -3.32 1 97.81 346 THR B C 1
ATOM 5661 O O . THR B 1 346 ? 14.312 -10.609 -4.258 1 97.81 346 THR B O 1
ATOM 5664 N N . LEU B 1 347 ? 14.141 -11.258 -2.1 1 96.94 347 LEU B N 1
ATOM 5665 C CA . LEU B 1 347 ? 15.586 -11.109 -1.915 1 96.94 347 LEU B CA 1
ATOM 5666 C C . LEU B 1 347 ? 16.344 -12.078 -2.811 1 96.94 347 LEU B C 1
ATOM 5668 O O . LEU B 1 347 ? 17.406 -11.734 -3.35 1 96.94 347 LEU B O 1
ATOM 5672 N N . ALA B 1 348 ? 15.805 -13.289 -2.969 1 97 348 ALA B N 1
ATOM 5673 C CA . ALA B 1 348 ? 16.453 -14.289 -3.812 1 97 348 ALA B CA 1
ATOM 5674 C C . ALA B 1 348 ? 16.547 -13.812 -5.258 1 97 348 ALA B C 1
ATOM 5676 O O . ALA B 1 348 ? 17.594 -13.953 -5.902 1 97 348 ALA B O 1
ATOM 5677 N N . ALA B 1 349 ? 15.484 -13.273 -5.75 1 97.94 349 ALA B N 1
ATOM 5678 C CA . ALA B 1 349 ? 15.477 -12.734 -7.105 1 97.94 349 ALA B CA 1
ATOM 5679 C C . ALA B 1 349 ? 16.422 -11.547 -7.23 1 97.94 349 ALA B C 1
ATOM 5681 O O . ALA B 1 349 ? 17.141 -11.414 -8.227 1 97.94 349 ALA B O 1
ATOM 5682 N N . TRP B 1 350 ? 16.453 -10.688 -6.219 1 97.56 350 TRP B N 1
ATOM 5683 C CA . TRP B 1 350 ? 17.328 -9.516 -6.211 1 97.56 350 TRP B CA 1
ATOM 5684 C C . TRP B 1 350 ? 18.781 -9.938 -6.289 1 97.56 350 TRP B C 1
ATOM 5686 O O . TRP B 1 350 ? 19.562 -9.367 -7.059 1 97.56 350 TRP B O 1
ATOM 5696 N N . GLU B 1 351 ? 19.156 -10.922 -5.488 1 96.12 351 GLU B N 1
ATOM 5697 C CA . GLU B 1 351 ? 20.531 -11.414 -5.465 1 96.12 351 GLU B CA 1
ATOM 5698 C C . GLU B 1 351 ? 20.938 -11.953 -6.832 1 96.12 351 GLU B C 1
ATOM 5700 O O . GLU B 1 351 ? 22.031 -11.664 -7.312 1 96.12 351 GLU B O 1
ATOM 5705 N N . LEU B 1 352 ? 20.094 -12.695 -7.434 1 96.44 352 LEU B N 1
ATOM 5706 C CA . LEU B 1 352 ? 20.406 -13.25 -8.75 1 96.44 352 LEU B CA 1
ATOM 5707 C C . LEU B 1 352 ? 20.484 -12.148 -9.797 1 96.44 352 LEU B C 1
ATOM 5709 O O . LEU B 1 352 ? 21.391 -12.148 -10.633 1 96.44 352 LEU B O 1
ATOM 5713 N N . ALA B 1 353 ? 19.531 -11.219 -9.758 1 96.44 353 ALA B N 1
ATOM 5714 C CA . ALA B 1 353 ? 19.562 -10.094 -10.695 1 96.44 353 ALA B CA 1
ATOM 5715 C C . ALA B 1 353 ? 20.859 -9.297 -10.547 1 96.44 353 ALA B C 1
ATOM 5717 O O . ALA B 1 353 ? 21.469 -8.898 -11.547 1 96.44 353 ALA B O 1
ATOM 5718 N N . THR B 1 354 ? 21.234 -9.047 -9.312 1 94.5 354 THR B N 1
ATOM 5719 C CA . THR B 1 354 ? 22.469 -8.328 -9.031 1 94.5 354 THR B CA 1
ATOM 5720 C C . THR B 1 354 ? 23.672 -9.07 -9.617 1 94.5 354 THR B C 1
ATOM 5722 O O . THR B 1 354 ? 24.5 -8.477 -10.312 1 94.5 354 THR B O 1
ATOM 5725 N N . GLN B 1 355 ? 23.75 -10.352 -9.375 1 92.31 355 GLN B N 1
ATOM 5726 C CA . GLN B 1 355 ? 24.844 -11.18 -9.867 1 92.31 355 GLN B CA 1
ATOM 5727 C C . GLN B 1 355 ? 24.906 -11.156 -11.398 1 92.31 355 GLN B C 1
ATOM 5729 O O . GLN B 1 355 ? 25.953 -10.914 -11.984 1 92.31 355 GLN B O 1
ATOM 5734 N N . LEU B 1 356 ? 23.797 -11.359 -12.008 1 92.81 356 LEU B N 1
ATOM 5735 C CA . LEU B 1 356 ? 23.734 -11.453 -13.469 1 92.81 356 LEU B CA 1
ATOM 5736 C C . LEU B 1 356 ? 24.031 -10.109 -14.109 1 92.81 356 LEU B C 1
ATOM 5738 O O . LEU B 1 356 ? 24.625 -10.047 -15.195 1 92.81 356 LEU B O 1
ATOM 5742 N N . SER B 1 357 ? 23.531 -9.062 -13.453 1 90.88 357 SER B N 1
ATOM 5743 C CA . SER B 1 357 ? 23.812 -7.734 -13.992 1 90.88 357 SER B CA 1
ATOM 5744 C C . SER B 1 357 ? 25.312 -7.457 -14.047 1 90.88 357 SER B C 1
ATOM 5746 O O . SER B 1 357 ? 25.781 -6.738 -14.93 1 90.88 357 SER B O 1
ATOM 5748 N N . GLN B 1 358 ? 26.062 -7.996 -13.125 1 86.44 358 GLN B N 1
ATOM 5749 C CA . GLN B 1 358 ? 27.516 -7.828 -13.094 1 86.44 358 GLN B CA 1
ATOM 5750 C C . GLN B 1 358 ? 28.188 -8.727 -14.125 1 86.44 358 GLN B C 1
ATOM 5752 O O . GLN B 1 358 ? 29.219 -8.352 -14.703 1 86.44 358 GLN B O 1
ATOM 5757 N N . GLU B 1 359 ? 27.641 -9.805 -14.344 1 84.06 359 GLU B N 1
ATOM 5758 C CA . GLU B 1 359 ? 28.203 -10.742 -15.312 1 84.06 359 GLU B CA 1
ATOM 5759 C C . GLU B 1 359 ? 27.953 -10.281 -16.75 1 84.06 359 GLU B C 1
ATOM 5761 O O . GLU B 1 359 ? 28.781 -10.5 -17.625 1 84.06 359 GLU B O 1
ATOM 5766 N N . GLU B 1 360 ? 26.875 -9.703 -16.984 1 72.62 360 GLU B N 1
ATOM 5767 C CA . GLU B 1 360 ? 26.438 -9.344 -18.328 1 72.62 360 GLU B CA 1
ATOM 5768 C C . GLU B 1 360 ? 26.938 -7.949 -18.719 1 72.62 360 GLU B C 1
ATOM 5770 O O . GLU B 1 360 ? 26.562 -7.414 -19.766 1 72.62 360 GLU B O 1
ATOM 5775 N N . ARG B 1 361 ? 27.688 -7.309 -18 1 64.69 361 ARG B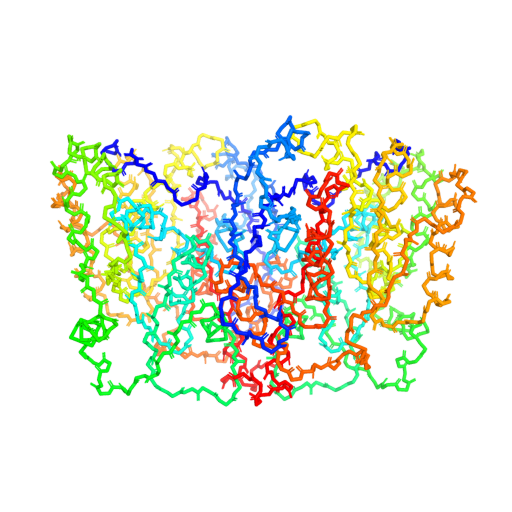 N 1
ATOM 5776 C CA . ARG B 1 361 ? 28.172 -5.957 -18.25 1 64.69 361 ARG B CA 1
ATOM 5777 C C . ARG B 1 361 ? 28.828 -5.855 -19.625 1 64.69 361 ARG B C 1
ATOM 5779 O O . ARG B 1 361 ? 28.781 -4.801 -20.266 1 64.69 361 ARG B O 1
ATOM 5786 N N . LYS B 1 362 ? 29.25 -6.934 -20.172 1 60.12 362 LYS B N 1
ATOM 5787 C CA . LYS B 1 362 ? 30.047 -6.898 -21.391 1 60.12 362 LYS B CA 1
ATOM 5788 C C . LYS B 1 362 ? 29.188 -7.148 -22.625 1 60.12 362 LYS B C 1
ATOM 5790 O O . LYS B 1 362 ? 29.688 -7.609 -23.656 1 60.12 362 LYS B O 1
ATOM 5795 N N . GLY B 1 363 ? 27.844 -6.828 -22.5 1 63.22 363 GLY B N 1
ATOM 5796 C CA . GLY B 1 363 ? 27.094 -6.875 -23.734 1 63.22 363 GLY B CA 1
ATOM 5797 C C . GLY B 1 363 ? 26.047 -7.98 -23.766 1 63.22 363 GLY B C 1
ATOM 5798 O O . GLY B 1 363 ? 25.453 -8.258 -24.812 1 63.22 363 GLY B O 1
ATOM 5799 N N . GLY B 1 364 ? 25.766 -8.5 -22.703 1 66.69 364 GLY B N 1
ATOM 5800 C CA . GLY B 1 364 ? 24.797 -9.57 -22.75 1 66.69 364 GLY B CA 1
ATOM 5801 C C . GLY B 1 364 ? 23.375 -9.086 -22.531 1 66.69 364 GLY B C 1
ATOM 5802 O O . GLY B 1 364 ? 23.062 -7.918 -22.781 1 66.69 364 GLY B O 1
ATOM 5803 N N . ALA B 1 365 ? 22.5 -9.992 -22.453 1 73.69 365 ALA B N 1
ATOM 5804 C CA . ALA B 1 365 ? 21.078 -9.727 -22.234 1 73.69 365 ALA B CA 1
ATOM 5805 C C . ALA B 1 365 ? 20.875 -8.844 -21.016 1 73.69 365 ALA B C 1
ATOM 5807 O O . ALA B 1 365 ? 21.594 -8.992 -20.016 1 73.69 365 ALA B O 1
ATOM 5808 N N . LYS B 1 366 ? 19.953 -7.973 -21.156 1 89 366 LYS B N 1
ATOM 5809 C CA . LYS B 1 366 ? 19.609 -7.102 -20.031 1 89 366 LYS B CA 1
ATOM 5810 C C . LYS B 1 366 ? 18.766 -7.844 -19 1 89 366 LYS B C 1
ATOM 5812 O O . LYS B 1 366 ? 17.922 -8.672 -19.359 1 89 366 LYS B O 1
ATOM 5817 N N . VAL B 1 367 ? 19.031 -7.543 -17.844 1 95.62 367 VAL B N 1
ATOM 5818 C CA . VAL B 1 367 ? 18.375 -8.227 -16.734 1 95.62 367 VAL B CA 1
ATOM 5819 C C . VAL B 1 367 ? 17.172 -7.414 -16.266 1 95.62 367 VAL B C 1
ATOM 5821 O O . VAL B 1 367 ? 17.266 -6.195 -16.109 1 95.62 367 VAL B O 1
ATOM 5824 N N . VAL B 1 368 ? 16.031 -8.039 -16.141 1 97.69 368 VAL B N 1
ATOM 5825 C CA . VAL B 1 368 ? 14.805 -7.449 -15.609 1 97.69 368 VAL B CA 1
ATOM 5826 C C . VAL B 1 368 ? 14.266 -8.312 -14.477 1 97.69 368 VAL B C 1
ATOM 5828 O O . VAL B 1 368 ? 13.977 -9.5 -14.68 1 97.69 368 VAL B O 1
ATOM 5831 N N . MET B 1 369 ? 14.133 -7.758 -13.312 1 98.69 369 MET B N 1
ATOM 5832 C CA . MET B 1 369 ? 13.562 -8.469 -12.172 1 98.69 369 MET B CA 1
ATOM 5833 C C . MET B 1 369 ? 12.094 -8.117 -11.992 1 98.69 369 MET B C 1
ATOM 5835 O O . MET B 1 369 ? 11.711 -6.953 -12.117 1 98.69 369 MET B O 1
ATOM 5839 N N . LEU B 1 370 ? 11.273 -9.094 -11.766 1 98.88 370 LEU B N 1
ATOM 5840 C CA . LEU B 1 370 ? 9.898 -8.844 -11.359 1 98.88 370 LEU B CA 1
ATOM 5841 C C . LEU B 1 370 ? 9.766 -8.836 -9.844 1 98.88 370 LEU B C 1
ATOM 5843 O O . LEU B 1 370 ? 10.078 -9.82 -9.18 1 98.88 370 LEU B O 1
ATOM 5847 N N . HIS B 1 371 ? 9.43 -7.703 -9.289 1 98.81 371 HIS B N 1
ATOM 5848 C CA . HIS B 1 371 ? 9.102 -7.648 -7.871 1 98.81 371 HIS B CA 1
ATOM 5849 C C . HIS B 1 371 ? 7.73 -8.273 -7.602 1 98.81 371 HIS B C 1
ATOM 5851 O O . HIS B 1 371 ? 6.699 -7.676 -7.918 1 98.81 371 HIS B O 1
ATOM 5857 N N . THR B 1 372 ? 7.676 -9.383 -6.98 1 98.31 372 THR B N 1
ATOM 5858 C CA . THR B 1 372 ? 6.453 -10.172 -6.875 1 98.31 372 THR B CA 1
ATOM 5859 C C . THR B 1 372 ? 5.641 -9.75 -5.652 1 98.31 372 THR B C 1
ATOM 5861 O O . THR B 1 372 ? 4.676 -10.422 -5.281 1 98.31 372 THR B O 1
ATOM 5864 N N . GLY B 1 373 ? 6 -8.672 -5.031 1 97.06 373 GLY B N 1
ATOM 5865 C CA . GLY B 1 373 ? 5.277 -8.195 -3.865 1 97.06 373 GLY B CA 1
ATOM 5866 C C . GLY B 1 373 ? 5.684 -8.891 -2.582 1 97.06 373 GLY B C 1
ATOM 5867 O O . GLY B 1 373 ? 6.855 -9.234 -2.398 1 97.06 373 GLY B O 1
ATOM 5868 N N . GLY B 1 374 ? 4.75 -8.93 -1.611 1 90.88 374 GLY B N 1
ATOM 5869 C CA . GLY B 1 374 ? 5.004 -9.648 -0.37 1 90.88 374 GLY B CA 1
ATOM 5870 C C . GLY B 1 374 ? 5.562 -8.758 0.726 1 90.88 374 GLY B C 1
ATOM 5871 O O . GLY B 1 374 ? 6.141 -9.25 1.697 1 90.88 374 GLY B O 1
ATOM 5872 N N . THR B 1 375 ? 5.355 -7.473 0.658 1 89.25 375 THR B N 1
ATOM 5873 C CA . THR B 1 375 ? 6.016 -6.531 1.561 1 89.25 375 THR B CA 1
ATOM 5874 C C . THR B 1 375 ? 5.422 -6.629 2.965 1 89.25 375 THR B C 1
ATOM 5876 O O . THR B 1 375 ? 6.133 -6.445 3.955 1 89.25 375 THR B O 1
ATOM 5879 N N . LEU B 1 376 ? 4.172 -7.035 3.047 1 94.94 376 LEU B N 1
ATOM 5880 C CA . LEU B 1 376 ? 3.555 -7.145 4.367 1 94.94 376 LEU B CA 1
ATOM 5881 C C . LEU B 1 376 ? 4.062 -8.383 5.102 1 94.94 376 LEU B C 1
ATOM 5883 O O . LEU B 1 376 ? 3.871 -8.508 6.312 1 94.94 376 LEU B O 1
ATOM 5887 N N . GLY B 1 377 ? 4.715 -9.25 4.352 1 95.25 377 GLY B N 1
ATOM 5888 C CA . GLY B 1 377 ? 5.32 -10.414 4.98 1 95.25 377 GLY B CA 1
ATOM 5889 C C . GLY B 1 377 ? 6.371 -10.062 6.012 1 95.25 377 GLY B C 1
ATOM 5890 O O . GLY B 1 377 ? 6.629 -10.828 6.941 1 95.25 377 GLY B O 1
ATOM 5891 N N . MET B 1 378 ? 6.973 -8.906 5.902 1 96.5 378 MET B N 1
ATOM 5892 C CA . MET B 1 378 ? 8.008 -8.438 6.824 1 96.5 378 MET B CA 1
ATOM 5893 C C . MET B 1 378 ? 7.457 -8.328 8.242 1 96.5 378 MET B C 1
ATOM 5895 O O . MET B 1 378 ? 8.188 -8.555 9.211 1 96.5 378 MET B O 1
ATOM 5899 N N . PHE B 1 379 ? 6.184 -7.996 8.406 1 97 379 PHE B N 1
ATOM 5900 C CA . PHE B 1 379 ? 5.582 -7.863 9.727 1 97 379 PHE B CA 1
ATOM 5901 C C . PHE B 1 379 ? 5.543 -9.211 10.438 1 97 379 PHE B C 1
ATOM 5903 O O . PHE B 1 379 ? 5.84 -9.297 11.633 1 97 379 PHE B O 1
ATOM 5910 N N . GLY B 1 380 ? 5.16 -10.258 9.695 1 95.94 380 GLY B N 1
ATOM 5911 C CA . GLY B 1 380 ? 5.203 -11.602 10.258 1 95.94 380 GLY B CA 1
ATOM 5912 C C . GLY B 1 380 ? 6.605 -12.055 10.617 1 95.94 380 GLY B C 1
ATOM 5913 O O . GLY B 1 380 ? 6.809 -12.695 11.648 1 95.94 380 GLY B O 1
ATOM 5914 N N . LEU B 1 381 ? 7.555 -11.703 9.812 1 96.19 381 LEU B N 1
ATOM 5915 C CA . LEU B 1 381 ? 8.945 -12.086 10.047 1 96.19 381 LEU B CA 1
ATOM 5916 C C . LEU B 1 381 ? 9.508 -11.375 11.273 1 96.19 381 LEU B C 1
ATOM 5918 O O . LEU B 1 381 ? 10.258 -11.961 12.055 1 96.19 381 LEU B O 1
ATOM 5922 N N . ALA B 1 382 ? 9.133 -10.102 11.383 1 96.5 382 ALA B N 1
ATOM 5923 C CA . ALA B 1 382 ? 9.594 -9.344 12.547 1 96.5 382 ALA B CA 1
ATOM 5924 C C . ALA B 1 382 ? 9.094 -9.977 13.844 1 96.5 382 ALA B C 1
ATOM 5926 O O . ALA B 1 382 ? 9.766 -9.922 14.875 1 96.5 382 ALA B O 1
ATOM 5927 N N . GLN B 1 383 ? 7.918 -10.492 13.797 1 95.56 383 GLN B N 1
ATOM 5928 C CA . G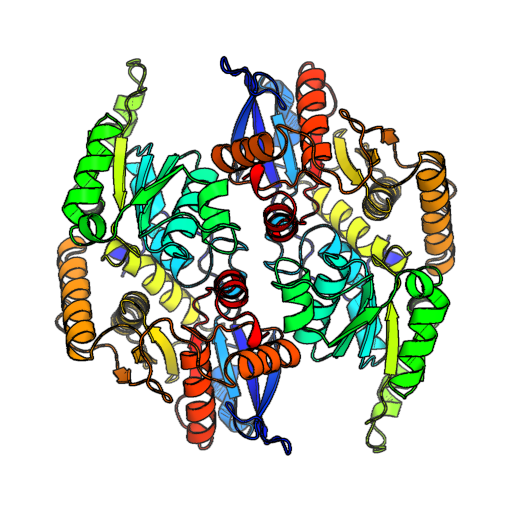LN B 1 383 ? 7.344 -11.172 14.961 1 95.56 383 GLN B CA 1
ATOM 5929 C C . GLN B 1 383 ? 8.047 -12.5 15.227 1 95.56 383 GLN B C 1
ATOM 5931 O O . GLN B 1 383 ? 8.336 -12.836 16.375 1 95.56 383 GLN B O 1
ATOM 5936 N N . ARG B 1 384 ? 8.375 -13.234 14.211 1 94.06 384 ARG B N 1
ATOM 5937 C CA . ARG B 1 384 ? 8.969 -14.555 14.336 1 94.06 384 ARG B CA 1
ATOM 5938 C C . ARG B 1 384 ? 10.453 -14.461 14.656 1 94.06 384 ARG B C 1
ATOM 5940 O O . ARG B 1 384 ? 10.984 -15.266 15.43 1 94.06 384 ARG B O 1
ATOM 5947 N N . TYR B 1 385 ? 11.156 -13.5 14.055 1 94.44 385 TYR B N 1
ATOM 5948 C CA . TYR B 1 385 ? 12.594 -13.312 14.203 1 94.44 385 TYR B CA 1
ATOM 5949 C C . TYR B 1 385 ? 12.906 -11.992 14.891 1 94.44 385 TYR B C 1
ATOM 5951 O O . TYR B 1 385 ? 13.68 -11.18 14.367 1 94.44 385 TYR B O 1
ATOM 5959 N N . LYS B 1 386 ? 12.453 -11.82 16.094 1 91.75 386 LYS B N 1
ATOM 5960 C CA . LYS B 1 386 ? 12.547 -10.555 16.812 1 91.75 386 LYS B CA 1
ATOM 5961 C C . LYS B 1 386 ? 14 -10.102 16.938 1 91.75 386 LYS B C 1
ATOM 5963 O O . LYS B 1 386 ? 14.297 -8.914 16.781 1 91.75 386 LYS B O 1
ATOM 5968 N N . SER B 1 387 ? 14.906 -11.023 17.078 1 91.62 387 SER B N 1
ATOM 5969 C CA . SER B 1 387 ? 16.297 -10.695 17.359 1 91.62 387 SER B CA 1
ATOM 5970 C C . SER B 1 387 ? 17.016 -10.195 16.109 1 91.62 387 SER B C 1
ATOM 5972 O O . SER B 1 387 ? 18.078 -9.594 16.203 1 91.62 387 SER B O 1
ATOM 5974 N N . TYR B 1 388 ? 16.391 -10.438 14.945 1 90.75 388 TYR B N 1
ATOM 5975 C CA . TYR B 1 388 ? 17.031 -10.023 13.703 1 90.75 388 TYR B CA 1
ATOM 5976 C C . TYR B 1 388 ? 16.734 -8.555 13.406 1 90.75 388 TYR B C 1
ATOM 5978 O O . TYR B 1 388 ? 17.391 -7.945 12.555 1 90.75 388 TYR B O 1
ATOM 5986 N N . PHE B 1 389 ? 15.773 -8.031 14.125 1 90.5 389 PHE B N 1
ATOM 5987 C CA . PHE B 1 389 ? 15.328 -6.672 13.844 1 90.5 389 PHE B CA 1
ATOM 5988 C C . PHE B 1 389 ? 15.773 -5.715 14.945 1 90.5 389 PHE B C 1
ATOM 5990 O O . PHE B 1 389 ? 15.914 -4.512 14.703 1 90.5 389 PHE B O 1
#

InterPro domains:
  IPR001926 Tryptophan synthase beta chain-like, PALP domain [PF00291] (65-373)
  IPR027278 1-aminocyclopropane-1-carboxylate deaminase/D-cysteine desulfhydrase [PIRSF006278] (43-383)
  IPR027278 1-aminocyclopropane-1-carboxylate deaminase/D-cysteine desulfhydrase [PTHR43780] (3-389)
  IPR036052 Tryptophan synthase beta chain-like, PALP domain superfamily [G3DSA:3.40.50.1100] (77-172)
  IPR036052 Tryptophan synthase beta chain-like, PALP domain superfamily [G3DSA:3.40.50.1100] (180-388)
  IPR036052 Tryptophan synthase beta chain-like, PALP domain superfamily [SSF53686] (56-385)

pLDDT: mean 89.42, std 14.46, range [31.81, 98.88]

Nearest PDB structures (foldseek):
  7ysl-assembly1_B  TM=8.056E-01  e=3.009E-19  Pectobacterium atrosepticum SCRI1043
  4d92-assembly2_C  TM=7.973E-01  e=8.190E-19  Salmonella enterica subsp. enterica serovar Typhimurium
  7ysk-assembly1_B  TM=7.894E-01  e=1.312E-18  Pectobacterium atrosepticum SCRI1043
  1tzm-assembly1_D  TM=7.763E-01  e=1.224E-16  Pseudomonas sp. ACP
  1j0e-assembly1_A  TM=7.330E-01  e=4.218E-16  Cyberlindnera saturnus

Radius of gyration: 26.34 Å; Cα contacts (8 Å, |Δi|>4): 1595; chains: 2; bounding box: 74×71×59 Å

Foldseek 3Di:
DCLLQVAAWPDPALDFFKKKKFKDAAPDQQPPLGRIAIAIGRDDQAFVCLVCVLVPDLTQMFMETPQQPVDVQQTFLLNLLCTQQVSLCVLVPAAEEEEEEELQASNLLNVLVSQQVVNHAYEYEYEDDDDPDQFFSNVSNVVRHHYDYDYPVLVVCVVVNRVVVLPVVFFAEDESLVSLLCCSVPPPCSVVVVVVVPPPPPPPGHYYYYQYRPNLALSRLSSLLSNLVVCCDNRHHHAAAEAEEFFEDDQLSNQLSNLVSCVVVVGNYAYEYEYAADDPVNNQVSSVRRVVSNCSSSVDPDPDGPSHHYDYFPDDDHQPDADQSQVVVQVSCCVNYVDGDDRRTQVSRVSVLSVVSVVCSPPDHHYYYYDRHDRSVVTVVCVVCVVRD/DCLLQVAAWPDPALDFFKKKKFKDAAPDQQPPQGRIAIAIGRDDQAFVCLVCVLVPDLTQMFMETPQQPVDVQQTFLLNLLCTQQVSLCVLVPAAEEEEEEELQASNLLNVLVSQQVVNHAYEYEYEDDDDPDQFFSNVSNVVRHHYDYDYPVLVVCVVVSRVVVQPVVFFAEDESLVSLLCCSVPPPCSVVVVVVVPDPPPPPGHYYYYQYRPNLALSRLSSLLSNLVVCCDNRHHHAAAEAEEFFEDDQLSNQLSNLVSCVVVVGNYAYEYEYAADDPVNNQVSSVRRVVSNCSSSVDPDPDGPSHHYDYFPDDDHQPDADQSQVVVQVSCCVNYVDGDDRRTQSSRVSVLSVVSVVCSPPDHHYYYYDRHCRSVVTVVCVVCVVND